Protein AF-0000000080332578 (afdb_homodimer)

Secondary structure (DSSP, 8-state):
----EEEEEEEEPPPEETTSTTTTS-HHHHHHHHHHHHHHHHT--GGG--EEEEE-S--SSTT-S-HHHHHHHHTT--TT--EEEEE-GGGHHHHHHHHHHHHHHTTS-SEEEEEEEEESTTPPEEEPPPSSTTPPP--EEESSSS--S--HHHHHHHHTSPTT--TTS--SS--HHHHHHHHHHHHT--HHHHHHHHHHHHHHHHHHHHHTTTTTTBPPEEETTEEE-S-S---TT--HHHHHHSPBSS-TT---BGGGBPPPEEEEEEEEEEEHHHHHHHT---SEEEEEEEEEE--GGGGGGTHHHHHHHHHHHHT--GGG-SEEEE--SBHHHHHHHHHHHT--GGGBSTT--HHHH---HHHHHHHHHHHHHHHHHHTT--EEEEEEEETTTEEEEEEEEEPPP--------/----EEEEEEEEPPPEETTSTTTTS-HHHHHHHHHHHHHHHHT--GGG--EEEEE-S--SSTTTT-HHHHHHHHTT--TT--EEEEE-GGGHHHHHHHHHHHHHHTTS-SEEEEEEEEESTTPPEEEPPPSSTTPPP--EEESSSS--S--HHHHHHHHTSPTT--TTS--SS--HHHHHHHHHHHHT--HHHHHHHHHHHHHHHHHHHHHTTTTTTBPPEEETTEEE-S-S---TT--HHHHHHSPBSS-TT---BGGGBPPPEEEEEEEEEEEHHHHHHHT---SEEEEEEEEEE--GGGGGGTHHHHHHHHHHHHT--GGG-SEEEE--SBHHHHHHHHHHHT--GGGBSTT--HHHH---HHHHHHHHHHHHHHHHHHTT--EEEEEEEETTTEEEEEEEEEPPP--------

Foldseek 3Di:
DQWWKFFFAWAKAFKAFQVGDCLVPFFLLQLLVGLLVQCVVQVHDLQQAQEEEFEDAQQQPSCDVFSRLSSCVNNPRDNVHYYGYAHQWQQRQVVQVQVVSVCVSVVNHFKYKTFYWFDLNGRDKDWDDDPDPPDDTGDIDRRSAFDDPDDVVLVVQQVPDDDPDALVRFHFRDGPLLLLQRLCRVQVPALLLLLVLLVQQLVLQVVCVVVCLCVRRHDWDDDPVGTDTHFPQRDPPDDSVVSVVFADDRDNPTRFGLSQAQGRITMIMIIMMGTPVSCVVSVTWGFKIWQHKFKDFDRQSNLLQQQQVRVVVGCVVNVHALVLAQAEEEARRGSSSVVSNCVSSVHDPCRYSSNHHRSRRNRRRRRRQNVSVNSQSSCCVVVVHFKYKGKYGGHSGMIMIIIMTGDDGPDDPDPDD/DQWWKFFFAWAKAFKAFQVGDCLVPFFLLQLLVGLLVQCVVQVHQLQQAQEEEFEDAQQQFSCDVFSRLSSCVNNPRDNVHYYGYAHQWQQRQVVFVQVVSVCVSVVNHFKYKTFYWFDLNGRDKDWDDDPDPPDDTGDIDRRSAFDDPDDVVLVVQQVPDDPPDALVRFHFRDGPLLLLQRLCRVQVPALLLLLVLLVQQLVLQVVCVVVCLCVRRHDWDDDPVGTDTHFPQRDPPDDSVVSVVFAADRDNPTRFGLSQAQGRITMIMIIMMGTPVSCVVSVTDGFKIWQHKFKDFDRQSNLLQQQQVRVVVGCVVNVHALVLAQAEEEARRGSSSVVSNCVSSVHDPCRYSSNHHRSRRNRRRRRRQNVSVNSQSSCCVVVVHFKYKGKYGGHSGMIMIIIMTGDDGPDDPDDDD

pLDDT: mean 95.91, std 9.99, range [19.55, 99.0]

Nearest PDB structures (foldseek):
  4dd5-assembly1_A  TM=9.540E-01  e=2.933E-50  Clostridioides difficile 630
  4c2j-assembly1_D  TM=9.479E-01  e=1.150E-44  Homo sapiens
  8gql-assembly1_B  TM=9.569E-01  e=2.425E-44  Pseudomonas aeruginosa PAO1
  5lp7-assembly1_H  TM=9.296E-01  e=2.139E-42  Bacillus subtilis subsp. subtilis str. 168
  5lp7-assembly1_G  TM=9.425E-01  e=2.742E-41  Bacillus subtilis subsp. subtilis str. 168

Solvent-accessible surface area (backbone atoms only — not comparable to full-atom values): 39468 Å² total; per-residue (Å²): 121,91,53,56,31,27,36,46,33,44,19,20,42,36,27,14,41,57,71,40,87,48,51,87,58,54,40,31,55,45,34,8,51,17,48,39,46,9,41,58,75,44,64,53,63,62,84,62,37,51,32,29,29,19,5,33,33,52,46,56,25,50,33,30,69,31,36,20,38,49,13,36,57,71,38,65,40,51,52,54,40,25,38,30,20,30,17,39,28,35,32,3,2,38,48,15,40,46,49,44,47,18,32,28,36,47,68,72,36,40,29,27,41,20,7,9,24,23,36,36,52,61,31,18,33,30,30,43,58,68,92,50,86,93,54,71,86,46,66,69,37,62,50,53,59,76,84,41,66,70,56,66,68,50,55,53,53,40,67,68,50,58,88,86,59,56,68,81,56,79,34,56,81,60,49,72,63,45,16,34,44,30,41,15,64,69,66,68,54,48,50,67,59,22,45,52,48,29,51,47,20,15,53,27,26,38,52,26,57,75,69,48,68,52,58,79,42,42,43,68,41,81,50,95,94,52,62,47,72,56,56,57,45,44,44,86,81,72,43,73,67,62,49,69,69,54,60,52,71,74,35,93,89,47,58,51,25,73,66,26,25,31,46,62,9,23,28,17,11,18,30,31,38,30,21,58,66,41,32,63,76,64,67,52,67,53,46,24,32,57,72,47,57,28,62,18,23,29,56,30,33,42,10,50,48,8,29,45,60,2,38,51,49,26,28,60,75,71,72,50,55,72,85,62,52,54,37,32,28,54,54,22,63,26,29,38,24,40,52,48,36,36,60,75,60,63,53,59,68,80,37,40,32,64,52,23,30,14,46,13,43,34,43,15,38,2,7,38,31,25,41,40,43,54,52,42,54,52,46,29,61,75,65,73,34,48,31,34,38,32,33,26,38,14,77,74,7,18,11,32,17,35,36,35,33,52,43,75,70,85,70,80,84,67,87,68,134,120,90,53,54,31,26,36,47,33,45,21,20,44,35,26,14,41,58,71,40,86,47,51,87,56,52,39,31,56,45,33,8,51,18,48,39,46,8,41,58,73,45,65,53,63,61,81,60,37,51,33,28,30,20,5,32,30,53,45,56,27,50,34,29,69,31,36,21,37,50,13,35,56,71,38,64,41,52,51,53,38,25,36,30,21,28,19,39,27,35,32,3,1,37,49,16,40,47,49,45,45,19,31,27,36,48,68,72,39,40,29,28,42,19,6,10,23,24,36,37,53,59,31,18,33,30,31,43,58,66,92,50,88,92,53,71,86,45,66,70,37,60,49,54,59,74,85,42,64,70,56,64,68,50,54,52,52,39,68,67,49,58,87,87,59,56,69,82,57,79,36,56,80,59,48,72,63,46,18,33,44,30,40,16,65,69,66,69,53,47,51,68,58,22,44,51,48,28,52,49,21,16,54,26,26,40,51,27,58,75,70,48,69,52,59,79,42,44,42,69,41,80,49,95,92,51,63,46,73,56,56,58,47,44,45,86,81,71,43,74,68,62,50,68,68,52,60,53,72,73,36,95,90,46,58,53,24,74,66,27,23,31,45,62,9,22,27,18,12,19,30,30,38,28,20,57,66,42,31,63,75,63,70,50,67,54,47,25,32,57,72,47,56,27,61,19,23,29,55,31,34,41,11,49,47,8,28,45,59,2,38,53,50,26,27,60,74,70,72,50,53,72,86,62,50,55,36,32,29,54,53,22,64,26,29,39,24,41,51,49,37,35,60,74,59,63,52,60,69,78,36,41,34,65,53,23,31,15,47,13,43,34,43,14,38,2,8,37,30,24,42,39,43,54,52,43,53,50,46,29,63,76,65,74,35,48,32,34,39,30,34,28,39,15,80,73,7,18,12,33,17,37,36,35,32,52,44,75,74,84,69,81,80,64,85,72,136

InterPro domains:
  IPR002155 Thiolase [PIRSF000429] (3-407)
  IPR002155 Thiolase [TIGR01930] (8-405)
  IPR002155 Thiolase [cd00751] (6-406)
  IPR016039 Thiolase-like [G3DSA:3.40.47.10] (1-412)
  IPR016039 Thiolase-like [SSF53901] (4-284)
  IPR016039 Thiolase-like [SSF53901] (286-406)
  IPR020610 Thiolase, active site [PS00099] (388-401)
  IPR020613 Thiolase, conserved site [PS00737] (353-369)
  IPR020615 Thiolase, acyl-enzyme intermediate active site [PS00098] (86-104)
  IPR020616 Thiolase, N-terminal [PF00108] (5-276)
  IPR020617 Thiolase, C-terminal [PF02803] (286-406)

Organism: NCBI:txid40318

Radius of gyration: 25.78 Å; Cα contacts (8 Å, |Δi|>4): 2345; chains: 2; bounding box: 60×88×86 Å

Structure (mmCIF, N/CA/C/O backbone):
data_AF-0000000080332578-model_v1
#
loop_
_entity.id
_entity.type
_entity.pdbx_description
1 polymer 'Probable acetyl-CoA acetyltransferase'
#
loop_
_atom_site.group_PDB
_atom_site.id
_atom_site.type_symbol
_atom_site.label_atom_id
_atom_site.label_alt_id
_atom_site.label_comp_id
_atom_site.label_asym_id
_atom_site.label_entity_id
_atom_site.label_seq_id
_atom_site.pdbx_PDB_ins_code
_atom_site.Cartn_x
_atom_site.Cartn_y
_atom_site.Cartn_z
_atom_site.occupancy
_atom_site.B_iso_or_equiv
_atom_site.auth_seq_id
_atom_site.auth_comp_id
_atom_site.auth_asym_id
_atom_site.auth_atom_id
_atom_site.pdbx_PDB_model_num
ATOM 1 N N . MET A 1 1 ? -3.672 14 -25.641 1 39.09 1 MET A N 1
ATOM 2 C CA . MET A 1 1 ? -3.295 15.086 -24.75 1 39.09 1 MET A CA 1
ATOM 3 C C . MET A 1 1 ? -3.1 14.57 -23.328 1 39.09 1 MET A C 1
ATOM 5 O O . MET A 1 1 ? -3.729 13.594 -22.922 1 39.09 1 MET A O 1
ATOM 9 N N . PRO A 1 2 ? -1.928 14.867 -22.781 1 52.12 2 PRO A N 1
ATOM 10 C CA . PRO A 1 2 ? -1.738 14.414 -21.406 1 52.12 2 PRO A CA 1
ATOM 11 C C . PRO A 1 2 ? -2.977 14.633 -20.531 1 52.12 2 PRO A C 1
ATOM 13 O O . PRO A 1 2 ? -3.584 15.711 -20.578 1 52.12 2 PRO A O 1
ATOM 16 N N . ASP A 1 3 ? -3.791 13.484 -20.109 1 75.75 3 ASP A N 1
ATOM 17 C CA . ASP A 1 3 ? -5.16 13.516 -19.594 1 75.75 3 ASP A CA 1
ATOM 18 C C . ASP A 1 3 ? -5.238 14.25 -18.266 1 75.75 3 ASP A C 1
ATOM 20 O O . ASP A 1 3 ? -4.523 13.906 -17.328 1 75.75 3 ASP A O 1
ATOM 24 N N . GLU A 1 4 ? -5.766 15.555 -18.328 1 95.06 4 GLU A N 1
ATOM 25 C CA . GLU A 1 4 ? -6.059 16.359 -17.141 1 95.06 4 GLU A CA 1
ATOM 26 C C . GLU A 1 4 ? -6.766 15.523 -16.078 1 95.06 4 GLU A C 1
ATOM 28 O O . GLU A 1 4 ? -7.598 14.672 -16.406 1 95.06 4 GLU A O 1
ATOM 33 N N . VAL A 1 5 ? -6.273 15.664 -14.859 1 98.69 5 VAL A N 1
ATOM 34 C CA . VAL A 1 5 ? -6.855 14.969 -13.711 1 98.69 5 VAL A CA 1
ATOM 35 C C . VAL A 1 5 ? -7.402 15.992 -12.719 1 98.69 5 VAL A C 1
ATOM 37 O O . VAL A 1 5 ? -6.707 16.953 -12.359 1 98.69 5 VAL A O 1
ATOM 40 N N . TYR A 1 6 ? -8.617 15.766 -12.25 1 98.81 6 TYR A N 1
ATOM 41 C CA . TYR A 1 6 ? -9.297 16.766 -11.438 1 98.81 6 TYR A CA 1
ATOM 42 C C . TYR A 1 6 ? -9.688 16.203 -10.078 1 98.81 6 TYR A C 1
ATOM 44 O O . TYR A 1 6 ? -9.953 15.008 -9.953 1 98.81 6 TYR A O 1
ATOM 52 N N . LEU A 1 7 ? -9.602 17.062 -9.109 1 98.88 7 LEU A N 1
ATOM 53 C CA . LEU A 1 7 ? -10.242 16.812 -7.824 1 98.88 7 LEU A CA 1
ATOM 54 C C . LEU A 1 7 ? -11.664 17.375 -7.812 1 98.88 7 LEU A C 1
ATOM 56 O O . LEU A 1 7 ? -11.875 18.562 -8.086 1 98.88 7 LEU A O 1
ATOM 60 N N . ILE A 1 8 ? -12.625 16.562 -7.496 1 98.69 8 ILE A N 1
ATOM 61 C CA . ILE A 1 8 ? -14.023 16.969 -7.594 1 98.69 8 ILE A CA 1
ATOM 62 C C . ILE A 1 8 ? -14.523 17.453 -6.234 1 98.69 8 ILE A C 1
ATOM 64 O O . ILE A 1 8 ? -14.93 18.594 -6.09 1 98.69 8 ILE A O 1
ATOM 68 N N . ASP A 1 9 ? -14.555 16.547 -5.25 1 98.25 9 ASP A N 1
ATOM 69 C CA . ASP A 1 9 ? -14.93 16.828 -3.869 1 98.25 9 ASP A CA 1
ATOM 70 C C . ASP A 1 9 ? -14.391 15.766 -2.918 1 98.25 9 ASP A C 1
ATOM 72 O O . ASP A 1 9 ? -13.742 14.812 -3.352 1 98.25 9 ASP A O 1
ATOM 76 N N . GLY A 1 10 ? -14.516 16 -1.666 1 98.62 10 GLY A N 1
ATOM 77 C CA . GLY A 1 10 ? -14.055 15.055 -0.659 1 98.62 10 GLY A CA 1
ATOM 78 C C . GLY A 1 10 ? -14.633 15.32 0.717 1 98.62 10 GLY A C 1
ATOM 79 O O . GLY A 1 10 ? -15.469 16.203 0.882 1 98.62 10 GLY A O 1
ATOM 80 N N . ALA A 1 11 ? -14.195 14.492 1.62 1 98.88 11 ALA A N 1
ATOM 81 C CA . ALA A 1 11 ? -14.609 14.617 3.018 1 98.88 11 ALA A CA 1
ATOM 82 C C . ALA A 1 11 ? -13.523 14.078 3.953 1 98.88 11 ALA A C 1
ATOM 84 O O . ALA A 1 11 ? -12.742 13.203 3.57 1 98.88 11 ALA A O 1
ATOM 85 N N . ARG A 1 12 ? -13.531 14.625 5.078 1 98.94 12 ARG A N 1
ATOM 86 C CA . ARG A 1 12 ? -12.695 14.086 6.152 1 98.94 12 ARG A CA 1
ATOM 87 C C . ARG A 1 12 ? -13.477 14.023 7.465 1 98.94 12 ARG A C 1
ATOM 89 O O . ARG A 1 12 ? -14.461 14.742 7.645 1 98.94 12 ARG A O 1
ATOM 96 N N . THR A 1 13 ? -13.047 13.203 8.352 1 98.94 13 THR A N 1
ATOM 97 C CA . THR A 1 13 ? -13.531 13.234 9.727 1 98.94 13 THR A CA 1
ATOM 98 C C . THR A 1 13 ? -12.875 14.367 10.5 1 98.94 13 THR A C 1
ATOM 100 O O . THR A 1 13 ? -11.844 14.891 10.094 1 98.94 13 THR A O 1
ATOM 103 N N . PRO A 1 14 ? -13.555 14.719 11.68 1 98.81 14 PRO A N 1
ATOM 104 C CA . PRO A 1 14 ? -12.703 15.406 12.656 1 98.81 14 PRO A CA 1
ATOM 105 C C . PRO A 1 14 ? -11.477 14.586 13.047 1 98.81 14 PRO A C 1
ATOM 107 O O . PRO A 1 14 ? -11.5 13.352 12.969 1 98.81 14 PRO A O 1
ATOM 110 N N . GLN A 1 15 ? -10.445 15.273 13.336 1 98.75 15 GLN A N 1
ATOM 111 C CA . GLN A 1 15 ? -9.289 14.57 13.875 1 98.75 15 GLN A CA 1
ATOM 112 C C . GLN A 1 15 ? -9.383 14.453 15.398 1 98.75 15 GLN A C 1
ATOM 114 O O . GLN A 1 15 ? -9.648 15.445 16.078 1 98.75 15 GLN A O 1
ATOM 119 N N . GLY A 1 16 ? -9.297 13.242 15.867 1 98.75 16 GLY A N 1
ATOM 120 C CA . GLY A 1 16 ? -9.344 12.977 17.297 1 98.75 16 GLY A CA 1
ATOM 121 C C . GLY A 1 16 ? -7.977 12.742 17.906 1 98.75 16 GLY A C 1
ATOM 122 O O . GLY A 1 16 ? -7.094 12.18 17.25 1 98.75 16 GLY A O 1
ATOM 123 N N . ARG A 1 17 ? -7.82 13.117 19.156 1 98 17 ARG A N 1
ATOM 124 C CA . ARG A 1 17 ? -6.582 12.82 19.875 1 98 17 ARG A CA 1
ATOM 125 C C . ARG A 1 17 ? -6.516 11.352 20.281 1 98 17 ARG A C 1
ATOM 127 O O . ARG A 1 17 ? -7.547 10.68 20.359 1 98 17 ARG A O 1
ATOM 134 N N . TYR A 1 18 ? -5.297 10.859 20.547 1 97.94 18 TYR A N 1
ATOM 135 C CA . TYR A 1 18 ? -5.105 9.508 21.062 1 97.94 18 TYR A CA 1
ATOM 136 C C . TYR A 1 18 ? -5.938 9.289 22.312 1 97.94 18 TYR A C 1
ATOM 138 O O . TYR A 1 18 ? -5.809 10.031 23.297 1 97.94 18 TYR A O 1
ATOM 146 N N . GLY A 1 19 ? -6.789 8.289 22.203 1 97.19 19 GLY A N 1
ATOM 147 C CA . GLY A 1 19 ? -7.66 8.016 23.344 1 97.19 19 GLY A CA 1
ATOM 148 C C . GLY A 1 19 ? -8.781 9.023 23.484 1 97.19 19 GLY A C 1
ATOM 149 O O . GLY A 1 19 ? -9.438 9.078 24.531 1 97.19 19 GLY A O 1
ATOM 150 N N . GLY A 1 20 ? -9.039 9.805 22.5 1 97.25 20 GLY A N 1
ATOM 151 C CA . GLY A 1 20 ? -9.977 10.906 22.609 1 97.25 20 GLY A CA 1
ATOM 152 C C . GLY A 1 20 ? -11.305 10.641 21.906 1 97.25 20 GLY A C 1
ATOM 153 O O . GLY A 1 20 ? -11.867 9.555 22.047 1 97.25 20 GLY A O 1
ATOM 154 N N . ALA A 1 21 ? -11.781 11.609 21.203 1 97.44 21 ALA A N 1
ATOM 155 C CA . ALA A 1 21 ? -13.156 11.688 20.719 1 97.44 21 ALA A CA 1
ATOM 156 C C . ALA A 1 21 ? -13.469 10.531 19.766 1 97.44 21 ALA A C 1
ATOM 158 O O . ALA A 1 21 ? -14.617 10.078 19.688 1 97.44 21 ALA A O 1
ATOM 159 N N . LEU A 1 22 ? -12.469 10.008 19.062 1 98.25 22 LEU A N 1
ATOM 160 C CA . LEU A 1 22 ? -12.727 8.992 18.047 1 98.25 22 LEU A CA 1
ATOM 161 C C . LEU A 1 22 ? -12.258 7.621 18.531 1 98.25 22 LEU A C 1
ATOM 163 O O . LEU A 1 22 ? -12.258 6.656 17.766 1 98.25 22 LEU A O 1
ATOM 167 N N . ALA A 1 23 ? -11.867 7.504 19.797 1 97.31 23 ALA A N 1
ATOM 168 C CA . ALA A 1 23 ? -11.25 6.293 20.344 1 97.31 23 ALA A CA 1
ATOM 169 C C . ALA A 1 23 ? -12.188 5.094 20.203 1 97.31 23 ALA A C 1
ATOM 171 O O . ALA A 1 23 ? -11.727 3.953 20.109 1 97.31 23 ALA A O 1
ATOM 172 N N . SER A 1 24 ? -13.492 5.32 20.125 1 96.25 24 SER A N 1
ATOM 173 C CA . SER A 1 24 ? -14.461 4.227 20.109 1 96.25 24 SER A CA 1
ATOM 174 C C . SER A 1 24 ? -14.766 3.779 18.672 1 96.25 24 SER A C 1
ATOM 176 O O . SER A 1 24 ? -15.461 2.783 18.469 1 96.25 24 SER A O 1
ATOM 178 N N . VAL A 1 25 ? -14.289 4.426 17.672 1 98.06 25 VAL A N 1
ATOM 179 C CA . VAL A 1 25 ? -14.664 4.164 16.297 1 98.06 25 VAL A CA 1
ATOM 180 C C . VAL A 1 25 ? -13.531 3.428 15.578 1 98.06 25 VAL A C 1
ATOM 182 O O . VAL A 1 25 ? -12.375 3.828 15.664 1 98.06 25 VAL A O 1
ATOM 185 N N . ARG A 1 26 ? -13.867 2.373 14.844 1 98 26 ARG A N 1
ATOM 186 C CA . ARG A 1 26 ? -12.891 1.566 14.117 1 98 26 ARG A CA 1
ATOM 187 C C . ARG A 1 26 ? -12.344 2.326 12.914 1 98 26 ARG A C 1
ATOM 189 O O . ARG A 1 26 ? -13.078 3.057 12.25 1 98 26 ARG A O 1
ATOM 196 N N . PRO A 1 27 ? -11.055 2.092 12.625 1 98.56 27 PRO A N 1
ATOM 197 C CA . PRO A 1 27 ? -10.484 2.752 11.453 1 98.56 27 PRO A CA 1
ATOM 198 C C . PRO A 1 27 ? -11.195 2.359 10.156 1 98.56 27 PRO A C 1
ATOM 200 O O . PRO A 1 27 ? -11.312 3.18 9.242 1 98.56 27 PRO A O 1
ATOM 203 N N . ASP A 1 28 ? -11.594 1.035 9.969 1 98.62 28 ASP A N 1
ATOM 204 C CA . ASP A 1 28 ? -12.266 0.642 8.734 1 98.62 28 ASP A CA 1
ATOM 205 C C . ASP A 1 28 ? -13.648 1.288 8.633 1 98.62 28 ASP A C 1
ATOM 207 O O . ASP A 1 28 ? -14.117 1.583 7.535 1 98.62 28 ASP A O 1
ATOM 211 N N . ASP A 1 29 ? -14.328 1.644 9.773 1 98.81 29 ASP A N 1
ATOM 212 C CA . ASP A 1 29 ? -15.578 2.404 9.75 1 98.81 29 ASP A CA 1
ATOM 213 C C . ASP A 1 29 ? -15.32 3.867 9.398 1 98.81 29 ASP A C 1
ATOM 215 O O . ASP A 1 29 ? -16.109 4.484 8.68 1 98.81 29 ASP A O 1
ATOM 219 N N . LEU A 1 30 ? -14.258 4.441 9.977 1 98.94 30 LEU A N 1
ATOM 220 C CA . LEU A 1 30 ? -13.898 5.809 9.609 1 98.94 30 LEU A CA 1
ATOM 221 C C . LEU A 1 30 ? -13.648 5.918 8.109 1 98.94 30 LEU A C 1
ATOM 223 O O . LEU A 1 30 ? -14.117 6.859 7.465 1 98.94 30 LEU A O 1
ATOM 227 N N . ALA A 1 31 ? -12.883 4.949 7.562 1 98.94 31 ALA A N 1
ATOM 228 C CA . ALA A 1 31 ? -12.578 4.926 6.137 1 98.94 31 ALA A CA 1
ATOM 229 C C . ALA A 1 31 ? -13.844 4.809 5.301 1 98.94 31 ALA A C 1
ATOM 231 O O . ALA A 1 31 ? -14.008 5.512 4.301 1 98.94 31 ALA A O 1
ATOM 232 N N . ALA A 1 32 ? -14.727 3.924 5.688 1 98.88 32 ALA A N 1
ATOM 233 C CA . ALA A 1 32 ? -15.977 3.715 4.969 1 98.88 32 ALA A CA 1
ATOM 234 C C . ALA A 1 32 ? -16.812 4.992 4.941 1 98.88 32 ALA A C 1
ATOM 236 O O . ALA A 1 32 ? -17.422 5.32 3.92 1 98.88 32 ALA A O 1
ATOM 237 N N . LEU A 1 33 ? -16.828 5.672 6.07 1 98.94 33 LEU A N 1
ATOM 238 C CA . LEU A 1 33 ? -17.625 6.887 6.199 1 98.94 33 LEU A CA 1
ATOM 239 C C . LEU A 1 33 ? -17.172 7.945 5.199 1 98.94 33 LEU A C 1
ATOM 241 O O . LEU A 1 33 ? -18 8.531 4.492 1 98.94 33 LEU A O 1
ATOM 245 N N . VAL A 1 34 ? -15.875 8.172 5.105 1 98.94 34 VAL A N 1
ATOM 246 C CA . VAL A 1 34 ? -15.398 9.258 4.262 1 98.94 34 VAL A CA 1
ATOM 247 C C . VAL A 1 34 ? -15.461 8.844 2.793 1 98.94 34 VAL A C 1
ATOM 249 O O . VAL A 1 34 ? -15.695 9.68 1.915 1 98.94 34 VAL A O 1
ATOM 252 N N . VAL A 1 35 ? -15.289 7.559 2.469 1 98.94 35 VAL A N 1
ATOM 253 C CA . VAL A 1 35 ? -15.43 7.078 1.097 1 98.94 35 VAL A CA 1
ATOM 254 C C . VAL A 1 35 ? -16.875 7.277 0.623 1 98.94 35 VAL A C 1
ATOM 256 O O . VAL A 1 35 ? -17.109 7.824 -0.459 1 98.94 35 VAL A O 1
ATOM 259 N N . ALA A 1 36 ? -17.844 6.871 1.463 1 98.94 36 ALA A N 1
ATOM 260 C CA . ALA A 1 36 ? -19.25 7.043 1.118 1 98.94 36 ALA A CA 1
ATOM 261 C C . ALA A 1 36 ? -19.594 8.516 0.926 1 98.94 36 ALA A C 1
ATOM 263 O O . ALA A 1 36 ? -20.297 8.875 -0.023 1 98.94 36 ALA A O 1
ATOM 264 N N . GLU A 1 37 ? -19.094 9.32 1.841 1 98.88 37 GLU A N 1
ATOM 265 C CA . GLU A 1 37 ? -19.422 10.742 1.807 1 98.88 37 GLU A CA 1
ATOM 266 C C . GLU A 1 37 ? -18.797 11.43 0.594 1 98.88 37 GLU A C 1
ATOM 268 O O . GLU A 1 37 ? -19.406 12.312 -0.014 1 98.88 37 GLU A O 1
ATOM 273 N N . ALA A 1 38 ? -17.531 11.07 0.25 1 98.88 38 ALA A N 1
ATOM 274 C CA . ALA A 1 38 ? -16.891 11.641 -0.928 1 98.88 38 ALA A CA 1
ATOM 275 C C . ALA A 1 38 ? -17.672 11.336 -2.195 1 98.88 38 ALA A C 1
ATOM 277 O O . ALA A 1 38 ? -17.844 12.203 -3.055 1 98.88 38 ALA A O 1
ATOM 278 N N . VAL A 1 39 ? -18.125 10.109 -2.332 1 98.88 39 VAL A N 1
ATOM 279 C CA . VAL A 1 39 ? -18.922 9.688 -3.488 1 98.88 39 VAL A CA 1
ATOM 280 C C . VAL A 1 39 ? -20.219 10.477 -3.535 1 98.88 39 VAL A C 1
ATOM 282 O O . VAL A 1 39 ? -20.609 11 -4.586 1 98.88 39 VAL A O 1
ATOM 285 N N . ARG A 1 40 ? -20.844 10.602 -2.408 1 98.62 40 ARG A N 1
ATOM 286 C CA . ARG A 1 40 ? -22.109 11.32 -2.316 1 98.62 40 ARG A CA 1
ATOM 287 C C . ARG A 1 40 ? -21.953 12.781 -2.697 1 98.62 40 ARG A C 1
ATOM 289 O O . ARG A 1 40 ? -22.703 13.312 -3.516 1 98.62 40 ARG A O 1
ATOM 296 N N . ARG A 1 41 ? -20.953 13.453 -2.121 1 98.44 41 ARG A N 1
ATOM 297 C CA . ARG A 1 41 ? -20.75 14.883 -2.322 1 98.44 41 ARG A CA 1
ATOM 298 C C . ARG A 1 41 ? -20.344 15.18 -3.762 1 98.44 41 ARG A C 1
ATOM 300 O O . ARG A 1 41 ? -20.672 16.25 -4.289 1 98.44 41 ARG A O 1
ATOM 307 N N . SER A 1 42 ? -19.672 14.242 -4.391 1 98.19 42 SER A N 1
ATOM 308 C CA . SER A 1 42 ? -19.234 14.438 -5.762 1 98.19 42 SER A CA 1
ATOM 309 C C . SER A 1 42 ? -20.328 14.117 -6.762 1 98.19 42 SER A C 1
ATOM 311 O O . SER A 1 42 ? -20.188 14.359 -7.961 1 98.19 42 SER A O 1
ATOM 313 N N . ALA A 1 43 ? -21.422 13.492 -6.324 1 97.25 43 ALA A N 1
ATOM 314 C CA . ALA A 1 43 ? -22.594 13.148 -7.133 1 97.25 43 ALA A CA 1
ATOM 315 C C . ALA A 1 43 ? -22.203 12.227 -8.289 1 97.25 43 ALA A C 1
ATOM 317 O O . ALA A 1 43 ? -22.656 12.414 -9.422 1 97.25 43 ALA A O 1
ATOM 318 N N . ILE A 1 44 ? -21.328 11.336 -8.07 1 97.94 44 ILE A N 1
ATOM 319 C CA . ILE A 1 44 ? -20.969 10.344 -9.086 1 97.94 44 ILE A CA 1
ATOM 320 C C . ILE A 1 44 ? -21.719 9.039 -8.797 1 97.94 44 ILE A C 1
ATOM 322 O O . ILE A 1 44 ? -21.969 8.695 -7.641 1 97.94 44 ILE A O 1
ATOM 326 N N . PRO A 1 45 ? -22.078 8.289 -9.891 1 97.94 45 PRO A N 1
ATOM 327 C CA . PRO A 1 45 ? -22.625 6.953 -9.625 1 97.94 45 PRO A CA 1
ATOM 328 C C . PRO A 1 45 ? -21.609 6.016 -8.969 1 97.94 45 PRO A C 1
ATOM 330 O O . PRO A 1 45 ? -20.469 5.926 -9.43 1 97.94 45 PRO A O 1
ATOM 333 N N . ALA A 1 46 ? -22.047 5.367 -7.945 1 98.25 46 ALA A N 1
ATOM 334 C CA . ALA A 1 46 ? -21.141 4.461 -7.23 1 98.25 46 ALA A CA 1
ATOM 335 C C . ALA A 1 46 ? -20.562 3.406 -8.164 1 98.25 46 ALA A C 1
ATOM 337 O O . ALA A 1 46 ? -19.422 2.994 -8.016 1 98.25 46 ALA A O 1
ATOM 338 N N . GLU A 1 47 ? -21.312 2.922 -9.148 1 97.62 47 GLU A N 1
ATOM 339 C CA . GLU A 1 47 ? -20.906 1.867 -10.078 1 97.62 47 GLU A CA 1
ATOM 340 C C . GLU A 1 47 ? -19.844 2.365 -11.055 1 97.62 47 GLU A C 1
ATOM 342 O O . GLU A 1 47 ? -19.188 1.565 -11.719 1 97.62 47 GLU A O 1
ATOM 347 N N . ALA A 1 48 ? -19.703 3.703 -11.117 1 98.12 48 ALA A N 1
ATOM 348 C CA . ALA A 1 48 ? -18.75 4.285 -12.055 1 98.12 48 ALA A CA 1
ATOM 349 C C . ALA A 1 48 ? -17.359 4.352 -11.445 1 98.12 48 ALA A C 1
ATOM 351 O O . ALA A 1 48 ? -16.375 4.578 -12.156 1 98.12 48 ALA A O 1
ATOM 352 N N . VAL A 1 49 ? -17.281 4.113 -10.141 1 98.88 49 VAL A N 1
ATOM 353 C CA . VAL A 1 49 ? -15.977 4.156 -9.477 1 98.88 49 VAL A CA 1
ATOM 354 C C . VAL A 1 49 ? -15.102 3.004 -9.977 1 98.88 49 VAL A C 1
ATOM 356 O O . VAL A 1 49 ? -15.484 1.837 -9.867 1 98.88 49 VAL A O 1
ATOM 359 N N . ASP A 1 50 ? -13.961 3.328 -10.508 1 98.81 50 ASP A N 1
ATOM 360 C CA . ASP A 1 50 ? -13.07 2.33 -11.086 1 98.81 50 ASP A CA 1
ATOM 361 C C . ASP A 1 50 ? -12.234 1.642 -10.008 1 98.81 50 ASP A C 1
ATOM 363 O O . ASP A 1 50 ? -11.82 0.491 -10.18 1 98.81 50 ASP A O 1
ATOM 367 N N . GLU A 1 51 ? -11.891 2.385 -8.969 1 98.75 51 GLU A N 1
ATOM 368 C CA . GLU A 1 51 ? -10.969 1.921 -7.941 1 98.75 51 GLU A CA 1
ATOM 369 C C . GLU A 1 51 ? -11.055 2.793 -6.691 1 98.75 51 GLU A C 1
ATOM 371 O O . GLU A 1 51 ? -11.367 3.98 -6.777 1 98.75 51 GLU A O 1
ATOM 376 N N . VAL A 1 52 ? -10.914 2.238 -5.551 1 98.94 52 VAL A N 1
ATOM 377 C CA . VAL A 1 52 ? -10.688 2.973 -4.312 1 98.94 52 VAL A CA 1
ATOM 378 C C . VAL A 1 52 ? -9.258 2.738 -3.828 1 98.94 52 VAL A C 1
ATOM 380 O O . VAL A 1 52 ? -8.82 1.594 -3.682 1 98.94 52 VAL A O 1
ATOM 383 N N . VAL A 1 53 ? -8.484 3.787 -3.645 1 99 53 VAL A N 1
ATOM 384 C CA . VAL A 1 53 ? -7.117 3.721 -3.143 1 99 53 VAL A CA 1
ATOM 385 C C . VAL A 1 53 ? -7.016 4.492 -1.828 1 99 53 VAL A C 1
ATOM 387 O O . VAL A 1 53 ? -7.238 5.703 -1.793 1 99 53 VAL A O 1
ATOM 390 N N . LEU A 1 54 ? -6.66 3.83 -0.744 1 98.94 54 LEU A N 1
ATOM 391 C CA . LEU A 1 54 ? -6.531 4.496 0.546 1 98.94 54 LEU A CA 1
ATOM 392 C C . LEU A 1 54 ? -5.145 4.27 1.139 1 98.94 54 LEU A C 1
ATOM 394 O O . LEU A 1 54 ? -4.578 3.184 0.999 1 98.94 54 LEU A O 1
ATOM 398 N N . GLY A 1 55 ? -4.621 5.297 1.779 1 98.81 55 GLY A N 1
ATOM 399 C CA . GLY A 1 55 ? -3.389 5.191 2.545 1 98.81 55 GLY A CA 1
ATOM 400 C C . GLY A 1 55 ? -3.609 4.723 3.969 1 98.81 55 GLY A C 1
ATOM 401 O O . GLY A 1 55 ? -4.574 5.129 4.621 1 98.81 55 GLY A O 1
ATOM 402 N N . ALA A 1 56 ? -2.75 3.902 4.465 1 98.56 56 ALA A N 1
ATOM 403 C CA . ALA A 1 56 ? -2.695 3.457 5.855 1 98.56 56 ALA A CA 1
ATOM 404 C C . ALA A 1 56 ? -1.28 3.035 6.242 1 98.56 56 ALA A C 1
ATOM 406 O O . ALA A 1 56 ? -0.669 2.201 5.566 1 98.56 56 ALA A O 1
ATOM 407 N N . ALA A 1 57 ? -0.766 3.584 7.332 1 97.19 57 ALA A N 1
ATOM 408 C CA . ALA A 1 57 ? 0.604 3.291 7.746 1 97.19 57 ALA A CA 1
ATOM 409 C C . ALA A 1 57 ? 0.666 2.008 8.57 1 97.19 57 ALA A C 1
ATOM 411 O O . ALA A 1 57 ? 1.583 1.2 8.398 1 97.19 57 ALA A O 1
ATOM 412 N N . ASN A 1 58 ? -0.182 1.783 9.477 1 94.12 58 ASN A N 1
ATOM 413 C CA . ASN A 1 58 ? -0.096 0.673 10.422 1 94.12 58 ASN A CA 1
ATOM 414 C C . ASN A 1 58 ? -0.451 -0.655 9.758 1 94.12 58 ASN A C 1
ATOM 416 O O . ASN A 1 58 ? 0.412 -1.517 9.586 1 94.12 58 ASN A O 1
ATOM 420 N N . GLN A 1 59 ? -1.688 -0.854 9.328 1 94.44 59 GLN A N 1
ATOM 421 C CA . GLN A 1 59 ? -2.227 -2.008 8.617 1 94.44 59 GLN A CA 1
ATOM 422 C C . GLN A 1 59 ? -2.082 -3.281 9.445 1 94.44 59 GLN A C 1
ATOM 424 O O . GLN A 1 59 ? -1.938 -4.375 8.891 1 94.44 59 GLN A O 1
ATOM 429 N N . ALA A 1 60 ? -2.051 -3.24 10.758 1 93.88 60 ALA A N 1
ATOM 430 C CA . ALA A 1 60 ? -1.855 -4.418 11.602 1 93.88 60 ALA A CA 1
ATOM 431 C C . ALA A 1 60 ? -3.127 -4.758 12.375 1 93.88 60 ALA A C 1
ATOM 433 O O . ALA A 1 60 ? -3.246 -5.848 12.938 1 93.88 60 ALA A O 1
ATOM 434 N N . GLY A 1 61 ? -4.062 -3.84 12.398 1 95.38 61 GLY A N 1
ATOM 435 C CA . GLY A 1 61 ? -5.207 -3.986 13.281 1 95.38 61 GLY A CA 1
ATOM 436 C C . GLY A 1 61 ? -6.535 -4.012 12.547 1 95.38 61 GLY A C 1
ATOM 437 O O . GLY A 1 61 ? -6.703 -4.762 11.586 1 95.38 61 GLY A O 1
ATOM 438 N N . GLU A 1 62 ? -7.457 -3.191 13.023 1 96.25 62 GLU A N 1
ATOM 439 C CA . GLU A 1 62 ? -8.844 -3.164 12.578 1 96.25 62 GLU A CA 1
ATOM 440 C C . GLU A 1 62 ? -8.961 -2.594 11.164 1 96.25 62 GLU A C 1
ATOM 442 O O . GLU A 1 62 ? -10.023 -2.668 10.547 1 96.25 62 GLU A O 1
ATOM 447 N N . ASP A 1 63 ? -7.844 -2.072 10.641 1 92.25 63 ASP A N 1
ATOM 448 C CA . ASP A 1 63 ? -7.766 -1.726 9.227 1 92.25 63 ASP A CA 1
ATOM 449 C C . ASP A 1 63 ? -7.773 -2.977 8.352 1 92.25 63 ASP A C 1
ATOM 451 O O . ASP A 1 63 ? -7.93 -2.889 7.137 1 92.25 63 ASP A O 1
ATOM 455 N N . ASN A 1 64 ? -7.625 -4.105 9.008 1 85.19 64 ASN A N 1
ATOM 456 C CA . ASN A 1 64 ? -7.738 -5.445 8.438 1 85.19 64 ASN A CA 1
ATOM 457 C C . ASN A 1 64 ? -6.754 -5.648 7.293 1 85.19 64 ASN A C 1
ATOM 459 O O . ASN A 1 64 ? -5.645 -5.109 7.316 1 85.19 64 ASN A O 1
ATOM 463 N N . ARG A 1 65 ? -6.992 -6.578 6.324 1 85.06 65 ARG A N 1
ATOM 464 C CA . ARG A 1 65 ? -6.051 -7.074 5.324 1 85.06 65 ARG A CA 1
ATOM 465 C C . ARG A 1 65 ? -5.898 -6.09 4.172 1 85.06 65 ARG A C 1
ATOM 467 O O . ARG A 1 65 ? -4.891 -6.105 3.461 1 85.06 65 ARG A O 1
ATOM 474 N N . ASP A 1 66 ? -6.785 -5.176 3.949 1 97.06 66 ASP A N 1
ATOM 475 C CA . ASP A 1 66 ? -6.867 -4.148 2.914 1 97.06 66 ASP A CA 1
ATOM 476 C C . ASP A 1 66 ? -7.984 -3.154 3.211 1 97.06 66 ASP A C 1
ATOM 478 O O . ASP A 1 66 ? -9.125 -3.35 2.785 1 97.06 66 ASP A O 1
ATOM 482 N N . VAL A 1 67 ? -7.578 -2.027 3.818 1 98.5 67 VAL A N 1
ATOM 483 C CA . VAL A 1 67 ? -8.594 -1.138 4.367 1 98.5 67 VAL A CA 1
ATOM 484 C C . VAL A 1 67 ? -9.375 -0.481 3.232 1 98.5 67 VAL A C 1
ATOM 486 O O . VAL A 1 67 ? -10.562 -0.171 3.385 1 98.5 67 VAL A O 1
ATOM 489 N N . ALA A 1 68 ? -8.742 -0.279 2.094 1 98.88 68 ALA A N 1
ATOM 490 C CA . ALA A 1 68 ? -9.453 0.311 0.961 1 98.88 68 ALA A CA 1
ATOM 491 C C . ALA A 1 68 ? -10.602 -0.585 0.506 1 98.88 68 ALA A C 1
ATOM 493 O O . ALA A 1 68 ? -11.719 -0.112 0.297 1 98.88 68 ALA A O 1
ATOM 494 N N . ARG A 1 69 ? -10.336 -1.891 0.361 1 98.69 69 ARG A N 1
ATOM 495 C CA . ARG A 1 69 ? -11.383 -2.812 -0.058 1 98.69 69 ARG A CA 1
ATOM 496 C C . ARG A 1 69 ? -12.453 -2.951 1.022 1 98.69 69 ARG A C 1
ATOM 498 O O . ARG A 1 69 ? -13.641 -3.047 0.717 1 98.69 69 ARG A O 1
ATOM 505 N N . MET A 1 70 ? -12.031 -2.967 2.318 1 98.06 70 MET A N 1
ATOM 506 C CA . MET A 1 70 ? -12.992 -2.969 3.414 1 98.06 70 MET A CA 1
ATOM 507 C C . MET A 1 70 ? -13.93 -1.77 3.318 1 98.06 70 MET A C 1
ATOM 509 O O . MET A 1 70 ? -15.141 -1.907 3.49 1 98.06 70 MET A O 1
ATOM 513 N N . ALA A 1 71 ? -13.312 -0.667 3.074 1 98.75 71 ALA A N 1
ATOM 514 C CA . ALA A 1 71 ? -14.086 0.571 3.002 1 98.75 71 ALA A CA 1
ATOM 515 C C . ALA A 1 71 ? -15.094 0.521 1.859 1 98.75 71 ALA A C 1
ATOM 517 O O . ALA A 1 71 ? -16.203 1.036 1.983 1 98.75 71 ALA A O 1
ATOM 518 N N . VAL A 1 72 ? -14.688 -0.072 0.693 1 98.81 72 VAL A N 1
ATOM 519 C CA . VAL A 1 72 ? -15.602 -0.227 -0.433 1 98.81 72 VAL A CA 1
ATOM 520 C C . VAL A 1 72 ? -16.859 -0.957 0.023 1 98.81 72 VAL A C 1
ATOM 522 O O . VAL A 1 72 ? -17.984 -0.475 -0.191 1 98.81 72 VAL A O 1
ATOM 525 N N . LEU A 1 73 ? -16.672 -2.068 0.657 1 98.56 73 LEU A N 1
ATOM 526 C CA . LEU A 1 73 ? -17.781 -2.93 1.049 1 98.56 73 LEU A CA 1
ATOM 527 C C . LEU A 1 73 ? -18.594 -2.297 2.174 1 98.56 73 LEU A C 1
ATOM 529 O O . LEU A 1 73 ? -19.828 -2.291 2.133 1 98.56 73 LEU A O 1
ATOM 533 N N . LEU A 1 74 ? -17.922 -1.691 3.164 1 98.44 74 LEU A N 1
ATOM 534 C CA . LEU A 1 74 ? -18.594 -1.109 4.328 1 98.44 74 LEU A CA 1
ATOM 535 C C . LEU A 1 74 ? -19.328 0.169 3.951 1 98.44 74 LEU A C 1
ATOM 537 O O . LEU A 1 74 ? -20.328 0.521 4.582 1 98.44 74 LEU A O 1
ATOM 541 N N . ALA A 1 75 ? -18.812 0.876 2.922 1 98.69 75 ALA A N 1
ATOM 542 C CA . ALA A 1 75 ? -19.438 2.121 2.469 1 98.69 75 ALA A CA 1
ATOM 543 C C . ALA A 1 75 ? -20.672 1.844 1.632 1 98.69 75 ALA A C 1
ATOM 545 O O . ALA A 1 75 ? -21.438 2.762 1.314 1 98.69 75 ALA A O 1
ATOM 546 N N . GLY A 1 76 ? -20.844 0.574 1.22 1 97.88 76 GLY A N 1
ATOM 547 C CA . GLY A 1 76 ? -22.016 0.203 0.424 1 97.88 76 GLY A CA 1
ATOM 548 C C . GLY A 1 76 ? -21.797 0.413 -1.064 1 97.88 76 GLY A C 1
ATOM 549 O O . GLY A 1 76 ? -22.766 0.453 -1.831 1 97.88 76 GLY A O 1
ATOM 550 N N . LEU A 1 77 ? -20.594 0.643 -1.52 1 98.69 77 LEU A N 1
ATOM 551 C CA . LEU A 1 77 ? -20.328 0.648 -2.953 1 98.69 77 LEU A CA 1
ATOM 552 C C . LEU A 1 77 ? -20.516 -0.745 -3.547 1 98.69 77 LEU A C 1
ATOM 554 O O . LEU A 1 77 ? -20.438 -1.744 -2.826 1 98.69 77 LEU A O 1
ATOM 558 N N . PRO A 1 78 ? -20.766 -0.81 -4.91 1 98.75 78 PRO A N 1
ATOM 559 C CA . PRO A 1 78 ? -20.875 -2.131 -5.531 1 98.75 78 PRO A CA 1
ATOM 560 C C . PRO A 1 78 ? -19.656 -3.004 -5.297 1 98.75 78 PRO A C 1
ATOM 562 O O . PRO A 1 78 ? -18.516 -2.508 -5.332 1 98.75 78 PRO A O 1
ATOM 565 N N . HIS A 1 79 ? -19.906 -4.336 -5.051 1 98.38 79 HIS A N 1
ATOM 566 C CA . HIS A 1 79 ? -18.812 -5.273 -4.805 1 98.38 79 HIS A CA 1
ATOM 567 C C . HIS A 1 79 ? -17.875 -5.352 -6.004 1 98.38 79 HIS A C 1
ATOM 569 O O . HIS A 1 79 ? -16.75 -5.859 -5.887 1 98.38 79 HIS A O 1
ATOM 575 N N . THR A 1 80 ? -18.297 -4.852 -7.172 1 98.75 80 THR A N 1
ATOM 576 C CA . THR A 1 80 ? -17.5 -4.902 -8.398 1 98.75 80 THR A CA 1
ATOM 577 C C . THR A 1 80 ? -16.391 -3.854 -8.367 1 98.75 80 THR A C 1
ATOM 579 O O . THR A 1 80 ? -15.469 -3.896 -9.188 1 98.75 80 THR A O 1
ATOM 582 N N . VAL A 1 81 ? -16.469 -2.846 -7.418 1 98.88 81 VAL A N 1
ATOM 583 C CA . VAL A 1 81 ? -15.438 -1.824 -7.277 1 98.88 81 VAL A CA 1
ATOM 584 C C . VAL A 1 81 ? -14.258 -2.389 -6.488 1 98.88 81 VAL A C 1
ATOM 586 O O . VAL A 1 81 ? -14.406 -2.801 -5.34 1 98.88 81 VAL A O 1
ATOM 589 N N . PRO A 1 82 ? -13.109 -2.508 -7.137 1 98.88 82 PRO A N 1
ATOM 590 C CA . PRO A 1 82 ? -11.93 -2.971 -6.41 1 98.88 82 PRO A CA 1
ATOM 591 C C . PRO A 1 82 ? -11.297 -1.875 -5.555 1 98.88 82 PRO A C 1
ATOM 593 O O . PRO A 1 82 ? -11.688 -0.71 -5.648 1 98.88 82 PRO A O 1
ATOM 596 N N . GLY A 1 83 ? -10.414 -2.248 -4.672 1 98.88 83 GLY A N 1
ATOM 597 C CA . GLY A 1 83 ? -9.672 -1.314 -3.844 1 98.88 83 GLY A CA 1
ATOM 598 C C . GLY A 1 83 ? -8.344 -1.869 -3.365 1 98.88 83 GLY A C 1
ATOM 599 O O . GLY A 1 83 ? -8.211 -3.074 -3.141 1 98.88 83 GLY A O 1
ATOM 600 N N . TYR A 1 84 ? -7.332 -1.043 -3.219 1 98.88 84 TYR A N 1
ATOM 601 C CA . TYR A 1 84 ? -6.062 -1.451 -2.621 1 98.88 84 TYR A CA 1
ATOM 602 C C . TYR A 1 84 ? -5.5 -0.347 -1.735 1 98.88 84 TYR A C 1
ATOM 604 O O . TYR A 1 84 ? -5.883 0.818 -1.863 1 98.88 84 TYR A O 1
ATOM 612 N N . THR A 1 85 ? -4.668 -0.721 -0.793 1 98.88 85 THR A N 1
ATOM 613 C CA . THR A 1 85 ? -4.102 0.188 0.198 1 98.88 85 THR A CA 1
ATOM 614 C C . THR A 1 85 ? -2.637 0.479 -0.112 1 98.88 85 THR A C 1
ATOM 616 O O . THR A 1 85 ? -1.91 -0.398 -0.585 1 98.88 85 THR A O 1
ATOM 619 N N . VAL A 1 86 ? -2.207 1.741 0.084 1 98.88 86 VAL A N 1
ATOM 620 C CA . VAL A 1 86 ? -0.806 2.109 -0.083 1 98.88 86 VAL A CA 1
ATOM 621 C C . VAL A 1 86 ? -0.224 2.551 1.258 1 98.88 86 VAL A C 1
ATOM 623 O O . VAL A 1 86 ? -0.951 3.035 2.127 1 98.88 86 VAL A O 1
ATOM 626 N N . ASN A 1 87 ? 1.073 2.324 1.427 1 98.56 87 ASN A N 1
ATOM 627 C CA . ASN A 1 87 ? 1.788 2.684 2.646 1 98.56 87 ASN A CA 1
ATOM 628 C C . ASN A 1 87 ? 3.074 3.445 2.34 1 98.56 87 ASN A C 1
ATOM 630 O O . ASN A 1 87 ? 4.051 2.859 1.871 1 98.56 87 ASN A O 1
ATOM 634 N N . ARG A 1 88 ? 3.025 4.738 2.512 1 98.75 88 ARG A N 1
ATOM 635 C CA . ARG A 1 88 ? 4.195 5.602 2.598 1 98.75 88 ARG A CA 1
ATOM 636 C C . ARG A 1 88 ? 4.207 6.379 3.912 1 98.75 88 ARG A C 1
ATOM 638 O O . ARG A 1 88 ? 4.355 7.602 3.914 1 98.75 88 ARG A O 1
ATOM 645 N N . LEU A 1 89 ? 3.83 5.66 4.941 1 98.12 89 LEU A N 1
ATOM 646 C CA . LEU A 1 89 ? 3.801 6.188 6.297 1 98.12 89 LEU A CA 1
ATOM 647 C C . LEU A 1 89 ? 3.006 7.488 6.355 1 98.12 89 LEU A C 1
ATOM 649 O O . LEU A 1 89 ? 1.826 7.52 5.996 1 98.12 89 LEU A O 1
ATOM 653 N N . CYS A 1 90 ? 3.623 8.57 6.723 1 98.44 90 CYS A N 1
ATOM 654 C CA . CYS A 1 90 ? 2.924 9.836 6.938 1 98.44 90 CYS A CA 1
ATOM 655 C C . CYS A 1 90 ? 2.254 10.312 5.656 1 98.44 90 CYS A C 1
ATOM 657 O O . CYS A 1 90 ? 1.243 11.016 5.703 1 98.44 90 CYS A O 1
ATOM 659 N N . ALA A 1 91 ? 2.807 9.906 4.504 1 98.81 91 ALA A N 1
ATOM 660 C CA . ALA A 1 91 ? 2.334 10.461 3.24 1 98.81 91 ALA A CA 1
ATOM 661 C C . ALA A 1 91 ? 1.471 9.453 2.486 1 98.81 91 ALA A C 1
ATOM 663 O O . ALA A 1 91 ? 1.272 9.578 1.275 1 98.81 91 ALA A O 1
ATOM 664 N N . SER A 1 92 ? 0.949 8.445 3.172 1 98.88 92 SER A N 1
ATOM 665 C CA . SER A 1 92 ? 0.173 7.391 2.525 1 98.88 92 SER A CA 1
ATOM 666 C C . SER A 1 92 ? -1.053 7.965 1.82 1 98.88 92 SER A C 1
ATOM 668 O O . SER A 1 92 ? -1.356 7.586 0.687 1 98.88 92 SER A O 1
ATOM 670 N N . GLY A 1 93 ? -1.768 8.859 2.502 1 98.94 93 GLY A N 1
ATOM 671 C CA . GLY A 1 93 ? -2.961 9.438 1.904 1 98.94 93 GLY A CA 1
ATOM 672 C C . GLY A 1 93 ? -2.674 10.219 0.636 1 98.94 93 GLY A C 1
ATOM 673 O O . GLY A 1 93 ? -3.418 10.125 -0.342 1 98.94 93 GLY A O 1
ATOM 674 N N . LEU A 1 94 ? -1.603 11.047 0.643 1 98.94 94 LEU A N 1
ATOM 675 C CA . LEU A 1 94 ? -1.248 11.812 -0.546 1 98.94 94 LEU A CA 1
ATOM 676 C C . LEU A 1 94 ? -0.743 10.898 -1.655 1 98.94 94 LEU A C 1
ATOM 678 O O . LEU A 1 94 ? -0.973 11.164 -2.838 1 98.94 94 LEU A O 1
ATOM 682 N N . THR A 1 95 ? -0.031 9.836 -1.251 1 98.94 95 THR A N 1
ATOM 683 C CA . THR A 1 95 ? 0.422 8.836 -2.213 1 98.94 95 THR A CA 1
ATOM 684 C C . THR A 1 95 ? -0.766 8.148 -2.881 1 98.94 95 THR A C 1
ATOM 686 O O . THR A 1 95 ? -0.716 7.832 -4.07 1 98.94 95 THR A O 1
ATOM 689 N N . ALA A 1 96 ? -1.829 7.926 -2.117 1 98.94 96 ALA A N 1
ATOM 690 C CA . ALA A 1 96 ? -3.049 7.355 -2.686 1 98.94 96 ALA A CA 1
ATOM 691 C C . ALA A 1 96 ? -3.623 8.266 -3.77 1 98.94 96 ALA A C 1
ATOM 693 O O . ALA A 1 96 ? -4.02 7.789 -4.836 1 98.94 96 ALA A O 1
ATOM 694 N N . VAL A 1 97 ? -3.658 9.562 -3.543 1 99 97 VAL A N 1
ATOM 695 C CA . VAL A 1 97 ? -4.188 10.508 -4.516 1 99 97 VAL A CA 1
ATOM 696 C C . VAL A 1 97 ? -3.262 10.57 -5.73 1 99 97 VAL A C 1
ATOM 698 O O . VAL A 1 97 ? -3.729 10.625 -6.871 1 99 97 VAL A O 1
ATOM 701 N N . ALA A 1 98 ? -1.955 10.578 -5.48 1 98.94 98 ALA A N 1
ATOM 702 C CA . ALA A 1 98 ? -0.999 10.555 -6.586 1 98.94 98 ALA A CA 1
ATOM 703 C C . ALA A 1 98 ? -1.179 9.312 -7.445 1 98.94 98 ALA A C 1
ATOM 705 O O . ALA A 1 98 ? -1.111 9.383 -8.672 1 98.94 98 ALA A O 1
ATOM 706 N N . SER A 1 99 ? -1.375 8.164 -6.797 1 98.88 99 SER A N 1
ATOM 707 C CA . SER A 1 99 ? -1.594 6.914 -7.516 1 98.88 99 SER A CA 1
ATOM 708 C C . SER A 1 99 ? -2.857 6.98 -8.367 1 98.88 99 SER A C 1
ATOM 710 O O . SER A 1 99 ? -2.875 6.488 -9.5 1 98.88 99 SER A O 1
ATOM 712 N N . ALA A 1 100 ? -3.908 7.559 -7.801 1 98.88 100 ALA A N 1
ATOM 713 C CA . ALA A 1 100 ? -5.148 7.75 -8.555 1 98.88 100 ALA A CA 1
ATOM 714 C C . ALA A 1 100 ? -4.91 8.602 -9.797 1 98.88 100 ALA A C 1
ATOM 716 O O . ALA A 1 100 ? -5.395 8.273 -10.883 1 98.88 100 ALA A O 1
ATOM 717 N N . ALA A 1 101 ? -4.184 9.656 -9.609 1 98.81 101 ALA A N 1
ATOM 718 C CA . ALA A 1 101 ? -3.885 10.547 -10.727 1 98.81 101 ALA A CA 1
ATOM 719 C C . ALA A 1 101 ? -3.084 9.82 -11.805 1 98.81 101 ALA A C 1
ATOM 721 O O . ALA A 1 101 ? -3.33 10 -13 1 98.81 101 ALA A O 1
ATOM 722 N N . GLN A 1 102 ? -2.133 9.047 -11.383 1 98.38 102 GLN A N 1
ATOM 723 C CA . GLN A 1 102 ? -1.31 8.289 -12.32 1 98.38 102 GLN A CA 1
ATOM 724 C C . GLN A 1 102 ? -2.15 7.281 -13.094 1 98.38 102 GLN A C 1
ATOM 726 O O . GLN A 1 102 ? -1.967 7.113 -14.305 1 98.38 102 GLN A O 1
ATOM 731 N N . ALA A 1 103 ? -3.049 6.57 -12.398 1 98.31 103 ALA A N 1
ATOM 732 C CA . ALA A 1 103 ? -3.922 5.605 -13.062 1 98.31 103 ALA A CA 1
ATOM 733 C C . ALA A 1 103 ? -4.773 6.285 -14.133 1 98.31 103 ALA A C 1
ATOM 735 O O . ALA A 1 103 ? -4.965 5.738 -15.219 1 98.31 103 ALA A O 1
ATOM 736 N N . ILE A 1 104 ? -5.27 7.449 -13.82 1 98.19 104 ILE A N 1
ATOM 737 C CA . ILE A 1 104 ? -6.125 8.195 -14.742 1 98.19 104 ILE A CA 1
ATOM 738 C C . ILE A 1 104 ? -5.301 8.688 -15.922 1 98.19 104 ILE A C 1
ATOM 740 O O . ILE A 1 104 ? -5.711 8.547 -17.078 1 98.19 104 ILE A O 1
ATOM 744 N N . ARG A 1 105 ? -4.133 9.25 -15.68 1 97.31 105 ARG A N 1
ATOM 745 C CA . ARG A 1 105 ? -3.271 9.75 -16.75 1 97.31 105 ARG A CA 1
ATOM 746 C C . ARG A 1 105 ? -2.824 8.609 -17.656 1 97.31 105 ARG A C 1
ATOM 748 O O . ARG A 1 105 ? -2.586 8.828 -18.859 1 97.31 105 ARG A O 1
ATOM 755 N N . SER A 1 106 ? -2.748 7.383 -17.078 1 95.81 106 SER A N 1
ATOM 756 C CA . SER A 1 106 ? -2.322 6.219 -17.859 1 95.81 106 SER A CA 1
ATOM 757 C C . SER A 1 106 ? -3.459 5.688 -18.719 1 95.81 106 SER A C 1
ATOM 759 O O . SER A 1 106 ? -3.246 4.809 -19.562 1 95.81 106 SER A O 1
ATOM 761 N N . GLY A 1 107 ? -4.688 6.176 -18.5 1 95 107 GLY A N 1
ATOM 762 C CA . GLY A 1 107 ? -5.852 5.719 -19.25 1 95 107 GLY A CA 1
ATOM 763 C C . GLY A 1 107 ? -6.5 4.484 -18.641 1 95 107 GLY A C 1
ATOM 764 O O . GLY A 1 107 ? -7.406 3.902 -19.234 1 95 107 GLY A O 1
ATOM 765 N N . GLU A 1 108 ? -6.113 4.117 -17.422 1 96.56 108 GLU A N 1
ATOM 766 C CA . GLU A 1 108 ? -6.598 2.867 -16.844 1 96.56 108 GLU A CA 1
ATOM 767 C C . GLU A 1 108 ? -7.73 3.119 -15.859 1 96.56 108 GLU A C 1
ATOM 769 O O . GLU A 1 108 ? -8.289 2.176 -15.289 1 96.56 108 GLU A O 1
ATOM 774 N N . ALA A 1 109 ? -8.078 4.355 -15.609 1 97.75 109 ALA A N 1
ATOM 775 C CA . ALA A 1 109 ? -9.203 4.73 -14.758 1 97.75 109 ALA A CA 1
ATOM 776 C C . ALA A 1 109 ? -9.773 6.086 -15.164 1 97.75 109 ALA A C 1
ATOM 778 O O . ALA A 1 109 ? -9.086 6.887 -15.805 1 97.75 109 ALA A O 1
ATOM 779 N N . ASP A 1 110 ? -11.008 6.336 -14.82 1 98.12 110 ASP A N 1
ATOM 780 C CA . ASP A 1 110 ? -11.625 7.633 -15.062 1 98.12 110 ASP A CA 1
ATOM 781 C C . ASP A 1 110 ? -12.117 8.258 -13.766 1 98.12 110 ASP A C 1
ATOM 783 O O . ASP A 1 110 ? -12.203 9.484 -13.656 1 98.12 110 ASP A O 1
ATOM 787 N N . LEU A 1 111 ? -12.531 7.422 -12.828 1 98.69 111 LEU A N 1
ATOM 788 C CA . LEU A 1 111 ? -13.047 7.855 -11.531 1 98.69 111 LEU A CA 1
ATOM 789 C C . LEU A 1 111 ? -12.461 7.016 -10.406 1 98.69 111 LEU A C 1
ATOM 791 O O . LEU A 1 111 ? -12.688 5.805 -10.344 1 98.69 111 LEU A O 1
ATOM 795 N N . VAL A 1 112 ? -11.703 7.672 -9.531 1 98.94 112 VAL A N 1
ATOM 796 C CA . VAL A 1 112 ? -11.07 6.984 -8.414 1 98.94 112 VAL A CA 1
ATOM 797 C C . VAL A 1 112 ? -11.383 7.723 -7.113 1 98.94 112 VAL A C 1
ATOM 799 O O . VAL A 1 112 ? -11.352 8.953 -7.066 1 98.94 112 VAL A O 1
ATOM 802 N N . VAL A 1 113 ? -11.797 7.031 -6.086 1 99 113 VAL A N 1
ATOM 803 C CA . VAL A 1 113 ? -11.836 7.59 -4.738 1 99 113 VAL A CA 1
ATOM 804 C C . VAL A 1 113 ? -10.508 7.336 -4.031 1 99 113 VAL A C 1
ATOM 806 O O . VAL A 1 113 ? -10.07 6.191 -3.912 1 99 113 VAL A O 1
ATOM 809 N N . ALA A 1 114 ? -9.836 8.398 -3.617 1 99 114 ALA A N 1
ATOM 810 C CA . ALA A 1 114 ? -8.5 8.281 -3.037 1 99 114 ALA A CA 1
ATOM 811 C C . ALA A 1 114 ? -8.391 9.062 -1.732 1 99 114 ALA A C 1
ATOM 813 O O . ALA A 1 114 ? -9.023 10.109 -1.578 1 99 114 ALA A O 1
ATOM 814 N N . GLY A 1 115 ? -7.598 8.57 -0.784 1 98.94 115 GLY A N 1
ATOM 815 C CA . GLY A 1 115 ? -7.41 9.211 0.509 1 98.94 115 GLY A CA 1
ATOM 816 C C . GLY A 1 115 ? -6.621 8.359 1.485 1 98.94 115 GLY A C 1
ATOM 817 O O . GLY A 1 115 ? -5.594 7.777 1.125 1 98.94 115 GLY A O 1
ATOM 818 N N . GLY A 1 116 ? -7.086 8.398 2.809 1 98.88 116 GLY A N 1
ATOM 819 C CA . GLY A 1 116 ? -6.375 7.621 3.809 1 98.88 116 GLY A CA 1
ATOM 820 C C . GLY A 1 116 ? -7.066 7.605 5.16 1 98.88 116 GLY A C 1
ATOM 821 O O . GLY A 1 116 ? -8.023 8.352 5.375 1 98.88 116 GLY A O 1
ATOM 822 N N . VAL A 1 117 ? -6.566 6.707 6.008 1 98.94 117 VAL A N 1
ATOM 823 C CA . VAL A 1 117 ? -7.121 6.543 7.348 1 98.94 117 VAL A CA 1
ATOM 824 C C . VAL A 1 117 ? -6.02 6.098 8.312 1 98.94 117 VAL A C 1
ATOM 826 O O . VAL A 1 117 ? -5.086 5.395 7.914 1 98.94 117 VAL A O 1
ATOM 829 N N . GLU A 1 118 ? -6.141 6.551 9.539 1 98.81 118 GLU A N 1
ATOM 830 C CA . GLU A 1 118 ? -5.332 6 10.625 1 98.81 118 GLU A CA 1
ATOM 831 C C . GLU A 1 118 ? -6.051 6.125 11.961 1 98.81 118 GLU A C 1
ATOM 833 O O . GLU A 1 118 ? -6.621 7.176 12.273 1 98.81 118 GLU A O 1
ATOM 838 N N . SER A 1 119 ? -6.137 5.117 12.695 1 98.56 119 SER A N 1
ATOM 839 C CA . SER A 1 119 ? -6.441 5.152 14.125 1 98.56 119 SER A CA 1
ATOM 840 C C . SER A 1 119 ? -5.23 4.742 14.961 1 98.56 119 SER A C 1
ATOM 842 O O . SER A 1 119 ? -4.98 3.553 15.156 1 98.56 119 SER A O 1
ATOM 844 N N . MET A 1 120 ? -4.527 5.734 15.383 1 98.19 120 MET A N 1
ATOM 845 C CA . MET A 1 120 ? -3.354 5.445 16.203 1 98.19 120 MET A CA 1
ATOM 846 C C . MET A 1 120 ? -3.762 4.953 17.578 1 98.19 120 MET A C 1
ATOM 848 O O . MET A 1 120 ? -3.059 4.145 18.188 1 98.19 120 MET A O 1
ATOM 852 N N . THR A 1 121 ? -4.953 5.309 18.047 1 98 121 THR A N 1
ATOM 853 C CA . THR A 1 121 ? -5.531 4.852 19.297 1 98 121 THR A CA 1
ATOM 854 C C . THR A 1 121 ? -5.754 3.344 19.281 1 98 121 THR A C 1
ATOM 856 O O . THR A 1 121 ? -5.398 2.645 20.234 1 98 121 THR A O 1
ATOM 859 N N . ARG A 1 122 ? -6.254 2.842 18.172 1 97.19 122 ARG A N 1
ATOM 860 C CA . ARG A 1 122 ? -6.715 1.458 18.141 1 97.19 122 ARG A CA 1
ATOM 861 C C . ARG A 1 122 ? -5.699 0.559 17.438 1 97.19 122 ARG A C 1
ATOM 863 O O . ARG A 1 122 ? -5.988 -0.606 17.156 1 97.19 122 ARG A O 1
ATOM 870 N N . ALA A 1 123 ? -4.508 1.108 17.094 1 96.81 123 ALA A N 1
ATOM 871 C CA . ALA A 1 123 ? -3.422 0.292 16.562 1 96.81 123 ALA A CA 1
ATOM 872 C C . ALA A 1 123 ? -3.047 -0.823 17.531 1 96.81 123 ALA A C 1
ATOM 874 O O . ALA A 1 123 ? -2.854 -0.577 18.719 1 96.81 123 ALA A O 1
ATOM 875 N N . PRO A 1 124 ? -2.873 -2.025 17.062 1 97 124 PRO A N 1
ATOM 876 C CA . PRO A 1 124 ? -2.67 -3.156 17.969 1 97 124 PRO A CA 1
ATOM 877 C C . PRO A 1 124 ? -1.227 -3.271 18.469 1 97 124 PRO A C 1
ATOM 879 O O . PRO A 1 124 ? -0.362 -2.506 18.031 1 97 124 PRO A O 1
ATOM 882 N N . TRP A 1 125 ? -1.04 -4.16 19.422 1 97 125 TRP A N 1
ATOM 883 C CA . TRP A 1 125 ? 0.302 -4.656 19.703 1 97 125 TRP A CA 1
ATOM 884 C C . TRP A 1 125 ? 0.66 -5.812 18.766 1 97 125 TRP A C 1
ATOM 886 O O . TRP A 1 125 ? -0.221 -6.547 18.312 1 97 125 TRP A O 1
ATOM 896 N N . VAL A 1 126 ? 1.936 -5.941 18.422 1 96.69 126 VAL A N 1
ATOM 897 C CA . VAL A 1 126 ? 2.408 -7.062 17.609 1 96.69 126 VAL A CA 1
ATOM 898 C C . VAL A 1 126 ? 3.482 -7.832 18.375 1 96.69 126 VAL A C 1
ATOM 900 O O . VAL A 1 126 ? 4.289 -7.238 19.094 1 96.69 126 VAL A O 1
ATOM 903 N N . MET A 1 127 ? 3.482 -9.117 18.203 1 96.75 127 MET A N 1
ATOM 904 C CA . MET A 1 127 ? 4.41 -10 18.906 1 96.75 127 MET A CA 1
ATOM 905 C C . MET A 1 127 ? 5.082 -10.961 17.938 1 96.75 127 MET A C 1
ATOM 907 O O . MET A 1 127 ? 4.406 -11.648 17.172 1 96.75 127 MET A O 1
ATOM 911 N N . ALA A 1 128 ? 6.352 -11.008 18 1 95.69 128 ALA A N 1
ATOM 912 C CA . ALA A 1 128 ? 7.113 -11.898 17.125 1 95.69 128 ALA A CA 1
ATOM 913 C C . ALA A 1 128 ? 6.777 -13.359 17.406 1 95.69 128 ALA A C 1
ATOM 915 O O . ALA A 1 128 ? 6.617 -13.75 18.578 1 95.69 128 ALA A O 1
ATOM 916 N N . LYS A 1 129 ? 6.707 -14.156 16.328 1 93.75 129 LYS A N 1
ATOM 917 C CA . LYS A 1 129 ? 6.508 -15.602 16.5 1 93.75 129 LYS A CA 1
ATOM 918 C C . LYS A 1 129 ? 7.793 -16.281 16.938 1 93.75 129 LYS A C 1
ATOM 920 O O . LYS A 1 129 ? 8.883 -15.914 16.516 1 93.75 129 LYS A O 1
ATOM 925 N N . PRO A 1 130 ? 7.57 -17.312 17.812 1 91.56 130 PRO A N 1
ATOM 926 C CA . PRO A 1 130 ? 8.766 -18.062 18.203 1 91.56 130 PRO A CA 1
ATOM 927 C C . PRO A 1 130 ? 9.328 -18.906 17.078 1 91.56 130 PRO A C 1
ATOM 929 O O . PRO A 1 130 ? 8.57 -19.516 16.312 1 91.56 130 PRO A O 1
ATOM 932 N N . GLY A 1 131 ? 10.641 -18.953 17.016 1 89.81 131 GLY A N 1
ATOM 933 C CA . GLY A 1 131 ? 11.289 -19.75 15.984 1 89.81 131 GLY A CA 1
ATOM 934 C C . GLY A 1 131 ? 11.688 -21.125 16.469 1 89.81 131 GLY A C 1
ATOM 935 O O . GLY A 1 131 ? 12.18 -21.953 15.688 1 89.81 131 GLY A O 1
ATOM 936 N N . THR A 1 132 ? 11.539 -21.328 17.766 1 91.5 132 THR A N 1
ATOM 937 C CA . THR A 1 132 ? 11.883 -22.609 18.359 1 91.5 132 THR A CA 1
ATOM 938 C C . THR A 1 132 ? 10.852 -23.031 19.391 1 91.5 132 THR A C 1
ATOM 940 O O . THR A 1 132 ? 10.195 -22.172 20 1 91.5 132 THR A O 1
ATOM 943 N N . PRO A 1 133 ? 10.719 -24.328 19.531 1 91.25 133 PRO A N 1
ATOM 944 C CA . PRO A 1 133 ? 9.789 -24.797 20.562 1 91.25 133 PRO A CA 1
ATOM 945 C C . PRO A 1 133 ? 10.172 -24.344 21.969 1 91.25 133 PRO A C 1
ATOM 947 O O . PRO A 1 133 ? 11.359 -24.266 22.297 1 91.25 133 PRO A O 1
ATOM 950 N N . TRP A 1 134 ? 9.266 -24.062 22.875 1 93.06 134 TRP A N 1
ATOM 951 C CA . TRP A 1 134 ? 9.391 -23.734 24.297 1 93.06 134 TRP A CA 1
ATOM 952 C C . TRP A 1 134 ? 10.258 -22.484 24.484 1 93.06 134 TRP A C 1
ATOM 954 O O . TRP A 1 134 ? 11.055 -22.422 25.422 1 93.06 134 TRP A O 1
ATOM 964 N N . SER A 1 135 ? 10.156 -21.688 23.422 1 91.69 135 SER A N 1
ATOM 965 C CA . SER A 1 135 ? 10.922 -20.438 23.469 1 91.69 135 SER A CA 1
ATOM 966 C C . SER A 1 135 ? 10.289 -19.438 24.438 1 91.69 135 SER A C 1
ATOM 968 O O . SER A 1 135 ? 9.102 -19.531 24.75 1 91.69 135 SER A O 1
ATOM 970 N N . LYS A 1 136 ? 11.031 -18.562 24.938 1 91.62 136 LYS A N 1
ATOM 971 C CA . LYS A 1 136 ? 10.508 -17.375 25.609 1 91.62 136 LYS A CA 1
ATOM 972 C C . LYS A 1 136 ? 9.695 -16.516 24.641 1 91.62 136 LYS A C 1
ATOM 974 O O . LYS A 1 136 ? 9.844 -16.625 23.422 1 91.62 136 LYS A O 1
ATOM 979 N N . PRO A 1 137 ? 8.734 -15.664 25.203 1 89.38 137 PRO A N 1
ATOM 980 C CA . PRO A 1 137 ? 7.984 -14.758 24.312 1 89.38 137 PRO A CA 1
ATOM 981 C C . PRO A 1 137 ? 8.898 -13.875 23.469 1 89.38 137 PRO A C 1
ATOM 983 O O . PRO A 1 137 ? 9.93 -13.406 23.953 1 89.38 137 PRO A O 1
ATOM 986 N N . GLY A 1 138 ? 8.422 -13.703 22.25 1 90.25 138 GLY A N 1
ATOM 987 C CA . GLY A 1 138 ? 9.18 -12.836 21.375 1 90.25 138 GLY A CA 1
ATOM 988 C C . GLY A 1 138 ? 9.008 -11.359 21.688 1 90.25 138 GLY A C 1
ATOM 989 O O . GLY A 1 138 ? 8.266 -11.008 22.609 1 90.25 138 GLY A O 1
ATOM 990 N N . GLU A 1 139 ? 9.703 -10.5 20.969 1 93.75 139 GLU A N 1
ATOM 991 C CA . GLU A 1 139 ? 9.57 -9.047 21.109 1 93.75 139 GLU A CA 1
ATOM 992 C C . GLU A 1 139 ? 8.133 -8.594 20.875 1 93.75 139 GLU A C 1
ATOM 994 O O . GLU A 1 139 ? 7.453 -9.117 19.984 1 93.75 139 GLU A O 1
ATOM 999 N N . VAL A 1 140 ? 7.664 -7.688 21.672 1 95.44 140 VAL A N 1
ATOM 1000 C CA . VAL A 1 140 ? 6.34 -7.086 21.516 1 95.44 140 VAL A CA 1
ATOM 1001 C C . VAL A 1 140 ? 6.48 -5.586 21.266 1 95.44 140 VAL A C 1
ATOM 1003 O O . VAL A 1 140 ? 7.301 -4.918 21.906 1 95.44 140 VAL A O 1
ATOM 1006 N N . HIS A 1 141 ? 5.746 -5.098 20.328 1 96.62 141 HIS A N 1
ATOM 1007 C CA . HIS A 1 141 ? 5.82 -3.678 20 1 96.62 141 HIS A CA 1
ATOM 1008 C C . HIS A 1 141 ? 4.43 -3.053 19.953 1 96.62 141 HIS A C 1
ATOM 1010 O O . HIS A 1 141 ? 3.477 -3.691 19.5 1 96.62 141 HIS A O 1
ATOM 1016 N N . ASP A 1 142 ? 4.355 -1.781 20.453 1 95.56 142 ASP A N 1
ATOM 1017 C CA . ASP A 1 142 ? 3.211 -0.923 20.172 1 95.56 142 ASP A CA 1
ATOM 1018 C C . ASP A 1 142 ? 3.264 -0.404 18.734 1 95.56 142 ASP A C 1
ATOM 1020 O O . ASP A 1 142 ? 4.27 0.168 18.312 1 95.56 142 ASP A O 1
ATOM 1024 N N . THR A 1 143 ? 2.162 -0.569 17.938 1 94.44 143 THR A N 1
ATOM 1025 C CA . THR A 1 143 ? 2.24 -0.251 16.516 1 94.44 143 THR A CA 1
ATOM 1026 C C . THR A 1 143 ? 1.731 1.163 16.25 1 94.44 143 THR A C 1
ATOM 1028 O O . THR A 1 143 ? 1.721 1.619 15.102 1 94.44 143 THR A O 1
ATOM 1031 N N . SER A 1 144 ? 1.341 1.878 17.297 1 94 144 SER A N 1
ATOM 1032 C CA . SER A 1 144 ? 0.822 3.229 17.109 1 94 144 SER A CA 1
ATOM 1033 C C . SER A 1 144 ? 1.845 4.125 16.422 1 94 144 SER A C 1
ATOM 1035 O O . SER A 1 144 ? 1.484 4.957 15.586 1 94 144 SER A O 1
ATOM 1037 N N . LEU A 1 145 ? 3.076 3.965 16.844 1 91.31 145 LEU A N 1
ATOM 1038 C CA . LEU A 1 145 ? 4.172 4.75 16.297 1 91.31 145 LEU A CA 1
ATOM 1039 C C . LEU A 1 145 ? 5.52 4.109 16.609 1 91.31 145 LEU A C 1
ATOM 1041 O O . LEU A 1 145 ? 5.637 3.361 17.578 1 91.31 145 LEU A O 1
ATOM 1045 N N . GLY A 1 146 ? 6.441 4.422 15.742 1 90.88 146 GLY A N 1
ATOM 1046 C CA . GLY A 1 146 ? 7.801 4.02 16.062 1 90.88 146 GLY A CA 1
ATOM 1047 C C . GLY A 1 146 ? 8.234 2.758 15.336 1 90.88 146 GLY A C 1
ATOM 1048 O O . GLY A 1 146 ? 7.43 2.117 14.656 1 90.88 146 GLY A O 1
ATOM 1049 N N . TRP A 1 147 ? 9.453 2.391 15.547 1 93.62 147 TRP A N 1
ATOM 1050 C CA . TRP A 1 147 ? 10.055 1.218 14.93 1 93.62 147 TRP A CA 1
ATOM 1051 C C . TRP A 1 147 ? 9.539 -0.066 15.57 1 93.62 147 TRP A C 1
ATOM 1053 O O . TRP A 1 147 ? 9.227 -0.088 16.766 1 93.62 147 TRP A O 1
ATOM 1063 N N . ARG A 1 148 ? 9.391 -1.044 14.742 1 94.31 148 ARG A N 1
ATOM 1064 C CA . ARG A 1 148 ? 9.102 -2.398 15.195 1 94.31 148 ARG A CA 1
ATOM 1065 C C . ARG A 1 148 ? 9.969 -3.422 14.477 1 94.31 148 ARG A C 1
ATOM 1067 O O . ARG A 1 148 ? 10.258 -3.268 13.289 1 94.31 148 ARG A O 1
ATOM 1074 N N . PHE A 1 149 ? 10.414 -4.418 15.172 1 96.31 149 PHE A N 1
ATOM 1075 C CA . PHE A 1 149 ? 11.242 -5.488 14.633 1 96.31 149 PHE A CA 1
ATOM 1076 C C . PHE A 1 149 ? 12.336 -4.926 13.734 1 96.31 149 PHE A C 1
ATOM 1078 O O . PHE A 1 149 ? 12.492 -5.348 12.586 1 96.31 149 PHE A O 1
ATOM 1085 N N . THR A 1 150 ? 13.078 -3.986 14.289 1 96.5 150 THR A N 1
ATOM 1086 C CA . THR A 1 150 ? 14.102 -3.26 13.539 1 96.5 150 THR A CA 1
ATOM 1087 C C . THR A 1 150 ? 15.125 -4.223 12.945 1 96.5 150 THR A C 1
ATOM 1089 O O . THR A 1 150 ? 15.547 -5.176 13.609 1 96.5 150 THR A O 1
ATOM 1092 N N . ASN A 1 151 ? 15.477 -4.035 11.695 1 98 151 ASN A N 1
ATOM 1093 C CA . ASN A 1 151 ? 16.516 -4.855 11.094 1 98 151 ASN A CA 1
ATOM 1094 C C . ASN A 1 151 ? 17.844 -4.73 11.844 1 98 151 ASN A C 1
ATOM 1096 O O . ASN A 1 151 ? 18.328 -3.619 12.07 1 98 151 ASN A O 1
ATOM 1100 N N . PRO A 1 152 ? 18.453 -5.793 12.18 1 97.31 152 PRO A N 1
ATOM 1101 C CA . PRO A 1 152 ? 19.703 -5.738 12.961 1 97.31 152 PRO A CA 1
ATOM 1102 C C . PRO A 1 152 ? 20.797 -4.949 12.258 1 97.31 152 PRO A C 1
ATOM 1104 O O . PRO A 1 152 ? 21.656 -4.352 12.914 1 97.31 152 PRO A O 1
ATOM 1107 N N . ARG A 1 153 ? 20.781 -4.895 10.961 1 97.31 153 ARG A N 1
ATOM 1108 C CA . ARG A 1 153 ? 21.781 -4.129 10.219 1 97.31 153 ARG A CA 1
ATOM 1109 C C . ARG A 1 153 ? 21.656 -2.639 10.516 1 97.31 153 ARG A C 1
ATOM 1111 O O . ARG A 1 153 ? 22.672 -1.93 10.602 1 97.31 153 ARG A O 1
ATOM 1118 N N . PHE A 1 154 ? 20.453 -2.141 10.641 1 97.19 154 PHE A N 1
ATOM 1119 C CA . PHE A 1 154 ? 20.219 -0.735 10.953 1 97.19 154 PHE A CA 1
ATOM 1120 C C . PHE A 1 154 ? 20.656 -0.423 12.383 1 97.19 154 PHE A C 1
ATOM 1122 O O . PHE A 1 154 ? 21.312 0.597 12.633 1 97.19 154 PHE A O 1
ATOM 1129 N N . THR A 1 155 ? 20.344 -1.312 13.273 1 95.94 155 THR A N 1
ATOM 1130 C CA . THR A 1 155 ? 20.703 -1.118 14.672 1 95.94 155 THR A CA 1
ATOM 1131 C C . THR A 1 155 ? 22.219 -1.123 14.844 1 95.94 155 THR A C 1
ATOM 1133 O O . THR A 1 155 ? 22.766 -0.332 15.617 1 95.94 155 THR A O 1
ATOM 1136 N N . ALA A 1 156 ? 22.844 -2.062 14.148 1 97.25 156 ALA A N 1
ATOM 1137 C CA . ALA A 1 156 ? 24.297 -2.152 14.211 1 97.25 156 ALA A CA 1
ATOM 1138 C C . ALA A 1 156 ? 24.953 -0.885 13.664 1 97.25 156 ALA A C 1
ATOM 1140 O O . ALA A 1 156 ? 25.922 -0.388 14.234 1 97.25 156 ALA A O 1
ATOM 1141 N N . ALA A 1 157 ? 24.406 -0.388 12.602 1 96.06 157 ALA A N 1
ATOM 1142 C CA . ALA A 1 157 ? 24.938 0.834 11.992 1 96.06 157 ALA A CA 1
ATOM 1143 C C . ALA A 1 157 ? 24.781 2.023 12.938 1 96.06 157 ALA A C 1
ATOM 1145 O O . ALA A 1 157 ? 25.688 2.848 13.062 1 96.06 157 ALA A O 1
ATOM 1146 N N . ASP A 1 158 ? 23.719 2.178 13.57 1 96.88 158 ASP A N 1
ATOM 1147 C CA . ASP A 1 158 ? 23.453 3.273 14.5 1 96.88 158 ASP A CA 1
ATOM 1148 C C . ASP A 1 158 ? 24.359 3.186 15.727 1 96.88 158 ASP A C 1
ATOM 1150 O O . ASP A 1 158 ? 24.812 4.207 16.234 1 96.88 158 ASP A O 1
ATOM 1154 N N . ARG A 1 159 ? 24.594 1.96 16.188 1 95.94 159 ARG A N 1
ATOM 1155 C CA . ARG A 1 159 ? 25.438 1.741 17.344 1 95.94 159 ARG A CA 1
ATOM 1156 C C . ARG A 1 159 ? 26.891 2.145 17.062 1 95.94 159 ARG A C 1
ATOM 1158 O O . ARG A 1 159 ? 27.625 2.523 17.969 1 95.94 159 ARG A O 1
ATOM 1165 N N . ALA A 1 160 ? 27.234 2.068 15.828 1 96.5 160 ALA A N 1
ATOM 1166 C CA . ALA A 1 160 ? 28.594 2.365 15.422 1 96.5 160 ALA A CA 1
ATOM 1167 C C . ALA A 1 160 ? 28.844 3.871 15.375 1 96.5 160 ALA A C 1
ATOM 1169 O O . ALA A 1 160 ? 30 4.316 15.32 1 96.5 160 ALA A O 1
ATOM 1170 N N . VAL A 1 161 ? 27.812 4.668 15.453 1 95.94 161 VAL A N 1
ATOM 1171 C CA . VAL A 1 161 ? 27.953 6.121 15.438 1 95.94 161 VAL A CA 1
ATOM 1172 C C . VAL A 1 161 ? 28.484 6.598 16.781 1 95.94 161 VAL A C 1
ATOM 1174 O O . VAL A 1 161 ? 27.922 6.27 17.844 1 95.94 161 VAL A O 1
ATOM 1177 N N . PRO A 1 162 ? 29.594 7.332 16.797 1 93.56 162 PRO A N 1
ATOM 1178 C CA . PRO A 1 162 ? 30.188 7.793 18.062 1 93.56 162 PRO A CA 1
ATOM 1179 C C . PRO A 1 162 ? 29.219 8.633 18.891 1 93.56 162 PRO A C 1
ATOM 1181 O O . PRO A 1 162 ? 28.438 9.414 18.344 1 93.56 162 PRO A O 1
ATOM 1184 N N . ALA A 1 163 ? 29.422 8.398 20.188 1 87.25 163 ALA A N 1
ATOM 1185 C CA . ALA A 1 163 ? 28.641 9.219 21.109 1 87.25 163 ALA A CA 1
ATOM 1186 C C . ALA A 1 163 ? 28.922 10.703 20.891 1 87.25 163 ALA A C 1
ATOM 1188 O O . ALA A 1 163 ? 30.078 11.094 20.703 1 87.25 163 ALA A O 1
ATOM 1189 N N . GLY A 1 164 ? 27.922 11.523 20.812 1 85.12 164 GLY A N 1
ATOM 1190 C CA . GLY A 1 164 ? 28.094 12.961 20.672 1 85.12 164 GLY A CA 1
ATOM 1191 C C . GLY A 1 164 ? 28.203 13.406 19.234 1 85.12 164 GLY A C 1
ATOM 1192 O O . GLY A 1 164 ? 28.359 14.602 18.953 1 85.12 164 GLY A O 1
ATOM 1193 N N . ALA A 1 165 ? 28.156 12.367 18.312 1 91 165 ALA A N 1
ATOM 1194 C CA . ALA A 1 165 ? 28.188 12.742 16.906 1 91 165 ALA A CA 1
ATOM 1195 C C . ALA A 1 165 ? 27.062 13.711 16.562 1 91 165 ALA A C 1
ATOM 1197 O O . ALA A 1 165 ? 25.953 13.586 17.078 1 91 165 ALA A O 1
ATOM 1198 N N . GLY A 1 166 ? 27.375 14.703 15.68 1 89.94 166 GLY A N 1
ATOM 1199 C CA . GLY A 1 166 ? 26.391 15.711 15.289 1 89.94 166 GLY A CA 1
ATOM 1200 C C . GLY A 1 166 ? 25.422 15.219 14.242 1 89.94 166 GLY A C 1
ATOM 1201 O O . GLY A 1 166 ? 25.422 14.031 13.891 1 89.94 166 GLY A O 1
ATOM 1202 N N . PRO A 1 167 ? 24.594 16.125 13.805 1 89.56 167 PRO A N 1
ATOM 1203 C CA . PRO A 1 167 ? 23.516 15.789 12.875 1 89.56 167 PRO A CA 1
ATOM 1204 C C . PRO A 1 167 ? 24.031 15.359 11.508 1 89.56 167 PRO A C 1
ATOM 1206 O O . PRO A 1 167 ? 23.25 14.875 10.672 1 89.56 167 PRO A O 1
ATOM 1209 N N . GLU A 1 168 ? 25.281 15.398 11.312 1 90.31 168 GLU A N 1
ATOM 1210 C CA . GLU A 1 168 ? 25.859 14.961 10.047 1 90.31 168 GLU A CA 1
ATOM 1211 C C . GLU A 1 168 ? 26.047 13.445 10.016 1 90.31 168 GLU A C 1
ATOM 1213 O O . GLU A 1 168 ? 26.188 12.852 8.945 1 90.31 168 GLU A O 1
ATOM 1218 N N . ALA A 1 169 ? 26.172 12.891 11.211 1 94.38 169 ALA A N 1
ATOM 1219 C CA . ALA A 1 169 ? 26.312 11.438 11.281 1 94.38 169 ALA A CA 1
ATOM 1220 C C . ALA A 1 169 ? 25 10.742 10.93 1 94.38 169 ALA A C 1
ATOM 1222 O O . ALA A 1 169 ? 23.953 11.062 11.492 1 94.38 169 ALA A O 1
ATOM 1223 N N . VAL A 1 170 ? 25.109 9.875 10.039 1 95.62 170 VAL A N 1
ATOM 1224 C CA . VAL A 1 170 ? 23.922 9.195 9.531 1 95.62 170 VAL A CA 1
ATOM 1225 C C . VAL A 1 170 ? 23.422 8.188 10.562 1 95.62 170 VAL A C 1
ATOM 1227 O O . VAL A 1 170 ? 24.188 7.363 11.062 1 95.62 170 VAL A O 1
ATOM 1230 N N . ARG A 1 171 ? 22.172 8.289 10.93 1 96.38 171 ARG A N 1
ATOM 1231 C CA . ARG A 1 171 ? 21.453 7.328 11.758 1 96.38 171 ARG A CA 1
ATOM 1232 C C . ARG A 1 171 ? 20.156 6.898 11.102 1 96.38 171 ARG A C 1
ATOM 1234 O O . ARG A 1 171 ? 19.5 7.691 10.414 1 96.38 171 ARG A O 1
ATOM 1241 N N . THR A 1 172 ? 19.734 5.676 11.352 1 96.19 172 THR A N 1
ATOM 1242 C CA . THR A 1 172 ? 18.594 5.145 10.609 1 96.19 172 THR A CA 1
ATOM 1243 C C . THR A 1 172 ? 17.391 4.965 11.516 1 96.19 172 THR A C 1
ATOM 1245 O O . THR A 1 172 ? 16.25 5.188 11.102 1 96.19 172 THR A O 1
ATOM 1248 N N . THR A 1 173 ? 17.547 4.648 12.75 1 96.5 173 THR A N 1
ATOM 1249 C CA . THR A 1 173 ? 16.438 4.121 13.555 1 96.5 173 THR A CA 1
ATOM 1250 C C . THR A 1 173 ? 16.078 5.094 14.672 1 96.5 173 THR A C 1
ATOM 1252 O O . THR A 1 173 ? 15.688 4.676 15.766 1 96.5 173 THR A O 1
ATOM 1255 N N . LEU A 1 174 ? 16.312 6.359 14.445 1 96.19 174 LEU A N 1
ATOM 1256 C CA . LEU A 1 174 ? 15.898 7.367 15.414 1 96.19 174 LEU A CA 1
ATOM 1257 C C . LEU A 1 174 ? 14.375 7.453 15.484 1 96.19 174 LEU A C 1
ATOM 1259 O O . LEU A 1 174 ? 13.688 7.234 14.484 1 96.19 174 LEU A O 1
ATOM 1263 N N . SER A 1 175 ? 13.891 7.684 16.688 1 95.44 175 SER A N 1
ATOM 1264 C CA . SER A 1 175 ? 12.477 8.023 16.797 1 95.44 175 SER A CA 1
ATOM 1265 C C . SER A 1 175 ? 12.172 9.328 16.078 1 95.44 175 SER A C 1
ATOM 1267 O O . SER A 1 175 ? 13.078 10.102 15.758 1 95.44 175 SER A O 1
ATOM 1269 N N . MET A 1 176 ? 10.922 9.547 15.797 1 95.5 176 MET A N 1
ATOM 1270 C CA . MET A 1 176 ? 10.516 10.742 15.055 1 95.5 176 MET A CA 1
ATOM 1271 C C . MET A 1 176 ? 10.938 12.008 15.789 1 95.5 176 MET A C 1
ATOM 1273 O O . MET A 1 176 ? 11.383 12.969 15.164 1 95.5 176 MET A O 1
ATOM 1277 N N . GLY A 1 177 ? 10.742 11.992 17.094 1 97.12 177 GLY A N 1
ATOM 1278 C CA . GLY A 1 177 ? 11.148 13.156 17.859 1 97.12 177 GLY A CA 1
ATOM 1279 C C . GLY A 1 177 ? 12.641 13.398 17.844 1 97.12 177 GLY A C 1
ATOM 1280 O O . GLY A 1 177 ? 13.094 14.547 17.828 1 97.12 177 GLY A O 1
ATOM 1281 N N . GLU A 1 178 ? 13.414 12.328 17.875 1 96.56 178 GLU A N 1
ATOM 1282 C CA . GLU A 1 178 ? 14.867 12.453 17.766 1 96.56 178 GLU A CA 1
ATOM 1283 C C . GLU A 1 178 ? 15.266 13.031 16.406 1 96.56 178 GLU A C 1
ATOM 1285 O O . GLU A 1 178 ? 16.219 13.812 16.328 1 96.56 178 GLU A O 1
ATOM 1290 N N . THR A 1 179 ? 14.578 12.633 15.375 1 97.69 179 THR A N 1
ATOM 1291 C CA . THR A 1 179 ? 14.875 13.195 14.062 1 97.69 179 THR A CA 1
ATOM 1292 C C . THR A 1 179 ? 14.578 14.695 14.031 1 97.69 179 THR A C 1
ATOM 1294 O O . THR A 1 179 ? 15.273 15.453 13.352 1 97.69 179 THR A O 1
ATOM 1297 N N . ALA A 1 180 ? 13.523 15.086 14.734 1 98.31 180 ALA A N 1
ATOM 1298 C CA . ALA A 1 180 ? 13.211 16.516 14.836 1 98.31 180 ALA A CA 1
ATOM 1299 C C . ALA A 1 180 ? 14.352 17.281 15.508 1 98.31 180 ALA A C 1
ATOM 1301 O O . ALA A 1 180 ? 14.664 18.406 15.125 1 98.31 180 ALA A O 1
ATOM 1302 N N . GLU A 1 181 ? 14.938 16.641 16.562 1 97.75 181 GLU A N 1
ATOM 1303 C CA . GLU A 1 181 ? 16.094 17.25 17.234 1 97.75 181 GLU A CA 1
ATOM 1304 C C . GLU A 1 181 ? 17.266 17.375 16.281 1 97.75 181 GLU A C 1
ATOM 1306 O O . GLU A 1 181 ? 18 18.375 16.328 1 97.75 181 GLU A O 1
ATOM 1311 N N . GLU A 1 182 ? 17.453 16.328 15.391 1 97.5 182 GLU A N 1
ATOM 1312 C CA . GLU A 1 182 ? 18.531 16.391 14.406 1 97.5 182 GLU A CA 1
ATOM 1313 C C . GLU A 1 182 ? 18.344 17.562 13.445 1 97.5 182 GLU A C 1
ATOM 1315 O O . GLU A 1 182 ? 19.297 18.281 13.141 1 97.5 182 GLU A O 1
ATOM 1320 N N . VAL A 1 183 ? 17.156 17.734 12.961 1 98.44 183 VAL A N 1
ATOM 1321 C CA . VAL A 1 183 ? 16.844 18.812 12.023 1 98.44 183 VAL A CA 1
ATOM 1322 C C . VAL A 1 183 ? 17.031 20.156 12.703 1 98.44 183 VAL A C 1
ATOM 1324 O O . VAL A 1 183 ? 17.547 21.094 12.102 1 98.44 183 VAL A O 1
ATOM 1327 N N . ALA A 1 184 ? 16.562 20.281 13.953 1 98.25 184 ALA A N 1
ATOM 1328 C CA . ALA A 1 184 ? 16.719 21.516 14.711 1 98.25 184 ALA A CA 1
ATOM 1329 C C . ALA A 1 184 ? 18.188 21.906 14.836 1 98.25 184 ALA A C 1
ATOM 1331 O O . ALA A 1 184 ? 18.547 23.078 14.656 1 98.25 184 ALA A O 1
ATOM 1332 N N . ALA A 1 185 ? 18.969 20.906 15.188 1 96.88 185 ALA A N 1
ATOM 1333 C CA . ALA A 1 185 ? 20.406 21.141 15.336 1 96.88 185 ALA A CA 1
ATOM 1334 C C . ALA A 1 185 ? 21.031 21.531 14.008 1 96.88 185 ALA A C 1
ATOM 1336 O O . ALA A 1 185 ? 21.875 22.438 13.961 1 96.88 185 ALA A O 1
ATOM 1337 N N . LEU A 1 186 ? 20.672 20.875 12.969 1 97.5 186 LEU A N 1
ATOM 1338 C CA . LEU A 1 186 ? 21.266 21.094 11.648 1 97.5 186 LEU A CA 1
ATOM 1339 C C . LEU A 1 186 ? 20.906 22.484 11.133 1 97.5 186 LEU A C 1
ATOM 1341 O O . LEU A 1 186 ? 21.75 23.141 10.508 1 97.5 186 LEU A O 1
ATOM 1345 N N . ASP A 1 187 ? 19.672 22.938 11.375 1 97.69 187 ASP A N 1
ATOM 1346 C CA . ASP A 1 187 ? 19.188 24.172 10.766 1 97.69 187 ASP A CA 1
ATOM 1347 C C . ASP A 1 187 ? 19.156 25.312 11.773 1 97.69 187 ASP A C 1
ATOM 1349 O O . ASP A 1 187 ? 18.688 26.422 11.461 1 97.69 187 ASP A O 1
ATOM 1353 N N . GLY A 1 188 ? 19.594 25.094 12.922 1 97.38 188 GLY A N 1
ATOM 1354 C CA . GLY A 1 188 ? 19.688 26.125 13.938 1 97.38 188 GLY A CA 1
ATOM 1355 C C . GLY A 1 188 ? 18.344 26.641 14.398 1 97.38 188 GLY A C 1
ATOM 1356 O O . GLY A 1 188 ? 18.141 27.859 14.539 1 97.38 188 GLY A O 1
ATOM 1357 N N . ILE A 1 189 ? 17.359 25.781 14.539 1 98.44 189 ILE A N 1
ATOM 1358 C CA . ILE A 1 189 ? 16.047 26.156 15.062 1 98.44 189 ILE A CA 1
ATOM 1359 C C . ILE A 1 189 ? 16.094 26.188 16.594 1 98.44 189 ILE A C 1
ATOM 1361 O O . ILE A 1 189 ? 16.531 25.234 17.219 1 98.44 189 ILE A O 1
ATOM 1365 N N . THR A 1 190 ? 15.625 27.234 17.172 1 98 190 THR A N 1
ATOM 1366 C CA . THR A 1 190 ? 15.695 27.406 18.625 1 98 190 THR A CA 1
ATOM 1367 C C . THR A 1 190 ? 14.383 26.969 19.266 1 98 190 THR A C 1
ATOM 1369 O O . THR A 1 190 ? 13.367 26.797 18.594 1 98 190 THR A O 1
ATOM 1372 N N . ARG A 1 191 ? 14.469 26.797 20.578 1 97.81 191 ARG A N 1
ATOM 1373 C CA . ARG A 1 191 ? 13.281 26.516 21.391 1 97.81 191 ARG A CA 1
ATOM 1374 C C . ARG A 1 191 ? 12.234 27.625 21.219 1 97.81 191 ARG A C 1
ATOM 1376 O O . ARG A 1 191 ? 11.047 27.328 21.094 1 97.81 191 ARG A O 1
ATOM 1383 N N . ALA A 1 192 ? 12.648 28.828 21.172 1 97.75 192 ALA A N 1
ATOM 1384 C CA . ALA A 1 192 ? 11.75 29.969 21.016 1 97.75 192 ALA A CA 1
ATOM 1385 C C . ALA A 1 192 ? 11.055 29.938 19.656 1 97.75 192 ALA A C 1
ATOM 1387 O O . ALA A 1 192 ? 9.852 30.203 19.562 1 97.75 192 ALA A O 1
ATOM 1388 N N . ASP A 1 193 ? 11.812 29.641 18.594 1 98.06 193 ASP A N 1
ATOM 1389 C CA . ASP A 1 193 ? 11.227 29.484 17.266 1 98.06 193 ASP A CA 1
ATOM 1390 C C . ASP A 1 193 ? 10.117 28.438 17.266 1 98.06 193 ASP A C 1
ATOM 1392 O O . ASP A 1 193 ? 9.047 28.6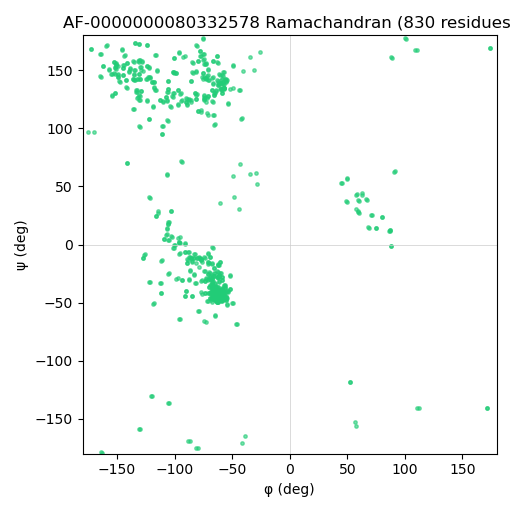56 16.703 1 98.06 193 ASP A O 1
ATOM 1396 N N . SER A 1 194 ? 10.484 27.375 17.859 1 98.44 194 SER A N 1
ATOM 1397 C CA . SER A 1 194 ? 9.602 26.203 17.875 1 98.44 194 SER A CA 1
ATOM 1398 C C . SER A 1 194 ? 8.312 26.516 18.625 1 98.44 194 SER A C 1
ATOM 1400 O O . SER A 1 194 ? 7.219 26.203 18.141 1 98.44 194 SER A O 1
ATOM 1402 N N . ASP A 1 195 ? 8.406 27.078 19.812 1 98.44 195 ASP A N 1
ATOM 1403 C CA . ASP A 1 195 ? 7.238 27.406 20.625 1 98.44 195 ASP A CA 1
ATOM 1404 C C . ASP A 1 195 ? 6.367 28.453 19.922 1 98.44 195 ASP A C 1
ATOM 1406 O O . ASP A 1 195 ? 5.137 28.375 19.969 1 98.44 195 ASP A O 1
ATOM 1410 N N . ALA A 1 196 ? 7.004 29.406 19.328 1 98.56 196 ALA A N 1
ATOM 1411 C CA . ALA A 1 196 ? 6.258 30.422 18.609 1 98.56 196 ALA A CA 1
ATOM 1412 C C . ALA A 1 196 ? 5.461 29.828 17.453 1 98.56 196 ALA A C 1
ATOM 1414 O O . ALA A 1 196 ? 4.32 30.219 17.203 1 98.56 196 ALA A O 1
ATOM 1415 N N . PHE A 1 197 ? 6.113 28.969 16.766 1 98.62 197 PHE A N 1
ATOM 1416 C CA . PHE A 1 197 ? 5.445 28.297 15.648 1 98.62 197 PHE A CA 1
ATOM 1417 C C . PHE A 1 197 ? 4.258 27.484 16.141 1 98.62 197 PHE A C 1
ATOM 1419 O O . PHE A 1 197 ? 3.195 27.484 15.523 1 98.62 197 PHE A O 1
ATOM 1426 N N . ALA A 1 198 ? 4.41 26.719 17.234 1 98.69 198 ALA A N 1
ATOM 1427 C CA . ALA A 1 198 ? 3.342 25.922 17.828 1 98.69 198 ALA A CA 1
ATOM 1428 C C . ALA A 1 198 ? 2.16 26.797 18.234 1 98.69 198 ALA A C 1
ATOM 1430 O O . ALA A 1 198 ? 1.004 26.438 18 1 98.69 198 ALA A O 1
ATOM 1431 N N . LEU A 1 199 ? 2.484 27.906 18.875 1 98.69 199 LEU A N 1
ATOM 1432 C CA . LEU A 1 199 ? 1.443 28.859 19.266 1 98.69 199 LEU A CA 1
ATOM 1433 C C . LEU A 1 199 ? 0.654 29.328 18.047 1 98.69 199 LEU A C 1
ATOM 1435 O O . LEU A 1 199 ? -0.577 29.375 18.094 1 98.69 199 LEU A O 1
ATOM 1439 N N . ARG A 1 200 ? 1.353 29.688 17.031 1 98.44 200 ARG A N 1
ATOM 1440 C CA . ARG A 1 200 ? 0.729 30.156 15.789 1 98.44 200 ARG A CA 1
ATOM 1441 C C . ARG A 1 200 ? -0.194 29.094 15.211 1 98.44 200 ARG A C 1
ATOM 1443 O O . ARG A 1 200 ? -1.286 29.406 14.727 1 98.44 200 ARG A O 1
ATOM 1450 N N . SER A 1 201 ? 0.246 27.859 15.172 1 98.75 201 SER A N 1
ATOM 1451 C CA . SER A 1 201 ? -0.564 26.766 14.664 1 98.75 201 SER A CA 1
ATOM 1452 C C . SER A 1 201 ? -1.896 26.672 15.398 1 98.75 201 SER A C 1
ATOM 1454 O O . SER A 1 201 ? -2.949 26.531 14.773 1 98.75 201 SER A O 1
ATOM 1456 N N . HIS A 1 202 ? -1.865 26.75 16.719 1 98.75 202 HIS A N 1
ATOM 1457 C CA . HIS A 1 202 ? -3.08 26.672 17.516 1 98.75 202 HIS A CA 1
ATOM 1458 C C . HIS A 1 202 ? -3.967 27.891 17.297 1 98.75 202 HIS A C 1
ATOM 1460 O O . HIS A 1 202 ? -5.184 27.766 17.141 1 98.75 202 HIS A O 1
ATOM 1466 N N . ARG A 1 203 ? -3.381 29.078 17.312 1 98.62 203 ARG A N 1
ATOM 1467 C CA . ARG A 1 203 ? -4.152 30.297 17.109 1 98.62 203 ARG A CA 1
ATOM 1468 C C . ARG A 1 203 ? -4.871 30.266 15.766 1 98.62 203 ARG A C 1
ATOM 1470 O O . ARG A 1 203 ? -6.055 30.609 15.68 1 98.62 203 ARG A O 1
ATOM 1477 N N . ARG A 1 204 ? -4.168 29.891 14.75 1 98.81 204 ARG A N 1
ATOM 1478 C CA . ARG A 1 204 ? -4.746 29.844 13.414 1 98.81 204 ARG A CA 1
ATOM 1479 C C . ARG A 1 204 ? -5.844 28.781 13.336 1 98.81 204 ARG A C 1
ATOM 1481 O O . ARG A 1 204 ? -6.891 29 12.727 1 98.81 204 ARG A O 1
ATOM 1488 N N . ALA A 1 205 ? -5.617 27.609 13.922 1 98.88 205 ALA A N 1
ATOM 1489 C CA . ALA A 1 205 ? -6.602 26.531 13.898 1 98.88 205 ALA A CA 1
ATOM 1490 C C . ALA A 1 205 ? -7.879 26.938 14.625 1 98.88 205 ALA A C 1
ATOM 1492 O O . ALA A 1 205 ? -8.984 26.656 14.156 1 98.88 205 ALA A O 1
ATOM 1493 N N . VAL A 1 206 ? -7.711 27.547 15.773 1 98.69 206 VAL A N 1
ATOM 1494 C CA . VAL A 1 206 ? -8.859 28 16.547 1 98.69 206 VAL A CA 1
ATOM 1495 C C . VAL A 1 206 ? -9.641 29.047 15.758 1 98.69 206 VAL A C 1
ATOM 1497 O O . VAL A 1 206 ? -10.867 28.984 15.672 1 98.69 206 VAL A O 1
ATOM 1500 N N . ALA A 1 207 ? -8.938 30.031 15.195 1 98.69 207 ALA A N 1
ATOM 1501 C CA . ALA A 1 207 ? -9.586 31.062 14.391 1 98.69 207 ALA A CA 1
ATOM 1502 C C . ALA A 1 207 ? -10.328 30.438 13.203 1 98.69 207 ALA A C 1
ATOM 1504 O O . ALA A 1 207 ? -11.438 30.859 12.883 1 98.69 207 ALA A O 1
ATOM 1505 N N . ALA A 1 208 ? -9.711 29.516 12.539 1 98.75 208 ALA A N 1
ATOM 1506 C CA . ALA A 1 208 ? -10.32 28.844 11.391 1 98.75 208 ALA A CA 1
ATOM 1507 C C . ALA A 1 208 ? -11.586 28.094 11.797 1 98.75 208 ALA A C 1
ATOM 1509 O O . ALA A 1 208 ? -12.594 28.125 11.086 1 98.75 208 ALA A O 1
ATOM 1510 N N . GLN A 1 209 ? -11.508 27.359 12.883 1 98.12 209 GLN A N 1
ATOM 1511 C CA . GLN A 1 209 ? -12.672 26.625 13.391 1 98.12 209 GLN A CA 1
ATOM 1512 C C . GLN A 1 209 ? -13.82 27.578 13.703 1 98.12 209 GLN A C 1
ATOM 1514 O O . GLN A 1 209 ? -14.977 27.297 13.367 1 98.12 209 GLN A O 1
ATOM 1519 N N . GLU A 1 210 ? -13.484 28.656 14.359 1 98 210 GLU A N 1
ATOM 1520 C CA . GLU A 1 210 ? -14.5 29.641 14.734 1 98 210 GLU A CA 1
ATOM 1521 C C . GLU A 1 210 ? -15.109 30.297 13.5 1 98 210 GLU A C 1
ATOM 1523 O O . GLU A 1 210 ? -16.297 30.625 13.492 1 98 210 GLU A O 1
ATOM 1528 N N . ALA A 1 211 ? -14.336 30.453 12.492 1 98.38 211 ALA A N 1
ATOM 1529 C CA . ALA A 1 211 ? -14.797 31.078 11.266 1 98.38 211 ALA A CA 1
ATOM 1530 C C . ALA A 1 211 ? -15.508 30.078 10.367 1 98.38 211 ALA A C 1
ATOM 1532 O O . ALA A 1 211 ? -16.047 30.438 9.32 1 98.38 211 ALA A O 1
ATOM 1533 N N . GLY A 1 212 ? -15.516 28.797 10.648 1 98.31 212 GLY A N 1
ATOM 1534 C CA . GLY A 1 212 ? -16.203 27.766 9.898 1 98.31 212 GLY A CA 1
ATOM 1535 C C . GLY A 1 212 ? -15.438 27.328 8.664 1 98.31 212 GLY A C 1
ATOM 1536 O O . GLY A 1 212 ? -16.031 26.812 7.707 1 98.31 212 GLY A O 1
ATOM 1537 N N . HIS A 1 213 ? -14.133 27.516 8.664 1 98.62 213 HIS A N 1
ATOM 1538 C CA . HIS A 1 213 ? -13.32 27.219 7.484 1 98.62 213 HIS A CA 1
ATOM 1539 C C . HIS A 1 213 ? -13.328 25.719 7.188 1 98.62 213 HIS A C 1
ATOM 1541 O O . HIS A 1 213 ? -13.117 25.312 6.043 1 98.62 213 HIS A O 1
ATOM 1547 N N . PHE A 1 214 ? -13.578 24.859 8.227 1 98.56 214 PHE A N 1
ATOM 1548 C CA . PHE A 1 214 ? -13.477 23.422 8.055 1 98.56 214 PHE A CA 1
ATOM 1549 C C . PHE A 1 214 ? -14.852 22.797 7.848 1 98.56 214 PHE A C 1
ATOM 1551 O O . PHE A 1 214 ? -14.969 21.594 7.625 1 98.56 214 PHE A O 1
ATOM 1558 N N . ASP A 1 215 ? -15.922 23.547 7.844 1 97.81 215 ASP A N 1
ATOM 1559 C CA . ASP A 1 215 ? -17.297 23.031 7.859 1 97.81 215 ASP A CA 1
ATOM 1560 C C . ASP A 1 215 ? -17.578 22.203 6.613 1 97.81 215 ASP A C 1
ATOM 1562 O O . ASP A 1 215 ? -18.234 21.156 6.691 1 97.81 215 ASP A O 1
ATOM 1566 N N . ARG A 1 216 ? -17.094 22.656 5.543 1 97.25 216 ARG A N 1
ATOM 1567 C CA . ARG A 1 216 ? -17.391 21.969 4.281 1 97.25 216 ARG A CA 1
ATOM 1568 C C . ARG A 1 216 ? -16.625 20.656 4.18 1 97.25 216 ARG A C 1
ATOM 1570 O O . ARG A 1 216 ? -17.125 19.703 3.566 1 97.25 216 ARG A O 1
ATOM 1577 N N . GLU A 1 217 ? -15.43 20.578 4.77 1 98.44 217 GLU A N 1
ATOM 1578 C CA . GLU A 1 217 ? -14.617 19.375 4.562 1 98.44 217 GLU A CA 1
ATOM 1579 C C . GLU A 1 217 ? -14.922 18.312 5.609 1 98.44 217 GLU A C 1
ATOM 1581 O O . GLU A 1 217 ? -14.688 17.125 5.379 1 98.44 217 GLU A O 1
ATOM 1586 N N . ILE A 1 218 ? -15.578 18.625 6.711 1 98.88 218 ILE A N 1
ATOM 1587 C CA . ILE A 1 218 ? -15.758 17.672 7.805 1 98.88 218 ILE A CA 1
ATOM 1588 C C . ILE A 1 218 ? -17.109 16.969 7.66 1 98.88 218 ILE A C 1
ATOM 1590 O O . ILE A 1 218 ? -18.109 17.609 7.363 1 98.88 218 ILE A O 1
ATOM 1594 N N . VAL A 1 219 ? -17.109 15.656 7.73 1 98.88 219 VAL A N 1
ATOM 1595 C CA . VAL A 1 219 ? -18.312 14.859 7.93 1 98.88 219 VAL A CA 1
ATOM 1596 C C . VAL A 1 219 ? -18.406 14.406 9.383 1 98.88 219 VAL A C 1
ATOM 1598 O O . VAL A 1 219 ? -17.438 13.883 9.938 1 98.88 219 VAL A O 1
ATOM 1601 N N . PRO A 1 220 ? -19.516 14.664 10.039 1 98.75 220 PRO A N 1
ATOM 1602 C CA . PRO A 1 220 ? -19.641 14.234 11.43 1 98.75 220 PRO A CA 1
ATOM 1603 C C . PRO A 1 220 ? -19.484 12.727 11.602 1 98.75 220 PRO A C 1
ATOM 1605 O O . PRO A 1 220 ? -19.953 11.953 10.766 1 98.75 220 PRO A O 1
ATOM 1608 N N . VAL A 1 221 ? -18.859 12.297 12.648 1 98.88 221 VAL A N 1
ATOM 1609 C CA . VAL A 1 221 ? -18.688 10.883 12.961 1 98.88 221 VAL A CA 1
ATOM 1610 C C . VAL A 1 221 ? -19.641 10.477 14.086 1 98.88 221 VAL A C 1
ATOM 1612 O O . VAL A 1 221 ? -19.547 11 15.203 1 98.88 221 VAL A O 1
ATOM 1615 N N . PRO A 1 222 ? -20.516 9.547 13.805 1 98.25 222 PRO A N 1
ATOM 1616 C CA . PRO A 1 222 ? -21.406 9.078 14.883 1 98.25 222 PRO A CA 1
ATOM 1617 C C . PRO A 1 222 ? -20.641 8.312 15.969 1 98.25 222 PRO A C 1
ATOM 1619 O O . PRO A 1 222 ? -19.781 7.5 15.664 1 98.25 222 PRO A O 1
ATOM 1622 N N . VAL A 1 223 ? -20.922 8.656 17.188 1 97.31 223 VAL A N 1
ATOM 1623 C CA . VAL A 1 223 ? -20.453 7.926 18.344 1 97.31 223 VAL A CA 1
ATOM 1624 C C . VAL A 1 223 ? -21.609 7.637 19.297 1 97.31 223 VAL A C 1
ATOM 1626 O O . VAL A 1 223 ? -22.75 8.016 19.016 1 97.31 223 VAL A O 1
ATOM 1629 N N . LYS A 1 224 ? -21.422 6.844 20.344 1 92.81 224 LYS A N 1
ATOM 1630 C CA . LYS A 1 224 ? -22.469 6.391 21.25 1 92.81 224 LYS A CA 1
ATOM 1631 C C . LYS A 1 224 ? -23.328 7.562 21.734 1 92.81 224 LYS A C 1
ATOM 1633 O O . LYS A 1 224 ? -24.562 7.504 21.688 1 92.81 224 LYS A O 1
ATOM 1638 N N . ASP A 1 225 ? -22.656 8.602 22.219 1 90.5 225 ASP A N 1
ATOM 1639 C CA . ASP A 1 225 ? -23.375 9.742 22.781 1 90.5 225 ASP A CA 1
ATOM 1640 C C . ASP A 1 225 ? -23.312 10.945 21.828 1 90.5 225 ASP A C 1
ATOM 1642 O O . ASP A 1 225 ? -22.766 11.992 22.203 1 90.5 225 ASP A O 1
ATOM 1646 N N . GLY A 1 226 ? -23.906 10.727 20.516 1 96.38 226 GLY A N 1
ATOM 1647 C CA . GLY A 1 226 ? -23.953 11.859 19.609 1 96.38 226 GLY A CA 1
ATOM 1648 C C . GLY A 1 226 ? -23.016 11.711 18.422 1 96.38 226 GLY A C 1
ATOM 1649 O O . GLY A 1 226 ? -22.953 10.648 17.797 1 96.38 226 GLY A O 1
ATOM 1650 N N . ALA A 1 227 ? -22.391 12.883 18.078 1 98.12 227 ALA A N 1
ATOM 1651 C CA . ALA A 1 227 ? -21.469 12.914 16.938 1 98.12 227 ALA A CA 1
ATOM 1652 C C . ALA A 1 227 ? -20.281 13.828 17.219 1 98.12 227 ALA A C 1
ATOM 1654 O O . ALA A 1 227 ? -20.406 14.828 17.922 1 98.12 227 ALA A O 1
ATOM 1655 N N . VAL A 1 228 ? -19.141 13.438 16.781 1 98.44 228 VAL A N 1
ATOM 1656 C CA . VAL A 1 228 ? -17.969 14.297 16.797 1 98.44 228 VAL A CA 1
ATOM 1657 C C . VAL A 1 228 ? -17.953 15.164 15.531 1 98.44 228 VAL A C 1
ATOM 1659 O O . VAL A 1 228 ? -17.922 14.648 14.414 1 98.44 228 VAL A O 1
ATOM 1662 N N . GLU A 1 229 ? -17.891 16.484 15.711 1 98.25 229 GLU A N 1
ATOM 1663 C CA . GLU A 1 229 ? -18.109 17.359 14.562 1 98.25 229 GLU A CA 1
ATOM 1664 C C . GLU A 1 229 ? -16.953 18.344 14.398 1 98.25 229 GLU A C 1
ATOM 1666 O O . GLU A 1 229 ? -16.922 19.109 13.438 1 98.25 229 GLU A O 1
ATOM 1671 N N . ARG A 1 230 ? -16.109 18.375 15.344 1 97.81 230 ARG A N 1
ATOM 1672 C CA . ARG A 1 230 ? -14.992 19.312 15.305 1 97.81 230 ARG A CA 1
ATOM 1673 C C . ARG A 1 230 ? -13.68 18.641 15.672 1 97.81 230 ARG A C 1
ATOM 1675 O O . ARG A 1 230 ? -13.664 17.672 16.438 1 97.81 230 ARG A O 1
ATOM 1682 N N . ASP A 1 231 ? -12.625 19.156 15.109 1 98.75 231 ASP A N 1
ATOM 1683 C CA . ASP A 1 231 ? -11.297 18.688 15.5 1 98.75 231 ASP A CA 1
ATOM 1684 C C . ASP A 1 231 ? -11.062 18.875 17 1 98.75 231 ASP A C 1
ATOM 1686 O O . ASP A 1 231 ? -11.383 19.922 17.547 1 98.75 231 ASP A O 1
ATOM 1690 N N . GLU A 1 232 ? -10.445 17.922 17.594 1 98.31 232 GLU A N 1
ATOM 1691 C CA . GLU A 1 232 ? -10.297 17.891 19.047 1 98.31 232 GLU A CA 1
ATOM 1692 C C . GLU A 1 232 ? -9.055 18.672 19.5 1 98.31 232 GLU A C 1
ATOM 1694 O O . GLU A 1 232 ? -8.992 19.141 20.625 1 98.31 232 GLU A O 1
ATOM 1699 N N . GLY A 1 233 ? -8.117 18.828 18.609 1 98 233 GLY A N 1
ATOM 1700 C CA . GLY A 1 233 ? -6.75 19.188 18.953 1 98 233 GLY A CA 1
ATOM 1701 C C . GLY A 1 233 ? -6.594 20.656 19.297 1 98 233 GLY A C 1
ATOM 1702 O O . GLY A 1 233 ? -5.902 21 20.266 1 98 233 GLY A O 1
ATOM 1703 N N . PRO A 1 234 ? -7.23 21.625 18.609 1 98.5 234 PRO A N 1
ATOM 1704 C CA . PRO A 1 234 ? -7.004 23.047 18.828 1 98.5 234 PRO A CA 1
ATOM 1705 C C . PRO A 1 234 ? -7.32 23.484 20.25 1 98.5 234 PRO A C 1
ATOM 1707 O O . PRO A 1 234 ? -8.367 23.125 20.797 1 98.5 234 PRO A O 1
ATOM 1710 N N . ARG A 1 235 ? -6.414 24.25 20.766 1 97.31 235 ARG A N 1
ATOM 1711 C CA . ARG A 1 235 ? -6.523 24.719 22.141 1 97.31 235 ARG A CA 1
ATOM 1712 C C . ARG A 1 235 ? -6.508 26.25 22.203 1 97.31 235 ARG A C 1
ATOM 1714 O O . ARG A 1 235 ? -5.441 26.859 22.188 1 97.31 235 ARG A O 1
ATOM 1721 N N . PRO A 1 236 ? -7.582 26.875 22.484 1 96.19 236 PRO A N 1
ATOM 1722 C CA . PRO A 1 236 ? -7.609 28.328 22.594 1 96.19 236 PRO A CA 1
ATOM 1723 C C . PRO A 1 236 ? -6.82 28.844 23.797 1 96.19 236 PRO A C 1
ATOM 1725 O O . PRO A 1 236 ? -6.438 30.016 23.828 1 96.19 236 PRO A O 1
ATOM 1728 N N . SER A 1 237 ? -6.516 27.984 24.734 1 95.44 237 SER A N 1
ATOM 1729 C CA . SER A 1 237 ? -5.879 28.391 25.984 1 95.44 237 SER A CA 1
ATOM 1730 C C . SER A 1 237 ? -4.359 28.328 25.875 1 95.44 237 SER A C 1
ATOM 1732 O O . SER A 1 237 ? -3.652 28.641 26.844 1 95.44 237 SER A O 1
ATOM 1734 N N . THR A 1 238 ? -3.861 27.953 24.719 1 96.5 238 THR A N 1
ATOM 1735 C CA . THR A 1 238 ? -2.414 27.875 24.562 1 96.5 238 THR A CA 1
ATOM 1736 C C . THR A 1 238 ? -1.784 29.266 24.656 1 96.5 238 THR A C 1
ATOM 1738 O O . THR A 1 238 ? -2.252 30.203 24.031 1 96.5 238 THR A O 1
ATOM 1741 N N . THR A 1 239 ? -0.729 29.375 25.5 1 97 239 THR A N 1
ATOM 1742 C CA . THR A 1 239 ? 0.002 30.625 25.688 1 97 239 THR A CA 1
ATOM 1743 C C . THR A 1 239 ? 1.506 30.391 25.578 1 97 239 THR A C 1
ATOM 1745 O O . THR A 1 239 ? 1.975 29.266 25.719 1 97 239 THR A O 1
ATOM 1748 N N . PRO A 1 240 ? 2.213 31.516 25.25 1 97.06 240 PRO A N 1
ATOM 1749 C CA . PRO A 1 240 ? 3.672 31.375 25.25 1 97.06 240 PRO A CA 1
ATOM 1750 C C . PRO A 1 240 ? 4.223 30.812 26.562 1 97.06 240 PRO A C 1
ATOM 1752 O O . PRO A 1 240 ? 5.156 30.016 26.547 1 97.06 240 PRO A O 1
ATOM 1755 N N . GLU A 1 241 ? 3.682 31.234 27.703 1 97.19 241 GLU A N 1
ATOM 1756 C CA . GLU A 1 241 ? 4.141 30.797 29.016 1 97.19 241 GLU A CA 1
ATOM 1757 C C . GLU A 1 241 ? 3.928 29.297 29.203 1 97.19 241 GLU A C 1
ATOM 1759 O O . GLU A 1 241 ? 4.812 28.594 29.703 1 97.19 241 GLU A O 1
ATOM 1764 N N . LYS A 1 242 ? 2.768 28.812 28.859 1 96.94 242 LYS A N 1
ATOM 1765 C CA . LYS A 1 242 ? 2.479 27.375 28.969 1 96.94 242 LYS A CA 1
ATOM 1766 C C . LYS A 1 242 ? 3.43 26.547 28.109 1 96.94 242 LYS A C 1
ATOM 1768 O O . LYS A 1 242 ? 3.951 25.531 28.547 1 96.94 242 LYS A O 1
ATOM 1773 N N . LEU A 1 243 ? 3.605 26.969 26.875 1 97.62 243 LEU A N 1
ATOM 1774 C CA . LEU A 1 243 ? 4.512 26.266 25.969 1 97.62 243 LEU A CA 1
ATOM 1775 C C . LEU A 1 243 ? 5.938 26.281 26.516 1 97.62 243 LEU A C 1
ATOM 1777 O O . LEU A 1 243 ? 6.641 25.266 26.453 1 97.62 243 LEU A O 1
ATOM 1781 N N . GLY A 1 244 ? 6.375 27.422 26.984 1 96.06 244 GLY A N 1
ATOM 1782 C CA . GLY A 1 244 ? 7.719 27.578 27.516 1 96.06 244 GLY A CA 1
ATOM 1783 C C . GLY A 1 244 ? 7.988 26.719 28.734 1 96.06 244 GLY A C 1
ATOM 1784 O O . GLY A 1 244 ? 9.141 26.391 29.031 1 96.06 244 GLY A O 1
ATOM 1785 N N . SER A 1 245 ? 6.977 26.328 29.438 1 96.06 245 SER A N 1
ATOM 1786 C CA . SER A 1 245 ? 7.129 25.562 30.672 1 96.06 245 SER A CA 1
ATOM 1787 C C . SER A 1 245 ? 7.223 24.062 30.391 1 96.06 245 SER A C 1
ATOM 1789 O O . SER A 1 245 ? 7.586 23.281 31.266 1 96.06 245 SER A O 1
ATOM 1791 N N . LEU A 1 246 ? 6.949 23.656 29.172 1 96.69 246 LEU A N 1
ATOM 1792 C CA . LEU A 1 246 ? 6.938 22.25 28.828 1 96.69 246 LEU A CA 1
ATOM 1793 C C . LEU A 1 246 ? 8.352 21.688 28.781 1 96.69 246 LEU A C 1
ATOM 1795 O O . LEU A 1 246 ? 9.273 22.359 28.312 1 96.69 246 LEU A O 1
ATOM 1799 N N . ARG A 1 247 ? 8.523 20.484 29.203 1 96.25 247 ARG A N 1
ATOM 1800 C CA . ARG A 1 247 ? 9.828 19.828 29.219 1 96.25 247 ARG A CA 1
ATOM 1801 C C . ARG A 1 247 ? 10.164 19.266 27.844 1 96.25 247 ARG A C 1
ATOM 1803 O O . ARG A 1 247 ? 9.281 18.828 27.109 1 96.25 247 ARG A O 1
ATOM 1810 N N . THR A 1 248 ? 11.477 19.266 27.562 1 96.12 248 THR A N 1
ATOM 1811 C CA . THR A 1 248 ? 11.945 18.578 26.375 1 96.12 248 THR A CA 1
ATOM 1812 C C . THR A 1 248 ? 11.836 17.062 26.531 1 96.12 248 THR A C 1
ATOM 1814 O O . THR A 1 248 ? 11.992 16.547 27.625 1 96.12 248 THR A O 1
ATOM 1817 N N . ILE A 1 249 ? 11.648 16.359 25.484 1 94.19 249 ILE A N 1
ATOM 1818 C CA . ILE A 1 249 ? 11.273 14.953 25.594 1 94.19 249 ILE A CA 1
ATOM 1819 C C . ILE A 1 249 ? 12.422 14.07 25.094 1 94.19 249 ILE A C 1
ATOM 1821 O O . ILE A 1 249 ? 12.75 13.062 25.719 1 94.19 249 ILE A O 1
ATOM 1825 N N . PHE A 1 250 ? 13.078 14.336 24.094 1 93.12 250 PHE A N 1
ATOM 1826 C CA . PHE A 1 250 ? 13.898 13.359 23.375 1 93.12 250 PHE A CA 1
ATOM 1827 C C . PHE A 1 250 ? 15.375 13.594 23.656 1 93.12 250 PHE A C 1
ATOM 1829 O O . PHE A 1 250 ? 16.203 12.703 23.422 1 93.12 250 PHE A O 1
ATOM 1836 N N . ARG A 1 251 ? 15.68 14.812 24 1 91.25 251 ARG A N 1
ATOM 1837 C CA . ARG A 1 251 ? 17.047 15.188 24.359 1 91.25 251 ARG A CA 1
ATOM 1838 C C . ARG A 1 251 ? 17.047 16.172 25.516 1 91.25 251 ARG A C 1
ATOM 1840 O O . ARG A 1 251 ? 16.234 17.094 25.547 1 91.25 251 ARG A O 1
ATOM 1847 N N . LYS A 1 252 ? 17.906 15.93 26.484 1 88.31 252 LYS A N 1
ATOM 1848 C CA . LYS A 1 252 ? 17.969 16.797 27.656 1 88.31 252 LYS A CA 1
ATOM 1849 C C . LYS A 1 252 ? 18.188 18.25 27.25 1 88.31 252 LYS A C 1
ATOM 1851 O O . LYS A 1 252 ? 17.5 19.141 27.766 1 88.31 252 LYS A O 1
ATOM 1856 N N . ASP A 1 253 ? 19.047 18.531 26.375 1 89.31 253 ASP A N 1
ATOM 1857 C CA . ASP A 1 253 ? 19.312 19.891 25.906 1 89.31 253 ASP A CA 1
ATOM 1858 C C . ASP A 1 253 ? 18.672 20.141 24.531 1 89.31 253 ASP A C 1
ATOM 1860 O O . ASP A 1 253 ? 19.172 20.938 23.75 1 89.31 253 ASP A O 1
ATOM 1864 N N . GLY A 1 254 ? 17.594 19.391 24.375 1 95.56 254 GLY A N 1
ATOM 1865 C CA . GLY A 1 254 ? 16.922 19.531 23.094 1 95.56 254 GLY A CA 1
ATOM 1866 C C . GLY A 1 254 ? 15.891 20.641 23.094 1 95.56 254 GLY A C 1
ATOM 1867 O O . GLY A 1 254 ? 15.914 21.531 23.953 1 95.56 254 GLY A O 1
ATOM 1868 N N . ILE A 1 255 ? 15.062 20.703 22.047 1 97.88 255 ILE A N 1
ATOM 1869 C CA . ILE A 1 255 ? 14.094 21.797 21.953 1 97.88 255 ILE A CA 1
ATOM 1870 C C . ILE A 1 255 ? 12.695 21.219 21.734 1 97.88 255 ILE A C 1
ATOM 1872 O O . ILE A 1 255 ? 11.703 21.953 21.797 1 97.88 255 ILE A O 1
ATOM 1876 N N . VAL A 1 256 ? 12.594 19.922 21.438 1 98.38 256 VAL A N 1
ATOM 1877 C CA . VAL A 1 256 ? 11.312 19.344 21.062 1 98.38 256 VAL A CA 1
ATOM 1878 C C . VAL A 1 256 ? 10.492 19.031 22.312 1 98.38 256 VAL A C 1
ATOM 1880 O O . VAL A 1 256 ? 10.969 18.344 23.219 1 98.38 256 VAL A O 1
ATOM 1883 N N . THR A 1 257 ? 9.312 19.547 22.375 1 98.06 257 THR A N 1
ATOM 1884 C CA . THR A 1 257 ? 8.367 19.312 23.469 1 98.06 257 THR A CA 1
ATOM 1885 C C . THR A 1 257 ? 7.055 18.766 22.922 1 98.06 257 THR A C 1
ATOM 1887 O O . THR A 1 257 ? 6.844 18.703 21.719 1 98.06 257 THR A O 1
ATOM 1890 N N . ALA A 1 258 ? 6.207 18.359 23.875 1 96.94 258 ALA A N 1
ATOM 1891 C CA . ALA A 1 258 ? 4.875 17.906 23.484 1 96.94 258 ALA A CA 1
ATOM 1892 C C . ALA A 1 258 ? 4.09 19.016 22.797 1 96.94 258 ALA A C 1
ATOM 1894 O O . ALA A 1 258 ? 3.27 18.766 21.922 1 96.94 258 ALA A O 1
ATOM 1895 N N . GLY A 1 259 ? 4.336 20.25 23.188 1 97.75 259 GLY A N 1
ATOM 1896 C CA . GLY A 1 259 ? 3.613 21.391 22.656 1 97.75 259 GLY A CA 1
ATOM 1897 C C . GLY A 1 259 ? 4.023 21.75 21.234 1 97.75 259 GLY A C 1
ATOM 1898 O O . GLY A 1 259 ? 3.27 22.406 20.516 1 97.75 259 GLY A O 1
ATOM 1899 N N . SER A 1 260 ? 5.223 21.344 20.844 1 97.94 260 SER A N 1
ATOM 1900 C CA . SER A 1 260 ? 5.73 21.672 19.516 1 97.94 260 SER A CA 1
ATOM 1901 C C . SER A 1 260 ? 5.715 20.453 18.609 1 97.94 260 SER A C 1
ATOM 1903 O O . SER A 1 260 ? 6.445 20.406 17.609 1 97.94 260 SER A O 1
ATOM 1905 N N . SER A 1 261 ? 5.02 19.406 19.016 1 98.38 261 SER A N 1
ATOM 1906 C CA . SER A 1 261 ? 4.859 18.156 18.266 1 98.38 261 SER A CA 1
ATOM 1907 C C . SER A 1 261 ? 3.393 17.891 17.953 1 98.38 261 SER A C 1
ATOM 1909 O O . SER A 1 261 ? 2.514 18.188 18.766 1 98.38 261 SER A O 1
ATOM 1911 N N . SER A 1 262 ? 3.189 17.391 16.719 1 98.44 262 SER A N 1
ATOM 1912 C CA . SER A 1 262 ? 1.827 16.922 16.469 1 98.44 262 SER A CA 1
ATOM 1913 C C . SER A 1 262 ? 1.463 15.766 17.391 1 98.44 262 SER A C 1
ATOM 1915 O O . SER A 1 262 ? 2.301 14.906 17.672 1 98.44 262 SER A O 1
ATOM 1917 N N . PRO A 1 263 ? 0.288 15.742 17.953 1 97.81 263 PRO A N 1
ATOM 1918 C CA . PRO A 1 263 ? -0.13 14.625 18.781 1 97.81 263 PRO A CA 1
ATOM 1919 C C . PRO A 1 263 ? -0.47 13.375 17.984 1 97.81 263 PRO A C 1
ATOM 1921 O O . PRO A 1 263 ? -0.818 13.469 16.797 1 97.81 263 PRO A O 1
ATOM 1924 N N . LEU A 1 264 ? -0.362 12.18 18.625 1 97.94 264 LEU A N 1
ATOM 1925 C CA . LEU A 1 264 ? -0.981 10.992 18.031 1 97.94 264 LEU A CA 1
ATOM 1926 C C . LEU A 1 264 ? -2.475 11.219 17.812 1 97.94 264 LEU A C 1
ATOM 1928 O O . LEU A 1 264 ? -3.158 11.766 18.672 1 97.94 264 LEU A O 1
ATOM 1932 N N . SER A 1 265 ? -2.932 10.836 16.625 1 98.75 265 SER A N 1
ATOM 1933 C CA . SER A 1 265 ? -4.293 11.227 16.281 1 98.75 265 SER A CA 1
ATOM 1934 C C . SER A 1 265 ? -5 10.125 15.5 1 98.75 265 SER A C 1
ATOM 1936 O O . SER A 1 265 ? -4.355 9.195 15.008 1 98.75 265 SER A O 1
ATOM 1938 N N . ASP A 1 266 ? -6.305 10.203 15.438 1 98.81 266 ASP A N 1
ATOM 1939 C CA . ASP A 1 266 ? -7.191 9.359 14.641 1 98.81 266 ASP A CA 1
ATOM 1940 C C . ASP A 1 266 ? -7.969 10.18 13.617 1 98.81 266 ASP A C 1
ATOM 1942 O O . ASP A 1 266 ? -8.359 11.312 13.898 1 98.81 266 ASP A O 1
ATOM 1946 N N . GLY A 1 267 ? -8.109 9.625 12.406 1 98.88 267 GLY A N 1
ATOM 1947 C CA . GLY A 1 267 ? -8.898 10.328 11.406 1 98.88 267 GLY A CA 1
ATOM 1948 C C . GLY A 1 267 ? -8.859 9.664 10.039 1 98.88 267 GLY A C 1
ATOM 1949 O O . GLY A 1 267 ? -8.109 8.711 9.828 1 98.88 267 GLY A O 1
ATOM 1950 N N . ALA A 1 268 ? -9.719 10.102 9.148 1 98.94 268 ALA A N 1
ATOM 1951 C CA . ALA A 1 268 ? -9.805 9.633 7.77 1 98.94 268 ALA A CA 1
ATOM 1952 C C . ALA A 1 268 ? -10.18 10.766 6.824 1 98.94 268 ALA A C 1
ATOM 1954 O O . ALA A 1 268 ? -10.812 11.742 7.234 1 98.94 268 ALA A O 1
ATOM 1955 N N . ALA A 1 269 ? -9.773 10.688 5.613 1 99 269 ALA A N 1
ATOM 1956 C CA . ALA A 1 269 ? -10.117 11.625 4.551 1 99 269 ALA A CA 1
ATOM 1957 C C . ALA A 1 269 ? -10.148 10.938 3.189 1 99 269 ALA A C 1
ATOM 1959 O O . ALA A 1 269 ? -9.375 10.008 2.943 1 99 269 ALA A O 1
ATOM 1960 N N . ALA A 1 270 ? -11.031 11.305 2.301 1 98.94 270 ALA A N 1
ATOM 1961 C CA . ALA A 1 270 ? -11.117 10.781 0.942 1 98.94 270 ALA A CA 1
ATOM 1962 C C . ALA A 1 270 ? -11.562 11.859 -0.039 1 98.94 270 ALA A C 1
ATOM 1964 O O . ALA A 1 270 ? -12.344 12.742 0.317 1 98.94 270 ALA A O 1
ATOM 1965 N N . LEU A 1 271 ? -11.07 11.812 -1.215 1 98.94 271 LEU A N 1
ATOM 1966 C CA . LEU A 1 271 ? -11.43 12.68 -2.326 1 98.94 271 LEU A CA 1
ATOM 1967 C C . LEU A 1 271 ? -11.766 11.867 -3.572 1 98.94 271 LEU A C 1
ATOM 1969 O O . LEU A 1 271 ? -11.242 10.766 -3.752 1 98.94 271 LEU A O 1
ATOM 1973 N N . VAL A 1 272 ? -12.602 12.43 -4.43 1 98.94 272 VAL A N 1
ATOM 1974 C CA . VAL A 1 272 ? -12.852 11.852 -5.746 1 98.94 272 VAL A CA 1
ATOM 1975 C C . VAL A 1 272 ? -11.93 12.492 -6.777 1 98.94 272 VAL A C 1
ATOM 1977 O O . VAL A 1 272 ? -11.883 13.719 -6.902 1 98.94 272 VAL A O 1
ATOM 1980 N N . VAL A 1 273 ? -11.172 11.68 -7.453 1 98.94 273 VAL A N 1
ATOM 1981 C CA . VAL A 1 273 ? -10.266 12.07 -8.531 1 98.94 273 VAL A CA 1
ATOM 1982 C C . VAL A 1 273 ? -10.852 11.648 -9.875 1 98.94 273 VAL A C 1
ATOM 1984 O O . VAL A 1 273 ? -11.258 10.492 -10.055 1 98.94 273 VAL A O 1
ATOM 1987 N N . ALA A 1 274 ? -10.875 12.562 -10.828 1 98.81 274 ALA A N 1
ATOM 1988 C CA . ALA A 1 274 ? -11.602 12.281 -12.062 1 98.81 274 ALA A CA 1
ATOM 1989 C C . ALA A 1 274 ? -10.789 12.688 -13.289 1 98.81 274 ALA A C 1
ATOM 1991 O O . ALA A 1 274 ? -10.047 13.672 -13.25 1 98.81 274 ALA A O 1
ATOM 1992 N N . SER A 1 275 ? -10.961 11.938 -14.336 1 98.44 275 SER A N 1
ATOM 1993 C CA . SER A 1 275 ? -10.445 12.344 -15.641 1 98.44 275 SER A CA 1
ATOM 1994 C C . SER A 1 275 ? -11.305 13.438 -16.266 1 98.44 275 SER A C 1
ATOM 1996 O O . SER A 1 275 ? -12.43 13.68 -15.82 1 98.44 275 SER A O 1
ATOM 1998 N N . ALA A 1 276 ? -10.758 14.102 -17.281 1 97.88 276 ALA A N 1
ATOM 1999 C CA . ALA A 1 276 ? -11.547 15.062 -18.047 1 97.88 276 ALA A CA 1
ATOM 2000 C C . ALA A 1 276 ? -12.766 14.391 -18.672 1 97.88 276 ALA A C 1
ATOM 2002 O O . ALA A 1 276 ? -13.852 14.984 -18.734 1 97.88 276 ALA A O 1
ATOM 2003 N N . ALA A 1 277 ? -12.625 13.156 -19.141 1 97.62 277 ALA A N 1
ATOM 2004 C CA . ALA A 1 277 ? -13.727 12.406 -19.766 1 97.62 277 ALA A CA 1
ATOM 2005 C C . ALA A 1 277 ? -14.852 12.156 -18.766 1 97.62 277 ALA A C 1
ATOM 2007 O O . ALA A 1 277 ? -16.031 12.266 -19.109 1 97.62 277 ALA A O 1
ATOM 2008 N N . ALA A 1 278 ? -14.5 11.797 -17.562 1 97.94 278 ALA A N 1
ATOM 2009 C CA . ALA A 1 278 ? -15.508 11.57 -16.531 1 97.94 278 ALA A CA 1
ATOM 2010 C C . ALA A 1 278 ? -16.219 12.867 -16.156 1 97.94 278 ALA A C 1
ATOM 2012 O O . ALA A 1 278 ? -17.438 12.867 -15.906 1 97.94 278 ALA A O 1
ATOM 2013 N N . VAL A 1 279 ? -15.469 13.961 -16.047 1 97.88 279 VAL A N 1
ATOM 2014 C CA . VAL A 1 279 ? -16.062 15.266 -15.734 1 97.88 279 VAL A CA 1
ATOM 2015 C C . VAL A 1 279 ? -17.141 15.586 -16.75 1 97.88 279 VAL A C 1
ATOM 2017 O O . VAL A 1 279 ? -18.234 16.031 -16.375 1 97.88 279 VAL A O 1
ATOM 2020 N N . GLU A 1 280 ? -16.828 15.375 -18 1 97.44 280 GLU A N 1
ATOM 2021 C CA . GLU A 1 280 ? -17.781 15.641 -19.078 1 97.44 280 GLU A CA 1
ATOM 2022 C C . GLU A 1 280 ? -18.969 14.672 -19.016 1 97.44 280 GLU A C 1
ATOM 2024 O O . GLU A 1 280 ? -20.125 15.086 -19.062 1 97.44 280 GLU A O 1
ATOM 2029 N N . ARG A 1 281 ? -18.688 13.406 -18.906 1 97.75 281 ARG A N 1
ATOM 2030 C CA . ARG A 1 281 ? -19.672 12.344 -18.969 1 97.75 281 ARG A CA 1
ATOM 2031 C C . ARG A 1 281 ? -20.703 12.484 -17.859 1 97.75 281 ARG A C 1
ATOM 2033 O O . ARG A 1 281 ? -21.906 12.258 -18.078 1 97.75 281 ARG A O 1
ATOM 2040 N N . TYR A 1 282 ? -20.219 12.875 -16.688 1 98 282 TYR A N 1
ATOM 2041 C CA . TYR A 1 282 ? -21.109 12.867 -15.539 1 98 282 TYR A CA 1
ATOM 2042 C C . TYR A 1 282 ? -21.453 14.281 -15.109 1 98 282 TYR A C 1
ATOM 2044 O O . TYR A 1 282 ? -22.125 14.477 -14.094 1 98 282 TYR A O 1
ATOM 2052 N N . GLY A 1 283 ? -21.031 15.305 -15.82 1 97.56 283 GLY A N 1
ATOM 2053 C CA . GLY A 1 283 ? -21.344 16.688 -15.508 1 97.56 283 GLY A CA 1
ATOM 2054 C C . GLY A 1 283 ? -20.797 17.156 -14.172 1 97.56 283 GLY A C 1
ATOM 2055 O O . GLY A 1 283 ? -21.5 17.797 -13.391 1 97.56 283 GLY A O 1
ATOM 2056 N N . LEU A 1 284 ? -19.531 16.781 -13.867 1 97.88 284 LEU A N 1
ATOM 2057 C CA . LEU A 1 284 ? -18.938 17.109 -12.578 1 97.88 284 LEU A CA 1
ATOM 2058 C C . LEU A 1 284 ? -18.344 18.516 -12.586 1 97.88 284 LEU A C 1
ATOM 2060 O O . LEU A 1 284 ? -18.031 19.062 -13.656 1 97.88 284 LEU A O 1
ATOM 2064 N N . VAL A 1 285 ? -18.203 19.141 -11.422 1 97.56 285 VAL A N 1
ATOM 2065 C CA . VAL A 1 285 ? -17.578 20.453 -11.266 1 97.56 285 VAL A CA 1
ATOM 2066 C C . VAL A 1 285 ? -16.234 20.312 -10.555 1 97.56 285 VAL A C 1
ATOM 2068 O O . VAL A 1 285 ? -16.188 20.156 -9.328 1 97.56 285 VAL A O 1
ATOM 2071 N N . PRO A 1 286 ? -15.188 20.375 -11.305 1 98.19 286 PRO A N 1
ATOM 2072 C CA . PRO A 1 286 ? -13.867 20.25 -10.68 1 98.19 286 PRO A CA 1
ATOM 2073 C C . PRO A 1 286 ? -13.539 21.422 -9.758 1 98.19 286 PRO A C 1
ATOM 2075 O O . PRO A 1 286 ? -13.852 22.562 -10.078 1 98.19 286 PRO A O 1
ATOM 2078 N N . ARG A 1 287 ? -12.969 21.094 -8.664 1 98.44 287 ARG A N 1
ATOM 2079 C CA . ARG A 1 287 ? -12.5 22.141 -7.754 1 98.44 287 ARG A CA 1
ATOM 2080 C C . ARG A 1 287 ? -11.062 22.531 -8.07 1 98.44 287 ARG A C 1
ATOM 2082 O O . ARG A 1 287 ? -10.703 23.703 -7.988 1 98.44 287 ARG A O 1
ATOM 2089 N N . ALA A 1 288 ? -10.227 21.547 -8.391 1 98.75 288 ALA A N 1
ATOM 2090 C CA . ALA A 1 288 ? -8.828 21.781 -8.734 1 98.75 288 ALA A CA 1
ATOM 2091 C C . ALA A 1 288 ? -8.312 20.719 -9.695 1 98.75 288 ALA A C 1
ATOM 2093 O O . ALA A 1 288 ? -8.906 19.641 -9.82 1 98.75 288 ALA A O 1
ATOM 2094 N N . ARG A 1 289 ? -7.328 21.094 -10.398 1 98.62 289 ARG A N 1
ATOM 2095 C CA . ARG A 1 289 ? -6.559 20.156 -11.219 1 98.62 289 ARG A CA 1
ATOM 2096 C C . ARG A 1 289 ? -5.301 19.703 -10.5 1 98.62 289 ARG A C 1
ATOM 2098 O O . ARG A 1 289 ? -4.613 20.5 -9.859 1 98.62 289 ARG A O 1
ATOM 2105 N N . ILE A 1 290 ? -5.062 18.391 -10.523 1 98.88 290 ILE A N 1
ATOM 2106 C CA . ILE A 1 290 ? -3.771 17.906 -10.055 1 98.88 290 ILE A CA 1
ATOM 2107 C C . ILE A 1 290 ? -2.709 18.156 -11.125 1 98.88 290 ILE A C 1
ATOM 2109 O O . ILE A 1 290 ? -2.748 17.547 -12.195 1 98.88 290 ILE A O 1
ATOM 2113 N N . VAL A 1 291 ? -1.738 19 -10.82 1 98.62 291 VAL A N 1
ATOM 2114 C CA . VAL A 1 291 ? -0.711 19.359 -11.789 1 98.62 291 VAL A CA 1
ATOM 2115 C C . VAL A 1 291 ? 0.344 18.266 -11.859 1 98.62 291 VAL A C 1
ATOM 2117 O O . VAL A 1 291 ? 0.611 17.719 -12.938 1 98.62 291 VAL A O 1
ATOM 2120 N N . THR A 1 292 ? 0.952 17.969 -10.734 1 98.19 292 THR A N 1
ATOM 2121 C CA . THR A 1 292 ? 1.931 16.891 -10.641 1 98.19 292 THR A CA 1
ATOM 2122 C C . THR A 1 292 ? 2.182 16.516 -9.18 1 98.19 292 THR A C 1
ATOM 2124 O O . THR A 1 292 ? 1.705 17.188 -8.266 1 98.19 292 THR A O 1
ATOM 2127 N N . SER A 1 293 ? 2.76 15.398 -8.961 1 98.69 293 SER A N 1
ATOM 2128 C CA . SER A 1 293 ? 3.264 14.961 -7.664 1 98.69 293 SER A CA 1
ATOM 2129 C C . SER A 1 293 ? 4.699 14.461 -7.77 1 98.69 293 SER A C 1
ATOM 2131 O O . SER A 1 293 ? 5.172 14.133 -8.859 1 98.69 293 SER A O 1
ATOM 2133 N N . ALA A 1 294 ? 5.367 14.469 -6.637 1 98.81 294 ALA A N 1
ATOM 2134 C CA . ALA A 1 294 ? 6.738 13.961 -6.59 1 98.81 294 ALA A CA 1
ATOM 2135 C C . ALA A 1 294 ? 7.074 13.422 -5.203 1 98.81 294 ALA A C 1
ATOM 2137 O O . ALA A 1 294 ? 6.551 13.898 -4.199 1 98.81 294 ALA A O 1
ATOM 2138 N N . SER A 1 295 ? 7.875 12.422 -5.176 1 98.81 295 SER A N 1
ATOM 2139 C CA . SER A 1 295 ? 8.469 11.883 -3.961 1 98.81 295 SER A CA 1
ATOM 2140 C C . SER A 1 295 ? 9.992 11.906 -4.035 1 98.81 295 SER A C 1
ATOM 2142 O O . SER A 1 295 ? 10.57 11.883 -5.129 1 98.81 295 SER A O 1
ATOM 2144 N N . ALA A 1 296 ? 10.609 12 -2.924 1 98.81 296 ALA A N 1
ATOM 2145 C CA . ALA A 1 296 ? 12.062 12 -2.832 1 98.81 296 ALA A CA 1
ATOM 2146 C C . ALA A 1 296 ? 12.531 11.391 -1.517 1 98.81 296 ALA A C 1
ATOM 2148 O O . ALA A 1 296 ? 11.789 11.359 -0.537 1 98.81 296 ALA A O 1
ATOM 2149 N N . GLY A 1 297 ? 13.789 10.852 -1.589 1 98.75 297 GLY A N 1
ATOM 2150 C CA . GLY A 1 297 ? 14.406 10.32 -0.382 1 98.75 297 GLY A CA 1
ATOM 2151 C C . GLY A 1 297 ? 15.422 11.266 0.226 1 98.75 297 GLY A C 1
ATOM 2152 O O . GLY A 1 297 ? 16.016 12.086 -0.479 1 98.75 297 GLY A O 1
ATOM 2153 N N . VAL A 1 298 ? 15.539 11.219 1.5 1 98.75 298 VAL A N 1
ATOM 2154 C CA . VAL A 1 298 ? 16.609 11.828 2.277 1 98.75 298 VAL A CA 1
ATOM 2155 C C . VAL A 1 298 ? 17.125 10.836 3.322 1 98.75 298 VAL A C 1
ATOM 2157 O O . VAL A 1 298 ? 16.594 9.727 3.445 1 98.75 298 VAL A O 1
ATOM 2160 N N . GLN A 1 299 ? 18.203 11.242 3.996 1 98.44 299 GLN A N 1
ATOM 2161 C CA . GLN A 1 299 ? 18.688 10.391 5.078 1 98.44 299 GLN A CA 1
ATOM 2162 C C . GLN A 1 299 ? 17.609 10.211 6.156 1 98.44 299 GLN A C 1
ATOM 2164 O O . GLN A 1 299 ? 16.922 11.164 6.516 1 98.44 299 GLN A O 1
ATOM 2169 N N . PRO A 1 300 ? 17.453 8.984 6.703 1 98 300 PRO A N 1
ATOM 2170 C CA . PRO A 1 300 ? 16.391 8.711 7.664 1 98 300 PRO A CA 1
ATOM 2171 C C . PRO A 1 300 ? 16.422 9.641 8.875 1 98 300 PRO A C 1
ATOM 2173 O O . PRO A 1 300 ? 15.375 10.094 9.344 1 98 300 PRO A O 1
ATOM 2176 N N . HIS A 1 301 ? 17.594 10 9.375 1 98.12 301 HIS A N 1
ATOM 2177 C CA . HIS A 1 301 ? 17.688 10.812 10.586 1 98.12 301 HIS A CA 1
ATOM 2178 C C . HIS A 1 301 ? 17.312 12.266 10.305 1 98.12 301 HIS A C 1
ATOM 2180 O O . HIS A 1 301 ? 17.141 13.055 11.234 1 98.12 301 HIS A O 1
ATOM 2186 N N . LEU A 1 302 ? 17.188 12.633 9 1 98.56 302 LEU A N 1
ATOM 2187 C CA . LEU A 1 302 ? 16.797 13.969 8.57 1 98.56 302 LEU A CA 1
ATOM 2188 C C . LEU A 1 302 ? 15.469 13.93 7.832 1 98.56 302 LEU A C 1
ATOM 2190 O O . LEU A 1 302 ? 15.203 14.781 6.977 1 98.56 302 LEU A O 1
ATOM 2194 N N . MET A 1 303 ? 14.703 12.891 8.156 1 98.31 303 MET A N 1
ATOM 2195 C CA . MET A 1 303 ? 13.461 12.633 7.438 1 98.31 303 MET A CA 1
ATOM 2196 C C . MET A 1 303 ? 12.586 13.883 7.398 1 98.31 303 MET A C 1
ATOM 2198 O O . MET A 1 303 ? 11.836 14.094 6.441 1 98.31 303 MET A O 1
ATOM 2202 N N . GLY A 1 304 ? 12.719 14.797 8.398 1 98.62 304 GLY A N 1
ATOM 2203 C CA . GLY A 1 304 ? 11.922 16.016 8.453 1 98.62 304 GLY A CA 1
ATOM 2204 C C . GLY A 1 304 ? 12.148 16.938 7.273 1 98.62 304 GLY A C 1
ATOM 2205 O O . GLY A 1 304 ? 11.328 17.812 6.988 1 98.62 304 GLY A O 1
ATOM 2206 N N . LEU A 1 305 ? 13.219 16.75 6.531 1 98.81 305 LEU A N 1
ATOM 2207 C CA . LEU A 1 305 ? 13.57 17.625 5.41 1 98.81 305 LEU A CA 1
ATOM 2208 C C . LEU A 1 305 ? 13.062 17.031 4.094 1 98.81 305 LEU A C 1
ATOM 2210 O O . LEU A 1 305 ? 13.25 17.625 3.031 1 98.81 305 LEU A O 1
ATOM 2214 N N . GLY A 1 306 ? 12.375 15.906 4.145 1 98.88 306 GLY A N 1
ATOM 2215 C CA . GLY A 1 306 ? 11.883 15.211 2.963 1 98.88 306 GLY A CA 1
ATOM 2216 C C . GLY A 1 306 ? 11.086 16.109 2.031 1 98.88 306 GLY A C 1
ATOM 2217 O O . GLY A 1 306 ? 11.242 16.031 0.811 1 98.88 306 GLY A O 1
ATOM 2218 N N . PRO A 1 307 ? 10.305 17 2.543 1 98.94 307 PRO A N 1
ATOM 2219 C CA . PRO A 1 307 ? 9.5 17.875 1.697 1 98.94 307 PRO A CA 1
ATOM 2220 C C . PRO A 1 307 ? 10.344 18.75 0.778 1 98.94 307 PRO A C 1
ATOM 2222 O O . PRO A 1 307 ? 9.883 19.172 -0.286 1 98.94 307 PRO A O 1
ATOM 2225 N N . VAL A 1 308 ? 11.562 19.047 1.154 1 98.94 308 VAL A N 1
ATOM 2226 C CA . VAL A 1 308 ? 12.383 20 0.402 1 98.94 308 VAL A CA 1
ATOM 2227 C C . VAL A 1 308 ? 12.68 19.438 -0.986 1 98.94 308 VAL A C 1
ATOM 2229 O O . VAL A 1 308 ? 12.219 19.969 -1.993 1 98.94 308 VAL A O 1
ATOM 2232 N N . PRO A 1 309 ? 13.359 18.266 -1.045 1 98.94 309 PRO A N 1
ATOM 2233 C CA . PRO A 1 309 ? 13.617 17.766 -2.396 1 98.94 309 PRO A CA 1
ATOM 2234 C C . PRO A 1 309 ? 12.344 17.344 -3.121 1 98.94 309 PRO A C 1
ATOM 2236 O O . PRO A 1 309 ? 12.266 17.453 -4.348 1 98.94 309 PRO A O 1
ATOM 2239 N N . ALA A 1 310 ? 11.312 16.844 -2.457 1 98.94 310 ALA A N 1
ATOM 2240 C CA . ALA A 1 310 ? 10.055 16.469 -3.102 1 98.94 310 ALA A CA 1
ATOM 2241 C C . ALA A 1 310 ? 9.391 17.672 -3.766 1 98.94 310 ALA A C 1
ATOM 2243 O O . ALA A 1 310 ? 8.914 17.562 -4.898 1 98.94 310 ALA A O 1
ATOM 2244 N N . THR A 1 311 ? 9.344 18.797 -3.031 1 98.94 311 THR A N 1
ATOM 2245 C CA . THR A 1 311 ? 8.734 20.016 -3.553 1 98.94 311 THR A CA 1
ATOM 2246 C C . THR A 1 311 ? 9.539 20.562 -4.723 1 98.94 311 THR A C 1
ATOM 2248 O O . THR A 1 311 ? 8.969 20.969 -5.742 1 98.94 311 THR A O 1
ATOM 2251 N N . GLU A 1 312 ? 10.852 20.594 -4.555 1 98.94 312 GLU A N 1
ATOM 2252 C CA . GLU A 1 312 ? 11.703 21.062 -5.645 1 98.94 312 GLU A CA 1
ATOM 2253 C C . GLU A 1 312 ? 11.484 20.234 -6.91 1 98.94 312 GLU A C 1
ATOM 2255 O O . GLU A 1 312 ? 11.383 20.781 -8.008 1 98.94 312 GLU A O 1
ATOM 2260 N N . LYS A 1 313 ? 11.398 18.969 -6.73 1 98.81 313 LYS A N 1
ATOM 2261 C CA . LYS A 1 313 ? 11.164 18.062 -7.852 1 98.81 313 LYS A CA 1
ATOM 2262 C C . LYS A 1 313 ? 9.812 18.328 -8.508 1 98.81 313 LYS A C 1
ATOM 2264 O O . LYS A 1 313 ? 9.711 18.359 -9.734 1 98.81 313 LYS A O 1
ATOM 2269 N N . ALA A 1 314 ? 8.766 18.5 -7.727 1 98.81 314 ALA A N 1
ATOM 2270 C 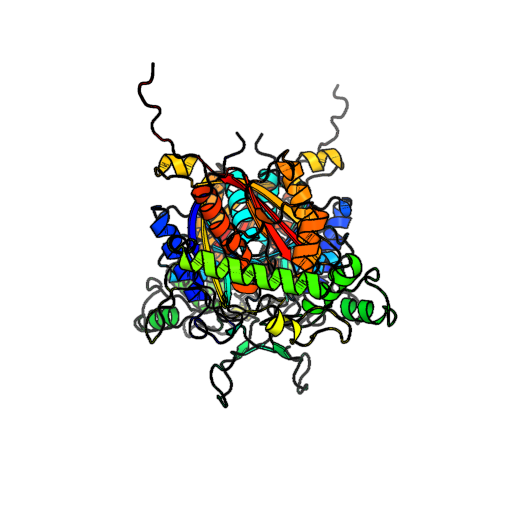CA . ALA A 1 314 ? 7.434 18.766 -8.25 1 98.81 314 ALA A CA 1
ATOM 2271 C C . ALA A 1 314 ? 7.391 20.109 -8.984 1 98.81 314 ALA A C 1
ATOM 2273 O O . ALA A 1 314 ? 6.805 20.203 -10.062 1 98.81 314 ALA A O 1
ATOM 2274 N N . LEU A 1 315 ? 7.977 21.141 -8.367 1 98.88 315 LEU A N 1
ATOM 2275 C CA . LEU A 1 315 ? 8.016 22.453 -8.984 1 98.88 315 LEU A CA 1
ATOM 2276 C C . LEU A 1 315 ? 8.75 22.406 -10.32 1 98.88 315 LEU A C 1
ATOM 2278 O O . LEU A 1 315 ? 8.289 22.984 -11.312 1 98.88 315 LEU A O 1
ATOM 2282 N N . ALA A 1 316 ? 9.844 21.703 -10.328 1 98.69 316 ALA A N 1
ATOM 2283 C CA . ALA A 1 316 ? 10.609 21.578 -11.562 1 98.69 316 ALA A CA 1
ATOM 2284 C C . ALA A 1 316 ? 9.781 20.906 -12.656 1 98.69 316 ALA A C 1
ATOM 2286 O O . ALA A 1 316 ? 9.797 21.328 -13.812 1 98.69 316 ALA A O 1
ATOM 2287 N N . ARG A 1 317 ? 9.062 19.906 -12.32 1 97.5 317 ARG A N 1
ATOM 2288 C CA . ARG A 1 317 ? 8.227 19.172 -13.266 1 97.5 317 ARG A CA 1
ATOM 2289 C C . ARG A 1 317 ? 7.121 20.062 -13.82 1 97.5 317 ARG A C 1
ATOM 2291 O O . ARG A 1 317 ? 6.766 19.969 -15 1 97.5 317 ARG A O 1
ATOM 2298 N N . ALA A 1 318 ? 6.609 20.906 -12.969 1 97.94 318 ALA A N 1
ATOM 2299 C CA . ALA A 1 318 ? 5.473 21.75 -13.344 1 97.94 318 ALA A CA 1
ATOM 2300 C C . ALA A 1 318 ? 5.938 23.016 -14.047 1 97.94 318 ALA A C 1
ATOM 2302 O O . ALA A 1 318 ? 5.141 23.734 -14.664 1 97.94 318 ALA A O 1
ATOM 2303 N N . GLY A 1 319 ? 7.238 23.297 -13.93 1 98.5 319 GLY A N 1
ATOM 2304 C CA . GLY A 1 319 ? 7.742 24.578 -14.406 1 98.5 319 GLY A CA 1
ATOM 2305 C C . GLY A 1 319 ? 7.309 25.75 -13.539 1 98.5 319 GLY A C 1
ATOM 2306 O O . GLY A 1 319 ? 7.062 26.844 -14.047 1 98.5 319 GLY A O 1
ATOM 2307 N N . TRP A 1 320 ? 7.012 25.5 -12.234 1 98.62 320 TRP A N 1
ATOM 2308 C CA . TRP A 1 320 ? 6.641 26.516 -11.266 1 98.62 320 TRP A CA 1
ATOM 2309 C C . TRP A 1 320 ? 7.828 26.891 -10.383 1 98.62 320 TRP A C 1
ATOM 2311 O O . TRP A 1 320 ? 8.828 26.172 -10.344 1 98.62 320 TRP A O 1
ATOM 2321 N N . GLU A 1 321 ? 7.758 27.984 -9.781 1 98.62 321 GLU A N 1
ATOM 2322 C CA . GLU A 1 321 ? 8.664 28.438 -8.727 1 98.62 321 GLU A CA 1
ATOM 2323 C C . GLU A 1 321 ? 7.922 28.609 -7.402 1 98.62 321 GLU A C 1
ATOM 2325 O O . GLU A 1 321 ? 6.691 28.688 -7.379 1 98.62 321 GLU A O 1
ATOM 2330 N N . VAL A 1 322 ? 8.68 28.672 -6.398 1 98.62 322 VAL A N 1
ATOM 2331 C CA . VAL A 1 322 ? 8.094 28.844 -5.07 1 98.62 322 VAL A CA 1
ATOM 2332 C C . VAL A 1 322 ? 7.234 30.109 -5.047 1 98.62 322 VAL A C 1
ATOM 2334 O O . VAL A 1 322 ? 6.172 30.141 -4.422 1 98.62 322 VAL A O 1
ATOM 2337 N N . ALA A 1 323 ? 7.648 31.109 -5.742 1 98.06 323 ALA A N 1
ATOM 2338 C CA . ALA A 1 323 ? 6.953 32.406 -5.777 1 98.06 323 ALA A CA 1
ATOM 2339 C C . ALA A 1 323 ? 5.578 32.25 -6.43 1 98.06 323 ALA A C 1
ATOM 2341 O O . ALA A 1 323 ? 4.711 33.125 -6.254 1 98.06 323 ALA A O 1
ATOM 2342 N N . ASP A 1 324 ? 5.363 31.203 -7.203 1 98.44 324 ASP A N 1
ATOM 2343 C CA . ASP A 1 324 ? 4.102 30.984 -7.898 1 98.44 324 ASP A CA 1
ATOM 2344 C C . ASP A 1 324 ? 3.051 30.391 -6.961 1 98.44 324 ASP A C 1
ATOM 2346 O O . ASP A 1 324 ? 1.863 30.359 -7.285 1 98.44 324 ASP A O 1
ATOM 2350 N N . LEU A 1 325 ? 3.43 29.953 -5.793 1 98.81 325 LEU A N 1
ATOM 2351 C CA . LEU A 1 325 ? 2.52 29.297 -4.871 1 98.81 325 LEU A CA 1
ATOM 2352 C C . LEU A 1 325 ? 1.688 30.312 -4.098 1 98.81 325 LEU A C 1
ATOM 2354 O O . LEU A 1 325 ? 2.234 31.234 -3.482 1 98.81 325 LEU A O 1
ATOM 2358 N N . ASP A 1 326 ? 0.353 30.094 -4.094 1 98.75 326 ASP A N 1
ATOM 2359 C CA . ASP A 1 326 ? -0.568 31.016 -3.418 1 98.75 326 ASP A CA 1
ATOM 2360 C C . ASP A 1 326 ? -0.942 30.484 -2.035 1 98.75 326 ASP A C 1
ATOM 2362 O O . ASP A 1 326 ? -1.304 31.266 -1.146 1 98.75 326 ASP A O 1
ATOM 2366 N N . ALA A 1 327 ? -0.948 29.234 -1.866 1 98.88 327 ALA A N 1
ATOM 2367 C CA . ALA A 1 327 ? -1.266 28.578 -0.6 1 98.88 327 ALA A CA 1
ATOM 2368 C C . ALA A 1 327 ? -0.47 27.281 -0.436 1 98.88 327 ALA A C 1
ATOM 2370 O O . ALA A 1 327 ? -0.264 26.547 -1.402 1 98.88 327 ALA A O 1
ATOM 2371 N N . VAL A 1 328 ? -0.001 27.047 0.78 1 98.94 328 VAL A N 1
ATOM 2372 C CA . VAL A 1 328 ? 0.807 25.875 1.072 1 98.94 328 VAL A CA 1
ATOM 2373 C C . VAL A 1 328 ? 0.258 25.172 2.309 1 98.94 328 VAL A C 1
ATOM 2375 O O . VAL A 1 328 ? 0.039 25.797 3.346 1 98.94 328 VAL A O 1
ATOM 2378 N N . GLU A 1 329 ? -0.053 23.922 2.174 1 98.94 329 GLU A N 1
ATOM 2379 C CA . GLU A 1 329 ? -0.314 23.047 3.307 1 98.94 329 GLU A CA 1
ATOM 2380 C C . GLU A 1 329 ? 0.843 22.078 3.527 1 98.94 329 GLU A C 1
ATOM 2382 O O . GLU A 1 329 ? 1.063 21.172 2.721 1 98.94 329 GLU A O 1
ATOM 2387 N N . LEU A 1 330 ? 1.568 22.312 4.527 1 98.62 330 LEU A N 1
ATOM 2388 C CA . LEU A 1 330 ? 2.723 21.531 4.961 1 98.62 330 LEU A CA 1
ATOM 2389 C C . LEU A 1 330 ? 2.443 20.844 6.289 1 98.62 330 LEU A C 1
ATOM 2391 O O . LEU A 1 330 ? 2.027 21.484 7.254 1 98.62 330 LEU A O 1
ATOM 2395 N N . ASN A 1 331 ? 2.602 19.5 6.324 1 98.75 331 ASN A N 1
ATOM 2396 C CA . ASN A 1 331 ? 2.324 18.797 7.574 1 98.75 331 ASN A CA 1
ATOM 2397 C C . ASN A 1 331 ? 3.312 19.188 8.672 1 98.75 331 ASN A C 1
ATOM 2399 O O . ASN A 1 331 ? 4.527 19.094 8.477 1 98.75 331 ASN A O 1
ATOM 2403 N N . GLU A 1 332 ? 2.736 19.547 9.781 1 98.44 332 GLU A N 1
ATOM 2404 C CA . GLU A 1 332 ? 3.52 19.969 10.938 1 98.44 332 GLU A CA 1
ATOM 2405 C C . GLU A 1 332 ? 3.758 18.797 11.891 1 98.44 332 GLU A C 1
ATOM 2407 O O . GLU A 1 332 ? 3.283 18.812 13.031 1 98.44 332 GLU A O 1
ATOM 2412 N N . ALA A 1 333 ? 4.625 17.875 11.438 1 98.44 333 ALA A N 1
ATOM 2413 C CA . ALA A 1 333 ? 4.93 16.797 12.375 1 98.44 333 ALA A CA 1
ATOM 2414 C C . ALA A 1 333 ? 5.57 17.344 13.648 1 98.44 333 ALA A C 1
ATOM 2416 O O . ALA A 1 333 ? 5.246 16.906 14.75 1 98.44 333 ALA A O 1
ATOM 2417 N N . PHE A 1 334 ? 6.484 18.203 13.508 1 98.75 334 PHE A N 1
ATOM 2418 C CA . PHE A 1 334 ? 7.16 18.969 14.539 1 98.75 334 PHE A CA 1
ATOM 2419 C C . PHE A 1 334 ? 7.383 20.406 14.086 1 98.75 334 PHE A C 1
ATOM 2421 O O . PHE A 1 334 ? 7.594 20.656 12.898 1 98.75 334 PHE A O 1
ATOM 2428 N N . ALA A 1 335 ? 7.359 21.312 15.047 1 98.81 335 ALA A N 1
ATOM 2429 C CA . ALA A 1 335 ? 7.648 22.703 14.711 1 98.81 335 ALA A CA 1
ATOM 2430 C C . ALA A 1 335 ? 9.016 22.844 14.055 1 98.81 335 ALA A C 1
ATOM 2432 O O . ALA A 1 335 ? 9.172 23.578 13.07 1 98.81 335 ALA A O 1
ATOM 2433 N N . ALA A 1 336 ? 10.016 22.125 14.586 1 98.69 336 ALA A N 1
ATOM 2434 C CA . ALA A 1 336 ? 11.375 22.188 14.055 1 98.69 336 ALA A CA 1
ATOM 2435 C C . ALA A 1 336 ? 11.406 21.75 12.594 1 98.69 336 ALA A C 1
ATOM 2437 O O . ALA A 1 336 ? 12.062 22.391 11.766 1 98.69 336 ALA A O 1
ATOM 2438 N N . GLN A 1 337 ? 10.758 20.703 12.359 1 98.62 337 GLN A N 1
ATOM 2439 C CA . GLN A 1 337 ? 10.688 20.172 11 1 98.62 337 GLN A CA 1
ATOM 2440 C C . GLN A 1 337 ? 9.992 21.141 10.055 1 98.62 337 GLN A C 1
ATOM 2442 O O . GLN A 1 337 ? 10.453 21.375 8.938 1 98.62 337 GLN A O 1
ATOM 2447 N N . ALA A 1 338 ? 8.852 21.656 10.391 1 98.88 338 ALA A N 1
ATOM 2448 C CA . ALA A 1 338 ? 8.094 22.594 9.555 1 98.88 338 ALA A CA 1
ATOM 2449 C C . ALA A 1 338 ? 8.906 23.844 9.273 1 98.88 338 ALA A C 1
ATOM 2451 O O . ALA A 1 338 ? 8.969 24.312 8.125 1 98.88 338 ALA A O 1
ATOM 2452 N N . LEU A 1 339 ? 9.516 24.422 10.32 1 98.88 339 LEU A N 1
ATOM 2453 C CA . LEU A 1 339 ? 10.305 25.641 10.18 1 98.88 339 LEU A CA 1
ATOM 2454 C C . LEU A 1 339 ? 11.484 25.422 9.242 1 98.88 339 LEU A C 1
ATOM 2456 O O . LEU A 1 339 ? 11.781 26.281 8.406 1 98.88 339 LEU A O 1
ATOM 2460 N N . ALA A 1 340 ? 12.172 24.266 9.406 1 98.88 340 ALA A N 1
ATOM 2461 C CA . ALA A 1 340 ? 13.312 23.969 8.547 1 98.88 340 ALA A CA 1
ATOM 2462 C C . ALA A 1 340 ? 12.898 23.906 7.078 1 98.88 340 ALA A C 1
ATOM 2464 O O . ALA A 1 340 ? 13.594 24.438 6.211 1 98.88 340 ALA A O 1
ATOM 2465 N N . VAL A 1 341 ? 11.781 23.297 6.789 1 98.94 341 VAL A N 1
ATOM 2466 C CA . VAL A 1 341 ? 11.289 23.156 5.422 1 98.94 341 VAL A CA 1
ATOM 2467 C C . VAL A 1 341 ? 10.906 24.531 4.875 1 98.94 341 VAL A C 1
ATOM 2469 O O . VAL A 1 341 ? 11.242 24.875 3.738 1 98.94 341 VAL A O 1
ATOM 2472 N N . ILE A 1 342 ? 10.188 25.312 5.66 1 98.88 342 ILE A N 1
ATOM 2473 C CA . ILE A 1 342 ? 9.758 26.656 5.262 1 98.88 342 ILE A CA 1
ATOM 2474 C C . ILE A 1 342 ? 10.977 27.5 4.898 1 98.88 342 ILE A C 1
ATOM 2476 O O . ILE A 1 342 ? 10.992 28.172 3.863 1 98.88 342 ILE A O 1
ATOM 2480 N N . ARG A 1 343 ? 11.992 27.453 5.758 1 98.81 343 ARG A N 1
ATOM 2481 C CA . ARG A 1 343 ? 13.195 28.25 5.562 1 98.81 343 ARG A CA 1
ATOM 2482 C C . ARG A 1 343 ? 13.977 27.766 4.34 1 98.81 343 ARG A C 1
ATOM 2484 O O . ARG A 1 343 ? 14.398 28.578 3.51 1 98.81 343 ARG A O 1
ATOM 2491 N N . ARG A 1 344 ? 14.156 26.469 4.191 1 98.81 344 ARG A N 1
ATOM 2492 C CA . ARG A 1 344 ? 14.953 25.922 3.1 1 98.81 344 ARG A CA 1
ATOM 2493 C C . ARG A 1 344 ? 14.281 26.172 1.752 1 98.81 344 ARG A C 1
ATOM 2495 O O . ARG A 1 344 ? 14.961 26.422 0.752 1 98.81 344 ARG A O 1
ATOM 2502 N N . LEU A 1 345 ? 12.945 26.109 1.73 1 98.88 345 LEU A N 1
ATOM 2503 C CA . LEU A 1 345 ? 12.211 26.312 0.488 1 98.88 345 LEU A CA 1
ATOM 2504 C C . LEU A 1 345 ? 11.898 27.797 0.283 1 98.88 345 LEU A C 1
ATOM 2506 O O . LEU A 1 345 ? 11.359 28.188 -0.757 1 98.88 345 LEU A O 1
ATOM 2510 N N . LYS A 1 346 ? 12.203 28.609 1.293 1 98.62 346 LYS A N 1
ATOM 2511 C CA . LYS A 1 346 ? 11.914 30.047 1.261 1 98.62 346 LYS A CA 1
ATOM 2512 C C . LYS A 1 346 ? 10.43 30.312 1.035 1 98.62 346 LYS A C 1
ATOM 2514 O O . LYS A 1 346 ? 10.062 31.125 0.188 1 98.62 346 LYS A O 1
ATOM 2519 N N . LEU A 1 347 ? 9.656 29.562 1.709 1 98.81 347 LEU A N 1
ATOM 2520 C CA . LEU A 1 347 ? 8.211 29.75 1.632 1 98.81 347 LEU A CA 1
ATOM 2521 C C . LEU A 1 347 ? 7.781 30.984 2.418 1 98.81 347 LEU A C 1
ATOM 2523 O O . LEU A 1 347 ? 8.406 31.344 3.42 1 98.81 347 LEU A O 1
ATOM 2527 N N . ASP A 1 348 ? 6.742 31.625 1.933 1 98.12 348 ASP A N 1
ATOM 2528 C CA . ASP A 1 348 ? 6.078 32.656 2.705 1 98.12 348 ASP A CA 1
ATOM 2529 C C . ASP A 1 348 ? 5.301 32.094 3.877 1 98.12 348 ASP A C 1
ATOM 2531 O O . ASP A 1 348 ? 4.281 31.422 3.68 1 98.12 348 ASP A O 1
ATOM 2535 N N . GLU A 1 349 ? 5.727 32.344 5.062 1 97.25 349 GLU A N 1
ATOM 2536 C CA . GLU A 1 349 ? 5.141 31.734 6.262 1 97.25 349 GLU A CA 1
ATOM 2537 C C . GLU A 1 349 ? 3.652 32.062 6.367 1 97.25 349 GLU A C 1
ATOM 2539 O O . GLU A 1 349 ? 2.881 31.266 6.91 1 97.25 349 GLU A O 1
ATOM 2544 N N . ASP A 1 350 ? 3.234 33.219 5.863 1 97.25 350 ASP A N 1
ATOM 2545 C CA . ASP A 1 350 ? 1.832 33.625 5.949 1 97.25 350 ASP A CA 1
ATOM 2546 C C . ASP A 1 350 ? 0.957 32.75 5.055 1 97.25 350 ASP A C 1
ATOM 2548 O O . ASP A 1 350 ? -0.246 32.625 5.293 1 97.25 350 ASP A O 1
ATOM 2552 N N . LYS A 1 351 ? 1.55 32.156 4.008 1 98.38 351 LYS A N 1
ATOM 2553 C CA . LYS A 1 351 ? 0.819 31.281 3.076 1 98.38 351 LYS A CA 1
ATOM 2554 C C . LYS A 1 351 ? 0.806 29.844 3.551 1 98.38 351 LYS A C 1
ATOM 2556 O O . LYS A 1 351 ? 0.036 29.016 3.045 1 98.38 351 LYS A O 1
ATOM 2561 N N . VAL A 1 352 ? 1.673 29.562 4.551 1 98.81 352 VAL A N 1
ATOM 2562 C CA . VAL A 1 352 ? 1.816 28.188 5.008 1 98.81 352 VAL A CA 1
ATOM 2563 C C . VAL A 1 352 ? 0.827 27.906 6.137 1 98.81 352 VAL A C 1
ATOM 2565 O O . VAL A 1 352 ? 0.827 28.609 7.156 1 98.81 352 VAL A O 1
ATOM 2568 N N . ASN A 1 353 ? 0.003 26.938 5.961 1 98.75 353 ASN A N 1
ATOM 2569 C CA . ASN A 1 353 ? -0.92 26.484 6.996 1 98.75 353 ASN A CA 1
ATOM 2570 C C . ASN A 1 353 ? -1.688 27.641 7.617 1 98.75 353 ASN A C 1
ATOM 2572 O O . ASN A 1 353 ? -1.701 27.797 8.836 1 98.75 353 ASN A O 1
ATOM 2576 N N . ALA A 1 354 ? -2.369 28.375 6.742 1 98.69 354 ALA A N 1
ATOM 2577 C CA . ALA A 1 354 ? -3.021 29.594 7.195 1 98.69 354 ALA A CA 1
ATOM 2578 C C . ALA A 1 354 ? -4.219 29.281 8.086 1 98.69 354 ALA A C 1
ATOM 2580 O O . ALA A 1 354 ? -4.703 30.156 8.812 1 98.69 354 ALA A O 1
ATOM 2581 N N . ASP A 1 355 ? -4.707 28.047 8.07 1 98.62 355 ASP A N 1
ATOM 2582 C CA . ASP A 1 355 ? -5.797 27.625 8.938 1 98.62 355 ASP A CA 1
ATOM 2583 C C . ASP A 1 355 ? -5.281 26.734 10.062 1 98.62 355 ASP A C 1
ATOM 2585 O O . ASP A 1 355 ? -6.051 25.969 10.664 1 98.62 355 ASP A O 1
ATOM 2589 N N . GLY A 1 356 ? -3.994 26.766 10.312 1 98.62 356 GLY A N 1
ATOM 2590 C CA . GLY A 1 356 ? -3.393 25.875 11.297 1 98.62 356 GLY A CA 1
ATOM 2591 C C . GLY A 1 356 ? -2.965 24.547 10.703 1 98.62 356 GLY A C 1
ATOM 2592 O O . GLY A 1 356 ? -3.373 24.188 9.602 1 98.62 356 GLY A O 1
ATOM 2593 N N . GLY A 1 357 ? -2.094 23.906 11.43 1 98.56 357 GLY A N 1
ATOM 2594 C CA . GLY A 1 357 ? -1.574 22.641 10.945 1 98.56 357 GLY A CA 1
ATOM 2595 C C . GLY A 1 357 ? -1.648 21.516 11.977 1 98.56 357 GLY A C 1
ATOM 2596 O O . GLY A 1 357 ? -2.482 21.562 12.883 1 98.56 357 GLY A O 1
ATOM 2597 N N . ALA A 1 358 ? -0.854 20.516 11.812 1 98.88 358 ALA A N 1
ATOM 2598 C CA . ALA A 1 358 ? -0.963 19.25 12.516 1 98.88 358 ALA A CA 1
ATOM 2599 C C . ALA A 1 358 ? -0.625 19.391 13.992 1 98.88 358 ALA A C 1
ATOM 2601 O O . ALA A 1 358 ? -1.067 18.594 14.828 1 98.88 358 ALA A O 1
ATOM 2602 N N . ILE A 1 359 ? 0.221 20.359 14.336 1 98.88 359 ILE A N 1
ATOM 2603 C CA . ILE A 1 359 ? 0.508 20.578 15.75 1 98.88 359 ILE A CA 1
ATOM 2604 C C . ILE A 1 359 ? -0.787 20.875 16.5 1 98.88 359 ILE A C 1
ATOM 2606 O O . ILE A 1 359 ? -0.978 20.438 17.641 1 98.88 359 ILE A O 1
ATOM 2610 N N . ALA A 1 360 ? -1.66 21.625 15.875 1 98.81 360 ALA A N 1
ATOM 2611 C CA . ALA A 1 360 ? -2.947 21.953 16.484 1 98.81 360 ALA A CA 1
ATOM 2612 C C . ALA A 1 360 ? -4.012 20.922 16.109 1 98.81 360 ALA A C 1
ATOM 2614 O O . ALA A 1 360 ? -4.766 20.469 16.969 1 98.81 360 ALA A O 1
ATOM 2615 N N . LEU A 1 361 ? -4.09 20.516 14.875 1 98.81 361 LEU A N 1
ATOM 2616 C CA . LEU A 1 361 ? -5.207 19.75 14.328 1 98.81 361 LEU A CA 1
ATOM 2617 C C . LEU A 1 361 ? -4.992 18.25 14.539 1 98.81 361 LEU A C 1
ATOM 2619 O O . LEU A 1 361 ? -5.957 17.484 14.602 1 98.81 361 LEU A O 1
ATOM 2623 N N . GLY A 1 362 ? -3.738 17.828 14.578 1 98.62 362 GLY A N 1
ATOM 2624 C CA . GLY A 1 362 ? -3.426 16.422 14.688 1 98.62 362 GLY A CA 1
ATOM 2625 C C . GLY A 1 362 ? -2.842 15.836 13.414 1 98.62 362 GLY A C 1
ATOM 2626 O O . GLY A 1 362 ? -2.873 16.469 12.359 1 98.62 362 GLY A O 1
ATOM 2627 N N . HIS A 1 363 ? -2.318 14.648 13.555 1 98.69 363 HIS A N 1
ATOM 2628 C CA . HIS A 1 363 ? -1.603 14.008 12.461 1 98.69 363 HIS A CA 1
ATOM 2629 C C . HIS A 1 363 ? -1.896 12.508 12.422 1 98.69 363 HIS A C 1
ATOM 2631 O O . HIS A 1 363 ? -1.009 11.688 12.672 1 98.69 363 HIS A O 1
ATOM 2637 N N . PRO A 1 364 ? -3.15 12.109 12.047 1 98.75 364 PRO A N 1
ATOM 2638 C CA . PRO A 1 364 ? -3.324 10.688 11.734 1 98.75 364 PRO A CA 1
ATOM 2639 C C . PRO A 1 364 ? -2.549 10.266 10.484 1 98.75 364 PRO A C 1
ATOM 2641 O O . PRO A 1 364 ? -2.904 10.656 9.367 1 98.75 364 PRO A O 1
ATOM 2644 N N . LEU A 1 365 ? -1.551 9.477 10.633 1 97.94 365 LEU A N 1
ATOM 2645 C CA . LEU A 1 365 ? -0.498 9.219 9.656 1 97.94 365 LEU A CA 1
ATOM 2646 C C . LEU A 1 365 ? -1.089 8.984 8.266 1 97.94 365 LEU A C 1
ATOM 2648 O O . LEU A 1 365 ? -1.077 9.883 7.422 1 97.94 365 LEU A O 1
ATOM 2652 N N . GLY A 1 366 ? -1.788 7.895 8.047 1 98.06 366 GLY A N 1
ATOM 2653 C CA . GLY A 1 366 ? -2.307 7.504 6.742 1 98.06 366 GLY A CA 1
ATOM 2654 C C . GLY A 1 366 ? -3.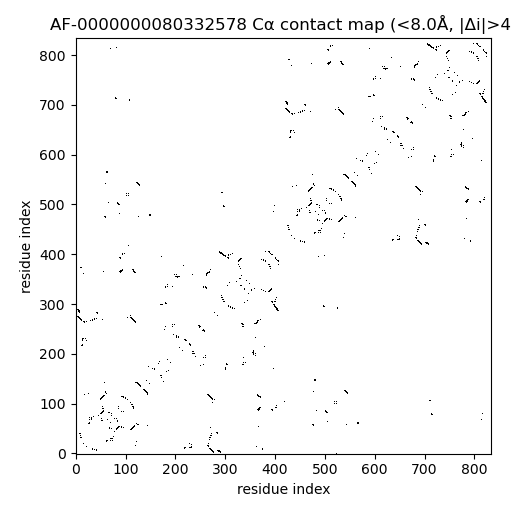303 8.5 6.176 1 98.06 366 GLY A C 1
ATOM 2655 O O . GLY A 1 366 ? -3.5 8.562 4.961 1 98.06 366 GLY A O 1
ATOM 2656 N N . CYS A 1 367 ? -3.854 9.352 6.98 1 98.62 367 CYS A N 1
ATOM 2657 C CA . CYS A 1 367 ? -4.914 10.297 6.641 1 98.62 367 CYS A CA 1
ATOM 2658 C C . CYS A 1 367 ? -4.34 11.648 6.246 1 98.62 367 CYS A C 1
ATOM 2660 O O . CYS A 1 367 ? -4.906 12.352 5.406 1 98.62 367 CYS A O 1
ATOM 2662 N N . SER A 1 368 ? -3.24 12.023 6.766 1 98.88 368 SER A N 1
ATOM 2663 C CA . SER A 1 368 ? -2.791 13.406 6.852 1 98.88 368 SER A CA 1
ATOM 2664 C C . SER A 1 368 ? -2.598 14.016 5.465 1 98.88 368 SER A C 1
ATOM 2666 O O . SER A 1 368 ? -2.959 15.172 5.23 1 98.88 368 SER A O 1
ATOM 2668 N N . GLY A 1 369 ? -2.016 13.195 4.566 1 98.88 369 GLY A N 1
ATOM 2669 C CA . GLY A 1 369 ? -1.781 13.719 3.23 1 98.88 369 GLY A CA 1
ATOM 2670 C C . GLY A 1 369 ? -3.059 14.109 2.514 1 98.88 369 GLY A C 1
ATOM 2671 O O . GLY A 1 369 ? -3.117 15.164 1.871 1 98.88 369 GLY A O 1
ATOM 2672 N N . ALA A 1 370 ? -4.074 13.305 2.605 1 98.94 370 ALA A N 1
ATOM 2673 C CA . ALA A 1 370 ? -5.363 13.594 1.986 1 98.94 370 ALA A CA 1
ATOM 2674 C C . ALA A 1 370 ? -6.066 14.742 2.705 1 98.94 370 ALA A C 1
ATOM 2676 O O . ALA A 1 370 ? -6.727 15.57 2.07 1 98.94 370 ALA A O 1
ATOM 2677 N N . ARG A 1 371 ? -5.918 14.789 3.996 1 98.88 371 ARG A N 1
ATOM 2678 C CA . ARG A 1 371 ? -6.543 15.836 4.805 1 98.88 371 ARG A CA 1
ATOM 2679 C C . ARG A 1 371 ? -6 17.203 4.438 1 98.88 371 ARG A C 1
ATOM 2681 O O . ARG A 1 371 ? -6.77 18.156 4.23 1 98.88 371 ARG A O 1
ATOM 2688 N N . ILE A 1 372 ? -4.656 17.312 4.324 1 98.88 372 ILE A N 1
ATOM 2689 C CA . ILE A 1 372 ? -4.109 18.641 4.035 1 98.88 372 ILE A CA 1
ATOM 2690 C C . ILE A 1 372 ? -4.449 19.031 2.602 1 98.88 372 ILE A C 1
ATOM 2692 O O . ILE A 1 372 ? -4.625 20.219 2.303 1 98.88 372 ILE A O 1
ATOM 2696 N N . LEU A 1 373 ? -4.574 18.047 1.708 1 98.94 373 LEU A N 1
ATOM 2697 C CA . LEU A 1 373 ? -4.98 18.359 0.341 1 98.94 373 LEU A CA 1
ATOM 2698 C C . LEU A 1 373 ? -6.402 18.906 0.306 1 98.94 373 LEU A C 1
ATOM 2700 O O . LEU A 1 373 ? -6.68 19.875 -0.399 1 98.94 373 LEU A O 1
ATOM 2704 N N . LEU A 1 374 ? -7.293 18.297 1.014 1 98.94 374 LEU A N 1
ATOM 2705 C CA . LEU A 1 374 ? -8.68 18.734 1.064 1 98.94 374 LEU A CA 1
ATOM 2706 C C . LEU A 1 374 ? -8.789 20.125 1.654 1 98.94 374 LEU A C 1
ATOM 2708 O O . LEU A 1 374 ? -9.539 20.969 1.145 1 98.94 374 LEU A O 1
ATOM 2712 N N . THR A 1 375 ? -8.086 20.359 2.746 1 98.88 375 THR A N 1
ATOM 2713 C CA . THR A 1 375 ? -8.047 21.703 3.344 1 98.88 375 THR A CA 1
ATOM 2714 C C . THR A 1 375 ? -7.504 22.719 2.352 1 98.88 375 THR A C 1
ATOM 2716 O O . THR A 1 375 ? -7.996 23.844 2.281 1 98.88 375 THR A O 1
ATOM 2719 N N . LEU A 1 376 ? -6.477 22.312 1.611 1 98.88 376 LEU A N 1
ATOM 2720 C CA . LEU A 1 376 ? -5.871 23.188 0.609 1 98.88 376 LEU A CA 1
ATOM 2721 C C . LEU A 1 376 ? -6.902 23.609 -0.429 1 98.88 376 LEU A C 1
ATOM 2723 O O . LEU A 1 376 ? -6.918 24.766 -0.854 1 98.88 376 LEU A O 1
ATOM 2727 N N . LEU A 1 377 ? -7.773 22.734 -0.875 1 98.69 377 LEU A N 1
ATOM 2728 C CA . LEU A 1 377 ? -8.828 23.062 -1.83 1 98.69 377 LEU A CA 1
ATOM 2729 C C . LEU A 1 377 ? -9.727 24.156 -1.275 1 98.69 377 LEU A C 1
ATOM 2731 O O . LEU A 1 377 ? -10.047 25.125 -1.977 1 98.69 377 LEU A O 1
ATOM 2735 N N . GLY A 1 378 ? -10.141 23.953 -0.044 1 98.31 378 GLY A N 1
ATOM 2736 C CA . GLY A 1 378 ? -10.969 24.969 0.595 1 98.31 378 GLY A CA 1
ATOM 2737 C C . GLY A 1 378 ? -10.297 26.328 0.67 1 98.31 378 GLY A C 1
ATOM 2738 O O . GLY A 1 378 ? -10.938 27.344 0.441 1 98.31 378 GLY A O 1
ATOM 2739 N N . ARG A 1 379 ? -9.055 26.328 0.99 1 98.62 379 ARG A N 1
ATOM 2740 C CA . ARG A 1 379 ? -8.297 27.578 1.1 1 98.62 379 ARG A CA 1
ATOM 2741 C C . ARG A 1 379 ? -8.195 28.266 -0.253 1 98.62 379 ARG A C 1
ATOM 2743 O O . ARG A 1 379 ? -8.383 29.484 -0.349 1 98.62 379 ARG A O 1
ATOM 2750 N N . LEU A 1 380 ? -7.832 27.469 -1.273 1 98.62 380 LEU A N 1
ATOM 2751 C CA . LEU A 1 380 ? -7.715 28.062 -2.602 1 98.62 380 LEU A CA 1
ATOM 2752 C C . LEU A 1 380 ? -9.008 28.766 -2.998 1 98.62 380 LEU A C 1
ATOM 2754 O O . LEU A 1 380 ? -8.969 29.875 -3.551 1 98.62 380 LEU A O 1
ATOM 2758 N N . GLU A 1 381 ? -10.086 28.219 -2.709 1 98 381 GLU A N 1
ATOM 2759 C CA . GLU A 1 381 ? -11.391 28.781 -3.059 1 98 381 GLU A CA 1
ATOM 2760 C C . GLU A 1 381 ? -11.711 30.016 -2.211 1 98 381 GLU A C 1
ATOM 2762 O O . GLU A 1 381 ? -12.102 31.047 -2.742 1 98 381 GLU A O 1
ATOM 2767 N N . ARG A 1 382 ? -11.531 29.875 -0.918 1 97.5 382 ARG A N 1
ATOM 2768 C CA . ARG A 1 382 ? -11.891 30.953 0.008 1 97.5 382 ARG A CA 1
ATOM 2769 C C . ARG A 1 382 ? -10.984 32.156 -0.174 1 97.5 382 ARG A C 1
ATOM 2771 O O . ARG A 1 382 ? -11.43 33.312 -0.029 1 97.5 382 ARG A O 1
ATOM 2778 N N . GLU A 1 383 ? -9.742 31.875 -0.537 1 97.12 383 GLU A N 1
ATOM 2779 C CA . GLU A 1 383 ? -8.742 32.938 -0.622 1 97.12 383 GLU A CA 1
ATOM 2780 C C . GLU A 1 383 ? -8.594 33.438 -2.055 1 97.12 383 GLU A C 1
ATOM 2782 O O . GLU A 1 383 ? -7.746 34.281 -2.334 1 97.12 383 GLU A O 1
ATOM 2787 N N . ASP A 1 384 ? -9.414 32.969 -2.945 1 96.94 384 ASP A N 1
ATOM 2788 C CA . ASP A 1 384 ? -9.328 33.281 -4.367 1 96.94 384 ASP A CA 1
ATOM 2789 C C . ASP A 1 384 ? -7.914 33.094 -4.895 1 96.94 384 ASP A C 1
ATOM 2791 O O . ASP A 1 384 ? -7.375 33.938 -5.598 1 96.94 384 ASP A O 1
ATOM 2795 N N . ALA A 1 385 ? -7.27 32.062 -4.375 1 97.81 385 ALA A N 1
ATOM 2796 C CA . ALA A 1 385 ? -5.934 31.625 -4.781 1 97.81 385 ALA A CA 1
ATOM 2797 C C . ALA A 1 385 ? -5.996 30.594 -5.898 1 97.81 385 ALA A C 1
ATOM 2799 O O . ALA A 1 385 ? -7.047 29.984 -6.129 1 97.81 385 ALA A O 1
ATOM 2800 N N . ARG A 1 386 ? -4.891 30.422 -6.57 1 98.19 386 ARG A N 1
ATOM 2801 C CA . ARG A 1 386 ? -4.938 29.578 -7.754 1 98.19 386 ARG A CA 1
ATOM 2802 C C . ARG A 1 386 ? -4.016 28.375 -7.602 1 98.19 386 ARG A C 1
ATOM 2804 O O . ARG A 1 386 ? -4.422 27.234 -7.863 1 98.19 386 ARG A O 1
ATOM 2811 N N . ARG A 1 387 ? -2.766 28.562 -7.242 1 98.88 387 ARG A N 1
ATOM 2812 C CA . ARG A 1 387 ? -1.756 27.516 -7.227 1 98.88 387 ARG A CA 1
ATOM 2813 C C . ARG A 1 387 ? -1.435 27.094 -5.801 1 98.88 387 ARG A C 1
ATOM 2815 O O . ARG A 1 387 ? -1.072 27.922 -4.965 1 98.88 387 ARG A O 1
ATOM 2822 N N . GLY A 1 388 ? -1.59 25.781 -5.539 1 98.94 388 GLY A N 1
ATOM 2823 C CA . GLY A 1 388 ? -1.399 25.266 -4.199 1 98.94 388 GLY A CA 1
ATOM 2824 C C . GLY A 1 388 ? -0.361 24.156 -4.133 1 98.94 388 GLY A C 1
ATOM 2825 O O . GLY A 1 388 ? -0.122 23.469 -5.125 1 98.94 388 GLY A O 1
ATOM 2826 N N . LEU A 1 389 ? 0.275 24.016 -2.939 1 98.94 389 LEU A N 1
ATOM 2827 C CA . LEU A 1 389 ? 1.212 22.938 -2.627 1 98.94 389 LEU A CA 1
ATOM 2828 C C . LEU A 1 389 ? 0.767 22.172 -1.386 1 98.94 389 LEU A C 1
ATOM 2830 O O . LEU A 1 389 ? 0.467 22.781 -0.354 1 98.94 389 LEU A O 1
ATOM 2834 N N . ALA A 1 390 ? 0.6 20.906 -1.485 1 99 390 ALA A N 1
ATOM 2835 C CA . ALA A 1 390 ? 0.506 20 -0.354 1 99 390 ALA A CA 1
ATOM 2836 C C . ALA A 1 390 ? 1.776 19.156 -0.219 1 99 390 ALA A C 1
ATOM 2838 O O . ALA A 1 390 ? 2.23 18.547 -1.188 1 99 390 ALA A O 1
ATOM 2839 N N . THR A 1 391 ? 2.424 19.141 0.97 1 98.94 391 THR A N 1
ATOM 2840 C CA . THR A 1 391 ? 3.672 18.391 1.112 1 98.94 391 THR A CA 1
ATOM 2841 C C . THR A 1 391 ? 3.848 17.906 2.547 1 98.94 391 THR A C 1
ATOM 2843 O O . THR A 1 391 ? 3.225 18.438 3.471 1 98.94 391 THR A O 1
ATOM 2846 N N . LEU A 1 392 ? 4.555 16.844 2.729 1 98.81 392 LEU A N 1
ATOM 2847 C CA . LEU A 1 392 ? 4.797 16.297 4.062 1 98.81 392 LEU A CA 1
ATOM 2848 C C . LEU A 1 392 ? 6.062 15.445 4.082 1 98.81 392 LEU A C 1
ATOM 2850 O O . LEU A 1 392 ? 6.445 14.875 3.061 1 98.81 392 LEU A O 1
ATOM 2854 N N . CYS A 1 393 ? 6.691 15.438 5.25 1 98.81 393 CYS A N 1
ATOM 2855 C CA . CYS A 1 393 ? 7.816 14.547 5.504 1 98.81 393 CYS A CA 1
ATOM 2856 C C . CYS A 1 393 ? 7.332 13.133 5.828 1 98.81 393 CYS A C 1
ATOM 2858 O O . CYS A 1 393 ? 6.16 12.938 6.156 1 98.81 393 CYS A O 1
ATOM 2860 N N . VAL A 1 394 ? 8.195 12.195 5.625 1 98.69 394 VAL A N 1
ATOM 2861 C CA . VAL A 1 394 ? 7.844 10.781 5.789 1 98.69 394 VAL A CA 1
ATOM 2862 C C . VAL A 1 394 ? 8.922 10.078 6.609 1 98.69 394 VAL A C 1
ATOM 2864 O O . VAL A 1 394 ? 10.109 10.227 6.34 1 98.69 394 VAL A O 1
ATOM 2867 N N . GLY A 1 395 ? 8.484 9.281 7.621 1 97 395 GLY A N 1
ATOM 2868 C CA . GLY A 1 395 ? 9.414 8.453 8.367 1 97 395 GLY A CA 1
ATOM 2869 C C . GLY A 1 395 ? 10.328 7.633 7.477 1 97 395 GLY A C 1
ATOM 2870 O O . GLY A 1 395 ? 9.977 7.312 6.34 1 97 395 GLY A O 1
ATOM 2871 N N . VAL A 1 396 ? 11.453 7.289 7.969 1 96.31 396 VAL A N 1
ATOM 2872 C CA . VAL A 1 396 ? 12.484 6.5 7.301 1 96.31 396 VAL A CA 1
ATOM 2873 C C . VAL A 1 396 ? 13.086 7.305 6.152 1 96.31 396 VAL A C 1
ATOM 2875 O O . VAL A 1 396 ? 13.672 6.734 5.23 1 96.31 396 VAL A O 1
ATOM 2878 N N . GLY A 1 397 ? 12.891 8.555 6.074 1 98.19 397 GLY A N 1
ATOM 2879 C CA . GLY A 1 397 ? 13.664 9.469 5.246 1 98.19 397 GLY A CA 1
ATOM 2880 C C . GLY A 1 397 ? 13.078 9.656 3.857 1 98.19 397 GLY A C 1
ATOM 2881 O O . GLY A 1 397 ? 13.742 9.391 2.855 1 98.19 397 GLY A O 1
ATOM 2882 N N . GLN A 1 398 ? 11.828 10.211 3.738 1 98.5 398 GLN A N 1
ATOM 2883 C CA . GLN A 1 398 ? 11.219 10.531 2.451 1 98.5 398 GLN A CA 1
ATOM 2884 C C . GLN A 1 398 ? 10.359 11.789 2.547 1 98.5 398 GLN A C 1
ATOM 2886 O O . GLN A 1 398 ? 10.164 12.336 3.637 1 98.5 398 GLN A O 1
ATOM 2891 N N . GLY A 1 399 ? 9.961 12.32 1.465 1 98.88 399 GLY A N 1
ATOM 2892 C CA . GLY A 1 399 ? 8.969 13.375 1.349 1 98.88 399 GLY A CA 1
ATOM 2893 C C . GLY A 1 399 ? 8.094 13.234 0.115 1 98.88 399 GLY A C 1
ATOM 2894 O O . GLY A 1 399 ? 8.461 12.539 -0.835 1 98.88 399 GLY A O 1
ATOM 2895 N N . VAL A 1 400 ? 6.926 13.773 0.198 1 98.94 400 VAL A N 1
ATOM 2896 C CA . VAL A 1 400 ? 6.004 13.805 -0.932 1 98.94 400 VAL A CA 1
ATOM 2897 C C . VAL A 1 400 ? 5.445 15.211 -1.104 1 98.94 400 VAL A C 1
ATOM 2899 O O . VAL A 1 400 ? 5.258 15.938 -0.123 1 98.94 400 VAL A O 1
ATOM 2902 N N . ALA A 1 401 ? 5.277 15.625 -2.318 1 98.94 401 ALA A N 1
ATOM 2903 C CA . ALA A 1 401 ? 4.684 16.922 -2.668 1 98.94 401 ALA A CA 1
ATOM 2904 C C . ALA A 1 401 ? 3.688 16.766 -3.814 1 98.94 401 ALA A C 1
ATOM 2906 O O . ALA A 1 401 ? 3.881 15.945 -4.711 1 98.94 401 ALA A O 1
ATOM 2907 N N . MET A 1 402 ? 2.643 17.5 -3.74 1 98.94 402 MET A N 1
ATOM 2908 C CA . MET A 1 402 ? 1.668 17.578 -4.824 1 98.94 402 MET A CA 1
ATOM 2909 C C . MET A 1 402 ? 1.303 19.031 -5.125 1 98.94 402 MET A C 1
ATOM 2911 O O . MET A 1 402 ? 1.071 19.828 -4.207 1 98.94 402 MET A O 1
ATOM 2915 N N . LEU A 1 403 ? 1.341 19.391 -6.387 1 98.94 403 LEU A N 1
ATOM 2916 C CA . LEU A 1 403 ? 0.916 20.703 -6.863 1 98.94 403 LEU A CA 1
ATOM 2917 C C . LEU A 1 403 ? -0.481 20.641 -7.473 1 98.94 403 LEU A C 1
ATOM 2919 O O . LEU A 1 403 ? -0.767 19.75 -8.281 1 98.94 403 LEU A O 1
ATOM 2923 N N . VAL A 1 404 ? -1.325 21.562 -7.027 1 98.88 404 VAL A N 1
ATOM 2924 C CA . VAL A 1 404 ? -2.678 21.625 -7.566 1 98.88 404 VAL A CA 1
ATOM 2925 C C . VAL A 1 404 ? -2.979 23.047 -8.031 1 98.88 404 VAL A C 1
ATOM 2927 O O . VAL A 1 404 ? -2.334 24 -7.586 1 98.88 404 VAL A O 1
ATOM 2930 N N . GLU A 1 405 ? -3.918 23.156 -8.906 1 98.75 405 GLU A N 1
ATOM 2931 C CA . GLU A 1 405 ? -4.371 24.438 -9.43 1 98.75 405 GLU A CA 1
ATOM 2932 C C . GLU A 1 405 ? -5.895 24.531 -9.406 1 98.75 405 GLU A C 1
ATOM 2934 O O . GLU A 1 405 ? -6.586 23.672 -9.945 1 98.75 405 GLU A O 1
ATOM 2939 N N . ARG A 1 406 ? -6.418 25.562 -8.805 1 98.56 406 ARG A N 1
ATOM 2940 C CA . ARG A 1 406 ? -7.859 25.766 -8.719 1 98.56 406 ARG A CA 1
ATOM 2941 C C . ARG A 1 406 ? -8.477 25.906 -10.109 1 98.56 406 ARG A C 1
ATOM 2943 O O . ARG A 1 406 ? -7.895 26.531 -10.992 1 98.56 406 ARG A O 1
ATOM 2950 N N . VAL A 1 407 ? -9.641 25.234 -10.234 1 96.62 407 VAL A N 1
ATOM 2951 C CA . VAL A 1 407 ? -10.406 25.391 -11.469 1 96.62 407 VAL A CA 1
ATOM 2952 C C . VAL A 1 407 ? -11.492 26.438 -11.289 1 96.62 407 VAL A C 1
ATOM 2954 O O . VAL A 1 407 ? -12.305 26.344 -10.375 1 96.62 407 VAL A O 1
ATOM 2957 N N . GLU A 1 408 ? -11.508 27.453 -12.031 1 87.5 408 GLU A N 1
ATOM 2958 C CA . GLU A 1 408 ? -12.531 28.484 -11.945 1 87.5 408 GLU A CA 1
ATOM 2959 C C . GLU A 1 408 ? -13.867 28 -12.5 1 87.5 408 GLU A C 1
ATOM 2961 O O . GLU A 1 408 ? -13.898 27.312 -13.523 1 87.5 408 GLU A O 1
ATOM 2966 N N . PRO A 1 409 ? -14.852 28.078 -11.617 1 74.75 409 PRO A N 1
ATOM 2967 C CA . PRO A 1 409 ? -16.156 27.672 -12.156 1 74.75 409 PRO A CA 1
ATOM 2968 C C . PRO A 1 409 ? -16.469 28.359 -13.484 1 74.75 409 PRO A C 1
ATOM 2970 O O . PRO A 1 409 ? -16.016 29.484 -13.734 1 74.75 409 PRO A O 1
ATOM 2973 N N . ALA A 1 410 ? -16.922 27.641 -14.391 1 56.12 410 ALA A N 1
ATOM 2974 C CA . ALA A 1 410 ? -17.422 28.266 -15.617 1 56.12 410 ALA A CA 1
ATOM 2975 C C . ALA A 1 410 ? -18.359 29.422 -15.312 1 56.12 410 ALA A C 1
ATOM 2977 O O . ALA A 1 410 ? -19.516 29.203 -14.914 1 56.12 410 ALA A O 1
ATOM 2978 N N . GLY A 1 411 ? -18.141 30.219 -14.406 1 40.94 411 GLY A N 1
ATOM 2979 C CA . GLY A 1 411 ? -19.062 31.328 -14.352 1 40.94 411 GLY A CA 1
ATOM 2980 C C . GLY A 1 411 ? -19.406 31.891 -15.711 1 40.94 411 GLY A C 1
ATOM 2981 O O . GLY A 1 411 ? -18.766 31.562 -16.703 1 40.94 411 GLY A O 1
ATOM 2982 N N . GLY A 1 412 ? -20.234 33.25 -15.641 1 35.66 412 GLY A N 1
ATOM 2983 C CA . GLY A 1 412 ? -20.984 34.375 -16.156 1 35.66 412 GLY A CA 1
ATOM 2984 C C . GLY A 1 412 ? -20.188 35.25 -17.141 1 35.66 412 GLY A C 1
ATOM 2985 O O . GLY A 1 412 ? -19.562 36.219 -16.734 1 35.66 412 GLY A O 1
ATOM 2986 N N . ARG A 1 413 ? -19.391 35 -17.953 1 36.41 413 ARG A N 1
ATOM 2987 C CA . ARG A 1 413 ? -19.219 35.875 -19.078 1 36.41 413 ARG A CA 1
ATOM 2988 C C . ARG A 1 413 ? -20.516 36.594 -19.453 1 36.41 413 ARG A C 1
ATOM 2990 O O . ARG A 1 413 ? -21.453 35.938 -19.953 1 36.41 413 ARG A O 1
ATOM 2997 N N . GLY A 1 414 ? -21.062 37.375 -18.594 1 26.3 414 GLY A N 1
ATOM 2998 C CA . GLY A 1 414 ? -21.953 38.469 -18.969 1 26.3 414 GLY A CA 1
ATOM 2999 C C . GLY A 1 414 ? -21.609 39.062 -20.328 1 26.3 414 GLY A C 1
ATOM 3000 O O . GLY A 1 414 ? -20.5 38.875 -20.828 1 26.3 414 GLY A O 1
ATOM 3001 N N . ALA A 1 415 ? -22.828 39.688 -21.156 1 30.12 415 ALA A N 1
ATOM 3002 C CA . ALA A 1 415 ? -23.047 40.656 -22.219 1 30.12 415 ALA A CA 1
ATOM 3003 C C . ALA A 1 415 ? -22.188 41.906 -21.969 1 30.12 415 ALA A C 1
ATOM 3005 O O . ALA A 1 415 ? -22.531 42.75 -21.141 1 30.12 415 ALA A O 1
ATOM 3006 N N . GLY A 1 416 ? -21.156 41.906 -21.422 1 19.84 416 GLY A N 1
ATOM 3007 C CA . GLY A 1 416 ? -20.609 43.25 -21.562 1 19.84 416 GLY A CA 1
ATOM 3008 C C . GLY A 1 416 ? -20.859 43.875 -22.922 1 19.84 416 GLY A C 1
ATOM 3009 O O . GLY A 1 416 ? -21.266 43.188 -23.859 1 19.84 416 GLY A O 1
ATOM 3010 N N . ALA A 1 417 ? -20.078 45 -23.203 1 20.05 417 ALA A N 1
ATOM 3011 C CA . ALA A 1 417 ? -19.844 46 -24.234 1 20.05 417 ALA A CA 1
ATOM 3012 C C . ALA A 1 417 ? -19.562 45.375 -25.578 1 20.05 417 ALA A C 1
ATOM 3014 O O . ALA A 1 417 ? -18.828 44.375 -25.672 1 20.05 417 ALA A O 1
ATOM 3015 N N . MET B 1 1 ? 2.891 10.469 -27.406 1 39.12 1 MET B N 1
ATOM 3016 C CA . MET B 1 1 ? 2.529 9.078 -27.641 1 39.12 1 MET B CA 1
ATOM 3017 C C . MET B 1 1 ? 2.391 8.32 -26.328 1 39.12 1 MET B C 1
ATOM 3019 O O . MET B 1 1 ? 3.049 8.656 -25.328 1 39.12 1 MET B O 1
ATOM 3023 N N . PRO B 1 2 ? 1.221 7.711 -26.172 1 51.59 2 PRO B N 1
ATOM 3024 C CA . PRO B 1 2 ? 1.093 6.941 -24.922 1 51.59 2 PRO B CA 1
ATOM 3025 C C . PRO B 1 2 ? 2.357 6.156 -24.594 1 51.59 2 PRO B C 1
ATOM 3027 O O . PRO B 1 2 ? 2.939 5.508 -25.469 1 51.59 2 PRO B O 1
ATOM 3030 N N . ASP B 1 3 ? 3.215 6.578 -23.469 1 75.75 3 ASP B N 1
ATOM 3031 C CA . ASP B 1 3 ? 4.602 6.188 -23.219 1 75.75 3 ASP B CA 1
ATOM 3032 C C . ASP B 1 3 ? 4.707 4.695 -22.906 1 75.75 3 ASP B C 1
ATOM 3034 O O . ASP B 1 3 ? 4.027 4.188 -22.016 1 75.75 3 ASP B O 1
ATOM 3038 N N . GLU B 1 4 ? 5.191 3.9 -23.984 1 95.06 4 GLU B N 1
ATOM 3039 C CA . GLU B 1 4 ? 5.504 2.482 -23.844 1 95.06 4 GLU B CA 1
ATOM 3040 C C . GLU B 1 4 ? 6.262 2.213 -22.547 1 95.06 4 GLU B C 1
ATOM 3042 O O . GLU B 1 4 ? 7.102 3.016 -22.125 1 95.06 4 GLU B O 1
ATOM 3047 N N . VAL B 1 5 ? 5.797 1.188 -21.844 1 98.69 5 VAL B N 1
ATOM 3048 C CA . VAL B 1 5 ? 6.43 0.766 -20.594 1 98.69 5 VAL B CA 1
ATOM 3049 C C . VAL B 1 5 ? 6.992 -0.645 -20.766 1 98.69 5 VAL B C 1
ATOM 3051 O O . VAL B 1 5 ? 6.297 -1.548 -21.234 1 98.69 5 VAL B O 1
ATOM 3054 N N . TYR B 1 6 ? 8.234 -0.833 -20.328 1 98.81 6 TYR B N 1
ATOM 3055 C CA . TYR B 1 6 ? 8.922 -2.088 -20.594 1 98.81 6 TYR B CA 1
ATOM 3056 C C . TYR B 1 6 ? 9.375 -2.756 -19.312 1 98.81 6 TYR B C 1
ATOM 3058 O O . TYR B 1 6 ? 9.672 -2.076 -18.328 1 98.81 6 TYR B O 1
ATOM 3066 N N . LEU B 1 7 ? 9.305 -4.043 -19.328 1 98.88 7 LEU B N 1
ATOM 3067 C CA . LEU B 1 7 ? 10 -4.863 -18.344 1 98.88 7 LEU B CA 1
ATOM 3068 C C . LEU B 1 7 ? 11.406 -5.203 -18.812 1 98.88 7 LEU B C 1
ATOM 3070 O O . LEU B 1 7 ? 11.586 -5.758 -19.906 1 98.88 7 LEU B O 1
ATOM 3074 N N . ILE B 1 8 ? 12.391 -4.895 -18.016 1 98.69 8 ILE B N 1
ATOM 3075 C CA . ILE B 1 8 ? 13.781 -5.055 -18.438 1 98.69 8 ILE B CA 1
ATOM 3076 C C . ILE B 1 8 ? 14.32 -6.395 -17.953 1 98.69 8 ILE B C 1
ATOM 3078 O O . ILE B 1 8 ? 14.719 -7.242 -18.75 1 98.69 8 ILE B O 1
ATOM 3082 N N . ASP B 1 9 ? 14.398 -6.578 -16.641 1 98.25 9 ASP B N 1
ATOM 3083 C CA . ASP B 1 9 ? 14.82 -7.812 -15.977 1 98.25 9 ASP B CA 1
ATOM 3084 C C . ASP B 1 9 ? 14.336 -7.859 -14.531 1 98.25 9 ASP B C 1
ATOM 3086 O O . ASP B 1 9 ? 13.688 -6.922 -14.055 1 98.25 9 ASP B O 1
ATOM 3090 N N . GLY B 1 10 ? 14.5 -8.969 -13.914 1 98.62 10 GLY B N 1
ATOM 3091 C CA . GLY B 1 10 ? 14.086 -9.141 -12.531 1 98.62 10 GLY B CA 1
ATOM 3092 C C . GLY B 1 10 ? 14.719 -10.352 -11.867 1 98.62 10 GLY B C 1
ATOM 3093 O O . GLY B 1 10 ? 15.547 -11.031 -12.469 1 98.62 10 GLY B O 1
ATOM 3094 N N . ALA B 1 11 ? 14.328 -10.508 -10.633 1 98.88 11 ALA B N 1
ATOM 3095 C CA . ALA B 1 11 ? 14.789 -11.641 -9.836 1 98.88 11 ALA B CA 1
ATOM 3096 C C . ALA B 1 11 ? 13.75 -12.031 -8.789 1 98.88 11 ALA B C 1
ATOM 3098 O O . ALA B 1 11 ? 12.969 -11.188 -8.344 1 98.88 11 ALA B O 1
ATOM 3099 N N . ARG B 1 12 ? 13.781 -13.242 -8.484 1 98.94 12 ARG B N 1
ATOM 3100 C CA . ARG B 1 12 ? 13 -13.734 -7.348 1 98.94 12 ARG B CA 1
ATOM 3101 C C . ARG B 1 12 ? 13.828 -14.68 -6.484 1 98.94 12 ARG B C 1
ATOM 3103 O O . ARG B 1 12 ? 14.812 -15.258 -6.953 1 98.94 12 ARG B O 1
ATOM 3110 N N . THR B 1 13 ? 13.453 -14.828 -5.262 1 98.94 13 THR B N 1
ATOM 3111 C CA . THR B 1 13 ? 13.984 -15.891 -4.418 1 98.94 13 THR B CA 1
ATOM 3112 C C . THR B 1 13 ? 13.344 -17.234 -4.762 1 98.94 13 THR B C 1
ATOM 3114 O O . THR B 1 13 ? 12.281 -17.266 -5.395 1 98.94 13 THR B O 1
ATOM 3117 N N . PRO B 1 14 ? 14.062 -18.344 -4.285 1 98.81 14 PRO B N 1
ATOM 3118 C CA . PRO B 1 14 ? 13.227 -19.547 -4.16 1 98.81 14 PRO B CA 1
ATOM 3119 C C . PRO B 1 14 ? 12.031 -19.344 -3.236 1 98.81 14 PRO B C 1
ATOM 3121 O O . PRO B 1 14 ? 12.07 -18.484 -2.348 1 98.81 14 PRO B O 1
ATOM 3124 N N . GLN B 1 15 ? 11 -20.031 -3.549 1 98.75 15 GLN B N 1
ATOM 3125 C CA . GLN B 1 15 ? 9.875 -20.016 -2.623 1 98.75 15 GLN B CA 1
ATOM 3126 C C . GLN B 1 15 ? 10.023 -21.094 -1.558 1 98.75 15 GLN B C 1
ATOM 3128 O O . GLN B 1 15 ? 10.305 -22.25 -1.876 1 98.75 15 GLN B O 1
ATOM 3133 N N . GLY B 1 16 ? 9.977 -20.672 -0.323 1 98.75 16 GLY B N 1
ATOM 3134 C CA . GLY B 1 16 ? 10.086 -21.594 0.798 1 98.75 16 GLY B CA 1
ATOM 3135 C C . GLY B 1 16 ? 8.742 -21.922 1.424 1 98.75 16 GLY B C 1
ATOM 3136 O O . GLY B 1 16 ? 7.852 -21.078 1.481 1 98.75 16 GLY B O 1
ATOM 3137 N N . ARG B 1 17 ? 8.609 -23.141 1.94 1 98.06 17 ARG B N 1
ATOM 3138 C CA . ARG B 1 17 ? 7.402 -23.516 2.672 1 98.06 17 ARG B CA 1
ATOM 3139 C C . ARG B 1 17 ? 7.375 -22.875 4.051 1 98.06 17 ARG B C 1
ATOM 3141 O O . ARG B 1 17 ? 8.422 -22.5 4.586 1 98.06 17 ARG B O 1
ATOM 3148 N N . TYR B 1 18 ? 6.188 -22.781 4.648 1 97.94 18 TYR B N 1
ATOM 3149 C CA . TYR B 1 18 ? 6.039 -22.312 6.02 1 97.94 18 TYR B CA 1
ATOM 3150 C C . TYR B 1 18 ? 6.922 -23.109 6.969 1 97.94 18 TYR B C 1
ATOM 3152 O O . TYR B 1 18 ? 6.809 -24.344 7.043 1 97.94 18 TYR B O 1
ATOM 3160 N N . GLY B 1 19 ? 7.785 -22.344 7.621 1 97.25 19 GLY B N 1
ATOM 3161 C CA . GLY B 1 19 ? 8.695 -23.016 8.531 1 97.25 19 GLY B CA 1
ATOM 3162 C C . GLY B 1 19 ? 9.812 -23.766 7.82 1 97.25 19 GLY B C 1
ATOM 3163 O O . GLY B 1 19 ? 10.5 -24.578 8.43 1 97.25 19 GLY B O 1
ATOM 3164 N N . GLY B 1 20 ? 10.008 -23.516 6.574 1 97.31 20 GLY B N 1
ATOM 3165 C CA . GLY B 1 20 ? 10.938 -24.297 5.77 1 97.31 20 G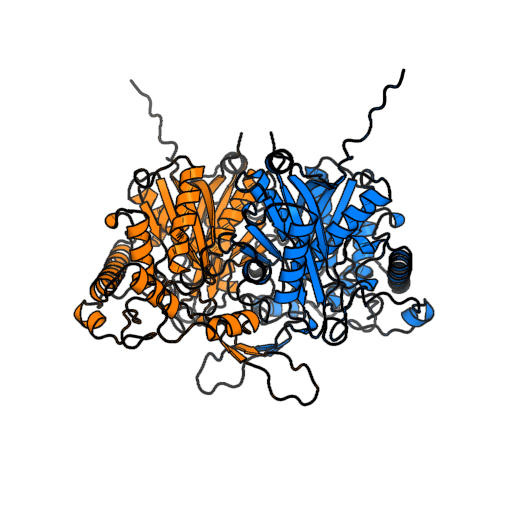LY B CA 1
ATOM 3166 C C . GLY B 1 20 ? 12.234 -23.562 5.484 1 97.31 20 GLY B C 1
ATOM 3167 O O . GLY B 1 20 ? 12.828 -22.969 6.383 1 97.31 20 GLY B O 1
ATOM 3168 N N . ALA B 1 21 ? 12.672 -23.641 4.266 1 97.5 21 ALA B N 1
ATOM 3169 C CA . ALA B 1 21 ? 14.031 -23.297 3.85 1 97.5 21 ALA B CA 1
ATOM 3170 C C . ALA B 1 21 ? 14.328 -21.812 4.105 1 97.5 21 ALA B C 1
ATOM 3172 O O . ALA B 1 21 ? 15.477 -21.438 4.355 1 97.5 21 ALA B O 1
ATOM 3173 N N . LEU B 1 22 ? 13.305 -20.969 4.078 1 98.31 22 LEU B N 1
ATOM 3174 C CA . LEU B 1 22 ? 13.539 -19.531 4.199 1 98.31 22 LEU B CA 1
ATOM 3175 C C . LEU B 1 22 ? 13.109 -19.016 5.57 1 98.31 22 LEU B C 1
ATOM 3177 O O . LEU B 1 22 ? 13.102 -17.812 5.809 1 98.31 22 LEU B O 1
ATOM 3181 N N . ALA B 1 23 ? 12.773 -19.922 6.496 1 97.31 23 ALA B N 1
ATOM 3182 C CA . ALA B 1 23 ? 12.195 -19.562 7.789 1 97.31 23 ALA B CA 1
ATOM 3183 C C . ALA B 1 23 ? 13.141 -18.672 8.586 1 97.31 23 ALA B C 1
ATOM 3185 O O . ALA B 1 23 ? 12.703 -17.875 9.414 1 97.31 23 ALA B O 1
ATOM 3186 N N . SER B 1 24 ? 14.453 -18.734 8.312 1 96.25 24 SER B N 1
ATOM 3187 C CA . SER B 1 24 ? 15.438 -18 9.102 1 96.25 24 SER B CA 1
ATOM 3188 C C . SER B 1 24 ? 15.695 -16.609 8.516 1 96.25 24 SER B C 1
ATOM 3190 O O . SER B 1 24 ? 16.391 -15.797 9.125 1 96.25 24 SER B O 1
ATOM 3192 N N . VAL B 1 25 ? 15.164 -16.281 7.391 1 98.06 25 VAL B N 1
ATOM 3193 C CA . VAL B 1 25 ? 15.492 -15.039 6.688 1 98.06 25 VAL B CA 1
ATOM 3194 C C . VAL B 1 25 ? 14.344 -14.039 6.832 1 98.06 25 VAL B C 1
ATOM 3196 O O . VAL B 1 25 ? 13.18 -14.391 6.617 1 98.06 25 VAL B O 1
ATOM 3199 N N . ARG B 1 26 ? 14.672 -12.797 7.156 1 98.06 26 ARG B N 1
ATOM 3200 C CA . ARG B 1 26 ? 13.68 -11.734 7.336 1 98.06 26 ARG B CA 1
ATOM 3201 C C . ARG B 1 26 ? 13.078 -11.32 6.004 1 98.06 26 ARG B C 1
ATOM 3203 O O . ARG B 1 26 ? 13.773 -11.273 4.984 1 98.06 26 ARG B O 1
ATOM 3210 N N . PRO B 1 27 ? 11.789 -10.961 6.039 1 98.56 27 PRO B N 1
ATOM 3211 C CA . PRO B 1 27 ? 11.164 -10.5 4.797 1 98.56 27 PRO B CA 1
ATOM 3212 C C . PRO B 1 27 ? 11.836 -9.242 4.242 1 98.56 27 PRO B C 1
ATOM 3214 O O . PRO B 1 27 ? 11.914 -9.07 3.021 1 98.56 27 PRO B O 1
ATOM 3217 N N . ASP B 1 28 ? 12.25 -8.242 5.121 1 98.69 28 ASP B N 1
ATOM 3218 C CA . ASP B 1 28 ? 12.891 -7.035 4.605 1 98.69 28 ASP B CA 1
ATOM 3219 C C . ASP B 1 28 ? 14.25 -7.352 3.996 1 98.69 28 ASP B C 1
ATOM 3221 O O . ASP B 1 28 ? 14.68 -6.695 3.043 1 98.69 28 ASP B O 1
ATOM 3225 N N . ASP B 1 29 ? 14.969 -8.43 4.434 1 98.81 29 ASP B N 1
ATOM 3226 C CA . ASP B 1 29 ? 16.203 -8.883 3.797 1 98.81 29 ASP B CA 1
ATOM 3227 C C . ASP B 1 29 ? 15.914 -9.57 2.463 1 98.81 29 ASP B C 1
ATOM 3229 O O . ASP B 1 29 ? 16.656 -9.398 1.498 1 98.81 29 ASP B O 1
ATOM 3233 N N . LEU B 1 30 ? 14.859 -10.398 2.432 1 98.94 30 LEU B N 1
ATOM 3234 C CA . LEU B 1 30 ? 14.461 -11.008 1.166 1 98.94 30 LEU B CA 1
ATOM 3235 C C . LEU B 1 30 ? 14.156 -9.938 0.122 1 98.94 30 LEU B C 1
ATOM 3237 O O . LEU B 1 30 ? 14.586 -10.047 -1.029 1 98.94 30 LEU B O 1
ATOM 3241 N N . ALA B 1 31 ? 13.391 -8.898 0.538 1 98.94 31 ALA B N 1
ATOM 3242 C CA . ALA B 1 31 ? 13.031 -7.805 -0.356 1 98.94 31 ALA B CA 1
ATOM 3243 C C . ALA B 1 31 ? 14.273 -7.07 -0.851 1 98.94 31 ALA B C 1
ATOM 3245 O O . ALA B 1 31 ? 14.383 -6.762 -2.039 1 98.94 31 ALA B O 1
ATOM 3246 N N . ALA B 1 32 ? 15.172 -6.777 0.047 1 98.88 32 ALA B N 1
ATOM 3247 C CA . ALA B 1 32 ? 16.406 -6.07 -0.3 1 98.88 32 ALA B CA 1
ATOM 3248 C C . ALA B 1 32 ? 17.219 -6.859 -1.321 1 98.88 32 ALA B C 1
ATOM 3250 O O . ALA B 1 32 ? 17.781 -6.285 -2.252 1 98.88 32 ALA B O 1
ATOM 3251 N N . LEU B 1 33 ? 17.266 -8.156 -1.118 1 98.94 33 LEU B N 1
ATOM 3252 C CA . LEU B 1 33 ? 18.031 -9.031 -1.989 1 98.94 33 LEU B CA 1
ATOM 3253 C C . LEU B 1 33 ? 17.531 -8.953 -3.426 1 98.94 33 LEU B C 1
ATOM 3255 O O . LEU B 1 33 ? 18.328 -8.773 -4.355 1 98.94 33 LEU B O 1
ATOM 3259 N N . VAL B 1 34 ? 16.234 -9.055 -3.613 1 98.94 34 VAL B N 1
ATOM 3260 C CA . VAL B 1 34 ? 15.703 -9.117 -4.973 1 98.94 34 VAL B CA 1
ATOM 3261 C C . VAL B 1 34 ? 15.719 -7.73 -5.605 1 98.94 34 VAL B C 1
ATOM 3263 O O . VAL B 1 34 ? 15.906 -7.594 -6.816 1 98.94 34 VAL B O 1
ATOM 3266 N N . VAL B 1 35 ? 15.57 -6.652 -4.824 1 98.94 35 VAL B N 1
ATOM 3267 C CA . VAL B 1 35 ? 15.664 -5.293 -5.348 1 98.94 35 VAL B CA 1
ATOM 3268 C C . VAL B 1 35 ? 17.078 -5.035 -5.855 1 98.94 35 VAL B C 1
ATOM 3270 O O . VAL B 1 35 ? 17.266 -4.559 -6.977 1 98.94 35 VAL B O 1
ATOM 3273 N N . ALA B 1 36 ? 18.078 -5.395 -5.031 1 98.94 36 ALA B N 1
ATOM 3274 C CA . ALA B 1 36 ? 19.469 -5.219 -5.434 1 98.94 36 ALA B CA 1
ATOM 3275 C C . ALA B 1 36 ? 19.781 -6.016 -6.695 1 98.94 36 ALA B C 1
ATOM 3277 O O . ALA B 1 36 ? 20.438 -5.512 -7.613 1 98.94 36 ALA B O 1
ATOM 3278 N N . GLU B 1 37 ? 19.312 -7.246 -6.711 1 98.88 37 GLU B N 1
ATOM 3279 C CA . GLU B 1 37 ? 19.609 -8.133 -7.828 1 98.88 37 GLU B CA 1
ATOM 3280 C C . GLU B 1 37 ? 18.938 -7.66 -9.109 1 98.88 37 GLU B C 1
ATOM 3282 O O . GLU B 1 37 ? 19.5 -7.754 -10.195 1 98.88 37 GLU B O 1
ATOM 3287 N N . ALA B 1 38 ? 17.672 -7.191 -9.016 1 98.88 38 ALA B N 1
ATOM 3288 C CA . ALA B 1 38 ? 16.969 -6.672 -10.188 1 98.88 38 ALA B CA 1
ATOM 3289 C C . ALA B 1 38 ? 17.719 -5.496 -10.805 1 98.88 38 ALA B C 1
ATOM 3291 O O . ALA B 1 38 ? 17.844 -5.398 -12.023 1 98.88 38 ALA B O 1
ATOM 3292 N N . VAL B 1 39 ? 18.188 -4.582 -9.961 1 98.88 39 VAL B N 1
ATOM 3293 C CA . VAL B 1 39 ? 18.938 -3.418 -10.422 1 98.88 39 VAL B CA 1
ATOM 3294 C C . VAL B 1 39 ? 20.219 -3.869 -11.102 1 98.88 39 VAL B C 1
ATOM 3296 O O . VAL B 1 39 ? 20.562 -3.398 -12.188 1 98.88 39 VAL B O 1
ATOM 3299 N N . ARG B 1 40 ? 20.891 -4.797 -10.484 1 98.62 40 ARG B N 1
ATOM 3300 C CA . ARG B 1 40 ? 22.141 -5.309 -11.016 1 98.62 40 ARG B CA 1
ATOM 3301 C C . ARG B 1 40 ? 21.938 -5.969 -12.375 1 98.62 40 ARG B C 1
ATOM 3303 O O . ARG B 1 40 ? 22.656 -5.668 -13.336 1 98.62 40 ARG B O 1
ATOM 3310 N N . ARG B 1 41 ? 20.969 -6.844 -12.484 1 98.38 41 ARG B N 1
ATOM 3311 C CA . ARG B 1 41 ? 20.734 -7.621 -13.695 1 98.38 41 ARG B CA 1
ATOM 3312 C C . ARG B 1 41 ? 20.266 -6.727 -14.844 1 98.38 41 ARG B C 1
ATOM 3314 O O . ARG B 1 41 ? 20.547 -7.008 -16.016 1 98.38 41 ARG B O 1
ATOM 3321 N N . SER B 1 42 ? 19.594 -5.652 -14.5 1 98.12 42 SER B N 1
ATOM 3322 C CA . SER B 1 42 ? 19.094 -4.738 -15.523 1 98.12 42 SER B CA 1
ATOM 3323 C C . SER B 1 42 ? 20.172 -3.748 -15.953 1 98.12 42 SER B C 1
ATOM 3325 O O . SER B 1 42 ? 19.969 -2.99 -16.906 1 98.12 42 SER B O 1
ATOM 3327 N N . ALA B 1 43 ? 21.281 -3.66 -15.242 1 97.25 43 ALA B N 1
ATOM 3328 C CA . ALA B 1 43 ? 22.422 -2.803 -15.547 1 97.25 43 ALA B CA 1
ATOM 3329 C C . ALA B 1 43 ? 22.016 -1.332 -15.57 1 97.25 43 ALA B C 1
ATOM 3331 O O . ALA B 1 43 ? 22.422 -0.585 -16.469 1 97.25 43 ALA B O 1
ATOM 3332 N N . ILE B 1 44 ? 21.156 -0.944 -14.719 1 97.94 44 ILE B N 1
ATOM 3333 C CA . ILE B 1 44 ? 20.797 0.463 -14.602 1 97.94 44 ILE B CA 1
ATOM 3334 C C . ILE B 1 44 ? 21.562 1.102 -13.445 1 97.94 44 ILE B C 1
ATOM 3336 O O . ILE B 1 44 ? 21.859 0.439 -12.445 1 97.94 44 ILE B O 1
ATOM 3340 N N . PRO B 1 45 ? 21.906 2.426 -13.578 1 97.94 45 PRO B N 1
ATOM 3341 C CA . PRO B 1 45 ? 22.484 3.092 -12.414 1 97.94 45 PRO B CA 1
ATOM 3342 C C . PRO B 1 45 ? 21.5 3.184 -11.242 1 97.94 45 PRO B C 1
ATOM 3344 O O . PRO B 1 45 ? 20.344 3.57 -11.422 1 97.94 45 PRO B O 1
ATOM 3347 N N . ALA B 1 46 ? 21.984 2.822 -10.102 1 98.25 46 ALA B N 1
ATOM 3348 C CA . ALA B 1 46 ? 21.125 2.844 -8.922 1 98.25 46 ALA B CA 1
ATOM 3349 C C . ALA B 1 46 ? 20.531 4.234 -8.695 1 98.25 46 ALA B C 1
ATOM 3351 O O . ALA B 1 46 ? 19.391 4.363 -8.242 1 98.25 46 ALA B O 1
ATOM 3352 N N . GLU B 1 47 ? 21.25 5.305 -8.984 1 97.56 47 GLU B N 1
ATOM 3353 C CA . GLU B 1 47 ? 20.828 6.684 -8.758 1 97.56 47 GLU B CA 1
ATOM 3354 C C . GLU B 1 47 ? 19.719 7.09 -9.727 1 97.56 47 GLU B C 1
ATOM 3356 O O . GLU B 1 47 ? 19.047 8.109 -9.523 1 97.56 47 GLU B O 1
ATOM 3361 N N . ALA B 1 48 ? 19.562 6.27 -10.789 1 98.12 48 ALA B N 1
ATOM 3362 C CA . ALA B 1 48 ? 18.562 6.598 -11.805 1 98.12 48 ALA B CA 1
ATOM 3363 C C . ALA B 1 48 ? 17.188 6.07 -11.406 1 98.12 48 ALA B C 1
ATOM 3365 O O . ALA B 1 48 ? 16.172 6.457 -12 1 98.12 48 ALA B O 1
ATOM 3366 N N . VAL B 1 49 ? 17.156 5.227 -10.375 1 98.88 49 VAL B N 1
ATOM 3367 C CA . VAL B 1 49 ? 15.875 4.672 -9.938 1 98.88 49 VAL B CA 1
ATOM 3368 C C . VAL B 1 49 ? 15.008 5.781 -9.352 1 98.88 49 VAL B C 1
ATOM 3370 O O . VAL B 1 49 ? 15.406 6.453 -8.398 1 98.88 49 VAL B O 1
ATOM 3373 N N . ASP B 1 50 ? 13.836 5.953 -9.898 1 98.81 50 ASP B N 1
ATOM 3374 C CA . ASP B 1 50 ? 12.938 7.027 -9.477 1 98.81 50 ASP B CA 1
ATOM 3375 C C . ASP B 1 50 ? 12.156 6.633 -8.227 1 98.81 50 ASP B C 1
ATOM 3377 O O . ASP B 1 50 ? 11.758 7.496 -7.441 1 98.81 50 ASP B O 1
ATOM 3381 N N . GLU B 1 51 ? 11.852 5.352 -8.117 1 98.75 51 GLU B N 1
ATOM 3382 C CA . GLU B 1 51 ? 10.977 4.848 -7.066 1 98.75 51 GLU B CA 1
ATOM 3383 C C . GLU B 1 51 ? 11.094 3.334 -6.93 1 98.75 51 GLU B C 1
ATOM 3385 O O . GLU B 1 51 ? 11.383 2.637 -7.902 1 98.75 51 GLU B O 1
ATOM 3390 N N . VAL B 1 52 ? 10.992 2.82 -5.758 1 98.94 52 VAL B N 1
ATOM 3391 C CA . VAL B 1 52 ? 10.797 1.396 -5.512 1 98.94 52 VAL B CA 1
ATOM 3392 C C . VAL B 1 52 ? 9.391 1.154 -4.977 1 98.94 52 VAL B C 1
ATOM 3394 O O . VAL B 1 52 ? 8.977 1.776 -3.992 1 98.94 52 VAL B O 1
ATOM 3397 N N . VAL B 1 53 ? 8.609 0.322 -5.633 1 99 53 VAL B N 1
ATOM 3398 C CA . VAL B 1 53 ? 7.258 -0.045 -5.211 1 99 53 VAL B CA 1
ATOM 3399 C C . VAL B 1 53 ? 7.191 -1.548 -4.945 1 99 53 VAL B C 1
ATOM 3401 O O . VAL B 1 53 ? 7.395 -2.354 -5.859 1 99 53 VAL B O 1
ATOM 3404 N N . LEU B 1 54 ? 6.898 -1.951 -3.727 1 98.94 54 LEU B N 1
ATOM 3405 C CA . LEU B 1 54 ? 6.805 -3.371 -3.4 1 98.94 54 LEU B CA 1
ATOM 3406 C C . LEU B 1 54 ? 5.449 -3.699 -2.789 1 98.94 54 LEU B C 1
ATOM 3408 O O . LEU B 1 54 ? 4.898 -2.902 -2.023 1 98.94 54 LEU B O 1
ATOM 3412 N N . GLY B 1 55 ? 4.926 -4.863 -3.148 1 98.81 55 GLY B N 1
ATOM 3413 C CA . GLY B 1 55 ? 3.723 -5.398 -2.527 1 98.81 55 GLY B CA 1
ATOM 3414 C C . GLY B 1 55 ? 4.004 -6.18 -1.26 1 98.81 55 GLY B C 1
ATOM 3415 O O . GLY B 1 55 ? 4.988 -6.918 -1.185 1 98.81 55 GLY B O 1
ATOM 3416 N N . ALA B 1 56 ? 3.174 -6.043 -0.282 1 98.56 56 ALA B N 1
ATOM 3417 C CA . ALA B 1 56 ? 3.176 -6.824 0.953 1 98.56 56 ALA B CA 1
ATOM 3418 C C . ALA B 1 56 ? 1.785 -6.867 1.577 1 98.56 56 ALA B C 1
ATOM 3420 O O . ALA B 1 56 ? 1.166 -5.824 1.805 1 98.56 56 ALA B O 1
ATOM 3421 N N . ALA B 1 57 ? 1.304 -8.062 1.884 1 97.25 57 ALA B N 1
ATOM 3422 C CA . ALA B 1 57 ? -0.041 -8.211 2.434 1 97.25 57 ALA B CA 1
ATOM 3423 C C . ALA B 1 57 ? -0.041 -8.016 3.947 1 97.25 57 ALA B C 1
ATOM 3425 O O . ALA B 1 57 ? -0.949 -7.391 4.496 1 97.25 57 ALA B O 1
ATOM 3426 N N . ASN B 1 58 ? 0.854 -8.555 4.664 1 94.38 58 ASN B N 1
ATOM 3427 C CA . ASN B 1 58 ? 0.835 -8.562 6.121 1 94.38 58 ASN B CA 1
ATOM 3428 C C . ASN B 1 58 ? 1.157 -7.184 6.695 1 94.38 58 ASN B C 1
ATOM 3430 O O . ASN B 1 58 ? 0.289 -6.527 7.273 1 94.38 58 ASN B O 1
ATOM 3434 N N . GLN B 1 59 ? 2.383 -6.676 6.523 1 94.5 59 GLN B N 1
ATOM 3435 C CA . GLN B 1 59 ? 2.902 -5.375 6.93 1 94.5 59 GLN B CA 1
ATOM 3436 C C . GLN B 1 59 ? 2.795 -5.188 8.445 1 94.5 59 GLN B C 1
ATOM 3438 O O . GLN B 1 59 ? 2.627 -4.066 8.922 1 94.5 59 GLN B O 1
ATOM 3443 N N . ALA B 1 60 ? 2.824 -6.23 9.258 1 93.94 60 ALA B N 1
ATOM 3444 C CA . ALA B 1 60 ? 2.68 -6.129 10.703 1 93.94 60 ALA B CA 1
ATOM 3445 C C . ALA B 1 60 ? 3.98 -6.492 11.414 1 93.94 60 ALA B C 1
ATOM 3447 O O . ALA B 1 60 ? 4.141 -6.227 12.609 1 93.94 60 ALA B O 1
ATOM 3448 N N . GLY B 1 61 ? 4.895 -7.094 10.695 1 95.44 61 GLY B N 1
ATOM 3449 C CA . GLY B 1 61 ? 6.07 -7.668 11.328 1 95.44 61 GLY B CA 1
ATOM 3450 C C . GLY B 1 61 ? 7.371 -7.059 10.836 1 95.44 61 GLY B C 1
ATOM 3451 O O . GLY B 1 61 ? 7.516 -5.836 10.805 1 95.44 61 GLY B O 1
ATOM 3452 N N . GLU B 1 62 ? 8.297 -7.93 10.469 1 96.25 62 GLU B N 1
ATOM 3453 C CA . GLU B 1 62 ? 9.672 -7.574 10.109 1 96.25 62 GLU B CA 1
ATOM 3454 C C . GLU B 1 62 ? 9.719 -6.852 8.766 1 96.25 62 GLU B C 1
ATOM 3456 O O . GLU B 1 62 ? 10.758 -6.309 8.391 1 96.25 62 GLU B O 1
ATOM 3461 N N . ASP B 1 63 ? 8.57 -6.801 8.086 1 92.44 63 ASP B N 1
ATOM 3462 C CA . ASP B 1 63 ? 8.43 -5.93 6.922 1 92.44 63 ASP B CA 1
ATOM 3463 C C . ASP B 1 63 ? 8.422 -4.461 7.332 1 92.44 63 ASP B C 1
ATOM 3465 O O . ASP B 1 63 ? 8.539 -3.572 6.484 1 92.44 63 ASP B O 1
ATOM 3469 N N . ASN B 1 64 ? 8.32 -4.238 8.617 1 86.19 64 ASN B N 1
ATOM 3470 C CA . ASN B 1 64 ? 8.438 -2.943 9.281 1 86.19 64 ASN B CA 1
ATOM 3471 C C . ASN B 1 64 ? 7.434 -1.935 8.727 1 86.19 64 ASN B C 1
ATOM 3473 O O . ASN B 1 64 ? 6.305 -2.295 8.398 1 86.19 64 ASN B O 1
ATOM 3477 N N . ARG B 1 65 ? 7.668 -0.607 8.758 1 85.94 65 ARG B N 1
ATOM 3478 C CA . ARG B 1 65 ? 6.723 0.483 8.531 1 85.94 65 ARG B CA 1
ATOM 3479 C C . ARG B 1 65 ? 6.516 0.726 7.039 1 85.94 65 ARG B C 1
ATOM 3481 O O . ARG B 1 65 ? 5.527 1.341 6.637 1 85.94 65 ARG B O 1
ATOM 3488 N N . ASP B 1 66 ? 7.324 0.259 6.168 1 97.06 66 ASP B N 1
ATOM 3489 C CA . ASP B 1 66 ? 7.352 0.387 4.715 1 97.06 66 ASP B CA 1
ATOM 3490 C C . ASP B 1 66 ? 8.469 -0.463 4.109 1 97.06 66 ASP B C 1
ATOM 3492 O O . ASP B 1 66 ? 9.594 0.01 3.943 1 97.06 66 ASP B O 1
ATOM 3496 N N . VAL B 1 67 ? 8.07 -1.647 3.658 1 98.56 67 VAL B N 1
ATOM 3497 C CA . VAL B 1 67 ? 9.094 -2.623 3.295 1 98.56 67 VAL B CA 1
ATOM 3498 C C . VAL B 1 67 ? 9.82 -2.166 2.033 1 98.56 67 VAL B C 1
ATOM 3500 O O . VAL B 1 67 ? 11.008 -2.459 1.851 1 98.56 67 VAL B O 1
ATOM 3503 N N . ALA B 1 68 ? 9.141 -1.432 1.167 1 98.88 68 ALA B N 1
ATOM 3504 C CA . ALA B 1 68 ? 9.797 -0.936 -0.04 1 98.88 68 ALA B CA 1
ATOM 3505 C C . ALA B 1 68 ? 10.945 0.009 0.309 1 98.88 68 ALA B C 1
ATOM 3507 O O . ALA B 1 68 ? 12.047 -0.119 -0.229 1 98.88 68 ALA B O 1
ATOM 3508 N N . ARG B 1 69 ? 10.703 0.958 1.226 1 98.75 69 ARG B N 1
ATOM 3509 C CA . ARG B 1 69 ? 11.75 1.891 1.621 1 98.75 69 ARG B CA 1
ATOM 3510 C C . ARG B 1 69 ? 12.859 1.176 2.385 1 98.75 69 ARG B C 1
ATOM 3512 O O . ARG B 1 69 ? 14.039 1.492 2.219 1 98.75 69 ARG B O 1
ATOM 3519 N N . MET B 1 70 ? 12.477 0.187 3.25 1 98.12 70 MET B N 1
ATOM 3520 C CA . MET B 1 70 ? 13.477 -0.635 3.922 1 98.12 70 MET B CA 1
ATOM 3521 C C . MET B 1 70 ? 14.391 -1.317 2.91 1 98.12 70 MET B C 1
ATOM 3523 O O . MET B 1 70 ? 15.609 -1.34 3.084 1 98.12 70 MET B O 1
ATOM 3527 N N . ALA B 1 71 ? 13.75 -1.854 1.93 1 98.75 71 ALA B N 1
ATOM 3528 C CA . ALA B 1 71 ? 14.5 -2.582 0.908 1 98.75 71 ALA B CA 1
ATOM 3529 C C . ALA B 1 71 ? 15.469 -1.66 0.174 1 98.75 71 ALA B C 1
ATOM 3531 O O . ALA B 1 71 ? 16.578 -2.068 -0.179 1 98.75 71 ALA B O 1
ATOM 3532 N N . VAL B 1 72 ? 15.023 -0.392 -0.109 1 98.81 72 VAL B N 1
ATOM 3533 C CA . VAL B 1 72 ? 15.898 0.583 -0.748 1 98.81 72 VAL B CA 1
ATOM 3534 C C . VAL B 1 72 ? 17.188 0.725 0.059 1 98.81 72 VAL B C 1
ATOM 3536 O O . VAL B 1 72 ? 18.281 0.595 -0.487 1 98.81 72 VAL B O 1
ATOM 3539 N N . LEU B 1 73 ? 17.047 0.956 1.32 1 98.56 73 LEU B N 1
ATOM 3540 C CA . LEU B 1 73 ? 18.172 1.231 2.193 1 98.56 73 LEU B CA 1
ATOM 3541 C C . LEU B 1 73 ? 19.016 -0.025 2.406 1 98.56 73 LEU B C 1
ATOM 3543 O O . LEU B 1 73 ? 20.25 0.024 2.334 1 98.56 73 LEU B O 1
ATOM 3547 N N . LEU B 1 74 ? 18.375 -1.183 2.602 1 98.5 74 LEU B N 1
ATOM 3548 C CA . LEU B 1 74 ? 19.062 -2.438 2.885 1 98.5 74 LEU B CA 1
ATOM 3549 C C . LEU B 1 74 ? 19.766 -2.963 1.638 1 98.5 74 LEU B C 1
ATOM 3551 O O . LEU B 1 74 ? 20.781 -3.656 1.739 1 98.5 74 LEU B O 1
ATOM 3555 N N . ALA B 1 75 ? 19.203 -2.639 0.454 1 98.69 75 ALA B N 1
ATOM 3556 C CA . ALA B 1 75 ? 19.797 -3.088 -0.809 1 98.69 75 ALA B CA 1
ATOM 3557 C C . ALA B 1 75 ? 21.016 -2.252 -1.182 1 98.69 75 ALA B C 1
ATOM 3559 O O . ALA B 1 75 ? 21.75 -2.592 -2.111 1 98.69 75 ALA B O 1
ATOM 3560 N N . GLY B 1 76 ? 21.188 -1.106 -0.486 1 97.81 76 GLY B N 1
ATOM 3561 C CA . GLY B 1 76 ? 22.328 -0.241 -0.761 1 97.81 76 GLY B CA 1
ATOM 3562 C C . GLY B 1 76 ? 22.062 0.757 -1.872 1 97.81 76 GLY B C 1
ATOM 3563 O O . GLY B 1 76 ? 23 1.336 -2.43 1 97.81 76 GLY B O 1
ATOM 3564 N N . LEU B 1 77 ? 20.828 0.927 -2.303 1 98.69 77 LEU B N 1
ATOM 3565 C CA . LEU B 1 77 ? 20.516 2.014 -3.221 1 98.69 77 LEU B CA 1
ATOM 3566 C C . LEU B 1 77 ? 20.703 3.369 -2.545 1 98.69 77 LEU B C 1
ATOM 3568 O O . LEU B 1 77 ? 20.672 3.461 -1.315 1 98.69 77 LEU B O 1
ATOM 3572 N N . PRO B 1 78 ? 20.906 4.461 -3.381 1 98.75 78 PRO B N 1
ATOM 3573 C CA . PRO B 1 78 ? 21.016 5.793 -2.779 1 98.75 78 PRO B CA 1
ATOM 3574 C C . PRO B 1 78 ? 19.812 6.152 -1.912 1 98.75 78 PRO B C 1
ATOM 3576 O O . PRO B 1 78 ? 18.672 5.84 -2.271 1 98.75 78 PRO B O 1
ATOM 3579 N N . HIS B 1 79 ? 20.109 6.82 -0.747 1 98.38 79 HIS B N 1
ATOM 3580 C CA . HIS B 1 79 ? 19.031 7.215 0.168 1 98.38 79 HIS B CA 1
ATOM 3581 C C . HIS B 1 79 ? 18.062 8.164 -0.507 1 98.38 79 HIS B C 1
ATOM 3583 O O . HIS B 1 79 ? 16.953 8.383 -0.005 1 98.38 79 HIS B O 1
ATOM 3589 N N . THR B 1 80 ? 18.422 8.75 -1.661 1 98.75 80 THR B N 1
ATOM 3590 C CA . THR B 1 80 ? 17.578 9.703 -2.379 1 98.75 80 THR B CA 1
ATOM 3591 C C . THR B 1 80 ? 16.469 8.984 -3.127 1 98.75 80 THR B C 1
ATOM 3593 O O . THR B 1 80 ? 15.516 9.625 -3.586 1 98.75 80 THR B O 1
ATOM 3596 N N . VAL B 1 81 ? 16.562 7.609 -3.283 1 98.88 81 VAL B N 1
ATOM 3597 C CA . VAL B 1 81 ? 15.516 6.828 -3.934 1 98.88 81 VAL B CA 1
ATOM 3598 C C . VAL B 1 81 ? 14.375 6.574 -2.955 1 98.88 81 VAL B C 1
ATOM 3600 O O . VAL B 1 81 ? 14.57 5.957 -1.904 1 98.88 81 VAL B O 1
ATOM 3603 N N . PRO B 1 82 ? 13.211 7.129 -3.236 1 98.88 82 PRO B N 1
ATOM 3604 C CA . PRO B 1 82 ? 12.062 6.852 -2.371 1 98.88 82 PRO B CA 1
ATOM 3605 C C . PRO B 1 82 ? 11.438 5.484 -2.635 1 98.88 82 PRO B C 1
ATOM 3607 O O . PRO B 1 82 ? 11.812 4.809 -3.598 1 98.88 82 PRO B O 1
ATOM 3610 N N . GLY B 1 83 ? 10.602 5.039 -1.751 1 98.88 83 GLY B N 1
ATOM 3611 C CA . GLY B 1 83 ? 9.867 3.793 -1.905 1 98.88 83 GLY B CA 1
ATOM 3612 C C . GLY B 1 83 ? 8.57 3.762 -1.124 1 98.88 83 GLY B C 1
ATOM 3613 O O . GLY B 1 83 ? 8.469 4.363 -0.053 1 98.88 83 GLY B O 1
ATOM 3614 N N . TYR B 1 84 ? 7.551 3.098 -1.631 1 98.88 84 TYR B N 1
ATOM 3615 C CA . TYR B 1 84 ? 6.312 2.881 -0.89 1 98.88 84 TYR B CA 1
ATOM 3616 C C . TYR B 1 84 ? 5.762 1.482 -1.142 1 98.88 84 TYR B C 1
ATOM 3618 O O . TYR B 1 84 ? 6.121 0.836 -2.129 1 98.88 84 TYR B O 1
ATOM 3626 N N . THR B 1 85 ? 4.977 0.989 -0.216 1 98.88 85 THR B N 1
ATOM 3627 C CA . THR B 1 85 ? 4.43 -0.364 -0.25 1 98.88 85 THR B CA 1
ATOM 3628 C C . THR B 1 85 ? 2.949 -0.341 -0.62 1 98.88 85 THR B C 1
ATOM 3630 O O . THR B 1 85 ? 2.221 0.574 -0.231 1 98.88 85 THR B O 1
ATOM 3633 N N . VAL B 1 86 ? 2.51 -1.314 -1.446 1 98.88 86 VAL B N 1
ATOM 3634 C CA . VAL B 1 86 ? 1.098 -1.449 -1.787 1 98.88 86 VAL B CA 1
ATOM 3635 C C . VAL B 1 86 ? 0.557 -2.768 -1.235 1 98.88 86 VAL B C 1
ATOM 3637 O O . VAL B 1 86 ? 1.305 -3.734 -1.078 1 98.88 86 VAL B O 1
ATOM 3640 N N . ASN B 1 87 ? -0.721 -2.762 -0.894 1 98.62 87 ASN B N 1
ATOM 3641 C CA . ASN B 1 87 ? -1.396 -3.936 -0.349 1 98.62 87 ASN B CA 1
ATOM 3642 C C . ASN B 1 87 ? -2.707 -4.215 -1.078 1 98.62 87 ASN B C 1
ATOM 3644 O O . ASN B 1 87 ? -3.693 -3.5 -0.889 1 98.62 87 ASN B O 1
ATOM 3648 N N . ARG B 1 88 ? -2.676 -5.176 -1.965 1 98.75 88 ARG B N 1
ATOM 3649 C CA . ARG B 1 88 ? -3.859 -5.82 -2.527 1 98.75 88 ARG B CA 1
ATOM 3650 C C . ARG B 1 88 ? -3.84 -7.324 -2.268 1 98.75 88 ARG B C 1
ATOM 3652 O O . ARG B 1 88 ? -4.016 -8.117 -3.191 1 98.75 88 ARG B O 1
ATOM 3659 N N . LEU B 1 89 ? -3.412 -7.633 -1.067 1 98.12 89 LEU B N 1
ATOM 3660 C CA . LEU B 1 89 ? -3.344 -9.016 -0.597 1 98.12 89 LEU B CA 1
ATOM 3661 C C . LEU B 1 89 ? -2.572 -9.883 -1.583 1 98.12 89 LEU B C 1
ATOM 3663 O O . LEU B 1 89 ? -1.407 -9.609 -1.881 1 98.12 89 LEU B O 1
ATOM 3667 N N . CYS B 1 90 ? -3.191 -10.875 -2.15 1 98.44 90 CYS B N 1
ATOM 3668 C CA . CYS B 1 90 ? -2.51 -11.844 -3.004 1 98.44 90 CYS B CA 1
ATOM 3669 C C . CYS B 1 90 ? -1.897 -11.164 -4.223 1 98.44 90 CYS B C 1
ATOM 3671 O O . CYS B 1 90 ? -0.897 -11.633 -4.766 1 98.44 90 CYS B O 1
ATOM 3673 N N . ALA B 1 91 ? -2.486 -10.031 -4.633 1 98.81 91 ALA B N 1
ATOM 3674 C CA . ALA B 1 91 ? -2.07 -9.422 -5.891 1 98.81 91 ALA B CA 1
ATOM 3675 C C . ALA B 1 91 ? -1.218 -8.18 -5.641 1 98.81 91 ALA B C 1
ATOM 3677 O O . ALA B 1 91 ? -1.068 -7.332 -6.527 1 98.81 91 ALA B O 1
ATOM 3678 N N . SER B 1 92 ? -0.656 -8.039 -4.445 1 98.88 92 SER B N 1
ATOM 3679 C CA . SER B 1 92 ? 0.115 -6.855 -4.09 1 98.88 92 SER B CA 1
ATOM 3680 C C . SER B 1 92 ? 1.304 -6.668 -5.027 1 98.88 92 SER B C 1
ATOM 3682 O O . SER B 1 92 ? 1.571 -5.555 -5.484 1 98.88 92 SER B O 1
ATOM 3684 N N . GLY B 1 93 ? 2.02 -7.758 -5.305 1 98.94 93 GLY B N 1
ATOM 3685 C CA . GLY B 1 93 ? 3.182 -7.656 -6.172 1 98.94 93 GLY B CA 1
ATOM 3686 C C . GLY B 1 93 ? 2.84 -7.199 -7.578 1 98.94 93 GLY B C 1
ATOM 3687 O O . GLY B 1 93 ? 3.553 -6.383 -8.164 1 98.94 93 GLY B O 1
ATOM 3688 N N . LEU B 1 94 ? 1.757 -7.754 -8.164 1 98.94 94 LEU B N 1
ATOM 3689 C CA . LEU B 1 94 ? 1.348 -7.348 -9.5 1 98.94 94 LEU B CA 1
ATOM 3690 C C . LEU B 1 94 ? 0.818 -5.918 -9.5 1 98.94 94 LEU B C 1
ATOM 3692 O O . LEU B 1 94 ? 1.001 -5.184 -10.477 1 98.94 94 LEU B O 1
ATOM 3696 N N . THR B 1 95 ? 0.141 -5.551 -8.406 1 98.94 95 THR B N 1
ATOM 3697 C CA . THR B 1 95 ? -0.331 -4.18 -8.242 1 98.94 95 THR B CA 1
ATOM 3698 C C . THR B 1 95 ? 0.843 -3.205 -8.195 1 98.94 95 THR B C 1
ATOM 3700 O O . THR B 1 95 ? 0.757 -2.094 -8.719 1 98.94 95 THR B O 1
ATOM 3703 N N . ALA B 1 96 ? 1.935 -3.627 -7.57 1 98.94 96 ALA B N 1
ATOM 3704 C CA . ALA B 1 96 ? 3.143 -2.807 -7.543 1 98.94 96 ALA B CA 1
ATOM 3705 C C . ALA B 1 96 ? 3.666 -2.555 -8.953 1 98.94 96 ALA B C 1
ATOM 3707 O O . ALA B 1 96 ? 4.031 -1.427 -9.297 1 98.94 96 ALA B O 1
ATOM 3708 N N . VAL B 1 97 ? 3.686 -3.557 -9.797 1 99 97 VAL B N 1
ATOM 3709 C CA . VAL B 1 97 ? 4.164 -3.42 -11.164 1 99 97 VAL B CA 1
ATOM 3710 C C . VAL B 1 97 ? 3.199 -2.549 -11.969 1 99 97 VAL B C 1
ATOM 3712 O O . VAL B 1 97 ? 3.625 -1.707 -12.766 1 99 97 VAL B O 1
ATOM 3715 N N . ALA B 1 98 ? 1.905 -2.766 -11.758 1 98.94 98 ALA B N 1
ATOM 3716 C CA . ALA B 1 98 ? 0.911 -1.925 -12.422 1 98.94 98 ALA B CA 1
ATOM 3717 C C . ALA B 1 98 ? 1.081 -0.46 -12.031 1 98.94 98 ALA B C 1
ATOM 3719 O O . ALA B 1 98 ? 0.971 0.432 -12.875 1 98.94 98 ALA B O 1
ATOM 3720 N N . SER B 1 99 ? 1.318 -0.212 -10.742 1 98.88 99 SER B N 1
ATOM 3721 C CA . SER B 1 99 ? 1.532 1.147 -10.258 1 98.88 99 SER B CA 1
ATOM 3722 C C . SER B 1 99 ? 2.764 1.776 -10.906 1 98.88 99 SER B C 1
ATOM 3724 O O . SER B 1 99 ? 2.752 2.957 -11.258 1 98.88 99 SER B O 1
ATOM 3726 N N . ALA B 1 100 ? 3.818 0.986 -11.016 1 98.88 100 ALA B N 1
ATOM 3727 C CA . ALA B 1 100 ? 5.027 1.456 -11.688 1 98.88 100 ALA B CA 1
ATOM 3728 C C . ALA B 1 100 ? 4.734 1.849 -13.133 1 98.88 100 ALA B C 1
ATOM 3730 O O . ALA B 1 100 ? 5.184 2.896 -13.602 1 98.88 100 ALA B O 1
ATOM 3731 N N . ALA B 1 101 ? 3.996 1.015 -13.805 1 98.81 101 ALA B N 1
ATOM 3732 C CA . ALA B 1 101 ? 3.641 1.291 -15.188 1 98.81 101 ALA B CA 1
ATOM 3733 C C . ALA B 1 101 ? 2.814 2.568 -15.305 1 98.81 101 ALA B C 1
ATOM 3735 O O . ALA B 1 101 ? 3.012 3.363 -16.219 1 98.81 101 ALA B O 1
ATOM 3736 N N . GLN B 1 102 ? 1.897 2.732 -14.398 1 98.38 102 GLN B N 1
ATOM 3737 C CA . GLN B 1 102 ? 1.055 3.924 -14.398 1 98.38 102 GLN B CA 1
ATOM 3738 C C . GLN B 1 102 ? 1.884 5.184 -14.164 1 98.38 102 GLN B C 1
ATOM 3740 O O . GLN B 1 102 ? 1.659 6.211 -14.805 1 98.38 102 GLN B O 1
ATOM 3745 N N . ALA B 1 103 ? 2.818 5.117 -13.203 1 98.31 103 ALA B N 1
ATOM 3746 C CA . ALA B 1 103 ? 3.684 6.262 -12.922 1 98.31 103 ALA B CA 1
ATOM 3747 C C . ALA B 1 103 ? 4.484 6.656 -14.164 1 98.31 103 ALA B C 1
ATOM 3749 O O . ALA B 1 103 ? 4.648 7.844 -14.453 1 98.31 103 ALA B O 1
ATOM 3750 N N . ILE B 1 104 ? 4.961 5.68 -14.867 1 98.19 104 ILE B N 1
ATOM 3751 C CA . ILE B 1 104 ? 5.77 5.914 -16.062 1 98.19 104 ILE B CA 1
ATOM 3752 C C . ILE B 1 104 ? 4.895 6.488 -17.172 1 98.19 104 ILE B C 1
ATOM 3754 O O . ILE B 1 104 ? 5.266 7.469 -17.828 1 98.19 104 ILE B O 1
ATOM 3758 N N . ARG B 1 105 ? 3.734 5.922 -17.406 1 97.31 105 ARG B N 1
ATOM 3759 C CA . ARG B 1 105 ? 2.826 6.398 -18.438 1 97.31 105 ARG B CA 1
ATOM 3760 C C . ARG B 1 105 ? 2.365 7.824 -18.141 1 97.31 105 ARG B C 1
ATOM 3762 O O . ARG B 1 105 ? 2.08 8.594 -19.062 1 97.31 105 ARG B O 1
ATOM 3769 N N . SER B 1 106 ? 2.33 8.172 -16.844 1 95.81 106 SER B N 1
ATOM 3770 C CA . SER B 1 106 ? 1.897 9.5 -16.438 1 95.81 106 SER B CA 1
ATOM 3771 C C . SER B 1 106 ? 3.01 10.531 -16.625 1 95.81 106 SER B C 1
ATOM 3773 O O . SER B 1 106 ? 2.783 11.734 -16.484 1 95.81 106 SER B O 1
ATOM 3775 N N . GLY B 1 107 ? 4.242 10.062 -16.891 1 95.06 107 GLY B N 1
ATOM 3776 C CA . GLY B 1 107 ? 5.383 10.945 -17.078 1 95.06 107 GLY B CA 1
ATOM 3777 C C . GLY B 1 107 ? 6.07 11.297 -15.766 1 95.06 107 GLY B C 1
ATOM 3778 O O . GLY B 1 107 ? 6.965 12.141 -15.742 1 95.06 107 GLY B O 1
ATOM 3779 N N . GLU B 1 108 ? 5.742 10.594 -14.688 1 96.56 108 GLU B N 1
ATOM 3780 C CA . GLU B 1 108 ? 6.27 10.969 -13.383 1 96.56 108 GLU B CA 1
ATOM 3781 C C . GLU B 1 108 ? 7.434 10.078 -12.977 1 96.56 108 GLU B C 1
ATOM 3783 O O . GLU B 1 108 ? 8.031 10.266 -11.914 1 96.56 108 GLU B O 1
ATOM 3788 N N . ALA B 1 109 ? 7.762 9.094 -13.773 1 97.75 109 ALA B N 1
ATOM 3789 C CA . ALA B 1 109 ? 8.914 8.219 -13.555 1 97.75 109 ALA B CA 1
ATOM 3790 C C . ALA B 1 109 ? 9.445 7.66 -14.867 1 97.75 109 ALA B C 1
ATOM 3792 O O . ALA B 1 109 ? 8.719 7.625 -15.867 1 97.75 109 ALA B O 1
ATOM 3793 N N . ASP B 1 110 ? 10.688 7.258 -14.875 1 98.12 110 ASP B N 1
ATOM 3794 C CA . ASP B 1 110 ? 11.281 6.617 -16.047 1 98.12 110 ASP B CA 1
ATOM 3795 C C . ASP B 1 110 ? 11.805 5.227 -15.703 1 98.12 110 ASP B C 1
ATOM 3797 O O . ASP B 1 110 ? 11.875 4.352 -16.578 1 98.12 110 ASP B O 1
ATOM 3801 N N . LEU B 1 111 ? 12.258 5.059 -14.477 1 98.69 111 LEU B N 1
ATOM 3802 C CA . LEU B 1 111 ? 12.812 3.797 -13.992 1 98.69 111 LEU B CA 1
ATOM 3803 C C . LEU B 1 111 ? 12.281 3.469 -12.602 1 98.69 111 LEU B C 1
ATOM 3805 O O . LEU B 1 111 ? 12.523 4.207 -11.648 1 98.69 111 LEU B O 1
ATOM 3809 N N . VAL B 1 112 ? 11.547 2.371 -12.516 1 98.94 112 VAL B N 1
ATOM 3810 C CA . VAL B 1 112 ? 10.969 1.948 -11.242 1 98.94 112 VAL B CA 1
ATOM 3811 C C . VAL B 1 112 ? 11.312 0.484 -10.984 1 98.94 112 VAL B C 1
ATOM 3813 O O . VAL B 1 112 ? 11.266 -0.345 -11.891 1 98.94 112 VAL B O 1
ATOM 3816 N N . VAL B 1 113 ? 11.773 0.15 -9.805 1 99 113 VAL B N 1
ATOM 3817 C CA . VAL B 1 113 ? 11.859 -1.237 -9.359 1 99 113 VAL B CA 1
ATOM 3818 C C . VAL B 1 113 ? 10.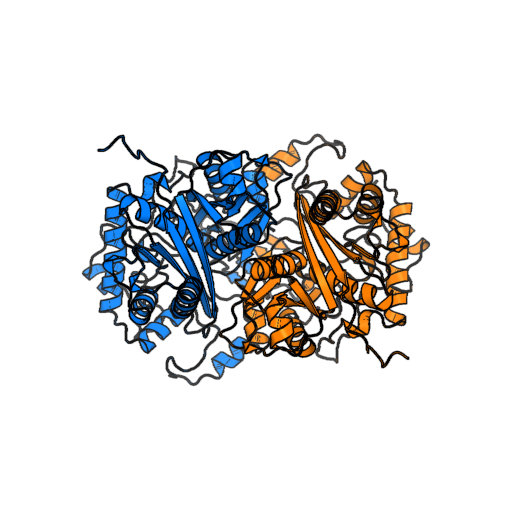555 -1.636 -8.664 1 99 113 VAL B C 1
ATOM 3820 O O . VAL B 1 113 ? 10.141 -0.993 -7.695 1 99 113 VAL B O 1
ATOM 3823 N N . ALA B 1 114 ? 9.883 -2.648 -9.188 1 99 114 ALA B N 1
ATOM 3824 C CA . ALA B 1 114 ? 8.57 -3.035 -8.68 1 99 114 ALA B CA 1
ATOM 3825 C C . ALA B 1 114 ? 8.5 -4.539 -8.43 1 99 114 ALA B C 1
ATOM 3827 O O . ALA B 1 114 ? 9.117 -5.324 -9.156 1 99 114 ALA B O 1
ATOM 3828 N N . GLY B 1 115 ? 7.746 -4.957 -7.418 1 98.94 115 GLY B N 1
ATOM 3829 C CA . GLY B 1 115 ? 7.59 -6.359 -7.066 1 98.94 115 GLY B CA 1
ATOM 3830 C C . GLY B 1 115 ? 6.855 -6.566 -5.758 1 98.94 115 GLY B C 1
ATOM 3831 O O . GLY B 1 115 ? 5.828 -5.934 -5.508 1 98.94 115 GLY B O 1
ATOM 3832 N N . GLY B 1 116 ? 7.359 -7.602 -4.957 1 98.88 116 GLY B N 1
ATOM 3833 C CA . GLY B 1 116 ? 6.703 -7.875 -3.688 1 98.88 116 GLY B CA 1
ATOM 3834 C C . GLY B 1 116 ? 7.441 -8.891 -2.836 1 98.88 116 GLY B C 1
ATOM 3835 O O . GLY B 1 116 ? 8.398 -9.516 -3.299 1 98.88 116 GLY B O 1
ATOM 3836 N N . VAL B 1 117 ? 6.992 -8.969 -1.581 1 98.94 117 VAL B N 1
ATOM 3837 C CA . VAL B 1 117 ? 7.598 -9.875 -0.614 1 98.94 117 VAL B CA 1
ATOM 3838 C C . VAL B 1 117 ? 6.547 -10.344 0.388 1 98.94 117 VAL B C 1
ATOM 3840 O O . VAL B 1 117 ? 5.609 -9.602 0.704 1 98.94 117 VAL B O 1
ATOM 3843 N N . GLU B 1 118 ? 6.699 -11.57 0.824 1 98.81 118 GLU B N 1
ATOM 3844 C CA . GLU B 1 118 ? 5.945 -12.062 1.976 1 98.81 118 GLU B CA 1
ATOM 3845 C C . GLU B 1 118 ? 6.711 -13.148 2.717 1 98.81 118 GLU B C 1
ATOM 3847 O O . GLU B 1 118 ? 7.277 -14.055 2.092 1 98.81 118 GLU B O 1
ATOM 3852 N N . SER B 1 119 ? 6.844 -13.055 3.959 1 98.56 119 SER B N 1
ATOM 3853 C CA . SER B 1 119 ? 7.195 -14.164 4.84 1 98.56 119 SER B CA 1
ATOM 3854 C C . SER B 1 119 ? 6.023 -14.562 5.73 1 98.56 119 SER B C 1
ATOM 3856 O O . SER B 1 119 ? 5.805 -13.953 6.781 1 98.56 119 SER B O 1
ATOM 3858 N N . MET B 1 120 ? 5.32 -15.539 5.27 1 98.25 120 MET B N 1
ATOM 3859 C CA . MET B 1 120 ? 4.18 -16 6.055 1 98.25 120 MET B CA 1
ATOM 3860 C C . MET B 1 120 ? 4.645 -16.734 7.309 1 98.25 120 M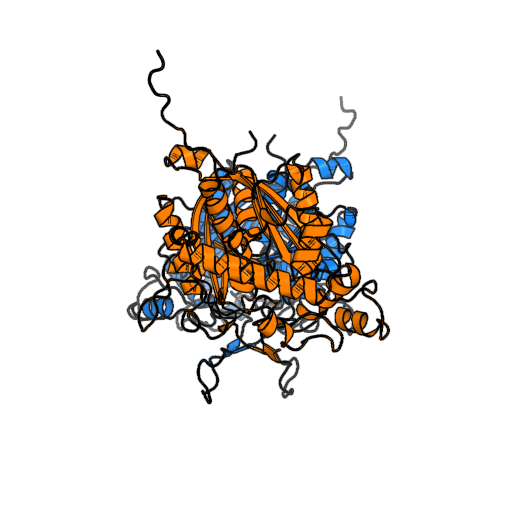ET B C 1
ATOM 3862 O O . MET B 1 120 ? 3.973 -16.688 8.344 1 98.25 120 MET B O 1
ATOM 3866 N N . THR B 1 121 ? 5.844 -17.297 7.293 1 98.06 121 THR B N 1
ATOM 3867 C CA . THR B 1 121 ? 6.477 -17.953 8.43 1 98.06 121 THR B CA 1
ATOM 3868 C C . THR B 1 121 ? 6.719 -16.953 9.562 1 98.06 121 THR B C 1
ATOM 3870 O O . THR B 1 121 ? 6.402 -17.234 10.719 1 98.06 121 THR B O 1
ATOM 3873 N N . ARG B 1 122 ? 7.188 -15.773 9.211 1 97.25 122 ARG B N 1
ATOM 3874 C CA . ARG B 1 122 ? 7.668 -14.844 10.227 1 97.25 122 ARG B CA 1
ATOM 3875 C C . ARG B 1 122 ? 6.641 -13.75 10.5 1 97.25 122 ARG B C 1
ATOM 3877 O O . ARG B 1 122 ? 6.93 -12.781 11.203 1 97.25 122 ARG B O 1
ATOM 3884 N N . ALA B 1 123 ? 5.426 -13.867 9.898 1 96.94 123 ALA B N 1
ATOM 3885 C CA . ALA B 1 123 ? 4.328 -12.953 10.219 1 96.94 123 ALA B CA 1
ATOM 3886 C C . ALA B 1 123 ? 4.012 -12.984 11.711 1 96.94 123 ALA B C 1
ATOM 3888 O O . ALA B 1 123 ? 3.867 -14.062 12.297 1 96.94 123 ALA B O 1
ATOM 3889 N N . PRO B 1 124 ? 3.846 -11.852 12.344 1 97 124 PRO B N 1
ATOM 3890 C CA . PRO B 1 124 ? 3.695 -11.82 13.797 1 97 124 PRO B CA 1
ATOM 3891 C C . PRO B 1 124 ? 2.275 -12.156 14.25 1 97 124 PRO B C 1
ATOM 3893 O O . PRO B 1 124 ? 1.382 -12.328 13.422 1 97 124 PRO B O 1
ATOM 3896 N N . TRP B 1 125 ? 2.135 -12.328 15.555 1 97 125 TRP B N 1
ATOM 3897 C CA . TRP B 1 125 ? 0.814 -12.242 16.172 1 97 125 TRP B CA 1
ATOM 3898 C C . TRP B 1 125 ? 0.438 -10.797 16.469 1 97 125 TRP B C 1
ATOM 3900 O O . TRP B 1 125 ? 1.312 -9.953 16.688 1 97 125 TRP B O 1
ATOM 3910 N N . VAL B 1 126 ? -0.844 -10.469 16.391 1 96.62 126 VAL B N 1
ATOM 3911 C CA . VAL B 1 126 ? -1.33 -9.141 16.734 1 96.62 126 VAL B CA 1
ATOM 3912 C C . VAL B 1 126 ? -2.357 -9.242 17.859 1 96.62 126 VAL B C 1
ATOM 3914 O O . VAL B 1 126 ? -3.146 -10.188 17.906 1 96.62 126 VAL B O 1
ATOM 3917 N N . MET B 1 127 ? -2.334 -8.289 18.734 1 96.75 127 MET B N 1
ATOM 3918 C CA . MET B 1 127 ? -3.215 -8.266 19.906 1 96.75 127 MET B CA 1
ATOM 3919 C C . MET B 1 127 ? -3.91 -6.914 20.031 1 96.75 127 MET B C 1
ATOM 3921 O O . MET B 1 127 ? -3.256 -5.871 20.031 1 96.75 127 MET B O 1
ATOM 3925 N N . ALA B 1 128 ? -5.184 -6.957 20.141 1 95.62 128 ALA B N 1
ATOM 3926 C CA . ALA B 1 128 ? -5.961 -5.73 20.297 1 95.62 128 ALA B CA 1
ATOM 3927 C C . ALA B 1 128 ? -5.582 -4.992 21.578 1 95.62 128 ALA B C 1
ATOM 3929 O O . ALA B 1 128 ? -5.371 -5.609 22.609 1 95.62 128 ALA B O 1
ATOM 3930 N N . LYS B 1 129 ? -5.523 -3.646 21.469 1 93.62 129 LYS B N 1
ATOM 3931 C CA . LYS B 1 129 ? -5.281 -2.826 22.656 1 93.62 129 LYS B CA 1
ATOM 3932 C C . LYS B 1 129 ? -6.535 -2.732 23.531 1 93.62 129 LYS B C 1
ATOM 3934 O O . LYS B 1 129 ? -7.648 -2.645 23 1 93.62 129 LYS B O 1
ATOM 3939 N N . PRO B 1 130 ? -6.262 -2.746 24.859 1 91.5 130 PRO B N 1
ATOM 3940 C CA . PRO B 1 130 ? -7.43 -2.58 25.719 1 91.5 130 PRO B CA 1
ATOM 3941 C C . PRO B 1 130 ? -8.008 -1.168 25.672 1 91.5 130 PRO B C 1
ATOM 3943 O O . PRO B 1 130 ? -7.258 -0.19 25.625 1 91.5 130 PRO B O 1
ATOM 3946 N N . GLY B 1 131 ? -9.312 -1.106 25.703 1 89.88 131 GLY B N 1
ATOM 3947 C CA . GLY B 1 131 ? -9.984 0.186 25.672 1 89.88 131 GLY B CA 1
ATOM 3948 C C . GLY B 1 131 ? -10.344 0.697 27.062 1 89.88 131 GLY B C 1
ATOM 3949 O O . GLY B 1 131 ? -10.859 1.809 27.203 1 89.88 131 GLY B O 1
ATOM 3950 N N . THR B 1 132 ? -10.125 -0.171 28.047 1 91.5 132 THR B N 1
ATOM 3951 C CA . THR B 1 132 ? -10.422 0.204 29.422 1 91.5 132 THR B CA 1
ATOM 3952 C C . THR B 1 132 ? -9.336 -0.293 30.359 1 91.5 132 THR B C 1
ATOM 3954 O O . THR B 1 132 ? -8.664 -1.289 30.078 1 91.5 132 THR B O 1
ATOM 3957 N N . PRO B 1 133 ? -9.188 0.446 31.453 1 90.88 133 PRO B N 1
ATOM 3958 C CA . PRO B 1 133 ? -8.203 -0.008 32.438 1 90.88 133 PRO B CA 1
ATOM 3959 C C . PRO B 1 133 ? -8.531 -1.384 33 1 90.88 133 PRO B C 1
ATOM 3961 O O . PRO B 1 133 ? -9.703 -1.704 33.219 1 90.88 133 PRO B O 1
ATOM 3964 N N . TRP B 1 134 ? -7.598 -2.227 33.344 1 92.88 134 TRP B N 1
ATOM 3965 C CA . TRP B 1 134 ? -7.664 -3.521 34 1 92.88 134 TRP B CA 1
ATOM 3966 C C . TRP B 1 134 ? -8.539 -4.496 33.219 1 92.88 134 TRP B C 1
ATOM 3968 O O . TRP B 1 134 ? -9.297 -5.27 33.812 1 92.88 134 TRP B O 1
ATOM 3978 N N . SER B 1 135 ? -8.484 -4.207 31.906 1 91.44 135 SER B N 1
ATOM 3979 C CA . SER B 1 135 ? -9.258 -5.074 31.031 1 91.44 135 SER B CA 1
ATOM 3980 C C . SER B 1 135 ? -8.609 -6.441 30.891 1 91.44 135 SER B C 1
ATOM 3982 O O . SER B 1 135 ? -7.406 -6.594 31.109 1 91.44 135 SER B O 1
ATOM 3984 N N . LYS B 1 136 ? -9.344 -7.406 30.578 1 91.44 136 LYS B N 1
ATOM 3985 C CA . LYS B 1 136 ? -8.805 -8.68 30.094 1 91.44 136 LYS B CA 1
ATOM 3986 C C . LYS B 1 136 ? -8.062 -8.492 28.781 1 91.44 136 LYS B C 1
ATOM 3988 O O . LYS B 1 136 ? -8.258 -7.496 28.078 1 91.44 136 LYS B O 1
ATOM 3993 N N . PRO B 1 137 ? -7.102 -9.445 28.453 1 89 137 PRO B N 1
ATOM 3994 C CA . PRO B 1 137 ? -6.418 -9.359 27.156 1 89 137 PRO B CA 1
ATOM 3995 C C . PRO B 1 137 ? -7.391 -9.32 25.984 1 89 137 PRO B C 1
ATOM 3997 O O . PRO B 1 137 ? -8.406 -10.016 25.984 1 89 137 PRO B O 1
ATOM 4000 N N . GLY B 1 138 ? -6.984 -8.492 25.031 1 90.31 138 GLY B N 1
ATOM 4001 C CA . GLY B 1 138 ? -7.805 -8.398 23.828 1 90.31 138 GLY B CA 1
ATOM 4002 C C . GLY B 1 138 ? -7.648 -9.594 22.906 1 90.31 138 GLY B C 1
ATOM 4003 O O . GLY B 1 138 ? -6.871 -10.508 23.188 1 90.31 138 GLY B O 1
ATOM 4004 N N . GLU B 1 139 ? -8.391 -9.633 21.828 1 93.62 139 GLU B N 1
ATOM 4005 C CA . GLU B 1 139 ? -8.289 -10.672 20.812 1 93.62 139 GLU B CA 1
ATOM 4006 C C . GLU B 1 139 ? -6.883 -10.75 20.234 1 93.62 139 GLU B C 1
ATOM 4008 O O . GLU B 1 139 ? -6.234 -9.727 20.031 1 93.62 139 GLU B O 1
ATOM 4013 N N . VAL B 1 140 ? -6.395 -11.938 20.031 1 95.38 140 VAL B N 1
ATOM 4014 C CA . VAL B 1 140 ? -5.094 -12.188 19.422 1 95.38 140 VAL B CA 1
ATOM 4015 C C . VAL B 1 140 ? -5.273 -12.961 18.125 1 95.38 140 VAL B C 1
ATOM 4017 O O . VAL B 1 140 ? -6.078 -13.891 18.047 1 95.38 140 VAL B O 1
ATOM 4020 N N . HIS B 1 141 ? -4.59 -12.547 17.109 1 96.62 141 HIS B N 1
ATOM 4021 C CA . HIS B 1 141 ? -4.703 -13.211 15.82 1 96.62 141 HIS B CA 1
ATOM 4022 C C . HIS B 1 141 ? -3.328 -13.539 15.25 1 96.62 141 HIS B C 1
ATOM 4024 O O . HIS B 1 141 ? -2.379 -12.766 15.422 1 96.62 141 HIS B O 1
ATOM 4030 N N . ASP B 1 142 ? -3.252 -14.742 14.586 1 95.56 142 ASP B N 1
ATOM 4031 C CA . ASP B 1 142 ? -2.133 -15.047 13.703 1 95.56 142 ASP B CA 1
ATOM 4032 C C . ASP B 1 142 ? -2.244 -14.281 12.391 1 95.56 142 ASP B C 1
ATOM 4034 O O . ASP B 1 142 ? -3.279 -14.328 11.727 1 95.56 142 ASP B O 1
ATOM 4038 N N . THR B 1 143 ? -1.168 -13.555 11.961 1 94.38 143 THR B N 1
ATOM 4039 C CA . THR B 1 143 ? -1.301 -12.68 10.812 1 94.38 143 THR B CA 1
ATOM 4040 C C . THR B 1 143 ? -0.82 -13.375 9.539 1 94.38 143 THR B C 1
ATOM 4042 O O . THR B 1 143 ? -0.85 -12.789 8.453 1 94.38 143 THR B O 1
ATOM 4045 N N . SER B 1 144 ? -0.415 -14.625 9.656 1 94.19 144 SER B N 1
ATOM 4046 C CA . SER B 1 144 ? 0.073 -15.352 8.484 1 94.19 144 SER B CA 1
ATOM 4047 C C . SER B 1 144 ? -0.987 -15.406 7.387 1 94.19 144 SER B C 1
ATOM 4049 O O . SER B 1 144 ? -0.67 -15.297 6.203 1 94.19 144 SER B O 1
ATOM 4051 N N . LEU B 1 145 ? -2.201 -15.656 7.828 1 91.31 145 LEU B N 1
ATOM 4052 C CA . LEU B 1 145 ? -3.33 -15.75 6.91 1 91.31 145 LEU B CA 1
ATOM 4053 C C . LEU B 1 145 ? -4.652 -15.602 7.652 1 91.31 145 LEU B C 1
ATOM 4055 O O . LEU B 1 145 ? -4.727 -15.875 8.852 1 91.31 145 LEU B O 1
ATOM 4059 N N . GLY B 1 146 ? -5.609 -15.133 6.883 1 90.62 146 GLY B N 1
ATOM 4060 C CA . GLY B 1 146 ? -6.953 -15.148 7.441 1 90.62 146 GLY B CA 1
ATOM 4061 C C . GLY B 1 146 ? -7.391 -13.797 7.969 1 90.62 146 GLY B C 1
ATOM 4062 O O . GLY B 1 146 ? -6.598 -12.852 8.016 1 90.62 146 GLY B O 1
ATOM 4063 N N . TRP B 1 147 ? -8.586 -13.742 8.414 1 93.31 147 TRP B N 1
ATOM 4064 C CA . TRP B 1 147 ? -9.203 -12.531 8.945 1 93.31 147 TRP B CA 1
ATOM 4065 C C . TRP B 1 147 ? -8.648 -12.195 10.32 1 93.31 147 TRP B C 1
ATOM 4067 O O . TRP B 1 147 ? -8.289 -13.086 11.094 1 93.31 147 TRP B O 1
ATOM 4077 N N . ARG B 1 148 ? -8.508 -10.93 10.531 1 94.12 148 ARG B N 1
ATOM 4078 C CA . ARG B 1 148 ? -8.18 -10.406 11.859 1 94.12 148 ARG B CA 1
ATOM 4079 C C . ARG B 1 148 ? -9.047 -9.203 12.203 1 94.12 148 ARG B C 1
ATOM 4081 O O . ARG B 1 148 ? -9.375 -8.391 11.328 1 94.12 148 ARG B O 1
ATOM 4088 N N . PHE B 1 149 ? -9.453 -9.102 13.43 1 96.25 149 PHE B N 1
ATOM 4089 C CA . PHE B 1 149 ? -10.273 -8 13.922 1 96.25 149 PHE B CA 1
ATOM 4090 C C . PHE B 1 149 ? -11.414 -7.695 12.953 1 96.25 149 PHE B C 1
ATOM 4092 O O . PHE B 1 149 ? -11.586 -6.547 12.539 1 96.25 149 PHE B O 1
ATOM 4099 N N . THR B 1 150 ? -12.156 -8.727 12.617 1 96.38 150 THR B N 1
ATOM 4100 C CA . THR B 1 150 ? -13.219 -8.633 11.617 1 96.38 150 THR B CA 1
ATOM 4101 C C . THR B 1 150 ? -14.242 -7.582 12.016 1 96.38 150 THR B C 1
ATOM 4103 O O . THR B 1 150 ? -14.617 -7.484 13.188 1 96.38 150 THR B O 1
ATOM 4106 N N . ASN B 1 151 ? -14.641 -6.75 11.078 1 97.94 151 ASN B N 1
ATOM 4107 C CA . ASN B 1 151 ? -15.695 -5.773 11.359 1 97.94 151 ASN B CA 1
ATOM 4108 C C . ASN B 1 151 ? -16.984 -6.453 11.797 1 97.94 151 ASN B C 1
ATOM 4110 O O . ASN B 1 151 ? -17.484 -7.352 11.117 1 97.94 151 ASN B O 1
ATOM 4114 N N . PRO B 1 152 ? -17.562 -6.035 12.859 1 97.19 152 PRO B N 1
ATOM 4115 C CA . PRO B 1 152 ? -18.781 -6.684 13.367 1 97.19 152 PRO B CA 1
ATOM 4116 C C . PRO B 1 152 ? -19.922 -6.676 12.352 1 97.19 152 PRO B C 1
ATOM 4118 O O . PRO B 1 152 ? -20.766 -7.582 12.352 1 97.19 152 PRO B O 1
ATOM 4121 N N . ARG B 1 153 ? -19.969 -5.719 11.477 1 97.25 153 ARG B N 1
ATOM 4122 C CA . ARG B 1 153 ? -21 -5.664 10.453 1 97.25 153 ARG B CA 1
ATOM 4123 C C . ARG B 1 153 ? -20.891 -6.848 9.5 1 97.25 153 ARG B C 1
ATOM 4125 O O . ARG B 1 153 ? -21.906 -7.391 9.055 1 97.25 153 ARG B O 1
ATOM 4132 N N . PHE B 1 154 ? -19.688 -7.25 9.148 1 97.12 154 PHE B N 1
ATOM 4133 C CA . PHE B 1 154 ? -19.484 -8.391 8.266 1 97.12 154 PHE B CA 1
ATOM 4134 C C . PHE B 1 154 ? -19.875 -9.695 8.961 1 97.12 154 PHE B C 1
ATOM 4136 O O . PHE B 1 154 ? -20.516 -10.547 8.359 1 97.12 154 PHE B O 1
ATOM 4143 N N . THR B 1 155 ? -19.5 -9.789 10.203 1 95.88 155 THR B N 1
ATOM 4144 C CA . THR B 1 155 ? -19.812 -10.992 10.969 1 95.88 155 THR B CA 1
ATOM 4145 C C . THR B 1 155 ? -21.328 -11.148 11.133 1 95.88 155 THR B C 1
ATOM 4147 O O . THR B 1 155 ? -21.859 -12.258 11.039 1 95.88 155 THR B O 1
ATOM 4150 N N . ALA B 1 156 ? -21.938 -10.016 11.438 1 97.19 156 ALA B N 1
ATOM 4151 C CA . ALA B 1 156 ? -23.391 -10.031 11.602 1 97.19 156 ALA B CA 1
ATOM 4152 C C . ALA B 1 156 ? -24.078 -10.445 10.305 1 97.19 156 ALA B C 1
ATOM 4154 O O . ALA B 1 156 ? -25.047 -11.211 10.32 1 97.19 156 ALA B O 1
ATOM 4155 N N . ALA B 1 157 ? -23.609 -9.945 9.219 1 96.12 157 ALA B N 1
ATOM 4156 C CA . ALA B 1 157 ? -24.172 -10.273 7.91 1 96.12 157 ALA B CA 1
ATOM 4157 C C . ALA B 1 157 ? -24 -11.758 7.602 1 96.12 157 ALA B C 1
ATOM 4159 O O . ALA B 1 157 ? -24.922 -12.398 7.082 1 96.12 157 ALA B O 1
ATOM 4160 N N . ASP B 1 158 ? -22.906 -12.328 7.852 1 96.88 158 ASP B N 1
ATOM 4161 C CA . ASP B 1 158 ? -22.625 -13.734 7.602 1 96.88 158 ASP B CA 1
ATOM 4162 C C . ASP B 1 158 ? -23.484 -14.633 8.492 1 96.88 158 ASP B C 1
ATOM 4164 O O . ASP B 1 158 ? -23.953 -15.688 8.055 1 96.88 158 ASP B O 1
ATOM 4168 N N . ARG B 1 159 ? -23.688 -14.203 9.734 1 95.94 159 ARG B N 1
ATOM 4169 C CA . ARG B 1 159 ? -24.484 -14.969 10.68 1 95.94 159 ARG B CA 1
ATOM 4170 C C . ARG B 1 159 ? -25.953 -15.031 10.234 1 95.94 159 ARG B C 1
ATOM 4172 O O . ARG B 1 159 ? -26.656 -15.984 10.555 1 95.94 159 ARG B O 1
ATOM 4179 N N . ALA B 1 160 ? -26.344 -14.039 9.516 1 96.56 160 ALA B N 1
ATOM 4180 C CA . ALA B 1 160 ? -27.734 -13.945 9.07 1 96.56 160 ALA B CA 1
ATOM 4181 C C . ALA B 1 160 ? -28 -14.883 7.906 1 96.56 160 ALA B C 1
ATOM 4183 O O . ALA B 1 160 ? -29.156 -15.148 7.57 1 96.56 160 ALA B O 1
ATOM 4184 N N . VAL B 1 161 ? -26.984 -15.438 7.305 1 96.06 161 VAL B N 1
ATOM 4185 C CA . VAL B 1 161 ? -27.141 -16.359 6.195 1 96.06 161 VAL B CA 1
ATOM 4186 C C . VAL B 1 161 ? -27.641 -17.719 6.719 1 96.06 161 VAL B C 1
ATOM 4188 O O . VAL B 1 161 ? -27.031 -18.297 7.621 1 96.06 161 VAL B O 1
ATOM 4191 N N . PRO B 1 162 ? -28.734 -18.219 6.207 1 93.62 162 PRO B N 1
ATOM 4192 C CA . PRO B 1 162 ? -29.281 -19.484 6.688 1 93.62 162 PRO B CA 1
ATOM 4193 C C . PRO B 1 162 ? -28.312 -20.641 6.543 1 93.62 162 PRO B C 1
ATOM 4195 O O . PRO B 1 162 ? -27.562 -20.719 5.566 1 93.62 162 PRO B O 1
ATOM 4198 N N . ALA B 1 163 ? -28.484 -21.484 7.562 1 87.38 163 ALA B N 1
ATOM 4199 C CA . ALA B 1 163 ? -27.672 -22.703 7.492 1 87.38 163 ALA B CA 1
ATOM 4200 C C . ALA B 1 163 ? -28 -23.5 6.23 1 87.38 163 ALA B C 1
ATOM 4202 O O . ALA B 1 163 ? -29.156 -23.625 5.848 1 87.38 163 ALA B O 1
ATOM 4203 N N . GLY B 1 164 ? -27.016 -23.953 5.535 1 85.56 164 GLY B N 1
ATOM 4204 C CA . GLY B 1 164 ? -27.219 -24.781 4.355 1 85.56 164 GLY B CA 1
ATOM 4205 C C . GLY B 1 164 ? -27.391 -23.969 3.082 1 85.56 164 GLY B C 1
ATOM 4206 O O . GLY B 1 164 ? -27.562 -24.531 2.002 1 85.56 164 GLY B O 1
ATOM 4207 N N . ALA B 1 165 ? -27.359 -22.609 3.285 1 91.12 165 ALA B N 1
ATOM 4208 C CA . ALA B 1 165 ? -27.438 -21.766 2.088 1 91.12 165 ALA B CA 1
ATOM 4209 C C . ALA B 1 165 ? -26.328 -22.125 1.097 1 91.12 165 ALA B C 1
ATOM 4211 O O . ALA B 1 165 ? -25.203 -22.406 1.496 1 91.12 165 ALA B O 1
ATOM 4212 N N . GLY B 1 166 ? -26.688 -22.078 -0.227 1 90.31 166 GLY B N 1
ATOM 4213 C CA . GLY B 1 166 ? -25.734 -22.422 -1.279 1 90.31 166 GLY B CA 1
ATOM 4214 C C . GLY B 1 166 ? -24.797 -21.281 -1.62 1 90.31 166 GLY B C 1
ATOM 4215 O O . GLY B 1 166 ? -24.797 -20.25 -0.949 1 90.31 166 GLY B O 1
ATOM 4216 N N . PRO B 1 167 ? -24.016 -21.531 -2.617 1 90.06 167 PRO B N 1
ATOM 4217 C CA . PRO B 1 167 ? -22.969 -20.578 -2.994 1 90.06 167 PRO B CA 1
ATOM 4218 C C . PRO B 1 167 ? -23.531 -19.266 -3.539 1 90.06 167 PRO B C 1
ATOM 4220 O O . PRO B 1 167 ? -22.781 -18.312 -3.74 1 90.06 167 PRO B O 1
ATOM 4223 N N . GLU B 1 168 ? -24.797 -19.172 -3.646 1 90.5 168 GLU B N 1
ATOM 4224 C CA . GLU B 1 168 ? -25.422 -17.938 -4.109 1 90.5 168 GLU B CA 1
ATOM 4225 C C . GLU B 1 168 ? -25.578 -16.938 -2.967 1 90.5 168 GLU B C 1
ATOM 4227 O O . GLU B 1 168 ? -25.75 -15.742 -3.203 1 90.5 168 GLU B O 1
ATOM 4232 N N . ALA B 1 169 ? -25.656 -17.5 -1.762 1 94.5 169 ALA B N 1
ATOM 4233 C CA . ALA B 1 169 ? -25.766 -16.609 -0.603 1 94.5 169 ALA B CA 1
ATOM 4234 C C . ALA B 1 169 ? -24.453 -15.875 -0.35 1 94.5 169 ALA B C 1
ATOM 4236 O O . ALA B 1 169 ? -23.391 -16.5 -0.271 1 94.5 169 ALA B O 1
ATOM 4237 N N . VAL B 1 170 ? -24.578 -14.633 -0.256 1 95.75 170 VAL B N 1
ATOM 4238 C CA . VAL B 1 170 ? -23.391 -13.781 -0.109 1 95.75 170 VAL B CA 1
ATOM 4239 C C . VAL B 1 170 ? -22.828 -13.914 1.308 1 95.75 170 VAL B C 1
ATOM 4241 O O . VAL B 1 170 ? -23.578 -13.773 2.285 1 95.75 170 VAL B O 1
ATOM 4244 N N . ARG B 1 171 ? -21.562 -14.227 1.417 1 96.44 171 ARG B N 1
ATOM 4245 C CA . ARG B 1 171 ? -20.812 -14.227 2.662 1 96.44 171 ARG B CA 1
ATOM 4246 C C . ARG B 1 171 ? -19.516 -13.422 2.52 1 96.44 171 ARG B C 1
ATOM 4248 O O . ARG B 1 171 ? -18.906 -13.398 1.446 1 96.44 171 ARG B O 1
ATOM 4255 N N . THR B 1 172 ? -19.062 -12.828 3.598 1 96.06 172 THR B N 1
ATOM 4256 C CA . THR B 1 172 ? -17.953 -11.891 3.484 1 96.06 172 THR B CA 1
ATOM 4257 C C . THR B 1 172 ? -16.703 -12.453 4.164 1 96.06 172 THR B C 1
ATOM 4259 O O . THR B 1 172 ? -15.586 -12.242 3.686 1 96.06 172 THR B O 1
ATOM 4262 N N . THR B 1 173 ? -16.812 -13.195 5.203 1 96.38 173 THR B N 1
ATOM 4263 C CA . THR B 1 173 ? -15.68 -13.445 6.086 1 96.38 173 THR B CA 1
ATOM 4264 C C . THR B 1 173 ? -15.281 -14.922 6.047 1 96.38 173 THR B C 1
ATOM 4266 O O . THR B 1 173 ? -14.859 -15.477 7.062 1 96.38 173 THR B O 1
ATOM 4269 N N . LEU B 1 174 ? -15.555 -15.562 4.949 1 96.19 174 LEU B N 1
ATOM 4270 C CA . LEU B 1 174 ? -15.117 -16.953 4.789 1 96.19 174 LEU B CA 1
ATOM 4271 C C . LEU B 1 174 ? -13.594 -17.031 4.719 1 96.19 174 LEU B C 1
ATOM 4273 O O . LEU B 1 174 ? -12.945 -16.109 4.219 1 96.19 174 LEU B O 1
ATOM 4277 N N . SER B 1 175 ? -13.078 -18.094 5.297 1 95.44 175 SER B N 1
ATOM 4278 C CA . SER B 1 175 ? -11.672 -18.375 5.055 1 95.44 175 SER B CA 1
ATOM 4279 C C . SER B 1 175 ? -11.406 -18.656 3.578 1 95.44 175 SER B C 1
ATOM 4281 O O . SER B 1 175 ? -12.336 -18.922 2.816 1 95.44 175 SER B O 1
ATOM 4283 N N . MET B 1 176 ? -10.172 -18.562 3.189 1 95.44 176 MET B N 1
ATOM 4284 C CA . MET B 1 176 ? -9.812 -18.766 1.785 1 95.44 176 MET B CA 1
ATOM 4285 C C . MET B 1 176 ? -10.227 -20.156 1.306 1 95.44 176 MET B C 1
ATOM 4287 O O . MET B 1 176 ? -10.711 -20.297 0.183 1 95.44 176 MET B O 1
ATOM 4291 N N . GLY B 1 177 ? -9.992 -21.125 2.15 1 97.12 177 GLY B N 1
ATOM 4292 C CA . GLY B 1 177 ? -10.383 -22.469 1.774 1 97.12 177 GLY B CA 1
ATOM 4293 C C . GLY B 1 177 ? -11.883 -22.641 1.631 1 97.12 177 GLY B C 1
ATOM 4294 O O . GLY B 1 177 ? -12.352 -23.375 0.765 1 97.12 177 GLY B O 1
ATOM 4295 N N . GLU B 1 178 ? -12.633 -21.984 2.5 1 96.56 178 GLU B N 1
ATOM 4296 C CA . GLU B 1 178 ? -14.086 -22 2.385 1 96.56 178 GLU B CA 1
ATOM 4297 C C . GLU B 1 178 ? -14.547 -21.344 1.084 1 96.56 178 GLU B C 1
ATOM 4299 O O . GLU B 1 178 ? -15.516 -21.797 0.466 1 96.56 178 GLU B O 1
ATOM 4304 N N . THR B 1 179 ? -13.891 -20.297 0.686 1 97.69 179 THR B N 1
ATOM 4305 C CA . THR B 1 179 ? -14.25 -19.656 -0.577 1 97.69 179 THR B CA 1
ATOM 4306 C C . THR B 1 179 ? -13.977 -20.594 -1.75 1 97.69 179 THR B C 1
ATOM 4308 O O . THR B 1 179 ? -14.703 -20.578 -2.744 1 97.69 179 THR B O 1
ATOM 4311 N N . ALA B 1 180 ? -12.906 -21.375 -1.64 1 98.31 180 ALA B N 1
ATOM 4312 C CA . ALA B 1 180 ? -12.625 -22.359 -2.674 1 98.31 180 ALA B CA 1
ATOM 4313 C C . ALA B 1 180 ? -13.75 -23.391 -2.777 1 98.31 180 ALA B C 1
ATOM 4315 O O . ALA B 1 180 ? -14.102 -23.828 -3.875 1 98.31 180 ALA B O 1
ATOM 4316 N N . GLU B 1 181 ? -14.289 -23.797 -1.591 1 97.81 181 GLU B N 1
ATOM 4317 C CA . GLU B 1 181 ? -15.422 -24.719 -1.576 1 97.81 181 GLU B CA 1
ATOM 4318 C C . GLU B 1 181 ? -16.641 -24.094 -2.25 1 97.81 181 GLU B C 1
ATOM 4320 O O . GLU B 1 181 ? -17.391 -24.766 -2.949 1 97.81 181 GLU B O 1
ATOM 4325 N N . GLU B 1 182 ? -16.844 -22.734 -2.014 1 97.56 182 GLU B N 1
ATOM 4326 C CA . GLU B 1 182 ? -17.953 -22.047 -2.652 1 97.56 182 GLU B CA 1
ATOM 4327 C C . GLU B 1 182 ? -17.812 -22.062 -4.172 1 97.56 182 GLU B C 1
ATOM 4329 O O . GLU B 1 182 ? -18.797 -22.312 -4.883 1 97.56 182 GLU B O 1
ATOM 4334 N N . VAL B 1 183 ? -16.672 -21.781 -4.672 1 98.44 183 VAL B N 1
ATOM 4335 C CA . VAL B 1 183 ? -16.406 -21.766 -6.105 1 98.44 183 VAL B CA 1
ATOM 4336 C C . VAL B 1 183 ? -16.578 -23.156 -6.691 1 98.44 183 VAL B C 1
ATOM 4338 O O . VAL B 1 183 ? -17.156 -23.312 -7.777 1 98.44 183 VAL B O 1
ATOM 4341 N N . ALA B 1 184 ? -16.078 -24.172 -5.984 1 98.25 184 ALA B N 1
ATOM 4342 C CA . ALA B 1 184 ? -16.219 -25.562 -6.438 1 98.25 184 ALA B CA 1
ATOM 4343 C C . ALA B 1 184 ? -17.688 -25.938 -6.594 1 98.25 184 ALA B C 1
ATOM 4345 O O . ALA B 1 184 ? -18.078 -26.562 -7.586 1 98.25 184 ALA B O 1
ATOM 4346 N N . ALA B 1 185 ? -18.438 -25.562 -5.574 1 96.94 185 ALA B N 1
ATOM 4347 C CA . ALA B 1 185 ? -19.875 -25.844 -5.598 1 96.94 185 ALA B CA 1
ATOM 4348 C C . ALA B 1 185 ? -20.562 -25.094 -6.734 1 96.94 185 ALA B C 1
ATOM 4350 O O . ALA B 1 185 ? -21.406 -25.656 -7.43 1 96.94 185 ALA B O 1
ATOM 4351 N N . LEU B 1 186 ? -20.219 -23.875 -6.922 1 97.56 186 LEU B N 1
ATOM 4352 C CA . LEU B 1 186 ? -20.859 -23.016 -7.922 1 97.56 186 LEU B CA 1
ATOM 4353 C C . LEU B 1 186 ? -20.547 -23.516 -9.328 1 97.56 186 LEU B C 1
ATOM 4355 O O . LEU B 1 186 ? -21.422 -23.5 -10.203 1 97.56 186 LEU B O 1
ATOM 4359 N N . ASP B 1 187 ? -19.312 -23.984 -9.57 1 97.69 187 ASP B N 1
ATOM 4360 C CA . ASP B 1 187 ? -18.875 -24.297 -10.922 1 97.69 187 ASP B CA 1
ATOM 4361 C C . ASP B 1 187 ? -18.828 -25.812 -11.141 1 97.69 187 ASP B C 1
ATOM 4363 O O . ASP B 1 187 ? -18.391 -26.266 -12.203 1 97.69 187 ASP B O 1
ATOM 4367 N N . GLY B 1 188 ? -19.219 -26.547 -10.211 1 97.38 188 GLY B N 1
ATOM 4368 C CA . GLY B 1 188 ? -19.297 -27.984 -10.352 1 97.38 188 GLY B CA 1
ATOM 4369 C C . GLY B 1 188 ? -17.938 -28.656 -10.5 1 97.38 188 GLY B C 1
ATOM 4370 O O . GLY B 1 188 ? -17.75 -29.531 -11.344 1 97.38 188 GLY B O 1
ATOM 4371 N N . ILE B 1 189 ? -16.938 -28.188 -9.781 1 98.44 189 ILE B N 1
ATOM 4372 C CA . ILE B 1 189 ? -15.617 -28.797 -9.781 1 98.44 189 ILE B CA 1
ATOM 4373 C C . ILE B 1 189 ? -15.594 -29.984 -8.82 1 98.44 189 ILE B C 1
ATOM 4375 O O . ILE B 1 189 ? -16 -29.859 -7.664 1 98.44 189 ILE B O 1
ATOM 4379 N N . THR B 1 190 ? -15.125 -31.094 -9.266 1 98 190 THR B N 1
ATOM 4380 C CA . THR B 1 190 ? -15.141 -32.312 -8.461 1 98 190 THR B CA 1
ATOM 4381 C C . THR B 1 190 ? -13.805 -32.5 -7.754 1 98 190 THR B C 1
ATOM 4383 O O . THR B 1 190 ? -12.812 -31.859 -8.102 1 98 190 THR B O 1
ATOM 4386 N N . ARG B 1 191 ? -13.836 -33.406 -6.773 1 97.75 191 ARG B N 1
ATOM 4387 C CA . ARG B 1 191 ? -12.617 -33.812 -6.09 1 97.75 191 ARG B CA 1
ATOM 4388 C C . ARG B 1 191 ? -11.602 -34.375 -7.082 1 97.75 191 ARG B C 1
ATOM 4390 O O . ARG B 1 191 ? -10.406 -34.094 -6.984 1 97.75 191 ARG B O 1
ATOM 4397 N N . ALA B 1 192 ? -12.031 -35.125 -8.016 1 97.75 192 ALA B N 1
ATOM 4398 C CA . ALA B 1 192 ? -11.156 -35.719 -9.023 1 97.75 192 ALA B CA 1
ATOM 4399 C C . ALA B 1 192 ? -10.516 -34.656 -9.891 1 97.75 192 ALA B C 1
ATOM 4401 O O . ALA B 1 192 ? -9.32 -34.75 -10.203 1 97.75 192 ALA B O 1
ATOM 4402 N N . ASP B 1 193 ? -11.305 -33.656 -10.328 1 98.06 193 ASP B N 1
ATOM 4403 C CA . ASP B 1 193 ? -10.766 -32.531 -11.086 1 98.06 193 ASP B CA 1
ATOM 4404 C C . ASP B 1 193 ? -9.641 -31.844 -10.328 1 98.06 193 ASP B C 1
ATOM 4406 O O . ASP B 1 193 ? -8.586 -31.547 -10.898 1 98.06 193 ASP B O 1
ATOM 4410 N N . SER B 1 194 ? -9.961 -31.625 -9.125 1 98.44 194 SER B N 1
ATOM 4411 C CA . SER B 1 194 ? -9.062 -30.875 -8.25 1 98.44 194 SER B CA 1
ATOM 4412 C C . SER B 1 194 ? -7.742 -31.625 -8.047 1 98.44 194 SER B C 1
ATOM 4414 O O . SER B 1 194 ? -6.668 -31.031 -8.164 1 98.44 194 SER B O 1
ATOM 4416 N N . ASP B 1 195 ? -7.809 -32.906 -7.723 1 98.44 195 ASP B N 1
ATOM 4417 C CA . ASP B 1 195 ? -6.617 -33.719 -7.5 1 98.44 195 ASP B CA 1
ATOM 4418 C C . ASP B 1 195 ? -5.793 -33.844 -8.773 1 98.44 195 ASP B C 1
ATOM 4420 O O . ASP B 1 195 ? -4.559 -33.812 -8.734 1 98.44 195 ASP B O 1
ATOM 4424 N N . ALA B 1 196 ? -6.469 -34 -9.859 1 98.56 196 ALA B N 1
ATOM 4425 C CA . ALA B 1 196 ? -5.766 -34.094 -11.133 1 98.56 196 ALA B CA 1
ATOM 4426 C C . ALA B 1 196 ? -5.004 -32.812 -11.445 1 98.56 196 ALA B C 1
ATOM 4428 O O . ALA B 1 196 ? -3.881 -32.844 -11.953 1 98.56 196 ALA B O 1
ATOM 4429 N N . PHE B 1 197 ? -5.672 -31.75 -11.211 1 98.69 197 PHE B N 1
ATOM 4430 C CA . PHE B 1 197 ? -5.031 -30.453 -11.438 1 98.69 197 PHE B CA 1
ATOM 4431 C C . PHE B 1 197 ? -3.814 -30.297 -10.539 1 98.69 197 PHE B C 1
ATOM 4433 O O . PHE B 1 197 ? -2.771 -29.797 -10.977 1 98.69 197 PHE B O 1
ATOM 4440 N N . ALA B 1 198 ? -3.904 -30.625 -9.258 1 98.69 198 ALA B N 1
ATOM 4441 C CA . ALA B 1 198 ? -2.801 -30.547 -8.305 1 98.69 198 ALA B CA 1
ATOM 4442 C C . ALA B 1 198 ? -1.622 -31.406 -8.75 1 98.69 198 ALA B C 1
ATOM 4444 O O . ALA B 1 198 ? -0.468 -30.984 -8.664 1 98.69 198 ALA B O 1
ATOM 4445 N N . LEU B 1 199 ? -1.944 -32.625 -9.172 1 98.75 199 LEU B N 1
ATOM 4446 C CA . LEU B 1 199 ? -0.908 -33.5 -9.68 1 98.75 199 LEU B CA 1
ATOM 4447 C C . LEU B 1 199 ? -0.172 -32.875 -10.859 1 98.75 199 LEU B C 1
ATOM 4449 O O . LEU B 1 199 ? 1.059 -32.906 -10.922 1 98.75 199 LEU B O 1
ATOM 4453 N N . ARG B 1 200 ? -0.91 -32.344 -11.766 1 98.44 200 ARG B N 1
ATOM 4454 C CA . ARG B 1 200 ? -0.339 -31.703 -12.945 1 98.44 200 ARG B CA 1
ATOM 4455 C C . ARG B 1 200 ? 0.58 -30.547 -12.539 1 98.44 200 ARG B C 1
ATOM 4457 O O . ARG B 1 200 ? 1.648 -30.359 -13.125 1 98.44 200 ARG B O 1
ATOM 4464 N N . SER B 1 201 ? 0.163 -29.734 -11.602 1 98.81 201 SER B N 1
ATOM 4465 C CA . SER B 1 201 ? 0.974 -28.625 -11.125 1 98.81 201 SER B CA 1
ATOM 4466 C C . SER B 1 201 ? 2.332 -29.094 -10.625 1 98.81 201 SER B C 1
ATOM 4468 O O . SER B 1 201 ? 3.365 -28.516 -10.961 1 98.81 201 SER B O 1
ATOM 4470 N N . HIS B 1 202 ? 2.348 -30.156 -9.844 1 98.75 202 HIS B N 1
ATOM 4471 C CA . HIS B 1 202 ? 3.592 -30.703 -9.312 1 98.75 202 HIS B CA 1
ATOM 4472 C C . HIS B 1 202 ? 4.449 -31.297 -10.422 1 98.75 202 HIS B C 1
ATOM 4474 O O . HIS B 1 202 ? 5.66 -31.062 -10.469 1 98.75 202 HIS B O 1
ATOM 4480 N N . ARG B 1 203 ? 3.836 -32.062 -11.289 1 98.69 203 ARG B N 1
ATOM 4481 C CA . ARG B 1 203 ? 4.578 -32.688 -12.375 1 98.69 203 ARG B CA 1
ATOM 4482 C C . ARG B 1 203 ? 5.25 -31.641 -13.258 1 98.69 203 ARG B C 1
ATOM 4484 O O . ARG B 1 203 ? 6.422 -31.781 -13.609 1 98.69 203 ARG B O 1
ATOM 4491 N N . ARG B 1 204 ? 4.52 -30.641 -13.594 1 98.81 204 ARG B N 1
ATOM 4492 C CA . ARG B 1 204 ? 5.047 -29.562 -14.43 1 98.81 204 ARG B CA 1
ATOM 4493 C C . ARG B 1 204 ? 6.156 -28.797 -13.711 1 98.81 204 ARG B C 1
ATOM 4495 O O . ARG B 1 204 ? 7.18 -28.469 -14.312 1 98.81 204 ARG B O 1
ATOM 4502 N N . ALA B 1 205 ? 5.977 -28.516 -12.414 1 98.88 205 ALA B N 1
ATOM 4503 C CA . ALA B 1 205 ? 6.977 -27.781 -11.641 1 98.88 205 ALA B CA 1
ATOM 4504 C C . ALA B 1 205 ? 8.273 -28.578 -11.531 1 98.88 205 ALA B C 1
ATOM 4506 O O . ALA B 1 205 ? 9.367 -28.016 -11.664 1 98.88 205 ALA B O 1
ATOM 4507 N N . VAL B 1 206 ? 8.133 -29.859 -11.266 1 98.69 206 VAL B N 1
ATOM 4508 C CA . VAL B 1 206 ? 9.305 -30.719 -11.156 1 98.69 206 VAL B CA 1
ATOM 4509 C C . VAL B 1 206 ? 10.039 -30.781 -12.492 1 98.69 206 VAL B C 1
ATOM 4511 O O . VAL B 1 206 ? 11.266 -30.641 -12.539 1 98.69 206 VAL B O 1
ATOM 4514 N N . ALA B 1 207 ? 9.305 -30.984 -13.57 1 98.75 207 ALA B N 1
ATOM 4515 C CA . ALA B 1 207 ? 9.898 -31.016 -14.898 1 98.75 207 ALA B CA 1
ATOM 4516 C C . ALA B 1 207 ? 10.609 -29.703 -15.219 1 98.75 207 ALA B C 1
ATOM 4518 O O . ALA B 1 207 ? 11.703 -29.703 -15.789 1 98.75 207 ALA B O 1
ATOM 4519 N N . ALA B 1 208 ? 9.992 -28.609 -14.914 1 98.75 208 ALA B N 1
ATOM 4520 C CA . ALA B 1 208 ? 10.562 -27.297 -15.164 1 98.75 208 ALA B CA 1
ATOM 4521 C C . ALA B 1 208 ? 11.859 -27.094 -14.375 1 98.75 208 ALA B C 1
ATOM 4523 O O . ALA B 1 208 ? 12.836 -26.562 -14.898 1 98.75 208 ALA B O 1
ATOM 4524 N N . GLN B 1 209 ? 11.828 -27.453 -13.117 1 98.12 209 GLN B N 1
ATOM 4525 C CA . GLN B 1 209 ? 13.016 -27.344 -12.273 1 98.12 209 GLN B CA 1
ATOM 4526 C C . GLN B 1 209 ? 14.164 -28.188 -12.836 1 98.12 209 GLN B C 1
ATOM 4528 O O . GLN B 1 209 ? 15.312 -27.719 -12.875 1 98.12 209 GLN B O 1
ATOM 4533 N N . GLU B 1 210 ? 13.844 -29.375 -13.219 1 98.06 210 GLU B N 1
ATOM 4534 C CA . GLU B 1 210 ? 14.844 -30.281 -13.766 1 98.06 210 GLU B CA 1
ATOM 4535 C C . GLU B 1 210 ? 15.406 -29.75 -15.086 1 98.06 210 GLU B C 1
ATOM 4537 O O . GLU B 1 210 ? 16.578 -29.938 -15.383 1 98.06 210 GLU B O 1
ATOM 4542 N N . ALA B 1 211 ? 14.578 -29.109 -15.82 1 98.44 211 ALA B N 1
ATOM 4543 C CA . ALA B 1 211 ? 14.992 -28.562 -17.109 1 98.44 211 ALA B CA 1
ATOM 4544 C C . ALA B 1 211 ? 15.688 -27.219 -16.953 1 98.44 211 ALA B C 1
ATOM 4546 O O . ALA B 1 211 ? 16.188 -26.641 -17.922 1 98.44 211 ALA B O 1
ATOM 4547 N N . GLY B 1 212 ? 15.727 -26.609 -15.797 1 98.31 212 GLY B N 1
ATOM 4548 C CA . GLY B 1 212 ? 16.406 -25.344 -15.516 1 98.31 212 GLY B CA 1
ATOM 4549 C C . GLY B 1 212 ? 15.602 -24.141 -15.945 1 98.31 212 GLY B C 1
ATOM 4550 O O . GLY B 1 212 ? 16.172 -23.062 -16.188 1 98.31 212 GLY B O 1
ATOM 4551 N N . HIS B 1 213 ? 14.297 -24.281 -16.047 1 98.62 213 HIS B N 1
ATOM 4552 C CA . HIS B 1 213 ? 13.453 -23.203 -16.531 1 98.62 213 HIS B CA 1
ATOM 4553 C C . HIS B 1 213 ? 13.469 -22.016 -15.586 1 98.62 213 HIS B C 1
ATOM 4555 O O . HIS B 1 213 ? 13.227 -20.875 -16 1 98.62 213 HIS B O 1
ATOM 4561 N N . PHE B 1 214 ? 13.781 -22.25 -14.273 1 98.56 214 PHE B N 1
ATOM 4562 C CA . PHE B 1 214 ? 13.695 -21.188 -13.281 1 98.56 214 PHE B CA 1
ATOM 4563 C C . PHE B 1 214 ? 15.07 -20.609 -12.984 1 98.56 214 PHE B C 1
ATOM 4565 O O . PHE B 1 214 ? 15.203 -19.656 -12.219 1 98.56 214 PHE B O 1
ATOM 4572 N N . ASP B 1 215 ? 16.125 -21.078 -13.594 1 97.88 215 ASP B N 1
ATOM 4573 C CA . ASP B 1 215 ? 17.5 -20.734 -13.242 1 97.88 215 ASP B CA 1
ATOM 4574 C C . ASP B 1 215 ? 17.766 -19.234 -13.422 1 97.88 215 ASP B C 1
ATOM 4576 O O . ASP B 1 215 ? 18.422 -18.609 -12.594 1 97.88 215 ASP B O 1
ATOM 4580 N N . ARG B 1 216 ? 17.219 -18.719 -14.438 1 97.25 216 ARG B N 1
ATOM 4581 C CA . ARG B 1 216 ? 17.484 -17.312 -14.75 1 97.25 216 ARG B CA 1
ATOM 4582 C C . ARG B 1 216 ? 16.75 -16.391 -13.781 1 97.25 216 ARG B C 1
ATOM 4584 O O . ARG B 1 216 ? 17.219 -15.305 -13.477 1 97.25 216 ARG B O 1
ATOM 4591 N N . GLU B 1 217 ? 15.57 -16.812 -13.289 1 98.44 217 GLU B N 1
ATOM 4592 C CA . GLU B 1 217 ? 14.773 -15.898 -12.484 1 98.44 217 GLU B CA 1
ATOM 4593 C C . GLU B 1 217 ? 15.133 -16 -11.008 1 98.44 217 GLU B C 1
ATOM 4595 O O . GLU B 1 217 ? 14.906 -15.07 -10.234 1 98.44 217 GLU B O 1
ATOM 4600 N N . ILE B 1 218 ? 15.82 -17.031 -10.555 1 98.88 218 ILE B N 1
ATOM 4601 C CA . ILE B 1 218 ? 16.062 -17.25 -9.133 1 98.88 218 ILE B CA 1
ATOM 4602 C C . ILE B 1 218 ? 17.406 -16.656 -8.742 1 98.88 218 ILE B C 1
ATOM 4604 O O . ILE B 1 218 ? 18.406 -16.844 -9.453 1 98.88 218 ILE B O 1
ATOM 4608 N N . VAL B 1 219 ? 17.438 -15.875 -7.691 1 98.88 219 VAL B N 1
ATOM 4609 C CA . VAL B 1 219 ? 18.672 -15.492 -6.996 1 98.88 219 VAL B CA 1
ATOM 4610 C C . VAL B 1 219 ? 18.812 -16.312 -5.719 1 98.88 219 VAL B C 1
ATOM 4612 O O . VAL B 1 219 ? 17.875 -16.406 -4.926 1 98.88 219 VAL B O 1
ATOM 4615 N N . PRO B 1 220 ? 19.953 -16.953 -5.531 1 98.75 220 PRO B N 1
ATOM 4616 C CA . PRO B 1 220 ? 20.141 -17.734 -4.309 1 98.75 220 PRO B CA 1
ATOM 4617 C C . PRO B 1 220 ? 20.016 -16.891 -3.041 1 98.75 220 PRO B C 1
ATOM 4619 O O . PRO B 1 220 ? 20.453 -15.742 -3.01 1 98.75 220 PRO B O 1
ATOM 4622 N N . VAL B 1 221 ? 19.422 -17.422 -2.023 1 98.88 221 VAL B N 1
ATOM 4623 C CA . VAL B 1 221 ? 19.281 -16.766 -0.734 1 98.88 221 VAL B CA 1
ATOM 4624 C C . VAL B 1 221 ? 20.281 -17.344 0.262 1 98.88 221 VAL B C 1
ATOM 4626 O O . VAL B 1 221 ? 20.234 -18.531 0.585 1 98.88 221 VAL B O 1
ATOM 4629 N N . PRO B 1 222 ? 21.172 -16.5 0.759 1 98.25 222 PRO B N 1
ATOM 4630 C CA . PRO B 1 222 ? 22.109 -17 1.773 1 98.25 222 PRO B CA 1
ATOM 4631 C C . PRO B 1 222 ? 21.406 -17.344 3.088 1 98.25 222 PRO B C 1
ATOM 4633 O O . PRO B 1 222 ? 20.547 -16.609 3.549 1 98.25 222 PRO B O 1
ATOM 4636 N N . VAL B 1 223 ? 21.734 -18.5 3.598 1 97.38 223 VAL B N 1
ATOM 4637 C CA . VAL B 1 223 ? 21.312 -18.922 4.93 1 97.38 223 VAL B CA 1
ATOM 4638 C C . VAL B 1 223 ? 22.516 -19.438 5.715 1 97.38 223 VAL B C 1
ATOM 4640 O O . VAL B 1 223 ? 23.641 -19.453 5.199 1 97.38 223 VAL B O 1
ATOM 4643 N N . LYS B 1 224 ? 22.391 -19.734 7.008 1 93 224 LYS B N 1
ATOM 4644 C CA . LYS B 1 224 ? 23.484 -20.109 7.895 1 93 224 LYS B CA 1
ATOM 4645 C C . LYS B 1 224 ? 24.328 -21.219 7.281 1 93 224 LYS B C 1
ATOM 4647 O O . LYS B 1 224 ? 25.562 -21.109 7.254 1 93 224 LYS B O 1
ATOM 4652 N N . ASP B 1 225 ? 23.672 -22.281 6.824 1 90.69 225 ASP B N 1
ATOM 4653 C CA . ASP B 1 225 ? 24.391 -23.422 6.289 1 90.69 225 ASP B CA 1
ATOM 4654 C C . ASP B 1 225 ? 24.266 -23.484 4.77 1 90.69 225 ASP B C 1
ATOM 4656 O O . ASP B 1 225 ? 23.766 -24.469 4.219 1 90.69 225 ASP B O 1
ATOM 4660 N N . GLY B 1 226 ? 24.781 -22.312 4.062 1 96.44 226 GLY B N 1
ATOM 4661 C CA . GLY B 1 226 ? 24.781 -22.359 2.609 1 96.44 226 GLY B CA 1
ATOM 4662 C C . GLY B 1 226 ? 23.812 -21.375 1.988 1 96.44 226 GLY B C 1
ATOM 4663 O O . GLY B 1 226 ? 23.734 -20.219 2.4 1 96.44 226 GLY B O 1
ATOM 4664 N N . ALA B 1 227 ? 23.141 -21.875 0.893 1 98.12 227 ALA B N 1
ATOM 4665 C CA . ALA B 1 227 ? 22.188 -21.047 0.174 1 98.12 227 ALA B CA 1
ATOM 4666 C C . ALA B 1 227 ? 20.984 -21.875 -0.295 1 98.12 227 ALA B C 1
ATOM 4668 O O . ALA B 1 227 ? 21.125 -23.062 -0.603 1 98.12 227 ALA B O 1
ATOM 4669 N N . VAL B 1 228 ? 19.844 -21.312 -0.237 1 98.5 228 VAL B N 1
ATOM 4670 C CA . VAL B 1 228 ? 18.656 -21.891 -0.841 1 98.5 228 VAL B CA 1
ATOM 4671 C C . VAL B 1 228 ? 18.562 -21.484 -2.312 1 98.5 228 VAL B C 1
ATOM 4673 O O . VAL B 1 228 ? 18.516 -20.297 -2.639 1 98.5 228 VAL B O 1
ATOM 4676 N N . GLU B 1 229 ? 18.5 -22.484 -3.211 1 98.25 229 GLU B N 1
ATOM 4677 C CA . GLU B 1 229 ? 18.656 -22.172 -4.629 1 98.25 229 GLU B CA 1
ATOM 4678 C C . GLU B 1 229 ? 17.484 -22.703 -5.445 1 98.25 229 GLU B C 1
ATOM 4680 O O . GLU B 1 229 ? 17.406 -22.453 -6.648 1 98.25 229 GLU B O 1
ATOM 4685 N N . ARG B 1 230 ? 16.672 -23.453 -4.816 1 97.88 230 ARG B N 1
ATOM 4686 C CA . ARG B 1 230 ? 15.547 -24.047 -5.527 1 97.88 230 ARG B CA 1
ATOM 4687 C C . ARG B 1 230 ? 14.25 -23.922 -4.727 1 97.88 230 ARG B C 1
ATOM 4689 O O . ARG B 1 230 ? 14.281 -23.875 -3.496 1 97.88 230 ARG B O 1
ATOM 4696 N N . ASP B 1 231 ? 13.164 -23.844 -5.445 1 98.75 231 ASP B N 1
ATOM 4697 C CA . ASP B 1 231 ? 11.859 -23.859 -4.789 1 98.75 231 ASP B CA 1
ATOM 4698 C C . ASP B 1 231 ? 11.672 -25.141 -3.969 1 98.75 231 ASP B C 1
ATOM 4700 O O . ASP B 1 231 ? 12 -26.234 -4.43 1 98.75 231 ASP B O 1
ATOM 4704 N N . GLU B 1 232 ? 11.102 -24.984 -2.824 1 98.38 232 GLU B N 1
ATOM 4705 C CA . GLU B 1 232 ? 11.008 -26.078 -1.861 1 98.38 232 GLU B CA 1
ATOM 4706 C C . GLU B 1 232 ? 9.773 -26.938 -2.117 1 98.38 232 GLU B C 1
ATOM 4708 O O . GLU B 1 232 ? 9.734 -28.109 -1.74 1 98.38 232 GLU B O 1
ATOM 4713 N N . GLY B 1 233 ? 8.797 -26.391 -2.785 1 98 233 GLY B N 1
ATOM 4714 C CA . GLY B 1 233 ? 7.438 -26.891 -2.797 1 98 233 GLY B CA 1
ATOM 4715 C C . GLY B 1 233 ? 7.27 -28.125 -3.682 1 98 233 GLY B C 1
ATOM 4716 O O . GLY B 1 233 ? 6.613 -29.094 -3.295 1 98 233 GLY B O 1
ATOM 4717 N N . PRO B 1 234 ? 7.859 -28.203 -4.887 1 98.5 234 PRO B N 1
ATOM 4718 C CA . PRO B 1 234 ? 7.617 -29.281 -5.832 1 98.5 234 PRO B CA 1
ATOM 4719 C C . PRO B 1 234 ? 7.977 -30.656 -5.262 1 98.5 234 PRO B C 1
ATOM 4721 O O . PRO B 1 234 ? 9.039 -30.812 -4.66 1 98.5 234 PRO B O 1
ATOM 4724 N N . ARG B 1 235 ? 7.07 -31.547 -5.48 1 97.38 235 ARG B N 1
ATOM 4725 C CA . ARG B 1 235 ? 7.219 -32.906 -4.953 1 97.38 235 ARG B CA 1
ATOM 4726 C C . ARG B 1 235 ? 7.184 -33.938 -6.074 1 97.38 235 ARG B C 1
ATOM 4728 O O . ARG B 1 235 ? 6.105 -34.344 -6.508 1 97.38 235 ARG B O 1
ATOM 4735 N N . PRO B 1 236 ? 8.266 -34.531 -6.406 1 96.31 236 PRO B N 1
ATOM 4736 C CA . PRO B 1 236 ? 8.273 -35.562 -7.453 1 96.31 236 PRO B CA 1
ATOM 4737 C C . PRO B 1 236 ? 7.52 -36.844 -7.051 1 96.31 236 PRO B C 1
ATOM 4739 O O . PRO B 1 236 ? 7.121 -37.625 -7.914 1 96.31 236 PRO B O 1
ATOM 4742 N N . SER B 1 237 ? 7.258 -37 -5.77 1 95.56 237 SER B N 1
ATOM 4743 C CA . SER B 1 237 ? 6.66 -38.219 -5.254 1 95.56 237 SER B CA 1
ATOM 4744 C C . SER B 1 237 ? 5.141 -38.125 -5.223 1 95.56 237 SER B C 1
ATOM 4746 O O . SER B 1 237 ? 4.461 -39.062 -4.82 1 95.56 237 SER B O 1
ATOM 4748 N N . THR B 1 238 ? 4.605 -37 -5.668 1 96.56 238 THR B N 1
ATOM 4749 C CA . THR B 1 238 ? 3.154 -36.844 -5.668 1 96.56 238 THR B CA 1
ATOM 4750 C C . THR B 1 238 ? 2.504 -37.844 -6.637 1 96.56 238 THR B C 1
ATOM 4752 O O . THR B 1 238 ? 2.936 -37.969 -7.785 1 96.56 238 THR B O 1
ATOM 4755 N N . THR B 1 239 ? 1.484 -38.562 -6.141 1 97.12 239 THR B N 1
ATOM 4756 C CA . THR B 1 239 ? 0.737 -39.531 -6.953 1 97.12 239 THR B CA 1
ATOM 4757 C C . THR B 1 239 ? -0.766 -39.312 -6.785 1 97.12 239 THR B C 1
ATOM 4759 O O . THR B 1 239 ? -1.208 -38.688 -5.809 1 97.12 239 THR B O 1
ATOM 4762 N N . PRO B 1 240 ? -1.504 -39.812 -7.82 1 97.12 240 PRO B N 1
ATOM 4763 C CA . PRO B 1 240 ? -2.959 -39.75 -7.672 1 97.12 240 PRO B CA 1
ATOM 4764 C C . PRO B 1 240 ? -3.453 -40.375 -6.383 1 97.12 240 PRO B C 1
ATOM 4766 O O . PRO B 1 240 ? -4.371 -39.875 -5.738 1 97.12 240 PRO B O 1
ATOM 4769 N N . GLU B 1 241 ? -2.879 -41.5 -5.984 1 97.25 241 GLU B N 1
ATOM 4770 C CA . GLU B 1 241 ? -3.283 -42.25 -4.785 1 97.25 241 GLU B CA 1
ATOM 4771 C C . GLU B 1 241 ? -3.037 -41.406 -3.525 1 97.25 241 GLU B C 1
ATOM 4773 O O . GLU B 1 241 ? -3.891 -41.375 -2.639 1 97.25 241 GLU B O 1
ATOM 4778 N N . LYS B 1 242 ? -1.88 -40.812 -3.422 1 97 242 LYS B N 1
ATOM 4779 C CA . LYS B 1 242 ? -1.562 -39.969 -2.268 1 97 242 LYS B CA 1
ATOM 4780 C C . LYS B 1 242 ? -2.529 -38.812 -2.158 1 97 242 LYS B C 1
ATOM 4782 O O . LYS B 1 242 ? -3.016 -38.5 -1.068 1 97 242 LYS B O 1
ATOM 4787 N N . LEU B 1 243 ? -2.758 -38.125 -3.273 1 97.62 243 LEU B N 1
ATOM 4788 C CA . LEU B 1 243 ? -3.682 -37 -3.281 1 97.62 243 LEU B CA 1
ATOM 4789 C C . LEU B 1 243 ? -5.086 -37.438 -2.891 1 97.62 243 LEU B C 1
ATOM 4791 O O . LEU B 1 243 ? -5.773 -36.75 -2.131 1 97.62 243 LEU B O 1
ATOM 4795 N N . GLY B 1 244 ? -5.531 -38.562 -3.439 1 96.19 244 GLY B N 1
ATOM 4796 C CA . GLY B 1 244 ? -6.859 -39.094 -3.17 1 96.19 244 GLY B CA 1
ATOM 4797 C C . GLY B 1 244 ? -7.07 -39.469 -1.714 1 96.19 244 GLY B C 1
ATOM 4798 O O . GLY B 1 244 ? -8.203 -39.5 -1.237 1 96.19 244 GLY B O 1
ATOM 4799 N N . SER B 1 245 ? -6.023 -39.719 -0.996 1 96.19 245 SER B N 1
ATOM 4800 C CA . SER B 1 245 ? -6.117 -40.188 0.389 1 96.19 245 SER B CA 1
ATOM 4801 C C . SER B 1 245 ? -6.199 -39 1.35 1 96.19 245 SER B C 1
ATOM 4803 O O . SER B 1 245 ? -6.512 -39.156 2.529 1 96.19 245 SER B O 1
ATOM 4805 N N . LEU B 1 246 ? -5.965 -37.812 0.867 1 96.69 246 LEU B N 1
ATOM 4806 C CA . LEU B 1 246 ? -5.938 -36.625 1.732 1 96.69 246 LEU B CA 1
ATOM 4807 C C . LEU B 1 246 ? -7.348 -36.25 2.18 1 96.69 246 LEU B C 1
ATOM 4809 O O . LEU B 1 246 ? -8.297 -36.375 1.4 1 96.69 246 LEU B O 1
ATOM 4813 N N . ARG B 1 247 ? -7.48 -35.812 3.387 1 96.25 247 ARG B N 1
ATOM 4814 C CA . ARG B 1 247 ? -8.773 -35.438 3.941 1 96.25 247 ARG B CA 1
ATOM 4815 C C . ARG B 1 247 ? -9.148 -34.031 3.492 1 96.25 247 ARG B C 1
ATOM 4817 O O . ARG B 1 247 ? -8.281 -33.156 3.314 1 96.25 247 ARG B O 1
ATOM 4824 N N . THR B 1 248 ? -10.469 -33.844 3.365 1 96.06 248 THR B N 1
ATOM 4825 C CA . THR B 1 248 ? -10.977 -32.469 3.133 1 96.06 248 THR B CA 1
ATOM 4826 C C . THR B 1 248 ? -10.828 -31.625 4.387 1 96.06 248 THR B C 1
ATOM 4828 O O . THR B 1 248 ? -10.938 -32.125 5.504 1 96.06 248 THR B O 1
ATOM 4831 N N . ILE B 1 249 ? -10.672 -30.359 4.25 1 94.19 249 ILE B N 1
ATOM 4832 C CA . ILE B 1 249 ? -10.273 -29.531 5.387 1 94.19 249 ILE B CA 1
ATOM 4833 C C . ILE B 1 249 ? -11.422 -28.609 5.777 1 94.19 249 ILE B C 1
ATOM 4835 O O . ILE B 1 249 ? -11.711 -28.438 6.965 1 94.19 249 ILE B O 1
ATOM 4839 N N . PHE B 1 250 ? -12.117 -28.016 4.938 1 93.19 250 PHE B N 1
ATOM 4840 C CA . PHE B 1 250 ? -12.945 -26.859 5.246 1 93.19 250 PHE B CA 1
ATOM 4841 C C . PHE B 1 250 ? -14.422 -27.234 5.301 1 93.19 250 PHE B C 1
ATOM 4843 O O . PHE B 1 250 ? -15.242 -26.5 5.852 1 93.19 250 PHE B O 1
ATOM 4850 N N . ARG B 1 251 ? -14.734 -28.297 4.617 1 91.25 251 ARG B N 1
ATOM 4851 C CA . ARG B 1 251 ? -16.094 -28.844 4.617 1 91.25 251 ARG B CA 1
ATOM 4852 C C . ARG B 1 251 ? -16.062 -30.359 4.605 1 91.25 251 ARG B C 1
ATOM 4854 O O . ARG B 1 251 ? -15.258 -30.969 3.896 1 91.25 251 ARG B O 1
ATOM 4861 N N . LYS B 1 252 ? -16.906 -30.953 5.453 1 88.38 252 LYS B N 1
ATOM 4862 C CA . LYS B 1 252 ? -16.938 -32.406 5.551 1 88.38 252 LYS B CA 1
ATOM 4863 C C . LYS B 1 252 ? -17.188 -33.031 4.188 1 88.38 252 LYS B C 1
ATOM 4865 O O . LYS B 1 252 ? -16.5 -34 3.811 1 88.38 252 LYS B O 1
ATOM 4870 N N . ASP B 1 253 ? -18.078 -32.562 3.426 1 89.5 253 ASP B N 1
ATOM 4871 C CA . ASP B 1 253 ? -18.375 -33.094 2.096 1 89.5 253 ASP B CA 1
ATOM 4872 C C . ASP B 1 253 ? -17.781 -32.188 1.008 1 89.5 253 ASP B C 1
ATOM 4874 O O . ASP B 1 253 ? -18.328 -32.094 -0.096 1 89.5 253 ASP B O 1
ATOM 4878 N N . GLY B 1 254 ? -16.719 -31.562 1.434 1 95.56 254 GLY B N 1
ATOM 4879 C CA . GLY B 1 254 ? -16.078 -30.672 0.479 1 95.56 254 GLY B CA 1
ATOM 4880 C C . GLY B 1 254 ? -15.078 -31.375 -0.418 1 95.56 254 GLY B C 1
ATOM 4881 O O . GLY B 1 254 ? -15.086 -32.594 -0.537 1 95.56 254 GLY B O 1
ATOM 4882 N N . ILE B 1 255 ? -14.281 -30.594 -1.16 1 97.88 255 ILE B N 1
ATOM 4883 C CA . ILE B 1 255 ? -13.336 -31.203 -2.086 1 97.88 255 ILE B CA 1
ATOM 4884 C C . ILE B 1 255 ? -11.938 -30.656 -1.842 1 97.88 255 ILE B C 1
ATOM 4886 O O . ILE B 1 255 ? -10.953 -31.156 -2.4 1 97.88 255 ILE B O 1
ATOM 4890 N N . VAL B 1 256 ? -11.828 -29.594 -1.052 1 98.38 256 VAL B N 1
ATOM 4891 C CA . VAL B 1 256 ? -10.547 -28.906 -0.895 1 98.38 256 VAL B CA 1
ATOM 4892 C C . VAL B 1 256 ? -9.68 -29.656 0.115 1 98.38 256 VAL B C 1
ATOM 4894 O O . VAL B 1 256 ? -10.109 -29.906 1.242 1 98.38 256 VAL B O 1
ATOM 4897 N N . THR B 1 257 ? -8.5 -30.016 -0.283 1 98.06 257 THR B N 1
ATOM 4898 C CA . THR B 1 257 ? -7.516 -30.688 0.562 1 98.06 257 THR B CA 1
ATOM 4899 C C . THR B 1 257 ? -6.211 -29.891 0.597 1 98.06 257 THR B C 1
ATOM 4901 O O . THR B 1 257 ? -6.047 -28.922 -0.146 1 98.06 257 THR B O 1
ATOM 4904 N N . ALA B 1 258 ? -5.324 -30.328 1.477 1 97 258 ALA B N 1
ATOM 4905 C CA . ALA B 1 258 ? -4 -29.719 1.521 1 97 258 ALA B CA 1
ATOM 4906 C C . ALA B 1 258 ? -3.264 -29.906 0.199 1 97 258 ALA B C 1
ATOM 4908 O O . ALA B 1 258 ? -2.469 -29.062 -0.202 1 97 258 ALA B O 1
ATOM 4909 N N . GLY B 1 259 ? -3.518 -30.984 -0.483 1 97.81 259 GLY B N 1
ATOM 4910 C CA . GLY B 1 259 ? -2.832 -31.312 -1.725 1 97.81 259 GLY B CA 1
ATOM 4911 C C . GLY B 1 259 ? -3.299 -30.469 -2.898 1 97.81 259 GLY B C 1
ATOM 4912 O O . GLY B 1 259 ? -2.582 -30.328 -3.891 1 97.81 259 GLY B O 1
ATOM 4913 N N . SER B 1 260 ? -4.504 -29.938 -2.795 1 97.94 260 SER B N 1
ATOM 4914 C CA . SER B 1 260 ? -5.062 -29.141 -3.885 1 97.94 260 SER B CA 1
ATOM 4915 C C . SER B 1 260 ? -5.062 -27.656 -3.543 1 97.94 260 SER B C 1
ATOM 4917 O O . SER B 1 260 ? -5.824 -26.875 -4.125 1 97.94 260 SER B O 1
ATOM 4919 N N . SER B 1 261 ? -4.336 -27.281 -2.5 1 98.44 261 SER B N 1
ATOM 4920 C CA . SER B 1 261 ? -4.18 -25.906 -2.031 1 98.44 261 SER B CA 1
ATOM 4921 C C . SER B 1 261 ? -2.719 -25.469 -2.08 1 98.44 261 SER B C 1
ATOM 4923 O O . SER B 1 261 ? -1.816 -26.266 -1.817 1 98.44 261 SER B O 1
ATOM 4925 N N . SER B 1 262 ? -2.547 -24.203 -2.504 1 98.44 262 SER B N 1
ATOM 4926 C CA . SER B 1 262 ? -1.185 -23.688 -2.361 1 98.44 262 SER B CA 1
ATOM 4927 C C . SER B 1 262 ? -0.768 -23.641 -0.896 1 98.44 262 SER B C 1
ATOM 4929 O O . SER B 1 262 ? -1.578 -23.312 -0.026 1 98.44 262 SER B O 1
ATOM 4931 N N . PRO B 1 263 ? 0.424 -24.031 -0.56 1 97.81 263 PRO B N 1
ATOM 4932 C CA . PRO B 1 263 ? 0.891 -23.953 0.825 1 97.81 263 PRO B CA 1
ATOM 4933 C C . PRO B 1 263 ? 1.229 -22.516 1.244 1 97.81 263 PRO B C 1
ATOM 4935 O O . PRO B 1 263 ? 1.544 -21.688 0.396 1 97.81 263 PRO B O 1
ATOM 4938 N N . LEU B 1 264 ? 1.155 -22.25 2.574 1 97.94 264 LEU B N 1
ATOM 4939 C CA . LEU B 1 264 ? 1.772 -21.016 3.076 1 97.94 264 LEU B CA 1
ATOM 4940 C C . LEU B 1 264 ? 3.254 -20.969 2.715 1 97.94 264 LEU B C 1
ATOM 4942 O O . LEU B 1 264 ? 3.957 -21.984 2.83 1 97.94 264 LEU B O 1
ATOM 4946 N N . SER B 1 265 ? 3.682 -19.812 2.238 1 98.75 265 SER B N 1
ATOM 4947 C CA . SER B 1 265 ? 5.023 -19.781 1.664 1 98.75 265 SER B CA 1
ATOM 4948 C C . SER B 1 265 ? 5.719 -18.453 1.976 1 98.75 265 SER B C 1
ATOM 4950 O O . SER B 1 265 ? 5.074 -17.484 2.391 1 98.75 265 SER B O 1
ATOM 4952 N N . ASP B 1 266 ? 7.02 -18.438 1.831 1 98.81 266 ASP B N 1
ATOM 4953 C CA . ASP B 1 266 ? 7.891 -17.266 1.935 1 98.81 266 ASP B CA 1
ATOM 4954 C C . ASP B 1 266 ? 8.609 -17 0.616 1 98.81 266 ASP B C 1
ATOM 4956 O O . ASP B 1 266 ? 9 -17.938 -0.086 1 98.81 266 ASP B O 1
ATOM 4960 N N . GLY B 1 267 ? 8.711 -15.711 0.26 1 98.88 267 GLY B N 1
ATOM 4961 C CA . GLY B 1 267 ? 9.453 -15.391 -0.953 1 98.88 267 GLY B CA 1
ATOM 4962 C C . GLY B 1 267 ? 9.375 -13.922 -1.322 1 98.88 267 GLY B C 1
ATOM 4963 O O . GLY B 1 267 ? 8.633 -13.156 -0.7 1 98.88 267 GLY B O 1
ATOM 4964 N N . ALA B 1 268 ? 10.195 -13.508 -2.266 1 98.94 268 ALA B N 1
ATOM 4965 C CA . ALA B 1 268 ? 10.234 -12.148 -2.797 1 98.94 268 ALA B CA 1
ATOM 4966 C C . ALA B 1 268 ? 10.562 -12.148 -4.289 1 98.94 268 ALA B C 1
ATOM 4968 O O . ALA B 1 268 ? 11.188 -13.086 -4.789 1 98.94 268 ALA B O 1
ATOM 4969 N N . ALA B 1 269 ? 10.109 -11.18 -4.992 1 99 269 ALA B N 1
ATOM 4970 C CA . ALA B 1 269 ? 10.398 -10.969 -6.41 1 99 269 ALA B CA 1
ATOM 4971 C C . ALA B 1 269 ? 10.391 -9.484 -6.758 1 99 269 ALA B C 1
ATOM 4973 O O . ALA B 1 269 ? 9.617 -8.711 -6.188 1 99 269 ALA B O 1
ATOM 4974 N N . ALA B 1 270 ? 11.234 -9.023 -7.641 1 98.94 270 ALA B N 1
ATOM 4975 C CA . ALA B 1 270 ? 11.281 -7.645 -8.117 1 98.94 270 ALA B CA 1
ATOM 4976 C C . ALA B 1 270 ? 11.672 -7.582 -9.586 1 98.94 270 ALA B C 1
ATOM 4978 O O . ALA B 1 270 ? 12.453 -8.414 -10.062 1 98.94 270 ALA B O 1
ATOM 4979 N N . LEU B 1 271 ? 11.148 -6.66 -10.289 1 98.94 271 LEU B N 1
ATOM 4980 C CA . LEU B 1 271 ? 11.453 -6.371 -11.68 1 98.94 271 LEU B CA 1
ATOM 4981 C C . LEU B 1 271 ? 11.75 -4.887 -11.875 1 98.94 271 LEU B C 1
ATOM 4983 O O . LEU B 1 271 ? 11.25 -4.043 -11.133 1 98.94 271 LEU B O 1
ATOM 4987 N N . VAL B 1 272 ? 12.547 -4.578 -12.883 1 98.94 272 VAL B N 1
ATOM 4988 C CA . VAL B 1 272 ? 12.758 -3.193 -13.305 1 98.94 272 VAL B CA 1
ATOM 4989 C C . VAL B 1 272 ? 11.781 -2.838 -14.422 1 98.94 272 VAL B C 1
ATOM 4991 O O . VAL B 1 272 ? 11.711 -3.533 -15.438 1 98.94 272 VAL B O 1
ATOM 4994 N N . VAL B 1 273 ? 11.023 -1.807 -14.211 1 98.94 273 VAL B N 1
ATOM 4995 C CA . VAL B 1 273 ? 10.07 -1.251 -15.172 1 98.94 273 VAL B CA 1
ATOM 4996 C C . VAL B 1 273 ? 10.617 0.059 -15.734 1 98.94 273 VAL B C 1
ATOM 4998 O O . VAL B 1 273 ? 11.023 0.945 -14.984 1 98.94 273 VAL B O 1
ATOM 5001 N N . ALA B 1 274 ? 10.586 0.192 -17.047 1 98.81 274 ALA B N 1
ATOM 5002 C CA . ALA B 1 274 ? 11.273 1.325 -17.656 1 98.81 274 ALA B CA 1
ATOM 5003 C C . ALA B 1 274 ? 10.414 1.981 -18.734 1 98.81 274 ALA B C 1
ATOM 5005 O O . ALA B 1 274 ? 9.656 1.301 -19.438 1 98.81 274 ALA B O 1
ATOM 5006 N N . SER B 1 275 ? 10.547 3.271 -18.844 1 98.5 275 SER B N 1
ATOM 5007 C CA . SER B 1 275 ? 9.984 4 -19.969 1 98.5 275 SER B CA 1
ATOM 5008 C C . SER B 1 275 ? 10.797 3.783 -21.25 1 98.5 275 SER B C 1
ATOM 5010 O O . SER B 1 275 ? 11.938 3.307 -21.188 1 98.5 275 SER B O 1
ATOM 5012 N N . ALA B 1 276 ? 10.211 4.113 -22.375 1 97.88 276 ALA B N 1
ATOM 5013 C CA . ALA B 1 276 ? 10.953 4.086 -23.641 1 97.88 276 ALA B CA 1
ATOM 5014 C C . ALA B 1 276 ? 12.156 5.023 -23.578 1 97.88 276 ALA B C 1
ATOM 5016 O O . ALA B 1 276 ? 13.227 4.707 -24.109 1 97.88 276 ALA B O 1
ATOM 5017 N N . ALA B 1 277 ? 12.023 6.18 -22.938 1 97.56 277 ALA B N 1
ATOM 5018 C CA . ALA B 1 277 ? 13.109 7.152 -22.812 1 97.56 277 ALA B CA 1
ATOM 5019 C C . ALA B 1 277 ? 14.273 6.57 -22.016 1 97.56 277 ALA B C 1
ATOM 5021 O O . ALA B 1 277 ? 15.438 6.781 -22.359 1 97.56 277 ALA B O 1
ATOM 5022 N N . ALA B 1 278 ? 13.977 5.879 -20.953 1 97.94 278 ALA B N 1
ATOM 5023 C CA . ALA B 1 278 ? 15.023 5.258 -20.141 1 97.94 278 ALA B CA 1
ATOM 5024 C C . ALA B 1 278 ? 15.734 4.152 -20.922 1 97.94 278 ALA B C 1
ATOM 5026 O O . ALA B 1 278 ? 16.953 3.977 -20.797 1 97.94 278 ALA B O 1
ATOM 5027 N N . VAL B 1 279 ? 14.953 3.346 -21.656 1 97.88 279 VAL B N 1
ATOM 5028 C CA . VAL B 1 279 ? 15.523 2.281 -22.469 1 97.88 279 VAL B CA 1
ATOM 5029 C C . VAL B 1 279 ? 16.578 2.863 -23.422 1 97.88 279 VAL B C 1
ATOM 5031 O O . VAL B 1 279 ? 17.672 2.316 -23.547 1 97.88 279 VAL B O 1
ATOM 5034 N N . GLU B 1 280 ? 16.219 3.939 -24.047 1 97.44 280 GLU B N 1
ATOM 5035 C CA . GLU B 1 280 ? 17.141 4.605 -24.984 1 97.44 280 GLU B CA 1
ATOM 5036 C C . GLU B 1 280 ? 18.328 5.215 -24.25 1 97.44 280 GLU B C 1
ATOM 5038 O O . GLU B 1 280 ? 19.469 5.008 -24.641 1 97.44 280 GLU B O 1
ATOM 5043 N N . ARG B 1 281 ? 18.078 5.934 -23.188 1 97.69 281 ARG B N 1
ATOM 5044 C CA . ARG B 1 281 ? 19.078 6.691 -22.469 1 97.69 281 ARG B CA 1
ATOM 5045 C C . ARG B 1 281 ? 20.156 5.766 -21.891 1 97.69 281 ARG B C 1
ATOM 5047 O O . ARG B 1 281 ? 21.344 6.102 -21.906 1 97.69 281 ARG B O 1
ATOM 5054 N N . TYR B 1 282 ? 19.688 4.621 -21.422 1 98 282 TYR B N 1
ATOM 5055 C CA . TYR B 1 282 ? 20.625 3.764 -20.703 1 98 282 TYR B CA 1
ATOM 5056 C C . TYR B 1 282 ? 20.969 2.521 -21.516 1 98 282 TYR B C 1
ATOM 5058 O O . TYR B 1 282 ? 21.672 1.632 -21.047 1 98 282 TYR B O 1
ATOM 5066 N N . GLY B 1 283 ? 20.5 2.404 -22.75 1 97.5 283 GLY B N 1
ATOM 5067 C CA . GLY B 1 283 ? 20.812 1.28 -23.625 1 97.5 283 GLY B CA 1
ATOM 5068 C C . GLY B 1 283 ? 20.297 -0.044 -23.078 1 97.5 283 GLY B C 1
ATOM 5069 O O . GLY B 1 283 ? 21.016 -1.043 -23.094 1 97.5 283 GLY B O 1
ATOM 5070 N N . LEU B 1 284 ? 19.062 -0.068 -22.578 1 97.81 284 LEU B N 1
ATOM 5071 C CA . LEU B 1 284 ? 18.5 -1.27 -21.969 1 97.81 284 LEU B CA 1
ATOM 5072 C C . LEU B 1 284 ? 17.891 -2.18 -23.016 1 97.81 284 LEU B C 1
ATOM 5074 O O . LEU B 1 284 ? 17.531 -1.723 -24.109 1 97.81 284 LEU B O 1
ATOM 5078 N N . VAL B 1 285 ? 17.766 -3.479 -22.734 1 97.56 285 VAL B N 1
ATOM 5079 C CA . VAL B 1 285 ? 17.141 -4.457 -23.609 1 97.56 285 VAL B CA 1
ATOM 5080 C C . VAL B 1 285 ? 15.82 -4.93 -22.984 1 97.56 285 VAL B C 1
ATOM 5082 O O . VAL B 1 285 ? 15.82 -5.766 -22.078 1 97.56 285 VAL B O 1
ATOM 5085 N N . PRO B 1 286 ? 14.742 -4.422 -23.484 1 98.19 286 PRO B N 1
ATOM 5086 C CA . PRO B 1 286 ? 13.453 -4.84 -22.938 1 98.19 286 PRO B CA 1
ATOM 5087 C C . PRO B 1 286 ? 13.133 -6.305 -23.219 1 98.19 286 PRO B C 1
ATOM 5089 O O . PRO B 1 286 ? 13.414 -6.801 -24.312 1 98.19 286 PRO B O 1
ATOM 5092 N N . ARG B 1 287 ? 12.609 -6.934 -22.25 1 98.44 287 ARG B N 1
ATOM 5093 C CA . ARG B 1 287 ? 12.156 -8.305 -22.438 1 98.44 287 ARG B CA 1
ATOM 5094 C C . ARG B 1 287 ? 10.703 -8.344 -22.891 1 98.44 287 ARG B C 1
ATOM 5096 O O . ARG B 1 287 ? 10.328 -9.172 -23.734 1 98.44 287 ARG B O 1
ATOM 5103 N N . ALA B 1 288 ? 9.883 -7.477 -22.312 1 98.75 288 ALA B N 1
ATOM 5104 C CA . ALA B 1 288 ? 8.469 -7.395 -22.672 1 98.75 288 ALA B CA 1
ATOM 5105 C C . ALA B 1 288 ? 7.938 -5.977 -22.469 1 98.75 288 ALA B C 1
ATOM 5107 O O . ALA B 1 288 ? 8.539 -5.18 -21.734 1 98.75 288 ALA B O 1
ATOM 5108 N N . ARG B 1 289 ? 6.91 -5.699 -23.172 1 98.62 289 ARG B N 1
ATOM 5109 C CA . ARG B 1 289 ? 6.125 -4.484 -22.969 1 98.62 289 ARG B CA 1
ATOM 5110 C C . ARG B 1 289 ? 4.906 -4.762 -22.094 1 98.62 289 ARG B C 1
ATOM 5112 O O . ARG B 1 289 ? 4.23 -5.777 -22.266 1 98.62 289 ARG B O 1
ATOM 5119 N N . ILE B 1 290 ? 4.688 -3.908 -21.094 1 98.88 290 ILE B N 1
ATOM 5120 C CA . ILE B 1 290 ? 3.422 -3.975 -20.375 1 98.88 290 ILE B CA 1
ATOM 5121 C C . ILE B 1 290 ? 2.314 -3.33 -21.203 1 98.88 290 ILE B C 1
ATOM 5123 O O . ILE B 1 290 ? 2.318 -2.117 -21.422 1 98.88 290 ILE B O 1
ATOM 5127 N N . VAL B 1 291 ? 1.353 -4.121 -21.641 1 98.62 291 VAL B N 1
ATOM 5128 C CA . VAL B 1 291 ? 0.285 -3.629 -22.5 1 98.62 291 VAL B CA 1
ATOM 5129 C C . VAL B 1 291 ? -0.754 -2.885 -21.672 1 98.62 291 VAL B C 1
ATOM 5131 O O . VAL B 1 291 ? -1.06 -1.722 -21.938 1 98.62 291 VAL B O 1
ATOM 5134 N N . THR B 1 292 ? -1.313 -3.57 -20.688 1 98.25 292 THR B N 1
ATOM 5135 C CA . THR B 1 292 ? -2.271 -2.965 -19.766 1 98.25 292 THR B CA 1
ATOM 5136 C C . THR B 1 292 ? -2.463 -3.84 -18.531 1 98.25 292 THR B C 1
ATOM 5138 O O . THR B 1 292 ? -1.951 -4.957 -18.469 1 98.25 292 THR B O 1
ATOM 5141 N N . SER B 1 293 ? -3.02 -3.295 -17.531 1 98.69 293 SER B N 1
ATOM 5142 C CA . SER B 1 293 ? -3.467 -4.012 -16.328 1 98.69 293 SER B CA 1
ATOM 5143 C C . SER B 1 293 ? -4.895 -3.631 -15.969 1 98.69 293 SER B C 1
ATOM 5145 O O . SER B 1 293 ? -5.398 -2.594 -16.406 1 98.69 293 SER B O 1
ATOM 5147 N N . ALA B 1 294 ? -5.52 -4.508 -15.219 1 98.81 294 ALA B N 1
ATOM 5148 C CA . ALA B 1 294 ? -6.875 -4.234 -14.75 1 98.81 294 ALA B CA 1
ATOM 5149 C C . ALA B 1 294 ? -7.156 -4.953 -13.43 1 98.81 294 ALA B C 1
ATOM 5151 O O . ALA B 1 294 ? -6.602 -6.023 -13.172 1 98.81 294 ALA B O 1
ATOM 5152 N N . SER B 1 295 ? -7.938 -4.355 -12.625 1 98.81 295 SER B N 1
ATOM 5153 C CA . SER B 1 295 ? -8.484 -4.945 -11.406 1 98.81 295 SER B CA 1
ATOM 5154 C C . SER B 1 295 ? -10.008 -4.93 -11.414 1 98.81 295 SER B C 1
ATOM 5156 O O . SER B 1 295 ? -10.617 -4.09 -12.078 1 98.81 295 SER B O 1
ATOM 5158 N N . ALA B 1 296 ? -10.586 -5.836 -10.742 1 98.81 296 ALA B N 1
ATOM 5159 C CA . ALA B 1 296 ? -12.039 -5.93 -10.633 1 98.81 296 ALA B CA 1
ATOM 5160 C C . ALA B 1 296 ? -12.445 -6.555 -9.305 1 98.81 296 ALA B C 1
ATOM 5162 O O . ALA B 1 296 ? -11.664 -7.27 -8.68 1 98.81 296 ALA B O 1
ATOM 5163 N N . GLY B 1 297 ? -13.695 -6.176 -8.898 1 98.75 297 GLY B N 1
ATOM 5164 C CA . GLY B 1 297 ? -14.258 -6.77 -7.691 1 98.75 297 GLY B CA 1
ATOM 5165 C C . GLY B 1 297 ? -15.273 -7.859 -7.98 1 98.75 297 GLY B C 1
ATOM 5166 O O . GLY B 1 297 ? -15.906 -7.859 -9.039 1 98.75 297 GLY B O 1
ATOM 5167 N N . VAL B 1 298 ? -15.336 -8.805 -7.121 1 98.75 298 VAL B N 1
ATOM 5168 C CA . VAL B 1 298 ? -16.391 -9.812 -7.051 1 98.75 298 VAL B CA 1
ATOM 5169 C C . VAL B 1 298 ? -16.844 -9.984 -5.602 1 98.75 298 VAL B C 1
ATOM 5171 O O . VAL B 1 298 ? -16.297 -9.352 -4.695 1 98.75 298 VAL B O 1
ATOM 5174 N N . GLN B 1 299 ? -17.906 -10.773 -5.434 1 98.44 299 GLN B N 1
ATOM 5175 C CA . GLN B 1 299 ? -18.344 -11.055 -4.07 1 98.44 299 GLN B CA 1
ATOM 5176 C C . GLN B 1 299 ? -17.234 -11.75 -3.277 1 98.44 299 GLN B C 1
ATOM 5178 O O . GLN B 1 299 ? -16.547 -12.633 -3.797 1 98.44 299 GLN B O 1
ATOM 5183 N N . PRO B 1 300 ? -17.031 -11.375 -2 1 98 300 PRO B N 1
ATOM 5184 C CA . PRO B 1 300 ? -15.922 -11.906 -1.211 1 98 300 PRO B CA 1
ATOM 5185 C C . PRO B 1 300 ? -15.922 -13.43 -1.139 1 98 300 PRO B C 1
ATOM 5187 O O . PRO B 1 300 ? -14.867 -14.062 -1.223 1 98 300 PRO B O 1
ATOM 5190 N N . HIS B 1 301 ? -17.078 -14.07 -1.043 1 98.12 301 HIS B N 1
ATOM 5191 C CA . HIS B 1 301 ? -17.141 -15.516 -0.884 1 98.12 301 HIS B CA 1
ATOM 5192 C C . HIS B 1 301 ? -16.797 -16.234 -2.191 1 98.12 301 HIS B C 1
ATOM 5194 O O . HIS B 1 301 ? -16.609 -17.453 -2.207 1 98.12 301 HIS B O 1
ATOM 5200 N N . LEU B 1 302 ? -16.734 -15.461 -3.316 1 98.56 302 LEU B N 1
ATOM 5201 C CA . LEU B 1 302 ? -16.375 -15.992 -4.629 1 98.56 302 LEU B CA 1
ATOM 5202 C C . LEU B 1 302 ? -15.078 -15.383 -5.125 1 98.56 302 LEU B C 1
ATOM 5204 O O . LEU B 1 302 ? -14.859 -15.273 -6.336 1 98.56 302 LEU B O 1
ATOM 5208 N N . MET B 1 303 ? -14.281 -14.945 -4.152 1 98.31 303 MET B N 1
ATOM 5209 C CA . MET B 1 303 ? -13.062 -14.211 -4.469 1 98.31 303 MET B CA 1
ATOM 5210 C C . MET B 1 303 ? -12.211 -14.977 -5.477 1 98.31 303 MET B C 1
ATOM 5212 O O . MET B 1 303 ? -11.5 -14.367 -6.281 1 98.31 303 MET B O 1
ATOM 5216 N N . GLY B 1 304 ? -12.328 -16.312 -5.527 1 98.62 304 GLY B N 1
ATOM 5217 C CA . GLY B 1 304 ? -11.562 -17.141 -6.449 1 98.62 304 GLY B CA 1
ATOM 5218 C C . GLY B 1 304 ? -11.844 -16.828 -7.906 1 98.62 304 GLY B C 1
ATOM 5219 O O . GLY B 1 304 ? -11.047 -17.172 -8.781 1 98.62 304 GLY B O 1
ATOM 5220 N N . LEU B 1 305 ? -12.922 -16.172 -8.203 1 98.81 305 LEU B N 1
ATOM 5221 C CA . LEU B 1 305 ? -13.336 -15.875 -9.57 1 98.81 305 LEU B CA 1
ATOM 5222 C C . LEU B 1 305 ? -12.867 -14.484 -9.992 1 98.81 305 LEU B C 1
ATOM 5224 O O . LEU B 1 305 ? -13.102 -14.062 -11.125 1 98.81 305 LEU B O 1
ATOM 5228 N N . GLY B 1 306 ? -12.156 -13.781 -9.117 1 98.88 306 GLY B N 1
ATOM 5229 C CA . GLY B 1 306 ? -11.695 -12.43 -9.367 1 98.88 306 GLY B CA 1
ATOM 5230 C C . GLY B 1 306 ? -10.953 -12.281 -10.68 1 98.88 306 GLY B C 1
ATOM 5231 O O . GLY B 1 306 ? -11.148 -11.305 -11.406 1 98.88 306 GLY B O 1
ATOM 5232 N N . PRO B 1 307 ? -10.172 -13.234 -11.055 1 98.94 307 PRO B N 1
ATOM 5233 C CA . PRO B 1 307 ? -9.406 -13.141 -12.305 1 98.94 307 PRO B CA 1
ATOM 5234 C C . PRO B 1 307 ? -10.305 -13.023 -13.531 1 98.94 307 PRO B C 1
ATOM 5236 O O . PRO B 1 307 ? -9.883 -12.469 -14.555 1 98.94 307 PRO B O 1
ATOM 5239 N N . VAL B 1 308 ? -11.5 -13.516 -13.477 1 98.94 308 VAL B N 1
ATOM 5240 C CA . VAL B 1 308 ? -12.367 -13.562 -14.648 1 98.94 308 VAL B CA 1
ATOM 5241 C C . VAL B 1 308 ? -12.703 -12.148 -15.102 1 98.94 308 VAL B C 1
ATOM 5243 O O . VAL B 1 308 ? -12.289 -11.719 -16.188 1 98.94 308 VAL B O 1
ATOM 5246 N N . PRO B 1 309 ? -13.367 -11.367 -14.234 1 98.94 309 PRO B N 1
ATOM 5247 C CA . PRO B 1 309 ? -13.664 -10.016 -14.711 1 98.94 309 PRO B CA 1
ATOM 5248 C C . PRO B 1 309 ? -12.414 -9.156 -14.898 1 98.94 309 PRO B C 1
ATOM 5250 O O . PRO B 1 309 ? -12.375 -8.289 -15.773 1 98.94 309 PRO B O 1
ATOM 5253 N N . ALA B 1 310 ? -11.352 -9.336 -14.125 1 98.94 310 ALA B N 1
ATOM 5254 C CA . ALA B 1 310 ? -10.117 -8.578 -14.289 1 98.94 310 ALA B CA 1
ATOM 5255 C C . ALA B 1 310 ? -9.492 -8.836 -15.664 1 98.94 310 ALA B C 1
ATOM 5257 O O . ALA B 1 310 ? -9.055 -7.902 -16.344 1 98.94 310 ALA B O 1
ATOM 5258 N N . THR B 1 311 ? -9.438 -10.117 -16.047 1 98.94 311 THR B N 1
ATOM 5259 C CA . THR B 1 311 ? -8.867 -10.492 -17.344 1 98.94 311 THR B CA 1
ATOM 5260 C C . THR B 1 311 ? -9.727 -9.969 -18.484 1 98.94 311 THR B C 1
ATOM 5262 O O . THR B 1 311 ? -9.195 -9.438 -19.469 1 98.94 311 THR B O 1
ATOM 5265 N N . GLU B 1 312 ? -11.023 -10.141 -18.344 1 98.94 312 GLU B N 1
ATOM 5266 C CA . GLU B 1 312 ? -11.922 -9.625 -19.375 1 98.94 312 GLU B CA 1
ATOM 5267 C C . GLU B 1 312 ? -11.734 -8.125 -19.578 1 98.94 312 GLU B C 1
ATOM 5269 O O . GLU B 1 312 ? -11.68 -7.641 -20.719 1 98.94 312 GLU B O 1
ATOM 5274 N N . LYS B 1 313 ? -11.625 -7.441 -18.5 1 98.81 313 LYS B N 1
ATOM 5275 C CA . LYS B 1 313 ? -11.422 -5.996 -18.547 1 98.81 313 LYS B CA 1
ATOM 5276 C C . LYS B 1 313 ? -10.094 -5.648 -19.219 1 98.81 313 LYS B C 1
ATOM 5278 O O . LYS B 1 313 ? -10.031 -4.734 -20.047 1 98.81 313 LYS B O 1
ATOM 5283 N N . ALA B 1 314 ? -9.023 -6.336 -18.875 1 98.81 314 ALA B N 1
ATOM 5284 C CA . ALA B 1 314 ? -7.711 -6.09 -19.469 1 98.81 314 ALA B CA 1
ATOM 5285 C C . ALA B 1 314 ? -7.719 -6.391 -20.969 1 98.81 314 ALA B C 1
ATOM 5287 O O . ALA B 1 314 ? -7.172 -5.625 -21.766 1 98.81 314 ALA B O 1
ATOM 5288 N N . LEU B 1 315 ? -8.305 -7.527 -21.328 1 98.88 315 LEU B N 1
ATOM 5289 C CA . LEU B 1 315 ? -8.383 -7.906 -22.734 1 98.88 315 LEU B CA 1
ATOM 5290 C C . LEU B 1 315 ? -9.164 -6.867 -23.531 1 98.88 315 LEU B C 1
ATOM 5292 O O . LEU B 1 315 ? -8.75 -6.48 -24.625 1 98.88 315 LEU B O 1
ATOM 5296 N N . ALA B 1 316 ? -10.258 -6.438 -22.969 1 98.69 316 ALA B N 1
ATOM 5297 C CA . ALA B 1 316 ? -11.062 -5.418 -23.641 1 98.69 316 ALA B CA 1
ATOM 5298 C C . ALA B 1 316 ? -10.266 -4.141 -23.859 1 98.69 316 ALA B C 1
ATOM 5300 O O . ALA B 1 316 ? -10.32 -3.543 -24.938 1 98.69 316 ALA B O 1
ATOM 5301 N N . ARG B 1 317 ? -9.516 -3.74 -22.891 1 97.56 317 ARG B N 1
ATOM 5302 C CA . ARG B 1 317 ? -8.703 -2.531 -22.984 1 97.56 317 ARG B CA 1
ATOM 5303 C C . ARG B 1 317 ? -7.633 -2.672 -24.062 1 97.56 317 ARG B C 1
ATOM 5305 O O . ARG B 1 317 ? -7.312 -1.704 -24.75 1 97.56 317 ARG B O 1
ATOM 5312 N N . ALA B 1 318 ? -7.098 -3.846 -24.172 1 97.94 318 ALA B N 1
ATOM 5313 C CA . ALA B 1 318 ? -5.992 -4.086 -25.094 1 97.94 318 ALA B CA 1
ATOM 5314 C C . ALA B 1 318 ? -6.508 -4.383 -26.5 1 97.94 318 ALA B C 1
ATOM 5316 O O . ALA B 1 318 ? -5.742 -4.352 -27.469 1 97.94 318 ALA B O 1
ATOM 5317 N N . GLY B 1 319 ? -7.801 -4.664 -26.594 1 98.5 319 GLY B N 1
ATOM 5318 C CA . GLY B 1 319 ? -8.344 -5.137 -27.859 1 98.5 319 GLY B CA 1
ATOM 5319 C C . GLY B 1 319 ? -7.906 -6.543 -28.219 1 98.5 319 GLY B C 1
ATOM 5320 O O . GLY B 1 319 ? -7.703 -6.859 -29.391 1 98.5 319 GLY B O 1
ATOM 5321 N N . TRP B 1 320 ? -7.562 -7.375 -27.188 1 98.62 320 TRP B N 1
ATOM 5322 C CA . TRP B 1 320 ? -7.172 -8.773 -27.359 1 98.62 320 TRP B CA 1
ATOM 5323 C C . TRP B 1 320 ? -8.336 -9.703 -27.031 1 98.62 320 TRP B C 1
ATOM 5325 O O . TRP B 1 320 ? -9.312 -9.289 -26.406 1 98.62 320 TRP B O 1
ATOM 5335 N N . GLU B 1 321 ? -8.25 -10.859 -27.484 1 98.62 321 GLU B N 1
ATOM 5336 C CA . GLU B 1 321 ? -9.125 -11.969 -27.125 1 98.62 321 GLU B CA 1
ATOM 5337 C C . GLU B 1 321 ? -8.336 -13.078 -26.438 1 98.62 321 GLU B C 1
ATOM 5339 O O . GLU B 1 321 ? -7.105 -13.117 -26.5 1 98.62 321 GLU B O 1
ATOM 5344 N N . VAL B 1 322 ? -9.055 -13.906 -25.797 1 98.62 322 VAL B N 1
ATOM 5345 C CA . VAL B 1 322 ? -8.43 -15.023 -25.094 1 98.62 322 VAL B CA 1
ATOM 5346 C C . VAL B 1 322 ? -7.594 -15.836 -26.078 1 98.62 322 VAL B C 1
ATOM 5348 O O . VAL B 1 322 ? -6.508 -16.312 -25.734 1 98.62 322 VAL B O 1
ATOM 5351 N N . ALA B 1 323 ? -8.047 -15.961 -27.281 1 98.12 323 ALA B N 1
ATOM 5352 C CA . ALA B 1 323 ? -7.371 -16.75 -28.312 1 98.12 323 ALA B CA 1
ATOM 5353 C C . ALA B 1 323 ? -6.023 -16.141 -28.672 1 98.12 323 ALA B C 1
ATOM 5355 O O . ALA B 1 323 ? -5.164 -16.812 -29.25 1 98.12 323 ALA B O 1
ATOM 5356 N N . ASP B 1 324 ? -5.82 -14.875 -28.375 1 98.44 324 ASP B N 1
ATOM 5357 C CA . ASP B 1 324 ? -4.578 -14.172 -28.703 1 98.44 324 ASP B CA 1
ATOM 5358 C C . ASP B 1 324 ? -3.488 -14.492 -27.672 1 98.44 324 ASP B C 1
ATOM 5360 O O . ASP B 1 324 ? -2.312 -14.203 -27.906 1 98.44 324 ASP B O 1
ATOM 5364 N N . LEU B 1 325 ? -3.816 -15.109 -26.578 1 98.81 325 LEU B N 1
ATOM 5365 C CA . LEU B 1 325 ? -2.861 -15.375 -25.516 1 98.81 325 LEU B CA 1
ATOM 5366 C C . LEU B 1 325 ? -2.02 -16.609 -25.828 1 98.81 325 LEU B C 1
ATOM 5368 O O . LEU B 1 325 ? -2.562 -17.672 -26.109 1 98.81 325 LEU B O 1
ATOM 5372 N N . ASP B 1 326 ? -0.686 -16.438 -25.719 1 98.81 326 ASP B N 1
ATOM 5373 C CA . ASP B 1 326 ? 0.243 -17.531 -26 1 98.81 326 ASP B CA 1
ATOM 5374 C C . ASP B 1 326 ? 0.676 -18.234 -24.719 1 98.81 326 ASP B C 1
ATOM 5376 O O . ASP B 1 326 ? 1.057 -19.422 -24.766 1 98.81 326 ASP B O 1
ATOM 5380 N N . ALA B 1 327 ? 0.701 -17.562 -23.656 1 98.88 327 ALA B N 1
ATOM 5381 C CA . ALA B 1 327 ? 1.075 -18.109 -22.359 1 98.88 327 ALA B CA 1
ATOM 5382 C C . ALA B 1 327 ? 0.311 -17.406 -21.234 1 98.88 327 ALA B C 1
ATOM 5384 O O . ALA B 1 327 ? 0.085 -16.203 -21.281 1 98.88 327 ALA B O 1
ATOM 5385 N N . VAL B 1 328 ? -0.108 -18.188 -20.25 1 98.94 328 VAL B N 1
ATOM 5386 C CA . VAL B 1 328 ? -0.881 -17.672 -19.141 1 98.94 328 VAL B CA 1
ATOM 5387 C C . VAL B 1 328 ? -0.274 -18.141 -17.812 1 98.94 328 VAL B C 1
ATOM 5389 O O . VAL B 1 328 ? -0.029 -19.344 -17.641 1 98.94 328 VAL B O 1
ATOM 5392 N N . GLU B 1 329 ? 0.048 -17.25 -16.969 1 98.94 329 GLU B N 1
ATOM 5393 C CA . GLU B 1 329 ? 0.364 -17.531 -15.57 1 98.94 329 GLU B CA 1
ATOM 5394 C C . GLU B 1 329 ? -0.768 -17.094 -14.648 1 98.94 329 GLU B C 1
ATOM 5396 O O . GLU B 1 329 ? -1.003 -15.906 -14.469 1 98.94 329 GLU B O 1
ATOM 5401 N N . LEU B 1 330 ? -1.459 -18.031 -14.164 1 98.62 330 LEU B N 1
ATOM 5402 C CA . LEU B 1 330 ? -2.582 -17.875 -13.242 1 98.62 330 LEU B CA 1
ATOM 5403 C C . LEU B 1 330 ? -2.238 -18.453 -11.875 1 98.62 330 LEU B C 1
ATOM 5405 O O . LEU B 1 330 ? -1.8 -19.594 -11.758 1 98.62 330 LEU B O 1
ATOM 5409 N N . ASN B 1 331 ? -2.363 -17.609 -10.812 1 98.75 331 ASN B N 1
ATOM 5410 C CA . ASN B 1 331 ? -2.027 -18.109 -9.484 1 98.75 331 ASN B CA 1
ATOM 5411 C C . ASN B 1 331 ? -2.984 -19.203 -9.039 1 98.75 331 ASN B C 1
ATOM 5413 O O . ASN B 1 331 ? -4.203 -19.031 -9.055 1 98.75 331 ASN B O 1
ATOM 5417 N N . GLU B 1 332 ? -2.379 -20.281 -8.633 1 98.44 332 GLU B N 1
ATOM 5418 C CA . GLU B 1 332 ? -3.127 -21.453 -8.172 1 98.44 332 GLU B CA 1
ATOM 5419 C C . GLU B 1 332 ? -3.314 -21.438 -6.66 1 98.44 332 GLU B C 1
ATOM 5421 O O . GLU B 1 332 ? -2.805 -22.297 -5.953 1 98.44 332 GLU B O 1
ATOM 5426 N N . ALA B 1 333 ? -4.176 -20.5 -6.219 1 98.5 333 ALA B N 1
ATOM 5427 C CA . ALA B 1 333 ? -4.434 -20.531 -4.781 1 98.5 333 ALA B CA 1
ATOM 5428 C C . ALA B 1 333 ? -5.039 -21.859 -4.359 1 98.5 333 ALA B C 1
ATOM 5430 O O . ALA B 1 333 ? -4.668 -22.422 -3.322 1 98.5 333 ALA B O 1
ATOM 5431 N N . PHE B 1 334 ? -5.969 -22.312 -5.066 1 98.75 334 PHE B N 1
ATOM 5432 C CA . PHE B 1 334 ? -6.621 -23.625 -4.965 1 98.75 334 PHE B CA 1
ATOM 5433 C C . PHE B 1 334 ? -6.887 -24.203 -6.352 1 98.75 334 PHE B C 1
ATOM 5435 O O . PHE B 1 334 ? -7.145 -23.453 -7.301 1 98.75 334 PHE B O 1
ATOM 5442 N N . ALA B 1 335 ? -6.852 -25.531 -6.426 1 98.81 335 ALA B N 1
ATOM 5443 C CA . ALA B 1 335 ? -7.176 -26.172 -7.691 1 98.81 335 ALA B CA 1
ATOM 5444 C C . ALA B 1 335 ? -8.57 -25.781 -8.164 1 98.81 335 ALA B C 1
ATOM 5446 O O . ALA B 1 335 ? -8.773 -25.5 -9.352 1 98.81 335 ALA B O 1
ATOM 5447 N N . ALA B 1 336 ? -9.531 -25.734 -7.234 1 98.69 336 ALA B N 1
ATOM 5448 C CA . ALA B 1 336 ? -10.906 -25.391 -7.566 1 98.69 336 ALA B CA 1
ATOM 5449 C C . ALA B 1 336 ? -10.992 -24 -8.18 1 98.69 336 ALA B C 1
ATOM 5451 O O . ALA B 1 336 ? -11.68 -23.781 -9.18 1 98.69 336 ALA B O 1
ATOM 5452 N N . GLN B 1 337 ? -10.328 -23.125 -7.551 1 98.62 337 GLN B N 1
ATOM 5453 C CA . GLN B 1 337 ? -10.297 -21.734 -8.023 1 98.62 337 GLN B CA 1
ATOM 5454 C C . GLN B 1 337 ? -9.656 -21.641 -9.406 1 98.62 337 GLN B C 1
ATOM 5456 O O . GLN B 1 337 ? -10.164 -20.953 -10.281 1 98.62 337 GLN B O 1
ATOM 5461 N N . ALA B 1 338 ? -8.523 -22.219 -9.625 1 98.88 338 ALA B N 1
ATOM 5462 C CA . ALA B 1 338 ? -7.812 -22.172 -10.898 1 98.88 338 ALA B CA 1
ATOM 5463 C C . ALA B 1 338 ? -8.656 -22.781 -12.023 1 98.88 338 ALA B C 1
ATOM 5465 O O . ALA B 1 338 ? -8.758 -22.203 -13.102 1 98.88 338 ALA B O 1
ATOM 5466 N N . LEU B 1 339 ? -9.227 -23.938 -11.75 1 98.88 339 LEU B N 1
ATOM 5467 C CA . LEU B 1 339 ? -10.047 -24.625 -12.742 1 98.88 339 LEU B CA 1
ATOM 5468 C C . LEU B 1 339 ? -11.25 -23.797 -13.141 1 98.88 339 LEU B C 1
ATOM 5470 O O . LEU B 1 339 ? -11.594 -23.703 -14.32 1 98.88 339 LEU B O 1
ATOM 5474 N N . ALA B 1 340 ? -11.914 -23.188 -12.125 1 98.88 340 ALA B N 1
ATOM 5475 C CA . ALA B 1 340 ? -13.078 -22.359 -12.406 1 98.88 340 ALA B CA 1
ATOM 5476 C C . ALA B 1 340 ? -12.711 -21.188 -13.32 1 98.88 340 ALA B C 1
ATOM 5478 O O . ALA B 1 340 ? -13.445 -20.875 -14.266 1 98.88 340 ALA B O 1
ATOM 5479 N N . VAL B 1 341 ? -11.602 -20.562 -13.078 1 98.94 341 VAL B N 1
ATOM 5480 C CA . VAL B 1 341 ? -11.148 -19.422 -13.875 1 98.94 341 VAL B CA 1
ATOM 5481 C C . VAL B 1 341 ? -10.805 -19.891 -15.297 1 98.94 341 VAL B C 1
ATOM 5483 O O . VAL B 1 341 ? -11.188 -19.234 -16.266 1 98.94 341 VAL B O 1
ATOM 5486 N N . ILE B 1 342 ? -10.078 -20.984 -15.406 1 98.88 342 ILE B N 1
ATOM 5487 C CA . ILE B 1 342 ? -9.688 -21.531 -16.703 1 98.88 342 ILE B CA 1
ATOM 5488 C C . ILE B 1 342 ? -10.938 -21.812 -17.531 1 98.88 342 ILE B C 1
ATOM 5490 O O . ILE B 1 342 ? -10.992 -21.453 -18.719 1 98.88 342 ILE B O 1
ATOM 5494 N N . ARG B 1 343 ? -11.922 -22.453 -16.906 1 98.81 343 ARG B N 1
ATOM 5495 C CA . ARG B 1 343 ? -13.141 -22.828 -17.609 1 98.81 343 ARG B CA 1
ATOM 5496 C C . ARG B 1 343 ? -13.961 -21.609 -18 1 98.81 343 ARG B C 1
ATOM 5498 O O . ARG B 1 343 ? -14.414 -21.5 -19.141 1 98.81 343 ARG B O 1
ATOM 5505 N N . ARG B 1 344 ? -14.117 -20.656 -17.094 1 98.81 344 ARG B N 1
ATOM 5506 C CA . ARG B 1 344 ? -14.945 -19.484 -17.344 1 98.81 344 ARG B CA 1
ATOM 5507 C C . ARG B 1 344 ? -14.328 -18.609 -18.422 1 98.81 344 ARG B C 1
ATOM 5509 O O . ARG B 1 344 ? -15.047 -18.016 -19.234 1 98.81 344 ARG B O 1
ATOM 5516 N N . LEU B 1 345 ? -12.992 -18.516 -18.438 1 98.88 345 LEU B N 1
ATOM 5517 C CA . LEU B 1 345 ? -12.305 -17.703 -19.438 1 98.88 345 LEU B CA 1
ATOM 5518 C C . LEU B 1 345 ? -12.023 -18.484 -20.703 1 98.88 345 LEU B C 1
ATOM 5520 O O . LEU B 1 345 ? -11.531 -17.938 -21.688 1 98.88 345 LEU B O 1
ATOM 5524 N N . LYS B 1 346 ? -12.305 -19.781 -20.672 1 98.62 346 LYS B N 1
ATOM 5525 C CA . LYS B 1 346 ? -12.055 -20.672 -21.797 1 98.62 346 LYS B CA 1
ATOM 5526 C C . LYS B 1 346 ? -10.578 -20.656 -22.188 1 98.62 346 LYS B C 1
ATOM 5528 O O . LYS B 1 346 ? -10.258 -20.516 -23.375 1 98.62 346 LYS B O 1
ATOM 5533 N N . LEU B 1 347 ? -9.766 -20.688 -21.219 1 98.81 347 LEU B N 1
ATOM 5534 C CA . LEU B 1 347 ? -8.328 -20.734 -21.469 1 98.81 347 LEU B CA 1
ATOM 5535 C C . LEU B 1 347 ? -7.895 -22.125 -21.922 1 98.81 347 LEU B C 1
ATOM 5537 O O . LEU B 1 347 ? -8.492 -23.125 -21.531 1 98.81 347 LEU B O 1
ATOM 5541 N N . ASP B 1 348 ? -6.879 -22.141 -22.766 1 98.12 348 ASP B N 1
ATOM 5542 C CA . ASP B 1 348 ? -6.207 -23.391 -23.094 1 98.12 348 ASP B CA 1
ATOM 5543 C C . ASP B 1 348 ? -5.375 -23.891 -21.906 1 98.12 348 ASP B C 1
ATOM 5545 O O . ASP B 1 348 ? -4.348 -23.312 -21.578 1 98.12 348 ASP B O 1
ATOM 5549 N N . GLU B 1 349 ? -5.762 -24.984 -21.328 1 97.31 349 GLU B N 1
ATOM 5550 C CA . GLU B 1 349 ? -5.125 -25.5 -20.125 1 97.31 349 GLU B CA 1
ATOM 5551 C C . GLU B 1 349 ? -3.641 -25.766 -20.344 1 97.31 349 GLU B C 1
ATOM 5553 O O . GLU B 1 349 ? -2.834 -25.656 -19.422 1 97.31 349 GLU B O 1
ATOM 5558 N N . ASP B 1 350 ? -3.256 -26.109 -21.578 1 97.25 350 ASP B N 1
ATOM 5559 C CA . ASP B 1 350 ? -1.858 -26.406 -21.875 1 97.25 350 ASP B CA 1
ATOM 5560 C C . ASP B 1 350 ? -1.002 -25.141 -21.828 1 97.25 350 ASP B C 1
ATOM 5562 O O . ASP B 1 350 ? 0.211 -25.219 -21.625 1 97.25 350 ASP B O 1
ATOM 5566 N N . LYS B 1 351 ? -1.622 -23.969 -22.016 1 98.38 351 LYS B N 1
ATOM 5567 C CA . LYS B 1 351 ? -0.912 -22.703 -21.984 1 98.38 351 LYS B CA 1
ATOM 5568 C C . LYS B 1 351 ? -0.859 -22.125 -20.578 1 98.38 351 LYS B C 1
ATOM 5570 O O . LYS B 1 351 ? -0.103 -21.188 -20.312 1 98.38 351 LYS B O 1
ATOM 5575 N N . VAL B 1 352 ? -1.678 -22.719 -19.688 1 98.81 352 VAL B N 1
ATOM 5576 C CA . VAL B 1 352 ? -1.779 -22.188 -18.328 1 98.81 352 VAL B CA 1
ATOM 5577 C C . VAL B 1 352 ? -0.745 -22.859 -17.422 1 98.81 352 VAL B C 1
ATOM 5579 O O . VAL B 1 352 ? -0.718 -24.078 -17.312 1 98.81 352 VAL B O 1
ATOM 5582 N N . ASN B 1 353 ? 0.089 -22.094 -16.828 1 98.75 353 ASN B N 1
ATOM 5583 C CA . ASN B 1 353 ? 1.057 -22.578 -15.852 1 98.75 353 ASN B CA 1
ATOM 5584 C C . ASN B 1 353 ? 1.826 -23.781 -16.359 1 98.75 353 ASN B C 1
ATOM 5586 O O . ASN B 1 353 ? 1.88 -24.812 -15.703 1 98.75 353 ASN B O 1
ATOM 5590 N N . ALA B 1 354 ? 2.465 -23.562 -17.5 1 98.69 354 ALA B N 1
ATOM 5591 C CA . ALA B 1 354 ? 3.111 -24.688 -18.172 1 98.69 354 ALA B CA 1
ATOM 5592 C C . ALA B 1 354 ? 4.344 -25.156 -17.406 1 98.69 354 ALA B C 1
ATOM 5594 O O . ALA B 1 354 ? 4.836 -26.266 -17.625 1 98.69 354 ALA B O 1
ATOM 5595 N N . ASP B 1 355 ? 4.844 -24.328 -16.5 1 98.62 355 ASP B N 1
ATOM 5596 C CA . ASP B 1 355 ? 5.973 -24.703 -15.648 1 98.62 355 ASP B CA 1
ATOM 5597 C C . ASP B 1 355 ? 5.512 -25 -14.219 1 98.62 355 ASP B C 1
ATOM 5599 O O . ASP B 1 355 ? 6.316 -24.969 -13.281 1 98.62 355 ASP B O 1
ATOM 5603 N N . GLY B 1 356 ? 4.227 -25.234 -14.039 1 98.62 356 GLY B N 1
ATOM 5604 C CA . GLY B 1 356 ? 3.678 -25.422 -12.703 1 98.62 356 GLY B CA 1
ATOM 5605 C C . GLY B 1 356 ? 3.256 -24.125 -12.047 1 98.62 356 GLY B C 1
ATOM 5606 O O . GLY B 1 356 ? 3.625 -23.047 -12.516 1 98.62 356 GLY B O 1
ATOM 5607 N N . GLY B 1 357 ? 2.432 -24.281 -11.055 1 98.62 357 GLY B N 1
ATOM 5608 C CA . GLY B 1 357 ? 1.917 -23.094 -10.383 1 98.62 357 GLY B CA 1
ATOM 5609 C C . GLY B 1 357 ? 2.041 -23.172 -8.867 1 98.62 357 GLY B C 1
ATOM 5610 O O . GLY B 1 357 ? 2.906 -23.875 -8.344 1 98.62 357 GLY B O 1
ATOM 5611 N N . ALA B 1 358 ? 1.262 -22.406 -8.18 1 98.88 358 ALA B N 1
ATOM 5612 C CA . ALA B 1 358 ? 1.417 -22.109 -6.758 1 98.88 358 ALA B CA 1
ATOM 5613 C C . ALA B 1 358 ? 1.126 -23.344 -5.91 1 98.88 358 ALA B C 1
ATOM 5615 O O . ALA B 1 358 ? 1.608 -23.469 -4.781 1 98.88 358 ALA B O 1
ATOM 5616 N N . ILE B 1 359 ? 0.282 -24.25 -6.398 1 98.88 359 ILE B N 1
ATOM 5617 C CA . ILE B 1 359 ? 0.041 -25.469 -5.641 1 98.88 359 ILE B CA 1
ATOM 5618 C C . ILE B 1 359 ? 1.355 -26.219 -5.445 1 98.88 359 ILE B C 1
ATOM 5620 O O . ILE B 1 359 ? 1.593 -26.797 -4.383 1 98.88 359 ILE B O 1
ATOM 5624 N N . ALA B 1 360 ? 2.188 -26.203 -6.438 1 98.88 360 ALA B N 1
ATOM 5625 C CA . ALA B 1 360 ? 3.488 -26.859 -6.352 1 98.88 360 ALA B CA 1
ATOM 5626 C C . ALA B 1 360 ? 4.559 -25.906 -5.84 1 98.88 360 ALA B C 1
ATOM 5628 O O . ALA B 1 360 ? 5.348 -26.25 -4.961 1 98.88 360 ALA B O 1
ATOM 5629 N N . LEU B 1 361 ? 4.602 -24.688 -6.32 1 98.81 361 LEU B N 1
ATOM 5630 C CA . LEU B 1 361 ? 5.707 -23.766 -6.125 1 98.81 361 LEU B CA 1
ATOM 5631 C C . LEU B 1 361 ? 5.531 -22.969 -4.836 1 98.81 361 LEU B C 1
ATOM 5633 O O . LEU B 1 361 ? 6.512 -22.516 -4.246 1 98.81 361 LEU B O 1
ATOM 5637 N N . GLY B 1 362 ? 4.289 -22.734 -4.453 1 98.62 362 GLY B N 1
ATOM 5638 C CA . GLY B 1 362 ? 4.004 -21.922 -3.291 1 98.62 362 GLY B CA 1
ATOM 5639 C C . GLY B 1 362 ? 3.383 -20.578 -3.648 1 98.62 362 GLY B C 1
ATOM 5640 O O . GLY B 1 362 ? 3.373 -20.188 -4.816 1 98.62 362 GLY B O 1
ATOM 5641 N N . HIS B 1 363 ? 2.885 -19.938 -2.631 1 98.69 363 HIS B N 1
ATOM 5642 C CA . HIS B 1 363 ? 2.148 -18.688 -2.818 1 98.69 363 HIS B CA 1
ATOM 5643 C C . HIS B 1 363 ? 2.465 -17.688 -1.711 1 98.69 363 HIS B C 1
ATOM 5645 O O . HIS B 1 363 ? 1.6 -17.375 -0.892 1 98.69 363 HIS B O 1
ATOM 5651 N N . PRO B 1 364 ? 3.705 -17.125 -1.686 1 98.75 364 PRO B N 1
ATOM 5652 C CA . PRO B 1 364 ? 3.889 -15.969 -0.812 1 98.75 364 PRO B CA 1
ATOM 5653 C C . PRO B 1 364 ? 3.072 -14.758 -1.26 1 98.75 364 PRO B C 1
ATOM 5655 O O . PRO B 1 364 ? 3.375 -14.148 -2.291 1 98.75 364 PRO B O 1
ATOM 5658 N N . LEU B 1 365 ? 2.096 -14.367 -0.531 1 97.94 365 LEU B N 1
ATOM 5659 C CA . LEU B 1 365 ? 1.014 -13.477 -0.925 1 97.94 365 LEU B CA 1
ATOM 5660 C C . LEU B 1 365 ? 1.557 -12.258 -1.664 1 97.94 365 LEU B C 1
ATOM 5662 O O . LEU B 1 365 ? 1.497 -12.195 -2.895 1 97.94 365 LEU B O 1
ATOM 5666 N N . GLY B 1 366 ? 2.258 -11.375 -1.01 1 98.06 366 GLY B N 1
ATOM 5667 C CA . GLY B 1 366 ? 2.732 -10.117 -1.573 1 98.06 366 GLY B CA 1
ATOM 5668 C C . GLY B 1 366 ? 3.691 -10.312 -2.732 1 98.06 366 GLY B C 1
ATOM 5669 O O . GLY B 1 366 ? 3.848 -9.422 -3.57 1 98.06 366 GLY B O 1
ATOM 5670 N N . CYS B 1 367 ? 4.262 -11.469 -2.885 1 98.69 367 CYS B N 1
ATOM 5671 C CA . CYS B 1 367 ? 5.297 -11.797 -3.857 1 98.69 367 CYS B CA 1
ATOM 5672 C C . CYS B 1 367 ? 4.688 -12.375 -5.125 1 98.69 367 CYS B C 1
ATOM 5674 O O . CYS B 1 367 ? 5.219 -12.18 -6.223 1 98.69 367 CYS B O 1
ATOM 5676 N N . SER B 1 368 ? 3.607 -13.039 -5.035 1 98.88 368 SER B N 1
ATOM 5677 C CA . SER B 1 368 ? 3.141 -14 -6.027 1 98.88 368 SER B CA 1
ATOM 5678 C C . SER B 1 368 ? 2.887 -13.336 -7.375 1 98.88 368 SER B C 1
ATOM 5680 O O . SER B 1 368 ? 3.219 -13.891 -8.422 1 98.88 368 SER B O 1
ATOM 5682 N N . GLY B 1 369 ? 2.285 -12.133 -7.301 1 98.88 369 GLY B N 1
ATOM 5683 C CA . GLY B 1 369 ? 1.993 -11.453 -8.555 1 98.88 369 GLY B CA 1
ATOM 5684 C C . GLY B 1 369 ? 3.236 -11.133 -9.359 1 98.88 369 GLY B C 1
ATOM 5685 O O . GLY B 1 369 ? 3.252 -11.32 -10.578 1 98.88 369 GLY B O 1
ATOM 5686 N N . ALA B 1 370 ? 4.27 -10.664 -8.719 1 98.94 370 ALA B N 1
ATOM 5687 C CA . ALA B 1 370 ? 5.531 -10.359 -9.391 1 98.94 370 ALA B CA 1
ATOM 5688 C C . ALA B 1 370 ? 6.238 -11.641 -9.836 1 98.94 370 ALA B C 1
ATOM 5690 O O . ALA B 1 370 ? 6.859 -11.672 -10.898 1 98.94 370 ALA B O 1
ATOM 5691 N N . ARG B 1 371 ? 6.141 -12.664 -9.031 1 98.88 371 ARG B N 1
ATOM 5692 C CA . ARG B 1 371 ? 6.777 -13.945 -9.328 1 98.88 371 ARG B CA 1
ATOM 5693 C C . ARG B 1 371 ? 6.195 -14.555 -10.602 1 98.88 371 ARG B C 1
ATOM 5695 O O . ARG B 1 371 ? 6.938 -14.992 -11.484 1 98.88 371 ARG B O 1
ATOM 5702 N N . ILE B 1 372 ? 4.848 -14.555 -10.703 1 98.88 372 ILE B N 1
ATOM 5703 C CA . ILE B 1 372 ? 4.27 -15.195 -11.875 1 98.88 372 ILE B CA 1
ATOM 5704 C C . ILE B 1 372 ? 4.551 -14.352 -13.117 1 98.88 372 ILE B C 1
ATOM 5706 O O . ILE B 1 372 ? 4.695 -14.883 -14.219 1 98.88 372 ILE B O 1
ATOM 5710 N N . LEU B 1 373 ? 4.652 -13.031 -12.953 1 98.94 373 LEU B N 1
ATOM 5711 C CA . LEU B 1 373 ? 5.004 -12.18 -14.086 1 98.94 373 LEU B CA 1
ATOM 5712 C C . LEU B 1 373 ? 6.414 -12.484 -14.578 1 98.94 373 LEU B C 1
ATOM 5714 O O . LEU B 1 373 ? 6.648 -12.562 -15.781 1 98.94 373 LEU B O 1
ATOM 5718 N N . LEU B 1 374 ? 7.344 -12.602 -13.672 1 98.94 374 LEU B N 1
ATOM 5719 C CA . LEU B 1 374 ? 8.727 -12.898 -14.023 1 98.94 374 LEU B CA 1
ATOM 5720 C C . LEU B 1 374 ? 8.828 -14.25 -14.719 1 98.94 374 LEU B C 1
ATOM 5722 O O . LEU B 1 374 ? 9.547 -14.391 -15.719 1 98.94 374 LEU B O 1
ATOM 5726 N N . THR B 1 375 ? 8.156 -15.258 -14.172 1 98.88 375 THR B N 1
ATOM 5727 C CA . THR B 1 375 ? 8.125 -16.562 -14.797 1 98.88 375 THR B CA 1
ATOM 5728 C C . THR B 1 375 ? 7.527 -16.484 -16.203 1 98.88 375 THR B C 1
ATOM 5730 O O . THR B 1 375 ? 8 -17.141 -17.125 1 98.88 375 THR B O 1
ATOM 5733 N N . LEU B 1 376 ? 6.48 -15.672 -16.328 1 98.94 376 LEU B N 1
ATOM 5734 C CA . LEU B 1 376 ? 5.824 -15.477 -17.625 1 98.94 376 LEU B CA 1
ATOM 5735 C C . LEU B 1 376 ? 6.812 -14.945 -18.656 1 98.94 376 LEU B C 1
ATOM 5737 O O . LEU B 1 376 ? 6.793 -15.367 -19.812 1 98.94 376 LEU B O 1
ATOM 5741 N N . LEU B 1 377 ? 7.68 -14.023 -18.297 1 98.69 377 LEU B N 1
ATOM 5742 C CA . LEU B 1 377 ? 8.688 -13.492 -19.219 1 98.69 377 LEU B CA 1
ATOM 5743 C C . LEU B 1 377 ? 9.594 -14.602 -19.734 1 98.69 377 LEU B C 1
ATOM 5745 O O . LEU B 1 377 ? 9.867 -14.688 -20.922 1 98.69 377 LEU B O 1
ATOM 5749 N N . GLY B 1 378 ? 10.055 -15.406 -18.781 1 98.31 378 GLY B N 1
ATOM 5750 C CA . GLY B 1 378 ? 10.891 -16.531 -19.188 1 98.31 378 GLY B CA 1
ATOM 5751 C C . GLY B 1 378 ? 10.203 -17.469 -20.141 1 98.31 378 GLY B C 1
ATOM 5752 O O . GLY B 1 378 ? 10.812 -17.953 -21.109 1 98.31 378 GLY B O 1
ATOM 5753 N N . ARG B 1 379 ? 8.961 -17.734 -19.906 1 98.62 379 ARG B N 1
ATOM 5754 C CA . ARG B 1 379 ? 8.195 -18.641 -20.75 1 98.62 379 ARG B CA 1
ATOM 5755 C C . ARG B 1 379 ? 8.031 -18.062 -22.156 1 98.62 379 ARG B C 1
ATOM 5757 O O . ARG B 1 379 ? 8.195 -18.766 -23.156 1 98.62 379 ARG B O 1
ATOM 5764 N N . LEU B 1 380 ? 7.641 -16.766 -22.188 1 98.62 380 LEU B N 1
ATOM 5765 C CA . LEU B 1 380 ? 7.465 -16.141 -23.484 1 98.62 380 LEU B CA 1
ATOM 5766 C C . LEU B 1 380 ? 8.727 -16.266 -24.328 1 98.62 380 LEU B C 1
ATOM 5768 O O . LEU B 1 380 ? 8.656 -16.562 -25.531 1 98.62 380 LEU B O 1
ATOM 5772 N N . GLU B 1 381 ? 9.836 -16.109 -23.766 1 98 381 GLU B N 1
ATOM 5773 C CA . GLU B 1 381 ? 11.117 -16.188 -24.469 1 98 381 GLU B CA 1
ATOM 5774 C C . GLU B 1 381 ? 11.445 -17.625 -24.875 1 98 381 GLU B C 1
ATOM 5776 O O . GLU B 1 381 ? 11.797 -17.875 -26.016 1 98 381 GLU B O 1
ATOM 5781 N N . ARG B 1 382 ? 11.312 -18.531 -23.938 1 97.56 382 ARG B N 1
ATOM 5782 C CA . ARG B 1 382 ? 11.688 -19.922 -24.172 1 97.56 382 ARG B CA 1
ATOM 5783 C C . ARG B 1 382 ? 10.758 -20.578 -25.188 1 97.56 382 ARG B C 1
ATOM 5785 O O . ARG B 1 382 ? 11.188 -21.422 -25.969 1 97.56 382 ARG B O 1
ATOM 5792 N N . GLU B 1 383 ? 9.5 -20.141 -25.141 1 97.19 383 GLU B N 1
ATOM 5793 C CA . GLU B 1 383 ? 8.477 -20.766 -25.984 1 97.19 383 GLU B CA 1
ATOM 5794 C C . GLU B 1 383 ? 8.266 -20 -27.281 1 97.19 383 GLU B C 1
ATOM 5796 O O . GLU B 1 383 ? 7.395 -20.359 -28.078 1 97.19 383 GLU B O 1
ATOM 5801 N N . ASP B 1 384 ? 9.062 -19.016 -27.531 1 97 384 ASP B N 1
ATOM 5802 C CA . ASP B 1 384 ? 8.922 -18.141 -28.688 1 97 384 ASP B CA 1
ATOM 5803 C C . ASP B 1 384 ? 7.492 -17.625 -28.812 1 97 384 ASP B C 1
ATOM 5805 O O . ASP B 1 384 ? 6.914 -17.656 -29.906 1 97 384 ASP B O 1
ATOM 5809 N N . ALA B 1 385 ? 6.895 -17.359 -27.656 1 97.75 385 ALA B N 1
ATOM 5810 C CA . ALA B 1 385 ? 5.547 -16.812 -27.547 1 97.75 385 ALA B CA 1
ATOM 5811 C C . ALA B 1 385 ? 5.59 -15.289 -27.469 1 97.75 385 ALA B C 1
ATOM 5813 O O . ALA B 1 385 ? 6.637 -14.695 -27.188 1 97.75 385 ALA B O 1
ATOM 5814 N N . ARG B 1 386 ? 4.461 -14.68 -27.75 1 98.19 386 ARG B N 1
ATOM 5815 C CA . ARG B 1 386 ? 4.48 -13.227 -27.859 1 98.19 386 ARG B CA 1
ATOM 5816 C C . ARG B 1 386 ? 3.584 -12.578 -26.812 1 98.19 386 ARG B C 1
ATOM 5818 O O . ARG B 1 386 ? 3.996 -11.641 -26.125 1 98.19 386 ARG B O 1
ATOM 5825 N N . ARG B 1 387 ? 2.346 -13.008 -26.688 1 98.88 387 ARG B N 1
ATOM 5826 C CA . ARG B 1 387 ? 1.352 -12.359 -25.828 1 98.88 387 ARG B CA 1
ATOM 5827 C C . ARG B 1 387 ? 1.088 -13.18 -24.578 1 98.88 387 ARG B C 1
ATOM 5829 O O . ARG B 1 387 ? 0.742 -14.359 -24.656 1 98.88 387 ARG B O 1
ATOM 5836 N N . GLY B 1 388 ? 1.273 -12.531 -23.406 1 98.94 388 GLY B N 1
ATOM 5837 C CA . GLY B 1 388 ? 1.142 -13.219 -22.141 1 98.94 388 GLY B CA 1
ATOM 5838 C C . GLY B 1 388 ? 0.127 -12.578 -21.219 1 98.94 388 GLY B C 1
ATOM 5839 O O . GLY B 1 388 ? -0.133 -11.375 -21.312 1 98.94 388 GLY B O 1
ATOM 5840 N N . LEU B 1 389 ? -0.459 -13.406 -20.312 1 98.94 389 LEU B N 1
ATOM 5841 C CA . LEU B 1 389 ? -1.365 -12.969 -19.266 1 98.94 389 LEU B CA 1
ATOM 5842 C C . LEU B 1 389 ? -0.861 -13.414 -17.891 1 98.94 389 LEU B C 1
ATOM 5844 O O . LEU B 1 389 ? -0.533 -14.586 -17.703 1 98.94 389 LEU B O 1
ATOM 5848 N N . ALA B 1 390 ? -0.682 -12.516 -17 1 99 390 ALA B N 1
ATOM 5849 C CA . ALA B 1 390 ? -0.53 -12.789 -15.57 1 99 390 ALA B CA 1
ATOM 5850 C C . ALA B 1 390 ? -1.779 -12.375 -14.797 1 99 390 ALA B C 1
ATOM 5852 O O . ALA B 1 390 ? -2.258 -11.25 -14.93 1 99 390 ALA B O 1
ATOM 5853 N N . THR B 1 391 ? -2.379 -13.281 -13.992 1 98.94 391 THR B N 1
ATOM 5854 C CA . THR B 1 391 ? -3.607 -12.93 -13.281 1 98.94 391 THR B CA 1
ATOM 5855 C C . THR B 1 391 ? -3.723 -13.719 -11.984 1 98.94 391 THR B C 1
ATOM 5857 O O . THR B 1 391 ? -3.076 -14.75 -11.812 1 98.94 391 THR B O 1
ATOM 5860 N N . LEU B 1 392 ? -4.402 -13.188 -11.023 1 98.81 392 LEU B N 1
ATOM 5861 C CA . LEU B 1 392 ? -4.59 -13.867 -9.742 1 98.81 392 LEU B CA 1
ATOM 5862 C C . LEU B 1 392 ? -5.832 -13.344 -9.031 1 98.81 392 LEU B C 1
ATOM 5864 O O . LEU B 1 392 ? -6.238 -12.203 -9.242 1 98.81 392 LEU B O 1
ATOM 5868 N N . CYS B 1 393 ? -6.422 -14.234 -8.242 1 98.81 393 CYS B N 1
ATOM 5869 C CA . CYS B 1 393 ? -7.523 -13.867 -7.359 1 98.81 393 CYS B CA 1
ATOM 5870 C C . CYS B 1 393 ? -7.004 -13.195 -6.094 1 98.81 393 CYS B C 1
ATOM 5872 O O . CYS B 1 393 ? -5.82 -13.297 -5.773 1 98.81 393 CYS B O 1
ATOM 5874 N N . VAL B 1 394 ? -7.855 -12.453 -5.473 1 98.69 394 VAL B N 1
ATOM 5875 C CA . VAL B 1 394 ? -7.48 -11.672 -4.301 1 98.69 394 VAL B CA 1
ATOM 5876 C C . VAL B 1 394 ? -8.516 -11.859 -3.193 1 98.69 394 VAL B C 1
ATOM 5878 O O . VAL B 1 394 ? -9.719 -11.766 -3.438 1 98.69 394 VAL B O 1
ATOM 5881 N N . GLY B 1 395 ? -8.031 -12.117 -1.95 1 97 395 GLY B N 1
ATOM 5882 C CA . GLY B 1 395 ? -8.922 -12.172 -0.801 1 97 395 GLY B CA 1
ATOM 5883 C C . GLY B 1 395 ? -9.852 -10.977 -0.716 1 97 395 GLY B C 1
ATOM 5884 O O . GLY B 1 395 ? -9.531 -9.891 -1.205 1 97 395 GLY B O 1
ATOM 5885 N N . VAL B 1 396 ? -10.961 -11.148 -0.106 1 96.25 396 VAL B N 1
ATOM 5886 C CA . VAL B 1 396 ? -12 -10.148 0.102 1 96.25 396 VAL B CA 1
ATOM 5887 C C . VAL B 1 396 ? -12.656 -9.797 -1.231 1 96.25 396 VAL B C 1
ATOM 5889 O O . VAL B 1 396 ? -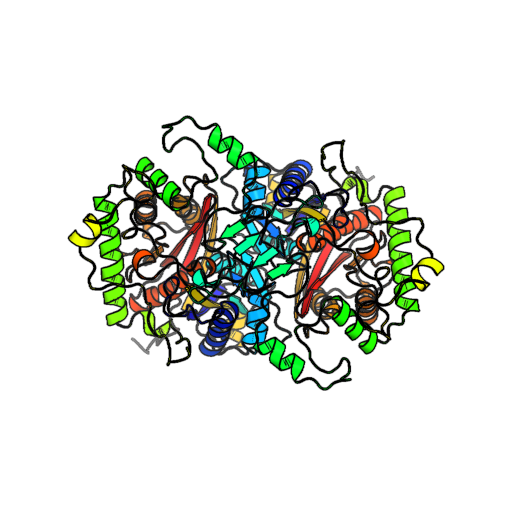13.281 -8.742 -1.365 1 96.25 396 VAL B O 1
ATOM 5892 N N . GLY B 1 397 ? -12.477 -10.531 -2.238 1 98.19 397 GLY B N 1
ATOM 5893 C CA . GLY B 1 397 ? -13.289 -10.5 -3.443 1 98.19 397 GLY B CA 1
ATOM 5894 C C . GLY B 1 397 ? -12.758 -9.555 -4.5 1 98.19 397 GLY B C 1
ATOM 5895 O O . GLY B 1 397 ? -13.461 -8.633 -4.926 1 98.19 397 GLY B O 1
ATOM 5896 N N . GLN B 1 398 ? -11.531 -9.805 -5.047 1 98.5 398 GLN B N 1
ATOM 5897 C CA . GLN B 1 398 ? -10.977 -9.016 -6.145 1 98.5 398 GLN B CA 1
ATOM 5898 C C . GLN B 1 398 ? -10.133 -9.883 -7.074 1 98.5 398 GLN B C 1
ATOM 5900 O O . GLN B 1 398 ? -9.914 -11.062 -6.797 1 98.5 398 GLN B O 1
ATOM 5905 N N . GLY B 1 399 ? -9.773 -9.383 -8.188 1 98.88 399 GLY B N 1
ATOM 5906 C CA . GLY B 1 399 ? -8.805 -9.961 -9.102 1 98.88 399 GLY B CA 1
ATOM 5907 C C . GLY B 1 399 ? -7.969 -8.914 -9.82 1 98.88 399 GLY B C 1
ATOM 5908 O O . GLY B 1 399 ? -8.352 -7.746 -9.891 1 98.88 399 GLY B O 1
ATOM 5909 N N . VAL B 1 400 ? -6.816 -9.305 -10.227 1 98.94 400 VAL B N 1
ATOM 5910 C CA . VAL B 1 400 ? -5.934 -8.445 -11.016 1 98.94 400 VAL B CA 1
ATOM 5911 C C . VAL B 1 400 ? -5.406 -9.219 -12.219 1 98.94 400 VAL B C 1
ATOM 5913 O O . VAL B 1 400 ? -5.184 -10.43 -12.141 1 98.94 400 VAL B O 1
ATOM 5916 N N . ALA B 1 401 ? -5.285 -8.555 -13.32 1 98.94 401 ALA B N 1
ATOM 5917 C CA . ALA B 1 401 ? -4.73 -9.109 -14.547 1 98.94 401 ALA B CA 1
ATOM 5918 C C . ALA B 1 401 ? -3.775 -8.125 -15.211 1 98.94 401 ALA B C 1
ATOM 5920 O O . ALA B 1 401 ? -3.988 -6.91 -15.156 1 98.94 401 ALA B O 1
ATOM 5921 N N . MET B 1 402 ? -2.744 -8.641 -15.766 1 98.94 402 MET B N 1
ATOM 5922 C CA . MET B 1 402 ? -1.812 -7.844 -16.562 1 98.94 402 MET B CA 1
ATOM 5923 C C . MET B 1 402 ? -1.482 -8.547 -17.875 1 98.94 402 MET B C 1
ATOM 5925 O O . MET B 1 402 ? -1.233 -9.75 -17.891 1 98.94 402 MET B O 1
ATOM 5929 N N . LEU B 1 403 ? -1.569 -7.816 -18.953 1 98.94 403 LEU B N 1
ATOM 5930 C CA . LEU B 1 403 ? -1.185 -8.289 -20.281 1 98.94 403 LEU B CA 1
ATOM 5931 C C . LEU B 1 403 ? 0.189 -7.758 -20.672 1 98.94 403 LEU B C 1
ATOM 5933 O O . LEU B 1 403 ? 0.461 -6.566 -20.531 1 98.94 403 LEU B O 1
ATOM 5937 N N . VAL B 1 404 ? 1.037 -8.68 -21.125 1 98.88 404 VAL B N 1
ATOM 5938 C CA . VAL B 1 404 ? 2.369 -8.289 -21.578 1 98.88 404 VAL B CA 1
ATOM 5939 C C . VAL B 1 404 ? 2.629 -8.852 -22.969 1 98.88 404 VAL B C 1
ATOM 5941 O O . VAL B 1 404 ? 1.985 -9.812 -23.391 1 98.88 404 VAL B O 1
ATOM 5944 N N . GLU B 1 405 ? 3.529 -8.219 -23.656 1 98.81 405 GLU B N 1
ATOM 5945 C CA . GLU B 1 405 ? 3.945 -8.648 -24.984 1 98.81 405 GLU B CA 1
ATOM 5946 C C . GLU B 1 405 ? 5.465 -8.703 -25.109 1 98.81 405 GLU B C 1
ATOM 5948 O O . GLU B 1 405 ? 6.148 -7.715 -24.812 1 98.81 405 GLU B O 1
ATOM 5953 N N . ARG B 1 406 ? 5.992 -9.805 -25.531 1 98.5 406 ARG B N 1
ATOM 5954 C CA . ARG B 1 406 ? 7.434 -9.977 -25.672 1 98.5 406 ARG B CA 1
ATOM 5955 C C . ARG B 1 406 ? 7.996 -9 -26.703 1 98.5 406 ARG B C 1
ATOM 5957 O O . ARG B 1 406 ? 7.367 -8.742 -27.734 1 98.5 406 ARG B O 1
ATOM 5964 N N . VAL B 1 407 ? 9.172 -8.461 -26.328 1 96.62 407 VAL B N 1
ATOM 5965 C CA . VAL B 1 407 ? 9.883 -7.598 -27.266 1 96.62 407 VAL B CA 1
ATOM 5966 C C . VAL B 1 407 ? 10.961 -8.398 -28 1 96.62 407 VAL B C 1
ATOM 5968 O O . VAL B 1 407 ? 11.82 -9.023 -27.359 1 96.62 407 VAL B O 1
ATOM 5971 N N . GLU B 1 408 ? 10.938 -8.508 -29.266 1 87.62 408 GLU B N 1
ATOM 5972 C CA . GLU B 1 408 ? 11.945 -9.227 -30.031 1 87.62 408 GLU B CA 1
ATOM 5973 C C . GLU B 1 408 ? 13.266 -8.453 -30.062 1 87.62 408 GLU B C 1
ATOM 5975 O O . GLU B 1 408 ? 13.273 -7.23 -30.203 1 87.62 408 GLU B O 1
ATOM 5980 N N . PRO B 1 409 ? 14.289 -9.156 -29.656 1 75.31 409 PRO B N 1
ATOM 5981 C CA . PRO B 1 409 ? 15.578 -8.469 -29.75 1 75.31 409 PRO B CA 1
ATOM 5982 C C . PRO B 1 409 ? 15.836 -7.891 -31.141 1 75.31 409 PRO B C 1
ATOM 5984 O O . PRO B 1 409 ? 15.352 -8.438 -32.125 1 75.31 409 PRO B O 1
ATOM 5987 N N . ALA B 1 410 ? 16.266 -6.715 -31.297 1 56.06 410 ALA B N 1
ATOM 5988 C CA . ALA B 1 410 ? 16.672 -6.164 -32.594 1 56.06 410 ALA B CA 1
ATOM 5989 C C . ALA B 1 410 ? 17.625 -7.105 -33.312 1 56.06 410 ALA B C 1
ATOM 5991 O O . ALA B 1 410 ? 18.75 -7.32 -32.844 1 56.06 410 ALA B O 1
ATOM 5992 N N . GLY B 1 411 ? 17.312 -8.227 -33.594 1 41.41 411 GLY B N 1
ATOM 5993 C CA . GLY B 1 411 ? 18.234 -8.977 -34.438 1 41.41 411 GLY B CA 1
ATOM 5994 C C . GLY B 1 411 ? 18.953 -8.125 -35.469 1 41.41 411 GLY B C 1
ATOM 5995 O O . GLY B 1 411 ? 18.516 -7.004 -35.75 1 41.41 411 GLY B O 1
ATOM 5996 N N . GLY B 1 412 ? 20.234 -8.719 -36.094 1 34.25 412 GLY B N 1
ATOM 5997 C CA . GLY B 1 412 ? 21.188 -8.531 -37.188 1 34.25 412 GLY B CA 1
ATOM 5998 C C . GLY B 1 412 ? 20.516 -8.211 -38.5 1 34.25 412 GLY B C 1
ATOM 5999 O O . GLY B 1 412 ? 19.922 -9.086 -39.156 1 34.25 412 GLY B O 1
ATOM 6000 N N . ARG B 1 413 ? 19.922 -7.266 -38.906 1 38.28 413 ARG B N 1
ATOM 6001 C CA . ARG B 1 413 ? 19.906 -6.816 -40.312 1 38.28 413 ARG B CA 1
ATOM 6002 C C . ARG B 1 413 ? 21.203 -7.211 -41 1 38.28 413 ARG B C 1
ATOM 6004 O O . ARG B 1 413 ? 22.266 -6.629 -40.75 1 38.28 413 ARG B O 1
ATOM 6011 N N . GLY B 1 414 ? 21.594 -8.398 -40.938 1 24.89 414 GLY B N 1
ATOM 6012 C CA . GLY B 1 414 ? 22.594 -8.773 -41.906 1 24.89 414 GLY B CA 1
ATOM 6013 C C . GLY B 1 414 ? 22.312 -8.188 -43.281 1 24.89 414 GLY B C 1
ATOM 6014 O O . GLY B 1 414 ? 21.188 -7.754 -43.562 1 24.89 414 GLY B O 1
ATOM 6015 N N . ALA B 1 415 ? 23.5 -7.836 -44.25 1 31.19 415 ALA B N 1
ATOM 6016 C CA . ALA B 1 415 ? 23.781 -7.527 -45.625 1 31.19 415 ALA B CA 1
ATOM 6017 C C . ALA B 1 415 ? 22.844 -8.297 -46.562 1 31.19 415 ALA B C 1
ATOM 6019 O O . ALA B 1 415 ? 22.922 -9.523 -46.656 1 31.19 415 ALA B O 1
ATOM 6020 N N . GLY B 1 416 ? 21.594 -8.195 -46.562 1 22.02 416 GLY B N 1
ATOM 6021 C CA . GLY B 1 416 ? 21.047 -8.75 -47.812 1 22.02 416 GLY B CA 1
ATOM 6022 C C . GLY B 1 416 ? 22.031 -8.711 -48.969 1 22.02 416 GLY B C 1
ATOM 6023 O O . GLY B 1 416 ? 23.031 -7.98 -48.906 1 22.02 416 GLY B O 1
ATOM 6024 N N . ALA B 1 417 ? 21.688 -9.516 -5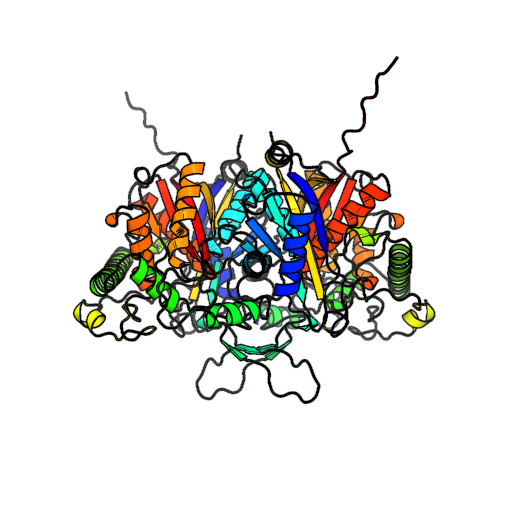0.094 1 19.55 417 ALA B N 1
ATOM 6025 C CA . ALA B 1 417 ? 22.094 -9.641 -51.5 1 19.55 417 ALA B CA 1
ATOM 6026 C C . ALA B 1 417 ? 22.219 -8.273 -52.156 1 19.55 417 ALA B C 1
ATOM 6028 O O . ALA B 1 417 ? 21.344 -7.414 -52 1 19.55 417 ALA B O 1
#

Sequence (834 aa):
MPDEVYLIDGARTPQGRYGGALASVRPDDLAALVVAEAVRRSAIPAEAVDEVVLGAANQAGEDNRDVARMAVLLAGLPHTVPGYTVNRLCASGLTAVASAAQAIRSGEADLVVAGGVESMTRAPWVMAKPGTPWSKPGEVHDTSLGWRFTNPRFTAADRAVPAGAGPEAVRTTLSMGETAEEVAALDGITRADSDAFALRSHRRAVAAQEAGHFDREIVPVPVKDGAVERDEGPRPSTTPEKLGSLRTIFRKDGIVTAGSSSPLSDGAAALVVASAAAVERYGLVPRARIVTSASAGVQPHLMGLGPVPATEKALARAGWEVADLDAVELNEAFAAQALAVIRRLKLDEDKVNADGGAIALGHPLGCSGARILLTLLGRLEREDARRGLATLCVGVGQGVAMLVERVEPAGGRGAGAMPDEVYLIDGARTPQGRYGGALASVRPDDLAALVVAEAVRRSAIPAEAVDEVVLGAANQAGEDNRDVARMAVLLAGLPHTVPGYTVNRLCASGLTAVASAAQAIRSGEADLVVAGGVESMTRAPWVMAKPGTPWSKPGEVHDTSLGWRFTNPRFTAADRAVPAGAGPEAVRTTLSMGETAEEVAALDGITRADSDAFALRSHRRAVAAQEAGHFDREIVPVPVKDGAVERDEGPRPSTTPEKLGSLRTIFRKDGIVTAGSSSPLSDGAAALVVASAAAVERYGLVPRARIVTSASAGVQPHLMGLGPVPATEKALARAGWEVADLDAVELNEAFAAQALAVIRRLKLDEDKVNADGGAIALGHPLGCSGARILLTLLGRLEREDARRGLATLCVGVGQGVAMLVERVEPAGGRGAGA